Protein AF-0000000072889852 (afdb_homodimer)

Solvent-accessible surface area (backbone atoms only — not comparable to full-atom values): 47022 Å² total; per-residue (Å²): 132,86,76,77,78,78,80,78,77,77,78,77,76,72,77,66,62,66,61,55,52,56,52,48,52,46,48,52,45,44,67,75,67,30,67,75,76,48,58,74,73,84,61,86,83,59,82,63,56,58,42,70,46,51,28,42,69,41,81,41,80,50,100,87,48,74,49,57,32,31,33,35,38,33,42,42,74,51,80,90,46,93,59,47,68,34,75,29,63,46,38,64,68,54,52,52,49,51,50,51,52,48,45,68,75,39,46,30,43,64,55,75,46,74,79,79,78,69,54,74,80,42,53,76,46,58,70,33,67,68,48,46,52,52,48,45,52,44,52,33,49,34,54,43,54,37,50,69,32,83,66,59,47,68,33,64,68,56,47,41,66,51,62,35,47,63,70,55,37,54,54,54,53,57,71,50,58,77,60,57,68,59,60,55,60,55,51,60,59,45,61,71,48,66,73,59,68,69,85,76,71,59,67,68,60,52,51,51,51,51,47,51,53,52,49,48,52,47,50,51,52,50,50,52,54,51,52,53,41,49,53,32,49,53,54,34,41,58,49,41,54,50,48,25,63,55,32,54,62,45,27,78,77,30,77,69,46,25,63,27,33,47,30,49,19,49,23,41,42,48,34,32,51,37,48,48,53,48,61,68,44,39,46,75,55,43,51,48,53,50,50,51,47,51,45,34,47,49,27,43,51,47,13,52,50,44,34,50,49,33,45,43,53,21,49,53,36,45,50,52,35,50,50,48,52,49,50,50,51,48,61,70,68,52,61,85,80,73,51,81,70,66,68,75,85,60,66,83,54,53,71,66,55,52,52,50,52,50,50,50,51,48,50,55,48,38,53,54,34,49,52,49,27,51,51,29,43,50,49,26,53,48,29,52,52,45,29,55,55,41,49,54,52,48,51,51,52,48,53,52,51,54,45,51,38,54,44,49,50,33,50,49,50,32,51,32,27,50,53,31,28,51,32,28,60,61,20,43,60,46,37,70,61,45,63,129,139,83,81,73,81,78,79,78,75,80,77,78,78,71,74,65,62,66,60,55,50,56,53,48,53,48,47,51,44,45,66,75,68,31,67,76,76,49,58,74,73,83,60,87,84,60,82,63,55,58,42,72,45,52,28,40,68,40,80,42,81,50,101,84,49,72,49,56,31,32,33,35,40,32,42,41,74,51,81,91,45,93,59,46,69,33,76,30,64,48,39,64,69,54,53,52,48,51,51,52,51,49,45,68,74,38,44,28,43,65,56,75,46,72,78,78,78,69,53,74,79,42,52,76,47,60,72,33,67,69,48,47,51,51,47,44,52,44,51,32,48,35,53,42,54,38,51,70,32,83,66,58,47,68,33,66,68,56,46,42,66,50,62,37,46,63,68,55,38,54,54,54,54,58,71,49,58,76,59,57,66,57,60,54,59,56,51,61,56,46,61,71,47,64,72,60,69,69,86,75,72,58,67,68,60,51,52,51,52,51,48,53,52,52,50,48,50,46,51,50,52,49,49,52,53,52,51,52,40,49,52,32,49,53,56,33,39,58,48,39,55,50,46,26,62,54,33,52,62,44,28,78,78,30,77,71,46,24,63,26,35,46,30,49,19,50,21,41,41,49,34,31,52,36,47,46,52,48,62,66,45,39,48,75,54,42,52,48,53,51,51,50,48,51,45,34,48,49,28,44,50,48,12,53,50,45,34,51,49,34,44,43,51,23,51,53,35,44,51,52,35,52,51,48,51,50,51,49,54,48,62,70,69,52,60,82,80,73,51,80,70,69,68,75,84,61,67,84,55,54,72,66,54,51,51,50,50,51,50,51,51,49,49,54,48,40,53,55,34,50,51,49,27,51,51,30,44,51,50,27,53,48,28,51,51,45,30,54,56,41,48,54,51,50,50,51,52,48,54,52,50,52,45,51,37,54,45,51,52,34,51,48,51,32,52,34,27,50,54,31,29,52,33,29,59,61,20,43,58,46,36,70,62,44,64,128

Secondary structure (DSSP, 8-state):
--------------TTHHHHHHHHHHHHHHHHSTTTTT-----TT---SEEEEEEEEEEEE-SS-EEEEEEEEEEE--TTSS-SEEEEEEEHHHHHHHHHHHHHH-TTS-PPPPPPPPPGGGGGGGG-HHHHHHHHHHHHHHHHHHHH-TTGGG-HHHHHHHHS-HHHHHHHHHHHHGGGGSHHHHHHHHHHHTT---S---HHHHHHHHHHHHHHHHHHHHHHHHHHHHHHHHHHHHHHTTHHHHHHHHHTT-GGGHHHHHHHHHHHHHHHHHHHHHHHHHIIIIIHHHHHHHHHHHHHHHHHHHHHHHHHHHHHHHHHHHHHHHHHHHHHHS-GGGS----SS--SS-HHHHHHHHHHHHHHHHHHHHHHHHHHHHHHHHHHHHHHHHHHHHHHHHHHHHHHHHHHHHHHHHHHHHHHHHHHHHHHHHHHHS--/--------------TTHHHHHHHHHHHHHHHHSTTTTT-----TT---SEEEEEEEEEEEE-SS-EEEEEEEEEEE--TT-S-SEEEEEEEHHHHHHHHHHHHHH-TTS-PPPPPPPPPHHHHGGGG-HHHHHHHHHHHHHHHHHHHH-TTGGG-HHHHHHHHS-HHHHHHHHHHHHGGGGHHHHHHHHHHHHTT---S---HHHHHHHHHHHHHHHHHHHHHHHHHHHHHHHHHHHHHHTTHHHHHHHHHTT-GGGHHHHHHHHHHHHHHHHHHHHHHHHHIIIIIHHHHHHHHHHHHHHHHHHHHHHHHHHHHHHHHHHHHHHHHHHHHHHS-GGGS----SS-TTS-HHHHHHHHHHHHHHHHHHHHHHHHHHHHHHHHHHHHHHHHHHHHHHHHHHHHHHHHHHHHHHHHHHHHHHHHHHHHHHHHHHHS--

Foldseek 3Di:
DCPPPPPPPPPPPDPPVVLVVVLVVLVVCCVPVPAPPFDDDDDPPDPAQKDKDKTRWDWDDDPVDIFIKIKIWIAHPDPVDPDRIAIEIDTVVLVVLLQVVCCVVQVQFQQADADDDDDPVCVSVCSPPVNVSLRRVRVRVNLVVQCPDPPSVPDPLNVCSRHPYPVRNVVVSVVCVVVVVVVVVVVVVVVVLVPPPPPDDDPVLVVVLVVLVVVLVVLVVQLVVLVVVLVVLVVVLVVLLVQLVVLCVVLVVDVLQNQLSNLVSQLSNLLSVLSVVLSVVCCSLPNSLSVSVSRSSVSLNSSSVVLVVLVSQLVVLVVVLVVLVVVLVCLVPDDLPPDPPPPPDPVPDRSVRVSVVVNVVSVVVSVVSVVSSVVSVVVSVVSVVNNVVNVVVVVVVVVVSVVSSVVVNVVSVVSSVVSSVVSVVVSVVSSVPSDD/DCPPPDPPDPPPPDPPVVLVVVLVVLVVCCVPVPAPPFDDDDDPPDPAQKDKDKTRWDWDDDPVDIFIKIKIWIAHPDPPDPDRIAIEIDTVVLVVLLQVVCCVVQVQFQQADADDDDDPVCVSVCSPPVNVSLNRVRVRVNLVVLCPDPPSVPDPLNVCSRHPYPVRNVVVSVVCVVVVVVVVVVVVVVVVLVVPPPPDDDPVLVVVLVVLVVVLVVLVVQLVVLVVVLVVLVVVLVVLLVQLVVLCVVLVVDVLQNQLSNLVSQLSNLLSVLSVVLSVVCCSLPNSLSVSVSRSSVSLNSSSVVLVVLVSQLVVLVVVLVVLVVVLVCLVPDPLPPPPPPPPDPVPDRSVRVSVVVNVVSVVVSVVSVVSSVVSVVVSVVSVVNNVVNVVVVVVVVVVSVVSSVVVNVVSVVSSVVSSVVSVVVSVVSSVPSDD

Organism: NCBI:txid35525

Structure (mmCIF, N/CA/C/O backbone):
data_AF-0000000072889852-model_v1
#
loop_
_entity.id
_entity.type
_entity.pdbx_description
1 polymer 'Sorting nexin-30'
#
loop_
_atom_site.group_PDB
_atom_site.id
_atom_site.type_symbol
_atom_site.label_atom_id
_atom_site.label_alt_id
_atom_site.label_comp_id
_atom_site.label_asym_id
_atom_site.label_entity_id
_atom_site.label_seq_id
_atom_site.pdbx_PDB_ins_code
_atom_site.Cartn_x
_atom_site.Cartn_y
_atom_site.Cartn_z
_atom_site.occupancy
_atom_site.B_iso_or_equiv
_atom_site.auth_seq_id
_atom_site.auth_comp_id
_atom_site.auth_asym_id
_atom_site.auth_atom_id
_atom_site.pdbx_PDB_model_num
ATOM 1 N N . MET A 1 1 ? -22.641 -1.961 -54.719 1 18.98 1 MET A N 1
ATOM 2 C CA . MET A 1 1 ? -21.672 -2.043 -53.625 1 18.98 1 MET A CA 1
ATOM 3 C C . MET A 1 1 ? -22.141 -1.241 -52.406 1 18.98 1 MET A C 1
ATOM 5 O O . MET A 1 1 ? -21.906 -1.63 -51.281 1 18.98 1 MET A O 1
ATOM 9 N N . SER A 1 2 ? -22.609 0.006 -52.469 1 20.67 2 SER A N 1
ATOM 10 C CA . SER A 1 2 ? -22.078 1.06 -51.594 1 20.67 2 SER A CA 1
ATOM 11 C C . SER A 1 2 ? -22.844 1.119 -50.281 1 20.67 2 SER A C 1
ATOM 13 O O . SER A 1 2 ? -23.719 1.962 -50.094 1 20.67 2 SER A O 1
ATOM 15 N N . ALA A 1 3 ? -23.25 -0.026 -49.75 1 25.83 3 ALA A N 1
ATOM 16 C CA . ALA A 1 3 ? -24.203 -0.069 -48.625 1 25.83 3 ALA A CA 1
ATOM 17 C C . ALA A 1 3 ? -23.656 0.686 -47.438 1 25.83 3 ALA A C 1
ATOM 19 O O . ALA A 1 3 ? -22.562 0.375 -46.938 1 25.83 3 ALA A O 1
ATOM 20 N N . SER A 1 4 ? -24.016 1.994 -47.25 1 26.2 4 SER A N 1
ATOM 21 C CA . SER A 1 4 ? -23.797 3.094 -46.344 1 26.2 4 SER A CA 1
ATOM 22 C C . SER A 1 4 ? -24.094 2.67 -44.906 1 26.2 4 SER A C 1
ATOM 24 O O . SER A 1 4 ? -25.234 2.346 -44.562 1 26.2 4 SER A O 1
ATOM 26 N N . GLU A 1 5 ? -23.219 1.853 -44.25 1 26.47 5 GLU A N 1
ATOM 27 C CA . GLU A 1 5 ? -23.312 1.241 -42.938 1 26.47 5 GLU A CA 1
ATOM 28 C C . GLU A 1 5 ? -23.562 2.293 -41.844 1 26.47 5 GLU A C 1
ATOM 30 O O . GLU A 1 5 ? -22.734 3.201 -41.656 1 26.47 5 GLU A O 1
ATOM 35 N N . ASP A 1 6 ? -24.797 2.701 -41.594 1 25.34 6 ASP A N 1
ATOM 36 C CA . ASP A 1 6 ? -25.359 3.707 -40.719 1 25.34 6 ASP A CA 1
ATOM 37 C C . ASP A 1 6 ? -24.922 3.484 -39.281 1 25.34 6 ASP A C 1
ATOM 39 O O . ASP A 1 6 ? -25.141 2.41 -38.719 1 25.34 6 ASP A O 1
ATOM 43 N N . PHE A 1 7 ? -23.734 4.086 -38.75 1 27.53 7 PHE A N 1
ATOM 44 C CA . PHE A 1 7 ? -23.047 4.152 -37.469 1 27.53 7 PHE A CA 1
ATOM 45 C C . PHE A 1 7 ? -24 4.625 -36.375 1 27.53 7 PHE A C 1
ATOM 47 O O . PHE A 1 7 ? -24.422 5.781 -36.375 1 27.53 7 PHE A O 1
ATOM 54 N N . ASP A 1 8 ? -24.969 3.789 -35.969 1 26.27 8 ASP A N 1
ATOM 55 C CA . ASP A 1 8 ? -25.922 4.117 -34.906 1 26.27 8 ASP A CA 1
ATOM 56 C C . ASP A 1 8 ? -25.234 4.715 -33.688 1 26.27 8 ASP A C 1
ATOM 58 O O . ASP A 1 8 ? -24.25 4.156 -33.188 1 26.27 8 ASP A O 1
ATOM 62 N N . GLU A 1 9 ? -25.312 6.047 -33.469 1 27.05 9 GLU A N 1
ATOM 63 C CA . GLU A 1 9 ? -24.891 7.027 -32.469 1 27.05 9 GLU A CA 1
ATOM 64 C C . GLU A 1 9 ? -25.297 6.594 -31.062 1 27.05 9 GLU A C 1
ATOM 66 O O . GLU A 1 9 ? -26.484 6.492 -30.75 1 27.05 9 GLU A O 1
ATOM 71 N N . ILE A 1 10 ? -24.625 5.562 -30.469 1 29.95 10 ILE A N 1
ATOM 72 C CA . ILE A 1 10 ? -24.875 5.164 -29.094 1 29.95 10 ILE A CA 1
ATOM 73 C C . ILE A 1 10 ? -24.875 6.398 -28.188 1 29.95 10 ILE A C 1
ATOM 75 O O . ILE A 1 10 ? -23.906 7.148 -28.141 1 29.95 10 ILE A O 1
ATOM 79 N N . SER A 1 11 ? -26.062 7.016 -27.938 1 27.25 11 SER A N 1
ATOM 80 C CA . SER A 1 11 ? -26.469 8.125 -27.078 1 27.25 11 SER A CA 1
ATOM 81 C C . SER A 1 11 ? -25.859 8.008 -25.688 1 27.25 11 SER A C 1
ATOM 83 O O . SER A 1 11 ? -26.031 6.992 -25.016 1 27.25 11 SER A O 1
ATOM 85 N N . GLY A 1 12 ? -24.625 8.523 -25.469 1 26.69 12 GLY A N 1
ATOM 86 C CA . GLY A 1 12 ? -23.812 8.734 -24.281 1 26.69 12 GLY A CA 1
ATOM 87 C C . GLY A 1 12 ? -24.578 9.359 -23.141 1 26.69 12 GLY A C 1
ATOM 88 O O . GLY A 1 12 ? -24.922 10.547 -23.188 1 26.69 12 GLY A O 1
ATOM 89 N N . ASP A 1 13 ? -25.531 8.555 -22.547 1 30.08 13 ASP A N 1
ATOM 90 C CA . ASP A 1 13 ? -26.344 8.992 -21.422 1 30.08 13 ASP A CA 1
ATOM 91 C C . ASP A 1 13 ? -25.484 9.648 -20.344 1 30.08 13 ASP A C 1
ATOM 93 O O . ASP A 1 13 ? -24.422 9.133 -19.984 1 30.08 13 ASP A O 1
ATOM 97 N N . ARG A 1 14 ? -25.672 10.984 -20.094 1 28.72 14 ARG A N 1
ATOM 98 C CA . ARG A 1 14 ? -25.031 12.008 -19.281 1 28.72 14 ARG A CA 1
ATOM 99 C C . ARG A 1 14 ? -25 11.594 -17.812 1 28.72 14 ARG A C 1
ATOM 101 O O . ARG A 1 14 ? -26.047 11.305 -17.219 1 28.72 14 ARG A O 1
ATOM 108 N N . PRO A 1 15 ? -23.828 11.133 -17.312 1 30.58 15 PRO A N 1
ATOM 109 C CA . PRO A 1 15 ? -23.562 10.758 -15.914 1 30.58 15 PRO A CA 1
ATOM 110 C C . PRO A 1 15 ? -24.031 11.828 -14.922 1 30.58 15 PRO A C 1
ATOM 112 O O . PRO A 1 15 ? -23.812 11.688 -13.719 1 30.58 15 PRO A O 1
ATOM 115 N N . ASP A 1 16 ? -24.656 12.867 -15.414 1 28.56 16 ASP A N 1
ATOM 116 C CA . ASP A 1 16 ? -24.859 14 -14.516 1 28.56 16 ASP A CA 1
ATOM 117 C C . ASP A 1 16 ? -25.891 13.68 -13.438 1 28.56 16 ASP A C 1
ATOM 119 O O . ASP A 1 16 ? -25.969 14.375 -12.422 1 28.56 16 ASP A O 1
ATOM 123 N N . LYS A 1 17 ? -26.906 12.812 -13.68 1 30.17 17 LYS A N 1
ATOM 124 C CA . LYS A 1 17 ? -28.062 12.703 -12.797 1 30.17 17 LYS A CA 1
ATOM 125 C C . LYS A 1 17 ? -27.703 11.953 -11.516 1 30.17 17 LYS A C 1
ATOM 127 O O . LYS A 1 17 ? -28.531 11.852 -10.602 1 30.17 17 LYS A O 1
ATOM 132 N N . ILE A 1 18 ? -26.703 11.102 -11.633 1 32.28 18 ILE A N 1
ATOM 133 C CA . ILE A 1 18 ? -26.484 10.297 -10.438 1 32.28 18 ILE A CA 1
ATOM 134 C C . ILE A 1 18 ? -25.953 11.188 -9.312 1 32.28 18 ILE A C 1
ATOM 136 O O . ILE A 1 18 ? -25.922 10.773 -8.148 1 32.28 18 ILE A O 1
ATOM 140 N N . LYS A 1 19 ? -25.422 12.328 -9.711 1 34.12 19 LYS A N 1
ATOM 141 C CA . LYS A 1 19 ? -24.812 13.195 -8.703 1 34.12 19 LYS A CA 1
ATOM 142 C C . LYS A 1 19 ? -25.875 13.922 -7.887 1 34.12 19 LYS A C 1
ATOM 144 O O . LYS A 1 19 ? -25.641 14.273 -6.727 1 34.12 19 LYS A O 1
ATOM 149 N N . ASN A 1 20 ? -27.062 14.133 -8.57 1 31.78 20 ASN A N 1
ATOM 150 C CA . ASN A 1 20 ? -28.109 14.898 -7.902 1 31.78 20 ASN A CA 1
ATOM 151 C C . ASN A 1 20 ? -28.812 14.07 -6.82 1 31.78 20 ASN A C 1
ATOM 153 O O . ASN A 1 20 ? -29.312 14.625 -5.844 1 31.78 20 ASN A O 1
ATOM 157 N N . SER A 1 21 ? -28.953 12.758 -7.098 1 35.97 21 SER A N 1
ATOM 158 C CA . SER A 1 21 ? -29.719 11.922 -6.18 1 35.97 21 SER A CA 1
ATOM 159 C C . SER A 1 21 ? -28.969 11.703 -4.875 1 35.97 21 SER A C 1
ATOM 161 O O . SER A 1 21 ? -29.578 11.672 -3.801 1 35.97 21 SER A O 1
ATOM 163 N N . ASN A 1 22 ? -27.609 11.609 -4.961 1 36.66 22 ASN A N 1
ATOM 164 C CA . ASN A 1 22 ? -26.859 11.375 -3.73 1 36.66 22 ASN A CA 1
ATOM 165 C C . ASN A 1 22 ? -26.844 12.617 -2.844 1 36.66 22 ASN A C 1
ATOM 167 O O . ASN A 1 22 ? -26.703 12.516 -1.624 1 36.66 22 ASN A O 1
ATOM 171 N N . THR A 1 23 ? -27.016 13.75 -3.486 1 35.78 23 THR A N 1
ATOM 172 C CA . THR A 1 23 ? -27.094 14.992 -2.723 1 35.78 23 THR A CA 1
ATOM 173 C C . THR A 1 23 ? -28.453 15.102 -2.025 1 35.78 23 THR A C 1
ATOM 175 O O . THR A 1 23 ? -28.531 15.523 -0.867 1 35.78 23 THR A O 1
ATOM 178 N N . ILE A 1 24 ? -29.531 14.703 -2.713 1 36.69 24 ILE A N 1
ATOM 179 C CA . ILE A 1 24 ? -30.859 14.766 -2.131 1 36.69 24 ILE A CA 1
ATOM 180 C C . ILE A 1 24 ? -31 13.703 -1.044 1 36.69 24 ILE A C 1
ATOM 182 O O . ILE A 1 24 ? -31.547 13.977 0.03 1 36.69 24 ILE A O 1
ATOM 186 N N . GLU A 1 25 ? -30.562 12.492 -1.308 1 37.31 25 GLU A N 1
ATOM 187 C CA . GLU A 1 25 ? -30.656 11.438 -0.306 1 37.31 25 GLU A CA 1
ATOM 188 C C . GLU A 1 25 ? -29.781 11.75 0.909 1 37.31 25 GLU A C 1
ATOM 190 O O . GLU A 1 25 ? -30.188 11.484 2.047 1 37.31 25 GLU A O 1
ATOM 195 N N . ALA A 1 26 ? -28.625 12.391 0.738 1 37.38 26 ALA A N 1
ATOM 196 C CA . ALA A 1 26 ? -27.812 12.852 1.865 1 37.38 26 ALA A CA 1
ATOM 197 C C . ALA A 1 26 ? -28.516 13.984 2.609 1 37.38 26 ALA A C 1
ATOM 199 O O . ALA A 1 26 ? -28.453 14.055 3.84 1 37.38 26 ALA A O 1
ATOM 200 N N . LEU A 1 27 ? -29.25 14.727 1.884 1 36.62 27 LEU A N 1
ATOM 201 C CA . LEU A 1 27 ? -30.016 15.828 2.449 1 36.62 27 LEU A CA 1
ATOM 202 C C . LEU A 1 27 ? -31.188 15.312 3.277 1 36.62 27 LEU A C 1
ATOM 204 O O . LEU A 1 27 ? -31.484 15.844 4.355 1 36.62 27 LEU A O 1
ATOM 208 N N . THR A 1 28 ? -31.922 14.398 2.689 1 39.25 28 THR A N 1
ATOM 209 C CA . THR A 1 28 ? -33.062 13.812 3.406 1 39.25 28 THR A CA 1
ATOM 210 C C . THR A 1 28 ? -32.562 13 4.602 1 39.25 28 THR A C 1
ATOM 212 O O . THR A 1 28 ? -33.219 12.961 5.641 1 39.25 28 THR A O 1
ATOM 215 N N . GLU A 1 29 ? -31.5 12.305 4.504 1 38.69 29 GLU A N 1
ATOM 216 C CA . GLU A 1 29 ? -31 11.547 5.648 1 38.69 29 GLU A CA 1
ATOM 217 C C . GLU A 1 29 ? -30.438 12.477 6.719 1 38.69 29 GLU A C 1
ATOM 219 O O . GLU A 1 29 ? -30.516 12.172 7.91 1 38.69 29 GLU A O 1
ATOM 224 N N . ILE A 1 30 ? -29.828 13.531 6.418 1 41.38 30 ILE A N 1
ATOM 225 C CA . ILE A 1 30 ? -29.469 14.508 7.434 1 41.38 30 ILE A CA 1
ATOM 226 C C . ILE A 1 30 ? -30.734 15.078 8.07 1 41.38 30 ILE A C 1
ATOM 228 O O . ILE A 1 30 ? -30.75 15.414 9.258 1 41.38 30 ILE A O 1
ATOM 232 N N . GLU A 1 31 ? -31.781 15.344 7.391 1 38.44 31 GLU A N 1
ATOM 233 C CA . GLU A 1 31 ? -33.062 15.781 7.965 1 38.44 31 GLU A CA 1
ATOM 234 C C . GLU A 1 31 ? -33.562 14.781 9 1 38.44 31 GLU A C 1
ATOM 236 O O . GLU A 1 31 ? -34.062 15.172 10.055 1 38.44 31 GLU A O 1
ATOM 241 N N . ASN A 1 32 ? -33.875 13.492 8.602 1 37.12 32 ASN A N 1
ATOM 242 C CA . ASN A 1 32 ? -34.469 12.516 9.523 1 37.12 32 ASN A CA 1
ATOM 243 C C . ASN A 1 32 ? -33.438 12.039 10.539 1 37.12 32 ASN A C 1
ATOM 245 O O . ASN A 1 32 ? -33.781 11.617 11.648 1 37.12 32 ASN A O 1
ATOM 249 N N . THR A 1 33 ? -32.25 11.477 10.234 1 36.97 33 THR A N 1
ATOM 250 C CA . THR A 1 33 ? -31.266 10.961 11.164 1 36.97 33 THR A CA 1
ATOM 251 C C . THR A 1 33 ? -30.469 12.102 11.789 1 36.97 33 THR A C 1
ATOM 253 O O . THR A 1 33 ? -29.422 11.875 12.406 1 36.97 33 THR A O 1
ATOM 256 N N . SER A 1 34 ? -30.516 13.359 11.492 1 39.5 34 SER A N 1
ATOM 257 C CA . SER A 1 34 ? -29.781 14.594 11.758 1 39.5 34 SER A CA 1
ATOM 258 C C . SER A 1 34 ? -29.594 14.812 13.25 1 39.5 34 SER A C 1
ATOM 260 O O . SER A 1 34 ? -28.609 15.445 13.672 1 39.5 34 SER A O 1
ATOM 262 N N . GLY A 1 35 ? -30.594 15.141 14.023 1 39.5 35 GLY A N 1
ATOM 263 C CA . GLY A 1 35 ? -30.609 15.852 15.297 1 39.5 35 GLY A CA 1
ATOM 264 C C . GLY A 1 35 ? -29.734 15.203 16.344 1 39.5 35 GLY A C 1
ATOM 265 O O . GLY A 1 35 ? -28.984 15.891 17.047 1 39.5 35 GLY A O 1
ATOM 266 N N . ASP A 1 36 ? -29.906 13.922 16.688 1 45.47 36 ASP A N 1
ATOM 267 C CA . ASP A 1 36 ? -29.469 13.273 17.922 1 45.47 36 ASP A CA 1
ATOM 268 C C . ASP A 1 36 ? -28.016 12.82 17.812 1 45.47 36 ASP A C 1
ATOM 270 O O . ASP A 1 36 ? -27.297 12.781 18.812 1 45.47 36 ASP A O 1
ATOM 274 N N . SER A 1 37 ? -27.5 12.609 16.547 1 53.22 37 SER A N 1
ATOM 275 C CA . SER A 1 37 ? -26.266 11.836 16.453 1 53.22 37 SER A CA 1
ATOM 276 C C . SER A 1 37 ? -25.047 12.734 16.594 1 53.22 37 SER A C 1
ATOM 278 O O . SER A 1 37 ? -23.938 12.242 16.797 1 53.22 37 SER A O 1
ATOM 280 N N . MET A 1 38 ? -25.156 14.031 16.422 1 63.38 38 MET A N 1
ATOM 281 C CA . MET A 1 38 ? -23.953 14.844 16.562 1 63.38 38 MET A CA 1
ATOM 282 C C . MET A 1 38 ? -24.031 15.719 17.812 1 63.38 38 MET A C 1
ATOM 284 O O . MET A 1 38 ? -23.578 16.859 17.797 1 63.38 38 MET A O 1
ATOM 288 N N . LYS A 1 39 ? -24.781 15.148 18.734 1 66.06 39 LYS A N 1
ATOM 289 C CA . LYS A 1 39 ? -24.844 15.867 20 1 66.06 39 LYS A CA 1
ATOM 290 C C . LYS A 1 39 ? -23.578 15.641 20.828 1 66.06 39 LYS A C 1
ATOM 292 O O . LYS A 1 39 ? -23.156 14.5 21.031 1 66.06 39 LYS A O 1
ATOM 297 N N . GLY A 1 40 ? -22.969 16.859 21.109 1 72.31 40 GLY A N 1
ATOM 298 C CA . GLY A 1 40 ? -21.812 16.797 21.984 1 72.31 40 GLY A CA 1
ATOM 299 C C . GLY A 1 40 ? -22.172 16.844 23.453 1 72.31 40 GLY A C 1
ATOM 300 O O . GLY A 1 40 ? -23.344 17.031 23.797 1 72.31 40 GLY A O 1
ATOM 301 N N . THR A 1 41 ? -21.266 16.375 24.25 1 72.81 41 THR A N 1
ATOM 302 C CA . THR A 1 41 ? -21.484 16.422 25.688 1 72.81 41 THR A CA 1
ATOM 303 C C . THR A 1 41 ? -20.344 17.188 26.375 1 72.81 41 THR A C 1
ATOM 305 O O . THR A 1 41 ? -19.188 17.094 25.953 1 72.81 41 THR A O 1
ATOM 308 N N . PHE A 1 42 ? -20.797 18.047 27.25 1 76.38 42 PHE A N 1
ATOM 309 C CA . PHE A 1 42 ? -19.797 18.734 28.062 1 76.38 42 PHE A CA 1
ATOM 310 C C . PHE A 1 42 ? -19 17.734 28.891 1 76.38 42 PHE A C 1
ATOM 312 O O . PHE A 1 42 ? -19.547 16.734 29.344 1 76.38 42 PHE A O 1
ATOM 319 N N . ASP A 1 43 ? -17.766 18.031 28.984 1 71.94 43 ASP A N 1
ATOM 320 C CA . ASP A 1 43 ? -16.938 17.234 29.891 1 71.94 43 ASP A CA 1
ATOM 321 C C . ASP A 1 43 ? -17.172 17.656 31.344 1 71.94 43 ASP A C 1
ATOM 323 O O . ASP A 1 43 ? -16.828 18.766 31.734 1 71.94 43 ASP A O 1
ATOM 327 N N . GLU A 1 44 ? -17.656 16.828 32.094 1 71.88 44 GLU A N 1
ATOM 328 C CA . GLU A 1 44 ? -17.969 17.109 33.5 1 71.88 44 GLU A CA 1
ATOM 329 C C . GLU A 1 44 ? -16.703 17.406 34.312 1 71.88 44 GLU A C 1
ATOM 331 O O . GLU A 1 44 ? -16.766 18.078 35.344 1 71.88 44 GLU A O 1
ATOM 336 N N . ASN A 1 45 ? -15.633 16.953 33.75 1 74.06 45 ASN A N 1
ATOM 337 C CA . ASN A 1 45 ? -14.375 17.156 34.469 1 74.06 45 ASN A CA 1
ATOM 338 C C . ASN A 1 45 ? -13.672 18.438 34 1 74.06 45 ASN A C 1
ATOM 340 O O . ASN A 1 45 ? -12.586 18.766 34.5 1 74.06 45 ASN A O 1
ATOM 344 N N . ASP A 1 46 ? -14.391 19.125 33.188 1 79.69 46 ASP A N 1
ATOM 345 C CA . ASP A 1 46 ? -13.852 20.391 32.719 1 79.69 46 ASP A CA 1
ATOM 346 C C . ASP A 1 46 ? -14.008 21.484 33.781 1 79.69 46 ASP A C 1
ATOM 348 O O . ASP A 1 46 ? -15.125 21.859 34.125 1 79.69 46 ASP A O 1
ATOM 352 N N . LEU A 1 47 ? -12.836 22.016 34.281 1 79.94 47 LEU A N 1
ATOM 353 C CA . LEU A 1 47 ? -12.836 22.969 35.406 1 79.94 47 LEU A CA 1
ATOM 354 C C . LEU A 1 47 ? -12.75 24.406 34.875 1 79.94 47 LEU A C 1
ATOM 356 O O . LEU A 1 47 ? -12.672 25.344 35.656 1 79.94 47 LEU A O 1
ATOM 360 N N . ARG A 1 48 ? -12.867 24.531 33.656 1 82.81 48 ARG A N 1
ATOM 361 C CA . ARG A 1 48 ? -12.758 25.875 33.094 1 82.81 48 ARG A CA 1
ATOM 362 C C . ARG A 1 48 ? -13.961 26.719 33.5 1 82.81 48 ARG A C 1
ATOM 364 O O . ARG A 1 48 ? -15.078 26.219 33.625 1 82.81 48 ARG A O 1
ATOM 371 N N . ASP A 1 49 ? -13.797 27.984 33.594 1 91.06 49 ASP A N 1
ATOM 372 C CA . ASP A 1 49 ? -14.852 28.906 33.969 1 91.06 49 ASP A CA 1
ATOM 373 C C . ASP A 1 49 ? -15.758 29.25 32.812 1 91.06 49 ASP A C 1
ATOM 375 O O . ASP A 1 49 ? -16.859 29.781 32.969 1 91.06 49 ASP A O 1
ATOM 379 N N . LEU A 1 50 ? -15.344 29 31.672 1 93.06 50 LEU A N 1
ATOM 380 C CA . LEU A 1 50 ? -16.125 29.219 30.453 1 93.06 50 LEU A CA 1
ATOM 381 C C . LEU A 1 50 ? -16.047 27.984 29.547 1 93.06 50 LEU A C 1
ATOM 383 O O . LEU A 1 50 ? -14.984 27.656 29.016 1 93.06 50 LEU A O 1
ATOM 387 N N . GLN A 1 51 ? -17.141 27.281 29.453 1 92.5 51 GLN A N 1
ATOM 388 C CA . GLN A 1 51 ? -17.234 26.094 28.625 1 92.5 51 GLN A CA 1
ATOM 389 C C . GLN A 1 51 ? -18.156 26.312 27.438 1 92.5 51 GLN A C 1
ATOM 391 O O . GLN A 1 51 ? -19.281 26.781 27.594 1 92.5 51 GLN A O 1
ATOM 396 N N . VAL A 1 52 ? -17.625 25.984 26.281 1 95.31 52 VAL A N 1
ATOM 397 C CA . VAL A 1 52 ? -18.406 26.203 25.062 1 95.31 52 VAL A CA 1
ATOM 398 C C . VAL A 1 52 ? -18.5 24.906 24.266 1 95.31 52 VAL A C 1
ATOM 400 O O . VAL A 1 52 ? -17.5 24.234 24.047 1 95.31 52 VAL A O 1
ATOM 403 N N . LEU A 1 53 ? -19.719 24.516 23.922 1 94.44 53 LEU A N 1
ATOM 404 C CA . LEU A 1 53 ? -19.969 23.328 23.125 1 94.44 53 LEU A CA 1
ATOM 405 C C . LEU A 1 53 ? -20.688 23.672 21.828 1 94.44 53 LEU A C 1
ATOM 407 O O . LEU A 1 53 ? -21.719 24.359 21.844 1 94.44 53 LEU A O 1
ATOM 411 N N . LEU A 1 54 ? -20.094 23.359 20.734 1 95.5 54 LEU A N 1
ATOM 412 C CA . LEU A 1 54 ? -20.703 23.562 19.422 1 95.5 54 LEU A CA 1
ATOM 413 C C . LEU A 1 54 ? -21.094 22.219 18.797 1 95.5 54 LEU A C 1
ATOM 415 O O . LEU A 1 54 ? -20.266 21.328 18.641 1 95.5 54 LEU A O 1
ATOM 419 N N . ASP A 1 55 ? -22.375 22.078 18.469 1 92.06 55 ASP A N 1
ATOM 420 C CA . ASP A 1 55 ? -22.859 20.828 17.891 1 92.06 55 ASP A CA 1
ATOM 421 C C . ASP A 1 55 ? -24.188 21.047 17.156 1 92.06 55 ASP A C 1
ATOM 423 O O . ASP A 1 55 ? -24.5 22.172 16.781 1 92.06 55 ASP A O 1
ATOM 427 N N . GLN A 1 56 ? -24.766 20.047 16.688 1 90.62 56 GLN A N 1
ATOM 428 C CA . GLN A 1 56 ? -26.125 19.969 16.125 1 90.62 56 GLN A CA 1
ATOM 429 C C . GLN A 1 56 ? -26.266 20.891 14.906 1 90.62 56 GLN A C 1
ATOM 431 O O . GLN A 1 56 ? -27.016 21.859 14.945 1 90.62 56 GLN A O 1
ATOM 436 N N . PRO A 1 57 ? -25.594 20.562 13.836 1 91.69 57 PRO A N 1
ATOM 437 C CA . PRO A 1 57 ? -25.781 21.328 12.602 1 91.69 57 PRO A CA 1
ATOM 438 C C . PRO A 1 57 ? -27.219 21.234 12.062 1 91.69 57 PRO A C 1
ATOM 440 O O . PRO A 1 57 ? -27.844 20.188 12.164 1 91.69 57 PRO A O 1
ATOM 443 N N . GLN A 1 58 ? -27.734 22.375 11.617 1 90.12 58 GLN A N 1
ATOM 444 C CA . GLN A 1 58 ? -29.078 22.422 11.055 1 90.12 58 GLN A CA 1
ATOM 445 C C . GLN A 1 58 ? -29.094 23.156 9.719 1 90.12 58 GLN A C 1
ATOM 447 O O . GLN A 1 58 ? -28.484 24.234 9.586 1 90.12 58 GLN A O 1
ATOM 452 N N . LYS A 1 59 ? -29.734 22.547 8.781 1 88.5 59 LYS A N 1
ATOM 453 C CA . LYS A 1 59 ? -29.859 23.156 7.465 1 88.5 59 LYS A CA 1
ATOM 454 C C . LYS A 1 59 ? -31.062 24.094 7.406 1 88.5 59 LYS A C 1
ATOM 456 O O . LYS A 1 59 ? -32.156 23.75 7.848 1 88.5 59 LYS A O 1
ATOM 461 N N . HIS A 1 60 ? -30.844 25.234 6.969 1 88.75 60 HIS A N 1
ATOM 462 C CA . HIS A 1 60 ? -31.891 26.219 6.77 1 88.75 60 HIS A CA 1
ATOM 463 C C . HIS A 1 60 ? -32.062 26.562 5.293 1 88.75 60 HIS A C 1
ATOM 465 O O . HIS A 1 60 ? -31.094 26.938 4.621 1 88.75 60 HIS A O 1
ATOM 471 N N . VAL A 1 61 ? -33.219 26.375 4.805 1 87.56 61 VAL A N 1
ATOM 472 C CA . VAL A 1 61 ? -33.531 26.672 3.412 1 87.56 61 VAL A CA 1
ATOM 473 C C . VAL A 1 61 ? -34.469 27.891 3.336 1 87.56 61 VAL A C 1
ATOM 475 O O . VAL A 1 61 ? -35.594 27.875 3.852 1 87.56 61 VAL A O 1
ATOM 478 N N . THR A 1 62 ? -33.969 28.891 2.93 1 85.31 62 THR A N 1
ATOM 479 C CA . THR A 1 62 ? -34.75 30.109 2.695 1 85.31 62 THR A CA 1
ATOM 480 C C . THR A 1 62 ? -34.875 30.391 1.201 1 85.31 62 THR A C 1
ATOM 482 O O . THR A 1 62 ? -34.156 29.812 0.391 1 85.31 62 THR A O 1
ATOM 485 N N . PRO A 1 63 ? -35.906 31.172 0.768 1 84.19 63 PRO A N 1
ATOM 486 C CA . PRO A 1 63 ? -36.062 31.5 -0.651 1 84.19 63 PRO A CA 1
ATOM 487 C C . PRO A 1 63 ? -34.781 32.125 -1.236 1 84.19 63 PRO A C 1
ATOM 489 O O . PRO A 1 63 ? -34.531 32 -2.434 1 84.19 63 PRO A O 1
ATOM 492 N N . PHE A 1 64 ? -33.969 32.719 -0.355 1 84.62 64 PHE A N 1
ATOM 493 C CA . PHE A 1 64 ? -32.812 33.469 -0.85 1 84.62 64 PHE A CA 1
ATOM 494 C C . PHE A 1 64 ? -31.516 32.688 -0.694 1 84.62 64 PHE A C 1
ATOM 496 O O . PHE A 1 64 ? -30.562 32.875 -1.437 1 84.62 64 PHE A O 1
ATOM 503 N N . GLU A 1 65 ? -31.453 31.906 0.37 1 83.31 65 GLU A N 1
ATOM 504 C CA . GLU A 1 65 ? -30.203 31.203 0.584 1 83.31 65 GLU A CA 1
ATOM 505 C C . GLU A 1 65 ? -30.406 29.938 1.419 1 83.31 65 GLU A C 1
ATOM 507 O O . GLU A 1 65 ? -31.375 29.844 2.191 1 83.31 65 GLU A O 1
ATOM 512 N N . THR A 1 66 ? -29.641 29.031 1.117 1 85.44 66 THR A N 1
ATOM 513 C CA . THR A 1 66 ? -29.547 27.828 1.945 1 85.44 66 THR A CA 1
ATOM 514 C C . THR A 1 66 ? -28.25 27.828 2.754 1 85.44 66 THR A C 1
ATOM 516 O O . THR A 1 66 ? -27.172 28.062 2.209 1 85.44 66 THR A O 1
ATOM 519 N N . TYR A 1 67 ? -28.391 27.703 4.113 1 87.38 67 TYR A N 1
ATOM 520 C CA . TYR A 1 67 ? -27.172 27.688 4.922 1 87.38 67 TYR A CA 1
ATOM 521 C C . TYR A 1 67 ? -27.312 26.719 6.09 1 87.38 67 TYR A C 1
ATOM 523 O O . TYR A 1 67 ? -28.406 26.234 6.371 1 87.38 67 TYR A O 1
ATOM 531 N N . ILE A 1 68 ? -26.141 26.453 6.715 1 90.44 68 ILE A N 1
ATOM 532 C CA . ILE A 1 68 ? -26.094 25.562 7.875 1 90.44 68 ILE A CA 1
ATOM 533 C C . ILE A 1 68 ? -25.812 26.375 9.133 1 90.44 68 ILE A C 1
ATOM 535 O O . ILE A 1 68 ? -24.953 27.266 9.133 1 90.44 68 ILE A O 1
ATOM 539 N N . SER A 1 69 ? -26.609 26.125 10.141 1 93.81 69 SER A N 1
ATOM 540 C CA . SER A 1 69 ? -26.328 26.75 11.438 1 93.81 69 SER A CA 1
ATOM 541 C C . SER A 1 69 ? -25.922 25.703 12.469 1 93.81 69 SER A C 1
ATOM 543 O O . SER A 1 69 ? -26.203 24.516 12.305 1 93.81 69 SER A O 1
ATOM 545 N N . TYR A 1 70 ? -25.188 26.172 13.445 1 94.88 70 TYR A N 1
ATOM 546 C CA . TYR A 1 70 ? -24.719 25.312 14.523 1 94.88 70 TYR A CA 1
ATOM 547 C C . TYR A 1 70 ? -25.219 25.797 15.875 1 94.88 70 TYR A C 1
ATOM 549 O O . TYR A 1 70 ? -25.312 27.016 16.109 1 94.88 70 TYR A O 1
ATOM 557 N N . GLN A 1 71 ? -25.469 24.828 16.672 1 96.06 71 GLN A N 1
ATOM 558 C CA . GLN A 1 71 ? -25.891 25.188 18.031 1 96.06 71 GLN A CA 1
ATOM 559 C C . GLN A 1 71 ? -24.688 25.391 18.938 1 96.06 71 GLN A C 1
ATOM 561 O O . GLN A 1 71 ? -23.781 24.547 18.969 1 96.06 71 GLN A O 1
ATOM 566 N N . ILE A 1 72 ? -24.672 26.469 19.625 1 97.06 72 ILE A N 1
ATOM 567 C CA . ILE A 1 72 ? -23.609 26.766 20.594 1 97.06 72 ILE A CA 1
ATOM 568 C C . ILE A 1 72 ? -24.203 26.797 22 1 97.06 72 ILE A C 1
ATOM 570 O O . ILE A 1 72 ? -25.078 27.594 22.297 1 97.06 72 ILE A O 1
ATOM 574 N N . SER A 1 73 ? -23.703 25.953 22.797 1 95.62 73 SER A N 1
ATOM 575 C CA . SER A 1 73 ? -24.094 25.891 24.203 1 95.62 73 SER A CA 1
ATOM 576 C C . SER A 1 73 ? -22.953 26.391 25.109 1 95.62 73 SER A C 1
ATOM 578 O O . SER A 1 73 ? -21.859 25.844 25.062 1 95.62 73 SER A O 1
ATOM 580 N N . THR A 1 74 ? -23.281 27.359 25.922 1 95.38 74 THR A N 1
ATOM 581 C CA . THR A 1 74 ? -22.25 27.953 26.781 1 95.38 74 THR A CA 1
ATOM 582 C C . THR A 1 74 ? -22.609 27.781 28.25 1 95.38 74 THR A C 1
ATOM 584 O O . THR A 1 74 ? -23.719 28.094 28.672 1 95.38 74 THR A O 1
ATOM 587 N N . LYS A 1 75 ? -21.672 27.266 29 1 93.25 75 LYS A N 1
ATOM 588 C CA . LYS A 1 75 ? -21.734 27.203 30.469 1 93.25 75 LYS A CA 1
ATOM 589 C C . LYS A 1 75 ? -20.641 28.078 31.094 1 93.25 75 LYS A C 1
ATOM 591 O O . LYS A 1 75 ? -19.453 27.922 30.781 1 93.25 75 LYS A O 1
ATOM 596 N N . THR A 1 76 ? -21.078 29 31.938 1 93.5 76 THR A N 1
ATOM 597 C CA . THR A 1 76 ? -20.078 29.906 32.469 1 93.5 76 THR A CA 1
ATOM 598 C C . THR A 1 76 ? -20.312 30.172 33.969 1 93.5 76 THR A C 1
ATOM 600 O O . THR A 1 76 ? -21.453 30.109 34.438 1 93.5 76 THR A O 1
ATOM 603 N N . ARG A 1 77 ? -19.172 30.438 34.719 1 90.81 77 ARG A N 1
ATOM 604 C CA . ARG A 1 77 ? -19.203 30.812 36.125 1 90.81 77 ARG A CA 1
ATOM 605 C C . ARG A 1 77 ? -18.672 32.219 36.312 1 90.81 77 ARG A C 1
ATOM 607 O O . ARG A 1 77 ? -18.406 32.656 37.438 1 90.81 77 ARG A O 1
ATOM 614 N N . ARG A 1 78 ? -18.562 32.812 35.188 1 92.25 78 ARG A N 1
ATOM 615 C CA . ARG A 1 78 ? -18.047 34.188 35.281 1 92.25 78 ARG A CA 1
ATOM 616 C C . ARG A 1 78 ? -19.141 35.156 35.688 1 92.25 78 ARG A C 1
ATOM 618 O O . ARG A 1 78 ? -20.281 35.031 35.281 1 92.25 78 ARG A O 1
ATOM 625 N N . ILE A 1 79 ? -18.766 36.156 36.375 1 88.38 79 ILE A N 1
ATOM 626 C CA . ILE A 1 79 ? -19.703 37.094 36.938 1 88.38 79 ILE A CA 1
ATOM 627 C C . ILE A 1 79 ? -20.219 38.062 35.875 1 88.38 79 ILE A C 1
ATOM 629 O O . ILE A 1 79 ? -21.297 38.625 36.031 1 88.38 79 ILE A O 1
ATOM 633 N N . GLU A 1 80 ? -19.5 38.156 34.812 1 86 80 GLU A N 1
ATOM 634 C CA . GLU A 1 80 ? -19.859 39.094 33.75 1 86 80 GLU A CA 1
ATOM 635 C C . GLU A 1 80 ? -21.094 38.625 33 1 86 80 GLU A C 1
ATOM 637 O O . GLU A 1 80 ? -21.75 39.438 32.312 1 86 80 GLU A O 1
ATOM 642 N N . PHE A 1 81 ? -21.453 37.438 33.188 1 90.19 81 PHE A N 1
ATOM 643 C CA . PHE A 1 81 ? -22.594 36.875 32.469 1 90.19 81 PHE A CA 1
ATOM 644 C C . PHE A 1 81 ? -23.844 36.875 33.375 1 90.19 81 PHE A C 1
ATOM 646 O O . PHE A 1 81 ? -23.75 36.625 34.562 1 90.19 81 PHE A O 1
ATOM 653 N N . GLU A 1 82 ? -24.938 37.094 32.812 1 89.25 82 GLU A N 1
ATOM 654 C CA . GLU A 1 82 ? -26.203 37.156 33.562 1 89.25 82 GLU A CA 1
ATOM 655 C C . GLU A 1 82 ? -26.688 35.781 33.969 1 89.25 82 GLU A C 1
ATOM 657 O O . GLU A 1 82 ? -27.203 35.594 35.062 1 89.25 82 GLU A O 1
ATOM 662 N N . LYS A 1 83 ? -26.562 34.906 33 1 91.5 83 LYS A N 1
ATOM 663 C CA . LYS A 1 83 ? -26.984 33.531 33.219 1 91.5 83 LYS A CA 1
ATOM 664 C C . LYS A 1 83 ? -25.797 32.594 33.25 1 91.5 83 LYS A C 1
ATOM 666 O O . LYS A 1 83 ? -24.688 32.969 32.875 1 91.5 83 LYS A O 1
ATOM 671 N N . GLN A 1 84 ? -26.078 31.422 33.656 1 90.75 84 GLN A N 1
ATOM 672 C CA . GLN A 1 84 ? -25.016 30.422 33.688 1 90.75 84 GLN A CA 1
ATOM 673 C C . GLN A 1 84 ? -25.016 29.562 32.438 1 90.75 84 GLN A C 1
ATOM 675 O O . GLN A 1 84 ? -24 28.938 32.125 1 90.75 84 GLN A O 1
ATOM 680 N N . ASN A 1 85 ? -26.188 29.5 31.891 1 93.31 85 ASN A N 1
ATOM 681 C CA . ASN A 1 85 ? -26.312 28.688 30.688 1 93.31 85 ASN A CA 1
ATOM 682 C C . ASN A 1 85 ? -26.922 29.469 29.531 1 93.31 85 ASN A C 1
ATOM 684 O O . ASN A 1 85 ? -27.875 30.219 29.719 1 93.31 85 ASN A O 1
ATOM 688 N N . TYR A 1 86 ? -26.312 29.328 28.375 1 95.38 86 TYR A N 1
ATOM 689 C CA . TYR A 1 86 ? -26.812 29.969 27.156 1 95.38 86 TYR A CA 1
ATOM 690 C C . TYR A 1 86 ? -26.828 29 25.984 1 95.38 86 TYR A C 1
ATOM 692 O O . TYR A 1 86 ? -25.984 28.109 25.891 1 95.38 86 TYR A O 1
ATOM 700 N N . VAL A 1 87 ? -27.812 29.062 25.156 1 95.56 87 VAL A N 1
ATOM 701 C CA . VAL A 1 87 ? -27.891 28.281 23.938 1 95.56 87 VAL A CA 1
ATOM 702 C C . VAL A 1 87 ? -28.281 29.188 22.766 1 95.56 87 VAL A C 1
ATOM 704 O O . VAL A 1 87 ? -29.328 29.828 22.797 1 95.56 87 VAL A O 1
ATOM 707 N N . VAL A 1 88 ? -27.438 29.266 21.812 1 97.12 88 VAL A N 1
ATOM 708 C CA . VAL A 1 88 ? -27.719 30.109 20.641 1 97.12 88 VAL A CA 1
ATOM 709 C C . VAL A 1 88 ? -27.312 29.375 19.375 1 97.12 88 VAL A C 1
ATOM 711 O O . VAL A 1 88 ? -26.672 28.312 19.438 1 97.12 88 VAL A O 1
ATOM 714 N N . ARG A 1 89 ? -27.719 29.938 18.25 1 96 89 ARG A N 1
ATOM 715 C CA . ARG A 1 89 ? -27.328 29.359 16.969 1 96 89 ARG A CA 1
ATOM 716 C C . ARG A 1 89 ? -26.578 30.391 16.109 1 96 89 ARG A C 1
ATOM 718 O O . ARG A 1 89 ? -26.922 31.562 16.094 1 96 89 ARG A O 1
ATOM 725 N N . ARG A 1 90 ? -25.562 29.875 15.5 1 97 90 ARG A N 1
ATOM 726 C CA . ARG A 1 90 ? -24.734 30.734 14.648 1 97 90 ARG A CA 1
ATOM 727 C C . ARG A 1 90 ? -24.453 30.047 13.312 1 97 90 ARG A C 1
ATOM 729 O O . ARG A 1 90 ? -24.375 28.812 13.242 1 97 90 ARG A O 1
ATOM 736 N N . ARG A 1 91 ? -24.359 30.781 12.281 1 93.88 91 ARG A N 1
ATOM 737 C CA . ARG A 1 91 ? -23.922 30.281 10.984 1 93.88 91 ARG A CA 1
ATOM 738 C C . ARG A 1 91 ? -22.469 30.641 10.727 1 93.88 91 ARG A C 1
ATOM 740 O O . ARG A 1 91 ? -21.875 31.422 11.477 1 93.88 91 ARG A O 1
ATOM 747 N N . TYR A 1 92 ? -21.875 30.234 9.68 1 93.44 92 TYR A N 1
ATOM 748 C CA . TYR A 1 92 ? -20.453 30.422 9.398 1 93.44 92 TYR A CA 1
ATOM 749 C C . TYR A 1 92 ? -20.109 31.891 9.227 1 93.44 92 TYR A C 1
ATOM 751 O O . TYR A 1 92 ? -19.062 32.344 9.68 1 93.44 92 TYR A O 1
ATOM 759 N N . SER A 1 93 ? -20.953 32.625 8.602 1 93.75 93 SER A N 1
ATOM 760 C CA . SER A 1 93 ? -20.703 34.031 8.367 1 93.75 93 SER A CA 1
ATOM 761 C C . SER A 1 93 ? -20.562 34.812 9.68 1 93.75 93 SER A C 1
ATOM 763 O O . SER A 1 93 ? -19.859 35.812 9.75 1 93.75 93 SER A O 1
ATOM 765 N N . ASP A 1 94 ? -21.234 34.312 10.648 1 95.88 94 ASP A N 1
ATOM 766 C CA . ASP A 1 94 ? -21.109 34.938 11.969 1 95.88 94 ASP A CA 1
ATOM 767 C C . ASP A 1 94 ? -19.719 34.719 12.547 1 95.88 94 ASP A C 1
ATOM 769 O O . ASP A 1 94 ? -19.156 35.625 13.172 1 95.88 94 ASP A O 1
ATOM 773 N N . PHE A 1 95 ? -19.234 33.562 12.367 1 97.06 95 PHE A N 1
ATOM 774 C CA . PHE A 1 95 ? -17.875 33.25 12.812 1 97.06 95 PHE A CA 1
ATOM 775 C C . PHE A 1 95 ? -16.859 34.125 12.094 1 97.06 95 PHE A C 1
ATOM 777 O O . PHE A 1 95 ? -15.922 34.625 12.703 1 97.06 95 PHE A O 1
ATOM 784 N N . GLU A 1 96 ? -17.078 34.281 10.859 1 95.56 96 GLU A N 1
ATOM 785 C CA . GLU A 1 96 ? -16.188 35.125 10.062 1 95.56 96 GLU A CA 1
ATOM 786 C C . GLU A 1 96 ? -16.188 36.562 10.578 1 95.56 96 GLU A C 1
ATOM 788 O O . GLU A 1 96 ? -15.125 37.188 10.664 1 95.56 96 GLU A O 1
ATOM 793 N N . TRP A 1 97 ? -17.359 37 10.812 1 95.94 97 TRP A N 1
ATOM 794 C CA . TRP A 1 97 ? -17.484 38.344 11.367 1 95.94 97 TRP A CA 1
ATOM 795 C C . TRP A 1 97 ? -16.719 38.469 12.68 1 95.94 97 TRP A C 1
ATOM 797 O O . TRP A 1 97 ? -15.961 39.406 12.883 1 95.94 97 TRP A O 1
ATOM 807 N N . LEU A 1 98 ? -16.922 37.531 13.547 1 97.06 98 LEU A N 1
ATOM 808 C CA . LEU A 1 98 ? -16.266 37.562 14.852 1 97.06 98 LEU A CA 1
ATOM 809 C C . LEU A 1 98 ? -14.75 37.562 14.688 1 97.06 98 LEU A C 1
ATOM 811 O O . LEU A 1 98 ? -14.055 38.375 15.305 1 97.06 98 LEU A O 1
ATOM 815 N N . LYS A 1 99 ? -14.281 36.688 13.883 1 96.5 99 LYS A N 1
ATOM 816 C CA . LYS A 1 99 ? -12.844 36.594 13.656 1 96.5 99 LYS A CA 1
ATOM 817 C C . LYS A 1 99 ? -12.281 37.906 13.133 1 96.5 99 LYS A C 1
ATOM 819 O O . LYS A 1 99 ? -11.242 38.375 13.594 1 96.5 99 LYS A O 1
ATOM 824 N N . ASN A 1 100 ? -12.961 38.5 12.211 1 94.88 100 ASN A N 1
ATOM 825 C CA . ASN A 1 100 ? -12.523 39.75 11.625 1 94.88 100 ASN A CA 1
ATOM 826 C C . ASN A 1 100 ? -12.492 40.875 12.664 1 94.88 100 ASN A C 1
ATOM 828 O O . ASN A 1 100 ? -11.539 41.656 12.719 1 94.88 100 ASN A O 1
ATOM 832 N N . GLN A 1 101 ? -13.531 40.906 13.453 1 95.19 101 GLN A N 1
ATOM 833 C CA . GLN A 1 101 ? -13.594 41.906 14.492 1 95.19 101 GLN A CA 1
ATOM 834 C C . GLN A 1 101 ? -12.445 41.75 15.492 1 95.19 101 GLN A C 1
ATOM 836 O O . GLN A 1 101 ? -11.82 42.75 15.875 1 95.19 101 GLN A O 1
ATOM 841 N N . LEU A 1 102 ? -12.219 40.531 15.867 1 96.44 102 LEU A N 1
ATOM 842 C CA . LEU A 1 102 ? -11.148 40.25 16.812 1 96.44 102 LEU A CA 1
ATOM 843 C C . LEU A 1 102 ? -9.789 40.594 16.203 1 96.44 102 LEU A C 1
ATOM 845 O O . LEU A 1 102 ? -8.914 41.125 16.891 1 96.44 102 LEU A O 1
ATOM 849 N N . SER A 1 103 ? -9.633 40.375 14.938 1 95.19 103 SER A N 1
ATOM 850 C CA . SER A 1 103 ? -8.383 40.688 14.25 1 95.19 103 SER A CA 1
ATOM 851 C C . SER A 1 103 ? -8.109 42.188 14.203 1 95.19 103 SER A C 1
ATOM 853 O O . SER A 1 103 ? -6.961 42.625 14.305 1 95.19 103 SER A O 1
ATOM 855 N N . VAL A 1 104 ? -9.109 42.906 14.07 1 93 104 VAL A N 1
ATOM 856 C CA . VAL A 1 104 ? -8.984 44.344 13.984 1 93 104 VAL A CA 1
ATOM 857 C C . VAL A 1 104 ? -8.719 44.938 15.375 1 93 104 VAL A C 1
ATOM 859 O O . VAL A 1 104 ? -7.883 45.812 15.531 1 93 104 VAL A O 1
ATOM 862 N N . CYS A 1 105 ? -9.383 44.375 16.375 1 93.56 105 CYS A N 1
ATOM 863 C CA . CYS A 1 105 ? -9.281 44.906 17.734 1 93.56 105 CYS A CA 1
ATOM 864 C C . CYS A 1 105 ? -7.957 44.5 18.375 1 93.56 105 CYS A C 1
ATOM 866 O O . CYS A 1 105 ? -7.418 45.25 19.219 1 93.56 105 CYS A O 1
ATOM 868 N N . TYR A 1 106 ? -7.539 43.344 18.016 1 95.19 106 TYR A N 1
ATOM 869 C CA . TYR A 1 106 ? -6.312 42.812 18.609 1 95.19 106 TYR A CA 1
ATOM 870 C C . TYR A 1 106 ? -5.328 42.406 17.531 1 95.19 106 TYR A C 1
ATOM 872 O O . TYR A 1 106 ? -5.008 41.219 17.391 1 95.19 106 TYR A O 1
ATOM 880 N N . PRO A 1 107 ? -4.73 43.312 16.891 1 93.5 107 PRO A N 1
ATOM 881 C CA . PRO A 1 107 ? -3.898 43 15.727 1 93.5 107 PRO A CA 1
ATOM 882 C C . PRO A 1 107 ? -2.617 42.25 16.094 1 93.5 107 PRO A C 1
ATOM 884 O O . PRO A 1 107 ? -2.029 41.562 15.25 1 93.5 107 PRO A O 1
ATOM 887 N N . THR A 1 108 ? -2.131 42.312 17.328 1 94.69 108 THR A N 1
ATOM 888 C CA . THR A 1 108 ? -0.842 41.719 17.672 1 94.69 108 THR A CA 1
ATOM 889 C C . THR A 1 108 ? -1.032 40.406 18.438 1 94.69 108 THR A C 1
ATOM 891 O O . THR A 1 108 ? -0.066 39.844 18.938 1 94.69 108 THR A O 1
ATOM 894 N N . LEU A 1 109 ? -2.262 40 18.609 1 96.69 109 LEU A N 1
ATOM 895 C CA . LEU A 1 109 ? -2.551 38.688 19.188 1 96.69 109 LEU A CA 1
ATOM 896 C C . LEU A 1 109 ? -2.764 37.656 18.078 1 96.69 109 LEU A C 1
ATOM 898 O O . LEU A 1 109 ? -3.143 38.031 16.953 1 96.69 109 LEU A O 1
ATOM 902 N N . ILE A 1 110 ? -2.461 36.5 18.406 1 97.56 110 ILE A N 1
ATOM 903 C CA . ILE A 1 110 ? -2.627 35.406 17.438 1 97.56 110 ILE A CA 1
ATOM 904 C C . ILE A 1 110 ? -4.051 34.875 17.516 1 97.56 110 ILE A C 1
ATOM 906 O O . ILE A 1 110 ? -4.387 34.094 18.422 1 97.56 110 ILE A O 1
ATOM 910 N N . ILE A 1 111 ? -4.824 35.219 16.531 1 97.25 111 ILE A N 1
ATOM 911 C CA . ILE A 1 111 ? -6.223 34.812 16.5 1 97.25 111 ILE A CA 1
ATOM 912 C C . ILE A 1 111 ? -6.348 33.406 15.859 1 97.25 111 ILE A C 1
ATOM 914 O O . ILE A 1 111 ? -5.812 33.188 14.773 1 97.25 111 ILE A O 1
ATOM 918 N N . PRO A 1 112 ? -7.027 32.5 16.516 1 96.56 112 PRO A N 1
ATOM 919 C CA . PRO A 1 112 ? -7.211 31.172 15.914 1 96.56 112 PRO A CA 1
ATOM 920 C C . PRO A 1 112 ? -7.887 31.234 14.547 1 96.56 112 PRO A C 1
ATOM 922 O O . PRO A 1 112 ? -8.719 32.094 14.297 1 96.56 112 PRO A O 1
ATOM 925 N N . PRO A 1 113 ? -7.512 30.281 13.711 1 95.12 113 PRO A N 1
ATOM 926 C CA . PRO A 1 113 ? -8.047 30.297 12.352 1 95.12 113 PRO A CA 1
ATOM 927 C C . PRO A 1 113 ? -9.43 29.656 12.25 1 95.12 113 PRO A C 1
ATOM 929 O O . PRO A 1 113 ? -9.82 28.891 13.133 1 95.12 113 PRO A O 1
ATOM 932 N N . LEU A 1 114 ? -10.086 30.094 11.227 1 94.62 114 LEU A N 1
ATOM 933 C CA . LEU A 1 114 ? -11.32 29.438 10.828 1 94.62 114 LEU A CA 1
ATOM 934 C C . LEU A 1 114 ? -11.086 28.469 9.672 1 94.62 114 LEU A C 1
ATOM 936 O O . LEU A 1 114 ? -10.141 28.641 8.898 1 94.62 114 LEU A O 1
ATOM 940 N N . PRO A 1 115 ? -11.961 27.422 9.656 1 90.88 115 PRO A N 1
ATOM 941 C CA . PRO A 1 115 ? -11.883 26.594 8.461 1 90.88 115 PRO A CA 1
ATOM 942 C C . PRO A 1 115 ? -12.156 27.375 7.176 1 90.88 115 PRO A C 1
ATOM 944 O O . PRO A 1 115 ? -12.906 28.359 7.195 1 90.88 115 PRO A O 1
ATOM 947 N N . GLU A 1 116 ? -11.484 26.953 6.105 1 83.69 116 GLU A N 1
ATOM 948 C CA . GLU A 1 116 ? -11.602 27.656 4.836 1 83.69 116 GLU A CA 1
ATOM 949 C C . GLU A 1 116 ? -12.961 27.391 4.184 1 83.69 116 GLU A C 1
ATOM 951 O O . GLU A 1 116 ? -13.578 26.344 4.426 1 83.69 116 GLU A O 1
ATOM 956 N N . LYS A 1 117 ? -13.312 28.469 3.459 1 72.75 117 LYS A N 1
ATOM 957 C CA . LYS A 1 117 ? -14.555 28.328 2.701 1 72.75 117 LYS A CA 1
ATOM 958 C C . LYS A 1 117 ? -14.344 27.438 1.479 1 72.75 117 LYS A C 1
ATOM 960 O O . LYS A 1 117 ? -13.234 27.344 0.95 1 72.75 117 LYS A O 1
ATOM 965 N N . HIS A 1 118 ? -15.148 26.438 1.192 1 62.5 118 HIS A N 1
ATOM 966 C CA . HIS A 1 118 ? -15.039 25.625 -0.011 1 62.5 118 HIS A CA 1
ATOM 967 C C . HIS A 1 118 ? -15 26.484 -1.264 1 62.5 118 HIS A C 1
ATOM 969 O O . HIS A 1 118 ? -15.633 27.547 -1.312 1 62.5 118 HIS A O 1
ATOM 975 N N . SER A 1 119 ? -13.961 26.141 -2.045 1 51.44 119 SER A N 1
ATOM 976 C CA . SER A 1 119 ? -14.016 26.703 -3.393 1 51.44 119 SER A CA 1
ATOM 977 C C . SER A 1 119 ? -15.336 26.359 -4.074 1 51.44 119 SER A C 1
ATOM 979 O O . SER A 1 119 ? -16.047 25.453 -3.652 1 51.44 119 SER A O 1
ATOM 981 N N . LEU A 1 120 ? -15.719 27.109 -5.039 1 46.22 120 LEU A N 1
ATOM 982 C CA . LEU A 1 120 ? -16.922 26.953 -5.859 1 46.22 120 LEU A CA 1
ATOM 983 C C . LEU A 1 120 ? -17.203 25.484 -6.148 1 46.22 120 LEU A C 1
ATOM 985 O O . LEU A 1 120 ? -18.359 25.047 -6.086 1 46.22 120 LEU A O 1
ATOM 989 N N . PHE A 1 121 ? -16.234 24.906 -6.609 1 46.44 121 PHE A N 1
ATOM 990 C CA . PHE A 1 121 ? -16.438 23.531 -7.074 1 46.44 121 PHE A CA 1
ATOM 991 C C . PHE A 1 121 ? -16.797 22.609 -5.914 1 46.44 121 PHE A C 1
ATOM 993 O O . PHE A 1 121 ? -17.578 21.672 -6.078 1 46.44 121 PHE A O 1
ATOM 1000 N N . GLU A 1 122 ? -16.406 22.969 -4.793 1 51.53 122 GLU A N 1
ATOM 1001 C CA . GLU A 1 122 ? -16.703 22.188 -3.594 1 51.53 122 GLU A CA 1
ATOM 1002 C C . GLU A 1 122 ? -18.047 22.594 -2.982 1 51.53 122 GLU A C 1
ATOM 1004 O O . GLU A 1 122 ? -18.5 21.984 -2.016 1 51.53 122 GLU A O 1
ATOM 1009 N N . GLN A 1 123 ? -18.5 23.672 -3.439 1 49.44 123 GLN A N 1
ATOM 1010 C CA . GLN A 1 123 ? -19.844 24.141 -3.062 1 49.44 123 GLN A CA 1
ATOM 1011 C C . GLN A 1 123 ? -20.891 23.047 -3.268 1 49.44 123 GLN A C 1
ATOM 1013 O O . GLN A 1 123 ? -21.891 23 -2.549 1 49.44 123 GLN A O 1
ATOM 1018 N N . ILE A 1 124 ? -20.594 22.312 -4.309 1 49.41 124 ILE A N 1
ATOM 1019 C CA . ILE A 1 124 ? -21.531 21.219 -4.547 1 49.41 124 ILE A CA 1
ATOM 1020 C C . ILE A 1 124 ? -21.5 20.25 -3.371 1 49.41 124 ILE A C 1
ATOM 1022 O O . ILE A 1 124 ? -22.531 19.719 -2.969 1 49.41 124 ILE A O 1
ATOM 1026 N N . ASP A 1 125 ? -20.422 20.203 -2.658 1 54.66 125 ASP A N 1
ATOM 1027 C CA . ASP A 1 125 ? -20.219 19.172 -1.642 1 54.66 125 ASP A CA 1
ATOM 1028 C C . ASP A 1 125 ? -20.344 19.75 -0.237 1 54.66 125 ASP A C 1
ATOM 1030 O O . ASP A 1 125 ? -20.078 19.078 0.752 1 54.66 125 ASP A O 1
ATOM 1034 N N . ARG A 1 126 ? -20.875 20.984 -0.2 1 53.72 126 ARG A N 1
ATOM 1035 C CA . ARG A 1 126 ? -20.906 21.688 1.079 1 53.72 126 ARG A CA 1
ATOM 1036 C C . ARG A 1 126 ? -21.906 21.047 2.031 1 53.72 126 ARG A C 1
ATOM 1038 O O . ARG A 1 126 ? -21.875 21.297 3.238 1 53.72 126 ARG A O 1
ATOM 1045 N N . TYR A 1 127 ? -22.688 20.172 1.324 1 59.62 127 TYR A N 1
ATOM 1046 C CA . TYR A 1 127 ? -23.719 19.547 2.164 1 59.62 127 TYR A CA 1
ATOM 1047 C C . TYR A 1 127 ? -23.406 18.078 2.404 1 59.62 127 TYR A C 1
ATOM 1049 O O . TYR A 1 127 ? -24.266 17.328 2.883 1 59.62 127 TYR A O 1
ATOM 1057 N N . ASP A 1 128 ? -22.188 17.875 2.094 1 73.25 128 ASP A N 1
ATOM 1058 C CA . ASP A 1 128 ? -21.719 16.531 2.414 1 73.25 128 ASP A CA 1
ATOM 1059 C C . ASP A 1 128 ? -21.531 16.359 3.92 1 73.25 128 ASP A C 1
ATOM 1061 O O . ASP A 1 128 ? -21.047 17.281 4.598 1 73.25 128 ASP A O 1
ATOM 1065 N N . ARG A 1 129 ? -21.984 15.281 4.43 1 77.69 129 ARG A N 1
ATOM 1066 C CA . ARG A 1 129 ? -21.953 15 5.863 1 77.69 129 ARG A CA 1
ATOM 1067 C C . ARG A 1 129 ? -20.547 15.109 6.414 1 77.69 129 ARG A C 1
ATOM 1069 O O . ARG A 1 129 ? -20.328 15.656 7.5 1 77.69 129 ARG A O 1
ATOM 1076 N N . ASP A 1 130 ? -19.641 14.68 5.645 1 77.81 130 ASP A N 1
ATOM 1077 C CA . ASP A 1 130 ? -18.25 14.703 6.098 1 77.81 130 ASP A CA 1
ATOM 1078 C C . ASP A 1 130 ? -17.734 16.141 6.188 1 77.81 130 ASP A C 1
ATOM 1080 O O . ASP A 1 130 ? -16.984 16.469 7.109 1 77.81 130 ASP A O 1
ATOM 1084 N N . PHE A 1 131 ? -18.219 16.875 5.359 1 81.75 131 PHE A N 1
ATOM 1085 C CA . PHE A 1 131 ? -17.797 18.266 5.355 1 81.75 131 PHE A CA 1
ATOM 1086 C C . PHE A 1 131 ? -18.375 19.016 6.547 1 81.75 131 PHE A C 1
ATOM 1088 O O . PHE A 1 131 ? -17.656 19.734 7.25 1 81.75 131 PHE A O 1
ATOM 1095 N N . ILE A 1 132 ? -19.594 18.828 6.77 1 85.5 132 ILE A N 1
ATOM 1096 C CA . ILE A 1 132 ? -20.297 19.516 7.848 1 85.5 132 ILE A CA 1
ATOM 1097 C C . ILE A 1 132 ? -19.703 19.109 9.195 1 85.5 132 ILE A C 1
ATOM 1099 O O . ILE A 1 132 ? -19.469 19.969 10.055 1 85.5 132 ILE A O 1
ATOM 1103 N N . THR A 1 133 ? -19.438 17.875 9.289 1 85.56 133 THR A N 1
ATOM 1104 C CA . THR A 1 133 ? -18.875 17.375 10.539 1 85.56 133 THR A CA 1
ATOM 1105 C C . THR A 1 133 ? -17.484 17.938 10.766 1 85.56 133 THR A C 1
ATOM 1107 O O . THR A 1 133 ? -17.141 18.328 11.891 1 85.56 133 THR A O 1
ATOM 1110 N N . SER A 1 134 ? -16.703 17.969 9.742 1 87.19 134 SER A N 1
ATOM 1111 C CA . SER A 1 134 ? -15.359 18.5 9.844 1 87.19 134 SER A CA 1
ATOM 1112 C C . SER A 1 134 ? -15.383 19.984 10.219 1 87.19 134 SER A C 1
ATOM 1114 O O . SER A 1 134 ? -14.633 20.422 11.094 1 87.19 134 SER A O 1
ATOM 1116 N N . ARG A 1 135 ? -16.234 20.656 9.586 1 89.56 135 ARG A N 1
ATOM 1117 C CA . ARG A 1 135 ? -16.359 22.078 9.883 1 89.56 135 ARG A CA 1
ATOM 1118 C C . ARG A 1 135 ? -16.844 22.312 11.312 1 89.56 135 ARG A C 1
ATOM 1120 O O . ARG A 1 135 ? -16.344 23.188 12.016 1 89.56 135 ARG A O 1
ATOM 1127 N N . MET A 1 136 ? -17.812 21.547 11.695 1 91.44 136 MET A N 1
ATOM 1128 C CA . MET A 1 136 ? -18.344 21.641 13.055 1 91.44 136 MET A CA 1
ATOM 1129 C C . MET A 1 136 ? -17.219 21.469 14.078 1 91.44 136 MET A C 1
ATOM 1131 O O . MET A 1 136 ? -17.125 22.266 15.023 1 91.44 136 MET A O 1
ATOM 1135 N N . LEU A 1 137 ? -16.344 20.531 13.844 1 89.56 137 LEU A N 1
ATOM 1136 C CA . LEU A 1 137 ? -15.25 20.25 14.766 1 89.56 137 LEU A CA 1
ATOM 1137 C C . LEU A 1 137 ? -14.25 21.406 14.781 1 89.56 137 LEU A C 1
ATOM 1139 O O . LEU A 1 137 ? -13.742 21.781 15.836 1 89.56 137 LEU A O 1
ATOM 1143 N N . LEU A 1 138 ? -13.984 21.953 13.648 1 92.56 138 LEU A N 1
ATOM 1144 C CA . LEU A 1 138 ? -13.023 23.047 13.539 1 92.56 138 LEU A CA 1
ATOM 1145 C C . LEU A 1 138 ? -13.578 24.312 14.18 1 92.56 138 LEU A C 1
ATOM 1147 O O . LEU A 1 138 ? -12.844 25.047 14.852 1 92.56 138 LEU A O 1
ATOM 1151 N N . LEU A 1 139 ? -14.852 24.547 13.969 1 95.38 139 LEU A N 1
ATOM 1152 C CA . LEU A 1 139 ? -15.484 25.703 14.594 1 95.38 139 LEU A CA 1
ATOM 1153 C C . LEU A 1 139 ? -15.523 25.562 16.109 1 95.38 139 LEU A C 1
ATOM 1155 O O . LEU A 1 139 ? -15.352 26.531 16.844 1 95.38 139 LEU A O 1
ATOM 1159 N N . HIS A 1 140 ? -15.781 24.328 16.484 1 94.62 140 HIS A N 1
ATOM 1160 C CA . HIS A 1 140 ? -15.758 24.031 17.906 1 94.62 140 HIS A CA 1
ATOM 1161 C C . HIS A 1 140 ? -14.391 24.344 18.516 1 94.62 140 HIS A C 1
ATOM 1163 O O . HIS A 1 140 ? -14.305 24.969 19.578 1 94.62 140 HIS A O 1
ATOM 1169 N N . ARG A 1 141 ? -13.367 24.016 17.875 1 92.75 141 ARG A N 1
ATOM 1170 C CA . ARG A 1 141 ? -12.008 24.266 18.344 1 92.75 141 ARG A CA 1
ATOM 1171 C C . ARG A 1 141 ? -11.711 25.766 18.359 1 92.75 141 ARG A C 1
ATOM 1173 O O . ARG A 1 141 ? -11.055 26.25 19.266 1 92.75 141 ARG A O 1
ATOM 1180 N N . PHE A 1 142 ? -12.148 26.453 17.344 1 96.19 142 PHE A N 1
ATOM 1181 C CA . PHE A 1 142 ? -11.984 27.891 17.281 1 96.19 142 PHE A CA 1
ATOM 1182 C C . PHE A 1 142 ? -12.57 28.562 18.516 1 96.19 142 PHE A C 1
ATOM 1184 O O . PHE A 1 142 ? -11.891 29.359 19.172 1 96.19 142 PHE A O 1
ATOM 1191 N N . LEU A 1 143 ? -13.75 28.188 18.828 1 96.88 143 LEU A N 1
ATOM 1192 C CA . LEU A 1 143 ? -14.445 28.797 19.953 1 96.88 143 LEU A CA 1
ATOM 1193 C C . LEU A 1 143 ? -13.75 28.453 21.281 1 96.88 143 LEU A C 1
ATOM 1195 O O . LEU A 1 143 ? -13.641 29.312 22.156 1 96.88 143 LEU A O 1
ATOM 1199 N N . ASN A 1 144 ? -13.312 27.281 21.359 1 94.25 144 ASN A N 1
ATOM 1200 C CA . ASN A 1 144 ? -12.656 26.875 22.594 1 94.25 144 ASN A CA 1
ATOM 1201 C C . ASN A 1 144 ? -11.281 27.516 22.75 1 94.25 144 ASN A C 1
ATOM 1203 O O . ASN A 1 144 ? -10.859 27.812 23.859 1 94.25 144 ASN A O 1
ATOM 1207 N N . ARG A 1 145 ? -10.594 27.719 21.656 1 95.19 145 ARG A N 1
ATOM 1208 C CA . ARG A 1 145 ? -9.32 28.438 21.719 1 95.19 145 ARG A CA 1
ATOM 1209 C C . ARG A 1 145 ? -9.531 29.875 22.188 1 95.19 145 ARG A C 1
ATOM 1211 O O . ARG A 1 145 ? -8.727 30.406 22.953 1 95.19 145 ARG A O 1
ATOM 1218 N N . LEU A 1 146 ? -10.609 30.453 21.719 1 96.81 146 LEU A N 1
ATOM 1219 C CA . LEU A 1 146 ? -10.945 31.797 22.172 1 96.81 146 LEU A CA 1
ATOM 1220 C C . LEU A 1 146 ? -11.297 31.797 23.656 1 96.81 146 LEU A C 1
ATOM 1222 O O . LEU A 1 146 ? -10.867 32.688 24.406 1 96.81 146 LEU A O 1
ATOM 1226 N N . ALA A 1 147 ? -12.016 30.812 24.031 1 95.31 147 ALA A N 1
ATOM 1227 C CA . ALA A 1 147 ? -12.445 30.719 25.422 1 95.31 147 ALA A CA 1
ATOM 1228 C C . ALA A 1 147 ? -11.25 30.547 26.359 1 95.31 147 ALA A C 1
ATOM 1230 O O . ALA A 1 147 ? -11.281 31.016 27.5 1 95.31 147 ALA A O 1
ATOM 1231 N N . ASP A 1 148 ? -10.219 29.969 25.906 1 93.62 148 ASP A N 1
ATOM 1232 C CA . ASP A 1 148 ? -9.047 29.656 26.719 1 93.62 148 ASP A CA 1
ATOM 1233 C C . ASP A 1 148 ? -8.078 30.828 26.75 1 93.62 148 ASP A C 1
ATOM 1235 O O . ASP A 1 148 ? -7.164 30.875 27.578 1 93.62 148 ASP A O 1
ATOM 1239 N N . HIS A 1 149 ? -8.234 31.75 25.875 1 95.19 149 HIS A N 1
ATOM 1240 C CA . HIS A 1 149 ? -7.316 32.875 25.781 1 95.19 149 HIS A CA 1
ATOM 1241 C C . HIS A 1 149 ? -7.641 33.938 26.828 1 95.19 149 HIS A C 1
ATOM 1243 O O . HIS A 1 149 ? -8.789 34.375 26.953 1 95.19 149 HIS A O 1
ATOM 1249 N N . PRO A 1 150 ? -6.73 34.344 27.547 1 93.94 150 PRO A N 1
ATOM 1250 C CA . PRO A 1 150 ? -6.977 35.25 28.672 1 93.94 150 PRO A CA 1
ATOM 1251 C C . PRO A 1 150 ? -7.559 36.594 28.234 1 93.94 150 PRO A C 1
ATOM 1253 O O . PRO A 1 150 ? -8.383 37.188 28.953 1 93.94 150 PRO A O 1
ATOM 1256 N N . VAL A 1 151 ? -7.156 37.094 27.125 1 95.25 151 VAL A N 1
ATOM 1257 C CA . VAL A 1 151 ? -7.59 38.406 26.672 1 95.25 151 VAL A CA 1
ATOM 1258 C C . VAL A 1 151 ? -8.82 38.281 25.766 1 95.25 151 VAL A C 1
ATOM 1260 O O . VAL A 1 151 ? -9.828 38.969 25.969 1 95.25 151 VAL A O 1
ATOM 1263 N N . LEU A 1 152 ? -8.805 37.406 24.875 1 95.69 152 LEU A N 1
ATOM 1264 C CA . LEU A 1 152 ? -9.859 37.25 23.875 1 95.69 152 LEU A CA 1
ATOM 1265 C C . LEU A 1 152 ? -11.148 36.75 24.5 1 95.69 152 LEU A C 1
ATOM 1267 O O . LEU A 1 152 ? -12.242 37.062 24.031 1 95.69 152 LEU A O 1
ATOM 1271 N N . SER A 1 153 ? -11.039 35.969 25.562 1 95.31 153 SER A N 1
ATOM 1272 C CA . SER A 1 153 ? -12.219 35.406 26.219 1 95.31 153 SER A CA 1
ATOM 1273 C C . SER A 1 153 ? -13.047 36.5 26.906 1 95.31 153 SER A C 1
ATOM 1275 O O . SER A 1 153 ? -14.227 36.281 27.203 1 95.31 153 SER A O 1
ATOM 1277 N N . CYS A 1 154 ? -12.406 37.594 27.156 1 94.25 154 CYS A N 1
ATOM 1278 C CA . CYS A 1 154 ? -13.07 38.688 27.859 1 94.25 154 CYS A CA 1
ATOM 1279 C C . CYS A 1 154 ? -13.586 39.719 26.891 1 94.25 154 CYS A C 1
ATOM 1281 O O . CYS A 1 154 ? -14.18 40.719 27.312 1 94.25 154 CYS A O 1
ATOM 1283 N N . ASP A 1 155 ? -13.406 39.5 25.656 1 95.44 155 ASP A N 1
ATOM 1284 C CA . ASP A 1 155 ? -13.859 40.469 24.641 1 95.44 155 ASP A CA 1
ATOM 1285 C C . ASP A 1 155 ? -15.383 40.531 24.594 1 95.44 155 ASP A C 1
ATOM 1287 O O . ASP A 1 155 ? -16.062 39.5 24.672 1 95.44 155 ASP A O 1
ATOM 1291 N N . LYS A 1 156 ? -15.93 41.656 24.422 1 93.94 156 LYS A N 1
ATOM 1292 C CA . LYS A 1 156 ? -17.375 41.875 24.453 1 93.94 156 LYS A CA 1
ATOM 1293 C C . LYS A 1 156 ? -18.031 41.281 23.219 1 93.94 156 LYS A C 1
ATOM 1295 O O . LYS A 1 156 ? -19.172 40.812 23.281 1 93.94 156 LYS A O 1
ATOM 1300 N N . LYS A 1 157 ? -17.344 41.375 22.109 1 95.38 157 LYS A N 1
ATOM 1301 C CA . LYS A 1 157 ? -17.906 40.844 20.875 1 95.38 157 LYS A CA 1
ATOM 1302 C C . LYS A 1 157 ? -18.016 39.312 20.969 1 95.38 157 LYS A C 1
ATOM 1304 O O . LYS A 1 157 ? -18.984 38.719 20.484 1 95.38 157 LYS A O 1
ATOM 1309 N N . TYR A 1 158 ? -16.969 38.719 21.516 1 96.69 158 TYR A N 1
ATOM 1310 C CA . TYR A 1 158 ? -17.016 37.281 21.734 1 96.69 158 TYR A CA 1
ATOM 1311 C C . TYR A 1 158 ? -18.125 36.906 22.703 1 96.69 158 TYR A C 1
ATOM 1313 O O . TYR A 1 158 ? -18.859 35.938 22.484 1 96.69 158 TYR A O 1
ATOM 1321 N N . GLN A 1 159 ? -18.328 37.656 23.688 1 95 159 GLN A N 1
ATOM 1322 C CA . GLN A 1 159 ? -19.406 37.406 24.656 1 95 159 GLN A CA 1
ATOM 1323 C C . GLN A 1 159 ? -20.766 37.531 24 1 95 159 GLN A C 1
ATOM 1325 O O . GLN A 1 159 ? -21.625 36.656 24.188 1 95 159 GLN A O 1
ATOM 1330 N N . ALA A 1 160 ? -20.953 38.594 23.234 1 95.5 160 ALA A N 1
ATOM 1331 C CA . ALA A 1 160 ? -22.219 38.781 22.531 1 95.5 160 ALA A CA 1
ATOM 1332 C C . ALA A 1 160 ? -22.484 37.625 21.594 1 95.5 160 ALA A C 1
ATOM 1334 O O . ALA A 1 160 ? -23.641 37.188 21.438 1 95.5 160 ALA A O 1
ATOM 1335 N N . PHE A 1 161 ? -21.453 37.156 21 1 97.38 161 PHE A N 1
ATOM 1336 C CA . PHE A 1 161 ? -21.531 36.031 20.094 1 97.38 161 PHE A CA 1
ATOM 1337 C C . PHE A 1 161 ? -22.078 34.781 20.797 1 97.38 161 PHE A C 1
ATOM 1339 O O . PHE A 1 161 ? -22.859 34.031 20.234 1 97.38 161 PHE A O 1
ATOM 1346 N N . LEU A 1 162 ? -21.688 34.562 22.016 1 96.12 162 LEU A N 1
ATOM 1347 C CA . LEU A 1 162 ? -22.016 33.375 22.781 1 96.12 162 LEU A CA 1
ATOM 1348 C C . LEU A 1 162 ? -23.406 33.5 23.391 1 96.12 162 LEU A C 1
ATOM 1350 O O . LEU A 1 162 ? -24.062 32.469 23.656 1 96.12 162 LEU A O 1
ATOM 1354 N N . ILE A 1 163 ? -23.938 34.688 23.578 1 94.12 163 ILE A N 1
ATOM 1355 C CA . ILE A 1 163 ? -25.078 34.781 24.484 1 94.12 163 ILE A CA 1
ATOM 1356 C C . ILE A 1 163 ? -26.25 35.438 23.75 1 94.12 163 ILE A C 1
ATOM 1358 O O . ILE A 1 163 ? -27.422 35.188 24.078 1 94.12 163 ILE A O 1
ATOM 1362 N N . ASP A 1 164 ? -26 36.281 22.781 1 95 164 ASP A N 1
ATOM 1363 C CA . ASP A 1 164 ? -27.078 37.031 22.156 1 95 164 ASP A CA 1
ATOM 1364 C C . ASP A 1 164 ? -27.938 36.156 21.25 1 95 164 ASP A C 1
ATOM 1366 O O . ASP A 1 164 ? -27.406 35.281 20.562 1 95 164 ASP A O 1
ATOM 1370 N N . THR A 1 165 ? -29.172 36.406 21.281 1 93.81 165 THR A N 1
ATOM 1371 C CA . THR A 1 165 ? -30.062 35.75 20.328 1 93.81 165 THR A CA 1
ATOM 1372 C C . THR A 1 165 ? -29.719 36.188 18.906 1 93.81 165 THR A C 1
ATOM 1374 O O . THR A 1 165 ? -29.062 37.188 18.688 1 93.81 165 THR A O 1
ATOM 1377 N N . PRO A 1 166 ? -30.172 35.406 17.953 1 91.62 166 PRO A N 1
ATOM 1378 C CA . PRO A 1 166 ? -29.828 35.719 16.562 1 91.62 166 PRO A CA 1
ATOM 1379 C C . PRO A 1 166 ? -30.234 37.156 16.172 1 91.62 166 PRO A C 1
ATOM 1381 O O . PRO A 1 166 ? -29.469 37.844 15.484 1 91.62 166 PRO A O 1
ATOM 1384 N N . VAL A 1 167 ? -31.359 37.531 16.609 1 90.81 167 VAL A N 1
ATOM 1385 C CA . VAL A 1 167 ? -31.859 38.875 16.281 1 90.81 167 VAL A CA 1
ATOM 1386 C C . VAL A 1 167 ? -31.016 39.938 16.984 1 90.81 167 VAL A C 1
ATOM 1388 O O . VAL A 1 167 ? -30.609 40.938 16.359 1 90.81 167 VAL A O 1
ATOM 1391 N N . GLU A 1 168 ? -30.734 39.75 18.203 1 93.19 168 GLU A N 1
ATOM 1392 C CA . GLU A 1 168 ? -29.906 40.656 18.969 1 93.19 168 GLU A CA 1
ATOM 1393 C C . GLU A 1 168 ? -28.5 40.75 18.406 1 93.19 168 GLU A C 1
ATOM 1395 O O . GLU A 1 168 ? -27.938 41.844 18.312 1 93.19 168 GLU A O 1
ATOM 1400 N N . PHE A 1 169 ? -28.031 39.688 18.047 1 94.25 169 PHE A N 1
ATOM 1401 C CA . PHE A 1 169 ? -26.672 39.656 17.516 1 94.25 169 PHE A CA 1
ATOM 1402 C C . PHE A 1 169 ? -26.609 40.344 16.156 1 94.25 169 PHE A C 1
ATOM 1404 O O . PHE A 1 169 ? -25.625 41.031 15.859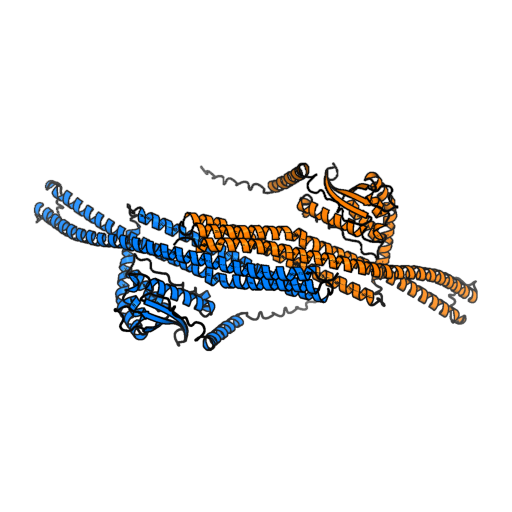 1 94.25 169 PHE A O 1
ATOM 1411 N N . SER A 1 170 ? -27.609 40.156 15.344 1 91.94 170 SER A N 1
ATOM 1412 C CA . SER A 1 170 ? -27.656 40.844 14.055 1 91.94 170 SER A CA 1
ATOM 1413 C C . SER A 1 170 ? -27.672 42.375 14.234 1 91.94 170 SER A C 1
ATOM 1415 O O . SER A 1 170 ? -27.016 43.094 13.484 1 91.94 170 SER A O 1
ATOM 1417 N N . THR A 1 171 ? -28.391 42.781 15.18 1 91.5 171 THR A N 1
ATOM 1418 C CA . THR A 1 171 ? -28.422 44.219 15.5 1 91.5 171 THR A CA 1
ATOM 1419 C C . THR A 1 171 ? -27.062 44.656 16.031 1 91.5 171 THR A C 1
ATOM 1421 O O . THR A 1 171 ? -26.609 45.75 15.695 1 91.5 171 THR A O 1
ATOM 1424 N N . PHE A 1 172 ? -26.531 43.844 16.828 1 91.81 172 PHE A N 1
ATOM 1425 C CA . PHE A 1 172 ? -25.219 44.125 17.406 1 91.81 172 PHE A CA 1
ATOM 1426 C C . PHE A 1 172 ? -24.172 44.25 16.297 1 91.81 172 PHE A C 1
ATOM 1428 O O . PHE A 1 172 ? -23.359 45.188 16.328 1 91.81 172 PHE A O 1
ATOM 1435 N N . LYS A 1 173 ? -24.172 43.438 15.344 1 91.5 173 LYS A N 1
ATOM 1436 C CA . LYS A 1 173 ? -23.234 43.469 14.227 1 91.5 173 LYS A CA 1
ATOM 1437 C C . LYS A 1 173 ? -23.375 44.781 13.438 1 91.5 173 LYS A C 1
ATOM 1439 O O . LYS A 1 173 ? -22.375 45.344 13.008 1 91.5 173 LYS A O 1
ATOM 1444 N N . LYS A 1 174 ? -24.594 45.219 13.195 1 88.25 174 LYS A N 1
ATOM 1445 C CA . LYS A 1 174 ? -24.891 46.406 12.398 1 88.25 174 LYS A CA 1
ATOM 1446 C C . LYS A 1 174 ? -24.344 47.656 13.07 1 88.25 174 LYS A C 1
ATOM 1448 O O . LYS A 1 174 ? -24.031 48.656 12.398 1 88.25 174 LYS A O 1
ATOM 1453 N N . SER A 1 175 ? -24.266 47.562 14.367 1 86.38 175 SER A N 1
ATOM 1454 C CA . SER A 1 175 ? -23.734 48.719 15.102 1 86.38 175 SER A CA 1
ATOM 1455 C C . SER A 1 175 ? -22.266 48.938 14.805 1 86.38 175 SER A C 1
ATOM 1457 O O . SER A 1 175 ? -21.734 50.031 15.039 1 86.38 175 SER A O 1
ATOM 1459 N N . PHE A 1 176 ? -21.672 48 14.312 1 80.75 176 PHE A N 1
ATOM 1460 C CA . PHE A 1 176 ? -20.25 48.094 14.016 1 80.75 176 PHE A CA 1
ATOM 1461 C C . PHE A 1 176 ? -20.016 48.312 12.523 1 80.75 176 PHE A C 1
ATOM 1463 O O . PHE A 1 176 ? -18.891 48.562 12.094 1 80.75 176 PHE A O 1
ATOM 1470 N N . THR A 1 177 ? -20.906 48.125 11.602 1 65.69 177 THR A N 1
ATOM 1471 C CA . THR A 1 177 ? -20.781 48.281 10.156 1 65.69 177 THR A CA 1
ATOM 1472 C C . THR A 1 177 ? -20.375 49.719 9.82 1 65.69 177 THR A C 1
ATOM 1474 O O . THR A 1 177 ? -19.672 49.969 8.828 1 65.69 177 THR A O 1
ATOM 1477 N N . GLY A 1 178 ? -20.734 50.75 10.484 1 54.59 178 GLY A N 1
ATOM 1478 C CA . GLY A 1 178 ? -20.312 52.094 10.18 1 54.59 178 GLY A CA 1
ATOM 1479 C C . GLY A 1 178 ? -18.812 52.312 10.383 1 54.59 178 GLY A C 1
ATOM 1480 O O . GLY A 1 178 ? -18.219 53.188 9.766 1 54.59 178 GLY A O 1
ATOM 1481 N N . PHE A 1 179 ? -18.266 51.688 11.219 1 48.09 179 PHE A N 1
ATOM 1482 C CA . PHE A 1 179 ? -16.859 51.875 11.578 1 48.09 179 PHE A CA 1
ATOM 1483 C C . PHE A 1 179 ? -15.953 51.094 10.617 1 48.09 179 PHE A C 1
ATOM 1485 O O . PHE A 1 179 ? -14.734 51.219 10.688 1 48.09 179 PHE A O 1
ATOM 1492 N N . GLY A 1 180 ? -16.359 50.188 9.914 1 48.81 180 GLY A N 1
ATOM 1493 C CA . GLY A 1 180 ? -15.555 49.344 9.039 1 48.81 180 GLY A CA 1
ATOM 1494 C C . GLY A 1 180 ? -14.781 50.156 8.008 1 48.81 180 GLY A C 1
ATOM 1495 O O . GLY A 1 180 ? -13.844 49.625 7.391 1 48.81 180 GLY A O 1
ATOM 1496 N N . LEU A 1 181 ? -15.336 51.219 7.543 1 44.28 181 LEU A N 1
ATOM 1497 C CA . LEU A 1 181 ? -14.703 52.062 6.516 1 44.28 181 LEU A CA 1
ATOM 1498 C C . LEU A 1 181 ? -13.406 52.656 7.031 1 44.28 181 LEU A C 1
ATOM 1500 O O . LEU A 1 181 ? -12.555 53.094 6.242 1 44.28 181 LEU A O 1
ATOM 1504 N N . PHE A 1 182 ? -13.188 52.812 8.234 1 42.12 182 PHE A N 1
ATOM 1505 C CA . PHE A 1 182 ? -11.984 53.469 8.734 1 42.12 182 PHE A CA 1
ATOM 1506 C C . PHE A 1 182 ? -10.797 52.5 8.695 1 42.12 182 PHE A C 1
ATOM 1508 O O . PHE A 1 182 ? -9.648 52.938 8.672 1 42.12 182 PHE A O 1
ATOM 1515 N N . GLY A 1 183 ? -10.914 51.25 8.742 1 42.38 183 GLY A N 1
ATOM 1516 C CA . GLY A 1 183 ? -9.805 50.312 8.688 1 42.38 183 GLY A CA 1
ATOM 1517 C C . GLY A 1 183 ? -9.086 50.312 7.352 1 42.38 183 GLY A C 1
ATOM 1518 O O . GLY A 1 183 ? -7.953 49.844 7.254 1 42.38 183 GLY A O 1
ATOM 1519 N N . LYS A 1 184 ? -9.727 50.531 6.344 1 45.28 184 LYS A N 1
ATOM 1520 C CA . LYS A 1 184 ? -9.094 50.656 5.035 1 45.28 184 LYS A CA 1
ATOM 1521 C C . LYS A 1 184 ? -8.148 51.844 4.988 1 45.28 184 LYS A C 1
ATOM 1523 O O . LYS A 1 184 ? -7.242 51.906 4.156 1 45.28 184 LYS A O 1
ATOM 1528 N N . VAL A 1 185 ? -8.484 52.906 5.562 1 39.66 185 VAL A N 1
ATOM 1529 C CA . VAL A 1 185 ? -7.609 54.062 5.57 1 39.66 185 VAL A CA 1
ATOM 1530 C C . VAL A 1 185 ? -6.25 53.688 6.152 1 39.66 185 VAL A C 1
ATOM 1532 O O . VAL A 1 185 ? -5.215 54.188 5.707 1 39.66 185 VAL A O 1
ATOM 1535 N N . SER A 1 186 ? -6.215 52.719 7.047 1 42.72 186 SER A N 1
ATOM 1536 C CA . SER A 1 186 ? -4.961 52.25 7.633 1 42.72 186 SER A CA 1
ATOM 1537 C C . SER A 1 186 ? -4.164 51.406 6.645 1 42.72 186 SER A C 1
ATOM 1539 O O . SER A 1 186 ? -2.932 51.406 6.68 1 42.72 186 SER A O 1
ATOM 1541 N N . GLU A 1 187 ? -4.844 50.719 5.719 1 44.12 187 GLU A N 1
ATOM 1542 C CA . GLU A 1 187 ? -4.141 49.938 4.699 1 44.12 187 GLU A CA 1
ATOM 1543 C C . GLU A 1 187 ? -3.424 50.875 3.709 1 44.12 187 GLU A C 1
ATOM 1545 O O . GLU A 1 187 ? -2.332 50.531 3.236 1 44.12 187 GLU A O 1
ATOM 1550 N N . SER A 1 188 ? -4.027 51.938 3.254 1 40.19 188 SER A N 1
ATOM 1551 C CA . SER A 1 188 ? -3.354 52.875 2.357 1 40.19 188 SER A CA 1
ATOM 1552 C C . SER A 1 188 ? -2.086 53.438 2.994 1 40.19 188 SER A C 1
ATOM 1554 O O . SER A 1 188 ? -1.087 53.656 2.309 1 40.19 188 SER A O 1
ATOM 1556 N N . LEU A 1 189 ? -2.051 53.75 4.23 1 40.66 189 LEU A N 1
ATOM 1557 C CA . LEU A 1 189 ? -0.819 54.188 4.883 1 40.66 189 LEU A CA 1
ATOM 1558 C C . LEU A 1 189 ? 0.183 53.031 4.961 1 40.66 189 LEU A C 1
ATOM 1560 O O . LEU A 1 189 ? 1.395 53.281 4.984 1 40.66 189 LEU A O 1
ATOM 1564 N N . GLN A 1 190 ? -0.302 51.844 4.859 1 45 190 GLN A N 1
ATOM 1565 C CA . GLN A 1 190 ? 0.546 50.656 4.883 1 45 190 GLN A CA 1
ATOM 1566 C C . GLN A 1 190 ? 1.364 50.531 3.602 1 45 190 GLN A C 1
ATOM 1568 O O . GLN A 1 190 ? 2.508 50.094 3.629 1 45 190 GLN A O 1
ATOM 1573 N N . ASN A 1 191 ? 0.88 50.938 2.426 1 43.25 191 ASN A N 1
ATOM 1574 C CA . ASN A 1 191 ? 1.654 50.906 1.189 1 43.25 191 ASN A CA 1
ATOM 1575 C C . ASN A 1 191 ? 2.838 51.875 1.238 1 43.25 191 ASN A C 1
ATOM 1577 O O . ASN A 1 191 ? 3.875 51.625 0.623 1 43.25 191 ASN A O 1
ATOM 1581 N N . MET A 1 192 ? 2.695 53.031 1.759 1 39.19 192 MET A N 1
ATOM 1582 C CA . MET A 1 192 ? 3.84 53.938 1.801 1 39.19 192 MET A CA 1
ATOM 1583 C C . MET A 1 192 ? 4.934 53.375 2.713 1 39.19 192 MET A C 1
ATOM 1585 O O . MET A 1 192 ? 6.105 53.75 2.566 1 39.19 192 MET A O 1
ATOM 1589 N N . ALA A 1 193 ? 4.531 52.594 3.717 1 43.84 193 ALA A N 1
ATOM 1590 C CA . ALA A 1 193 ? 5.438 52 4.711 1 43.84 193 ALA A CA 1
ATOM 1591 C C . ALA A 1 193 ? 6.211 50.844 4.133 1 43.84 193 ALA A C 1
ATOM 1593 O O . ALA A 1 193 ? 7.184 50.375 4.734 1 43.84 193 ALA A O 1
ATOM 1594 N N . SER A 1 194 ? 5.746 50.312 3.111 1 45 194 SER A N 1
ATOM 1595 C CA . SER A 1 194 ? 6.387 49.094 2.617 1 45 194 SER A CA 1
ATOM 1596 C C . SER A 1 194 ? 7.852 49.344 2.264 1 45 194 SER A C 1
ATOM 1598 O O . SER A 1 194 ? 8.648 48.406 2.201 1 45 194 SER A O 1
ATOM 1600 N N . SER A 1 195 ? 8.07 50.625 1.866 1 44.97 195 SER A N 1
ATOM 1601 C CA . SER A 1 195 ? 9.438 50.812 1.405 1 44.97 195 SER A CA 1
ATOM 1602 C C . SER A 1 195 ? 10.406 50.938 2.578 1 44.97 195 SER A C 1
ATOM 1604 O O . SER A 1 195 ? 11.617 51.031 2.381 1 44.97 195 SER A O 1
ATOM 1606 N N . TYR A 1 196 ? 9.883 51.281 3.701 1 45.06 196 TYR A N 1
ATOM 1607 C CA . TYR A 1 196 ? 10.844 51.469 4.773 1 45.06 196 TYR A CA 1
ATOM 1608 C C . TYR A 1 196 ? 11.242 50.156 5.41 1 45.06 196 TYR A C 1
ATOM 1610 O O . TYR A 1 196 ? 10.406 49.438 5.992 1 45.06 196 TYR A O 1
ATOM 1618 N N . ILE A 1 197 ? 12.102 49.469 4.852 1 49.09 197 ILE A N 1
ATOM 1619 C CA . ILE A 1 197 ? 12.695 48.281 5.5 1 49.09 197 ILE A CA 1
ATOM 1620 C C . ILE A 1 197 ? 13.148 48.656 6.91 1 49.09 197 ILE A C 1
ATOM 1622 O O . ILE A 1 197 ? 13.953 49.562 7.09 1 49.09 197 ILE A O 1
ATOM 1626 N N . SER A 1 198 ? 12.422 48.438 7.91 1 55.22 198 SER A N 1
ATOM 1627 C CA . SER A 1 198 ? 12.797 48.688 9.305 1 55.22 198 SER A CA 1
ATOM 1628 C C . SER A 1 198 ? 14.266 48.375 9.547 1 55.22 198 SER A C 1
ATOM 1630 O O . SER A 1 198 ? 14.734 47.281 9.227 1 55.22 198 SER A O 1
ATOM 1632 N N . LYS A 1 199 ? 15.094 49.219 9.562 1 54.47 199 LYS A N 1
ATOM 1633 C CA . LYS A 1 199 ? 16.516 49.094 9.875 1 54.47 199 LYS A CA 1
ATOM 1634 C C . LYS A 1 199 ? 16.734 48.25 11.117 1 54.47 199 LYS A C 1
ATOM 1636 O O . LYS A 1 199 ? 17.719 47.531 11.203 1 54.47 199 LYS A O 1
ATOM 1641 N N . SER A 1 200 ? 15.836 48.344 12.25 1 59 200 SER A N 1
ATOM 1642 C CA . SER A 1 200 ? 16.297 47.75 13.5 1 59 200 SER A CA 1
ATOM 1643 C C . SER A 1 200 ? 15.305 46.688 14 1 59 200 SER A C 1
ATOM 1645 O O . SER A 1 200 ? 14.344 47 14.703 1 59 200 SER A O 1
ATOM 1647 N N . ARG A 1 201 ? 15.117 45.594 13.312 1 63.5 201 ARG A N 1
ATOM 1648 C CA . ARG A 1 201 ? 14.312 44.562 13.969 1 63.5 201 ARG A CA 1
ATOM 1649 C C . ARG A 1 201 ? 15.047 44 15.164 1 63.5 201 ARG A C 1
ATOM 1651 O O . ARG A 1 201 ? 16.234 43.688 15.086 1 63.5 201 ARG A O 1
ATOM 1658 N N . THR A 1 202 ? 14.305 44 16.297 1 79.88 202 THR A N 1
ATOM 1659 C CA . THR A 1 202 ? 14.789 43.281 17.469 1 79.88 202 THR A CA 1
ATOM 1660 C C . THR A 1 202 ? 15.008 41.812 17.141 1 79.88 202 THR A C 1
ATOM 1662 O O . THR A 1 202 ? 14.211 41.188 16.422 1 79.88 202 THR A O 1
ATOM 1665 N N . VAL A 1 203 ? 16.047 41.312 17.422 1 88.81 203 VAL A N 1
ATOM 1666 C CA . VAL A 1 203 ? 16.562 40 17.141 1 88.81 203 VAL A CA 1
ATOM 1667 C C . VAL A 1 203 ? 15.539 38.938 17.578 1 88.81 203 VAL A C 1
ATOM 1669 O O . VAL A 1 203 ? 15.344 37.938 16.891 1 88.81 203 VAL A O 1
ATOM 1672 N N . GLU A 1 204 ? 14.758 39.25 18.609 1 91.88 204 GLU A N 1
ATOM 1673 C CA . GLU A 1 204 ? 13.812 38.281 19.172 1 91.88 204 GLU A CA 1
ATOM 1674 C C . GLU A 1 204 ? 12.672 38.031 18.203 1 91.88 204 GLU A C 1
ATOM 1676 O O . GLU A 1 204 ? 12.297 36.875 17.984 1 91.88 204 GLU A O 1
ATOM 1681 N N . PHE A 1 205 ? 12.172 39.031 17.625 1 93.88 205 PHE A N 1
ATOM 1682 C CA . PHE A 1 205 ? 11.008 38.906 16.766 1 93.88 205 PHE A CA 1
ATOM 1683 C C . PHE A 1 205 ? 11.422 38.406 15.375 1 93.88 205 PHE A C 1
ATOM 1685 O O . PHE A 1 205 ? 10.625 37.781 14.68 1 93.88 205 PHE A O 1
ATOM 1692 N N . GLU A 1 206 ? 12.633 38.625 15 1 93.31 206 GLU A N 1
ATOM 1693 C CA . GLU A 1 206 ? 13.172 38.062 13.773 1 93.31 206 GLU A CA 1
ATOM 1694 C 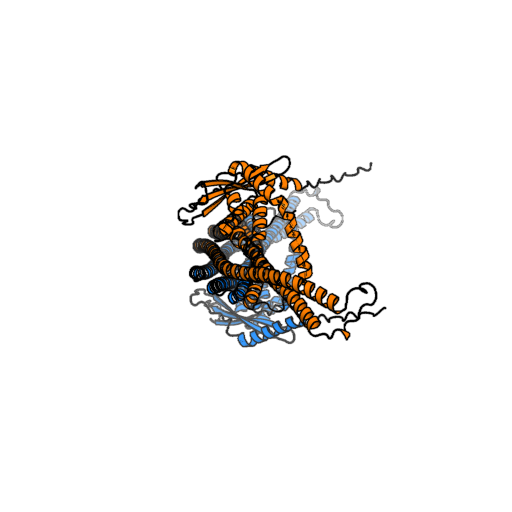C . GLU A 1 206 ? 13.281 36.531 13.891 1 93.31 206 GLU A C 1
ATOM 1696 O O . GLU A 1 206 ? 12.953 35.812 12.945 1 93.31 206 GLU A O 1
ATOM 1701 N N . LYS A 1 207 ? 13.711 36.094 15.008 1 93.69 207 LYS A N 1
ATOM 1702 C CA . LYS A 1 207 ? 13.805 34.656 15.258 1 93.69 207 LYS A CA 1
ATOM 1703 C C . LYS A 1 207 ? 12.43 34 15.234 1 93.69 207 LYS A C 1
ATOM 1705 O O . LYS A 1 207 ? 12.273 32.906 14.719 1 93.69 207 LYS A O 1
ATOM 1710 N N . MET A 1 208 ? 11.469 34.75 15.82 1 94.75 208 MET A N 1
ATOM 1711 C CA . MET A 1 208 ? 10.102 34.25 15.805 1 94.75 208 MET A CA 1
ATOM 1712 C C . MET A 1 208 ? 9.594 34.094 14.375 1 94.75 208 MET A C 1
ATOM 1714 O O . MET A 1 208 ? 8.961 33.094 14.031 1 94.75 208 MET A O 1
ATOM 1718 N N . SER A 1 209 ? 9.891 35.125 13.609 1 95.25 209 SER A N 1
ATOM 1719 C CA . SER A 1 209 ? 9.453 35.094 12.219 1 95.25 209 SER A CA 1
ATOM 1720 C C . SER A 1 209 ? 10.094 33.969 11.438 1 95.25 209 SER A C 1
ATOM 1722 O O . SER A 1 209 ? 9.43 33.281 10.656 1 95.25 209 SER A O 1
ATOM 1724 N N . GLU A 1 210 ? 11.328 33.75 11.617 1 94.75 210 GLU A N 1
ATOM 1725 C CA . GLU A 1 210 ? 12.039 32.656 10.961 1 94.75 210 GLU A CA 1
ATOM 1726 C C . GLU A 1 210 ? 11.477 31.297 11.375 1 94.75 210 GLU A C 1
ATOM 1728 O O . GLU A 1 210 ? 11.312 30.406 10.539 1 94.75 210 GLU A O 1
ATOM 1733 N N . TYR A 1 211 ? 11.219 31.188 12.594 1 94.44 211 TYR A N 1
ATOM 1734 C CA . TYR A 1 211 ? 10.664 29.953 13.125 1 94.44 211 TYR A CA 1
ATOM 1735 C C . TYR A 1 211 ? 9.312 29.641 12.484 1 94.44 211 TYR A C 1
ATOM 1737 O O . TYR A 1 211 ? 9.07 28.516 12.039 1 94.44 211 TYR A O 1
ATOM 1745 N N . VAL A 1 212 ? 8.5 30.641 12.508 1 95.69 212 VAL A N 1
ATOM 1746 C CA . VAL A 1 212 ? 7.152 30.453 11.977 1 95.69 212 VAL A CA 1
ATOM 1747 C C . VAL A 1 212 ? 7.227 30.078 10.5 1 95.69 212 VAL A C 1
ATOM 1749 O O . VAL A 1 212 ? 6.457 29.25 10.023 1 95.69 212 VAL A O 1
ATOM 1752 N N . ASP A 1 213 ? 8.125 30.656 9.773 1 95.56 213 ASP A N 1
ATOM 1753 C CA . ASP A 1 213 ? 8.305 30.344 8.359 1 95.56 213 ASP A CA 1
ATOM 1754 C C . ASP A 1 213 ? 8.766 28.906 8.164 1 95.56 213 ASP A C 1
ATOM 1756 O O . ASP A 1 213 ? 8.234 28.188 7.309 1 95.56 213 ASP A O 1
ATOM 1760 N N . LYS A 1 214 ? 9.695 28.469 8.938 1 94.06 214 LYS A N 1
ATOM 1761 C CA . LYS A 1 214 ? 10.195 27.109 8.859 1 94.06 214 LYS A CA 1
ATOM 1762 C C . LYS A 1 214 ? 9.102 26.094 9.234 1 94.06 214 LYS A C 1
ATOM 1764 O O . LYS A 1 214 ? 8.969 25.062 8.586 1 94.06 214 LYS A O 1
ATOM 1769 N N . LEU A 1 215 ? 8.422 26.453 10.273 1 93.88 215 LEU A N 1
ATOM 1770 C CA . LEU A 1 215 ? 7.328 25.578 10.703 1 93.88 215 LEU A CA 1
ATOM 1771 C C . LEU A 1 215 ? 6.285 25.422 9.602 1 93.88 215 LEU A C 1
ATOM 1773 O O . LEU A 1 215 ? 5.785 24.328 9.359 1 93.88 215 LEU A O 1
ATOM 1777 N N . SER A 1 216 ? 5.965 26.531 8.977 1 95.5 216 SER A N 1
ATOM 1778 C CA . SER A 1 216 ? 5.012 26.5 7.875 1 95.5 216 SER A CA 1
ATOM 1779 C C . SER A 1 216 ? 5.465 25.547 6.777 1 95.5 216 SER A C 1
ATOM 1781 O O . SER A 1 216 ? 4.668 24.75 6.262 1 95.5 216 SER A O 1
ATOM 1783 N N . GLU A 1 217 ? 6.664 25.578 6.488 1 94.75 217 GLU A N 1
ATOM 1784 C CA . GLU A 1 217 ? 7.234 24.703 5.469 1 94.75 217 GLU A CA 1
ATOM 1785 C C . GLU A 1 217 ? 7.141 23.234 5.887 1 94.75 217 GLU A C 1
ATOM 1787 O O . GLU A 1 217 ? 6.789 22.375 5.078 1 94.75 217 GLU A O 1
ATOM 1792 N N . LYS A 1 218 ? 7.469 23 7.098 1 93.19 218 LYS A N 1
ATOM 1793 C CA . LYS A 1 218 ? 7.465 21.625 7.594 1 93.19 218 LYS A CA 1
ATOM 1794 C C . LYS A 1 218 ? 6.055 21.047 7.594 1 93.19 218 LYS A C 1
ATOM 1796 O O . LYS A 1 218 ? 5.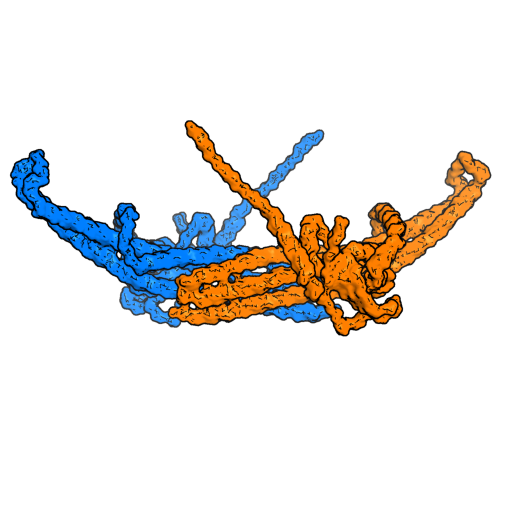852 19.891 7.199 1 93.19 218 LYS A O 1
ATOM 1801 N N . ILE A 1 219 ? 5.121 21.828 8.031 1 93.88 219 ILE A N 1
ATOM 1802 C CA . ILE A 1 219 ? 3.738 21.375 8.07 1 93.88 219 ILE A CA 1
ATOM 1803 C C . ILE A 1 219 ? 3.244 21.094 6.656 1 93.88 219 ILE A C 1
ATOM 1805 O O . ILE A 1 219 ? 2.576 20.094 6.414 1 93.88 219 ILE A O 1
ATOM 1809 N N . HIS A 1 220 ? 3.623 21.953 5.766 1 93.88 220 HIS A N 1
ATOM 1810 C CA . HIS A 1 220 ? 3.215 21.766 4.375 1 93.88 220 HIS A CA 1
ATOM 1811 C C . HIS A 1 220 ? 3.826 20.5 3.787 1 93.88 220 HIS A C 1
ATOM 1813 O O . HIS A 1 220 ? 3.143 19.75 3.094 1 93.88 220 HIS A O 1
ATOM 1819 N N . THR A 1 221 ? 5.031 20.25 4.035 1 93.44 221 THR A N 1
ATOM 1820 C CA . THR A 1 221 ? 5.715 19.062 3.566 1 93.44 221 THR A CA 1
ATOM 1821 C C . THR A 1 221 ? 5.066 17.797 4.145 1 93.44 221 THR A C 1
ATOM 1823 O O . THR A 1 221 ? 4.863 16.812 3.432 1 93.44 221 THR A O 1
ATOM 1826 N N . MET A 1 222 ? 4.738 17.859 5.379 1 92 222 MET A N 1
ATOM 1827 C CA . MET A 1 222 ? 4.082 16.734 6.031 1 92 222 MET A CA 1
ATOM 1828 C C . MET A 1 222 ? 2.717 16.469 5.41 1 92 222 MET A C 1
ATOM 1830 O O . MET A 1 222 ? 2.34 15.312 5.211 1 92 222 MET A O 1
ATOM 1834 N N . GLU A 1 223 ? 2.047 17.5 5.195 1 92.06 223 GLU A N 1
ATOM 1835 C CA . GLU A 1 223 ? 0.74 17.359 4.559 1 92.06 223 GLU A CA 1
ATOM 1836 C C . GLU A 1 223 ? 0.862 16.703 3.191 1 92.06 223 GLU A C 1
ATOM 1838 O O . GLU A 1 223 ? 0.091 15.789 2.863 1 92.06 223 GLU A O 1
ATOM 1843 N N . LYS A 1 224 ? 1.791 17.109 2.418 1 94.06 224 LYS A N 1
ATOM 1844 C CA . LYS A 1 224 ? 1.989 16.594 1.067 1 94.06 224 LYS A CA 1
ATOM 1845 C C . LYS A 1 224 ? 2.338 15.102 1.096 1 94.06 224 LYS A C 1
ATOM 1847 O O . LYS A 1 224 ? 1.756 14.312 0.354 1 94.06 224 LYS A O 1
ATOM 1852 N N . ILE A 1 225 ? 3.266 14.75 1.902 1 93.31 225 ILE A N 1
ATOM 1853 C CA . ILE A 1 225 ? 3.68 13.352 1.979 1 93.31 225 ILE A CA 1
ATOM 1854 C C . ILE A 1 225 ? 2.533 12.5 2.514 1 93.31 225 ILE A C 1
ATOM 1856 O O . ILE A 1 225 ? 2.342 11.359 2.084 1 93.31 225 ILE A O 1
ATOM 1860 N N . GLY A 1 226 ? 1.843 13.086 3.545 1 92.44 226 GLY A N 1
ATOM 1861 C CA . GLY A 1 226 ? 0.669 12.383 4.039 1 92.44 226 GLY A CA 1
ATOM 1862 C C . GLY A 1 226 ? -0.348 12.078 2.955 1 92.44 226 GLY A C 1
ATOM 1863 O O . GLY A 1 226 ? -0.918 10.984 2.916 1 92.44 226 GLY A O 1
ATOM 1864 N N . GLN A 1 227 ? -0.542 13 2.07 1 93.25 227 GLN A N 1
ATOM 1865 C CA . GLN A 1 227 ? -1.485 12.82 0.972 1 93.25 227 GLN A CA 1
ATOM 1866 C C . GLN A 1 227 ? -1.001 11.75 -0.003 1 93.25 227 GLN A C 1
ATOM 1868 O O . GLN A 1 227 ? -1.794 10.945 -0.487 1 93.25 227 GLN A O 1
ATOM 1873 N N . ARG A 1 228 ? 0.231 11.719 -0.299 1 94.06 228 ARG A N 1
ATOM 1874 C CA . ARG A 1 228 ? 0.807 10.719 -1.196 1 94.06 228 ARG A CA 1
ATOM 1875 C C . ARG A 1 228 ? 0.647 9.312 -0.626 1 94.06 228 ARG A C 1
ATOM 1877 O O . ARG A 1 228 ? 0.233 8.398 -1.336 1 94.06 228 ARG A O 1
ATOM 1884 N N . ILE A 1 229 ? 0.968 9.164 0.584 1 93.94 229 ILE A N 1
ATOM 1885 C CA . ILE A 1 229 ? 0.85 7.875 1.252 1 93.94 229 ILE A CA 1
ATOM 1886 C C . ILE A 1 229 ? -0.606 7.414 1.232 1 93.94 229 ILE A C 1
ATOM 1888 O O . ILE A 1 229 ? -0.89 6.238 0.98 1 93.94 229 ILE A O 1
ATOM 1892 N N . GLN A 1 230 ? -1.447 8.367 1.495 1 94.12 230 GLN A N 1
ATOM 1893 C CA . GLN A 1 230 ? -2.869 8.039 1.501 1 94.12 230 GLN A CA 1
ATOM 1894 C C . GLN A 1 230 ? -3.326 7.551 0.13 1 94.12 230 GLN A C 1
ATOM 1896 O O . GLN A 1 230 ? -4.105 6.598 0.034 1 94.12 230 GLN A O 1
ATOM 1901 N N . LYS A 1 231 ? -2.881 8.141 -0.892 1 95.19 231 LYS A N 1
ATOM 1902 C CA . LYS A 1 231 ? -3.221 7.742 -2.254 1 95.19 231 LYS A CA 1
ATOM 1903 C C . LYS A 1 231 ? -2.781 6.305 -2.529 1 95.19 231 LYS A C 1
ATOM 1905 O O . LYS A 1 231 ? -3.557 5.504 -3.059 1 95.19 231 LYS A O 1
ATOM 1910 N N . GLU A 1 232 ? -1.581 6.027 -2.166 1 94.38 232 GLU A N 1
ATOM 1911 C CA . GLU A 1 232 ? -1.057 4.68 -2.369 1 94.38 232 GLU A CA 1
ATOM 1912 C C . GLU A 1 232 ? -1.808 3.66 -1.52 1 94.38 232 GLU A C 1
ATOM 1914 O O . GLU A 1 232 ? -2.043 2.531 -1.957 1 94.38 232 GLU A O 1
ATOM 1919 N N . ARG A 1 233 ? -2.17 4.055 -0.31 1 94.38 233 ARG A N 1
ATOM 1920 C CA . ARG A 1 233 ? -2.922 3.168 0.57 1 94.38 233 ARG A CA 1
ATOM 1921 C C . ARG A 1 233 ? -4.273 2.812 -0.036 1 94.38 233 ARG A C 1
ATOM 1923 O O . ARG A 1 233 ? -4.723 1.667 0.056 1 94.38 233 ARG A O 1
ATOM 1930 N N . ILE A 1 234 ? -4.898 3.771 -0.622 1 94.88 234 ILE A N 1
ATOM 1931 C CA . ILE A 1 234 ? -6.211 3.551 -1.224 1 94.88 234 ILE A CA 1
ATOM 1932 C C . ILE A 1 234 ? -6.082 2.596 -2.408 1 94.88 234 ILE A C 1
ATOM 1934 O O . ILE A 1 234 ? -6.871 1.66 -2.549 1 94.88 234 ILE A O 1
ATOM 1938 N N . ALA A 1 235 ? -5.051 2.799 -3.223 1 94.44 235 ALA A N 1
ATOM 1939 C CA . ALA A 1 235 ? -4.816 1.923 -4.367 1 94.44 235 ALA A CA 1
ATOM 1940 C C . ALA A 1 235 ? -4.52 0.496 -3.914 1 94.44 235 ALA A C 1
ATOM 1942 O O . ALA A 1 235 ? -5.07 -0.463 -4.465 1 94.44 235 ALA A O 1
ATOM 1943 N N . TYR A 1 236 ? -3.738 0.326 -2.93 1 94.44 236 TYR A N 1
ATOM 1944 C CA . TYR A 1 236 ? -3.396 -0.973 -2.361 1 94.44 236 TYR A CA 1
ATOM 1945 C C . TYR A 1 236 ? -4.633 -1.663 -1.798 1 94.44 236 TYR A C 1
ATOM 1947 O O . TYR A 1 236 ? -4.832 -2.863 -2.006 1 94.44 236 TYR A O 1
ATOM 1955 N N . LEU A 1 237 ? -5.383 -0.859 -1.113 1 95.06 237 LEU A N 1
ATOM 1956 C CA . LEU A 1 237 ? -6.598 -1.386 -0.505 1 95.06 237 LEU A CA 1
ATOM 1957 C C . LEU A 1 237 ? -7.527 -1.968 -1.565 1 95.06 237 LEU A C 1
ATOM 1959 O O . LEU A 1 237 ? -8.094 -3.049 -1.377 1 95.06 237 LEU A O 1
ATOM 1963 N N . GLN A 1 238 ? -7.66 -1.325 -2.676 1 94.69 238 GLN A N 1
ATOM 1964 C CA . GLN A 1 238 ? -8.531 -1.78 -3.752 1 94.69 238 GLN A CA 1
ATOM 1965 C C . GLN A 1 238 ? -8.078 -3.129 -4.301 1 94.69 238 GLN A C 1
ATOM 1967 O O . GLN A 1 238 ? -8.891 -4.031 -4.504 1 94.69 238 GLN A O 1
ATOM 1972 N N . ASP A 1 239 ? -6.805 -3.295 -4.465 1 94.12 239 ASP A N 1
ATOM 1973 C CA . ASP A 1 239 ? -6.266 -4.547 -4.988 1 94.12 239 ASP A CA 1
ATOM 1974 C C . ASP A 1 239 ? -6.355 -5.66 -3.947 1 94.12 239 ASP A C 1
ATOM 1976 O O . ASP A 1 239 ? -6.652 -6.809 -4.281 1 94.12 239 ASP A O 1
ATOM 1980 N N . LEU A 1 240 ? -6.078 -5.316 -2.742 1 94.06 240 LEU A N 1
ATOM 1981 C CA . LEU A 1 240 ? -6.133 -6.289 -1.656 1 94.06 240 LEU A CA 1
ATOM 1982 C C . LEU A 1 240 ? -7.539 -6.855 -1.505 1 94.06 240 LEU A C 1
ATOM 1984 O O . LEU A 1 240 ? -7.707 -8.039 -1.22 1 94.06 240 LEU A O 1
ATOM 1988 N N . GLN A 1 241 ? -8.539 -6.09 -1.747 1 95.19 241 GLN A N 1
ATOM 1989 C CA . GLN A 1 241 ? -9.938 -6.492 -1.595 1 95.19 241 GLN A CA 1
ATOM 1990 C C . GLN A 1 241 ? -10.328 -7.523 -2.648 1 95.19 241 GLN A C 1
ATOM 1992 O O . GLN A 1 241 ? -11.312 -8.242 -2.48 1 95.19 241 GLN A O 1
ATOM 1997 N N . MET A 1 242 ? -9.547 -7.641 -3.695 1 94.56 242 MET A N 1
ATOM 1998 C CA . MET A 1 242 ? -9.852 -8.578 -4.777 1 94.56 242 MET A CA 1
ATOM 1999 C C . MET A 1 242 ? -9.344 -9.977 -4.445 1 94.56 242 MET A C 1
ATOM 2001 O O . MET A 1 242 ? -9.742 -10.953 -5.082 1 94.56 242 MET A O 1
ATOM 2005 N N . MET A 1 243 ? -8.562 -10.078 -3.455 1 94.12 243 MET A N 1
ATOM 2006 C CA . MET A 1 243 ? -7.91 -11.352 -3.152 1 94.12 243 MET A CA 1
ATOM 2007 C C . MET A 1 243 ? -8.93 -12.383 -2.674 1 94.12 243 MET A C 1
ATOM 2009 O O . MET A 1 243 ? -8.938 -13.516 -3.158 1 94.12 243 MET A O 1
ATOM 2013 N N . GLN A 1 244 ? -9.773 -12 -1.788 1 94.56 244 GLN A N 1
ATOM 2014 C CA . GLN A 1 244 ? -10.688 -12.961 -1.185 1 94.56 244 GLN A CA 1
ATOM 2015 C C . GLN A 1 244 ? -11.648 -13.531 -2.225 1 94.56 244 GLN A C 1
ATOM 2017 O O . GLN A 1 244 ? -11.828 -14.75 -2.312 1 94.56 244 GLN A O 1
ATOM 2022 N N . PRO A 1 245 ? -12.289 -12.656 -3.051 1 94.88 245 PRO A N 1
ATOM 2023 C CA . PRO A 1 245 ? -13.172 -13.219 -4.082 1 94.88 245 PRO A CA 1
ATOM 2024 C C . PRO A 1 245 ? -12.438 -14.188 -5.012 1 94.88 245 PRO A C 1
ATOM 2026 O O . PRO A 1 245 ? -13 -15.219 -5.395 1 94.88 245 PRO A O 1
ATOM 2029 N N . ILE A 1 246 ? -11.258 -13.953 -5.383 1 93.56 246 ILE A N 1
ATOM 2030 C CA . ILE A 1 246 ? -10.477 -14.797 -6.281 1 93.56 246 ILE A CA 1
ATOM 2031 C C . ILE A 1 246 ? -10.188 -16.141 -5.613 1 93.56 246 ILE A C 1
ATOM 2033 O O . ILE A 1 246 ? -10.367 -17.188 -6.227 1 93.56 246 ILE A O 1
ATOM 2037 N N . LEU A 1 247 ? -9.781 -16.156 -4.363 1 94.25 247 LEU A N 1
ATOM 2038 C CA . LEU A 1 247 ? -9.477 -17.375 -3.635 1 94.25 247 LEU A CA 1
ATOM 2039 C C . LEU A 1 247 ? -10.742 -18.188 -3.375 1 94.25 247 LEU A C 1
ATOM 2041 O O . LEU A 1 247 ? -10.711 -19.422 -3.408 1 94.25 247 LEU A O 1
ATOM 2045 N N . ASN A 1 248 ? -11.82 -17.453 -3.148 1 93.12 248 ASN A N 1
ATOM 2046 C CA . ASN A 1 248 ? -13.094 -18.141 -2.951 1 93.12 248 ASN A CA 1
ATOM 2047 C C . ASN A 1 248 ? -13.523 -18.891 -4.207 1 93.12 248 ASN A C 1
ATOM 2049 O O . ASN A 1 248 ? -14.062 -20 -4.117 1 93.12 248 ASN A O 1
ATOM 2053 N N . HIS A 1 249 ? -13.281 -18.266 -5.324 1 91.94 249 HIS A N 1
ATOM 2054 C CA . HIS A 1 249 ? -13.586 -18.938 -6.582 1 91.94 249 HIS A CA 1
ATOM 2055 C C . HIS A 1 249 ? -12.695 -20.156 -6.781 1 91.94 249 HIS A C 1
ATOM 2057 O O . HIS A 1 249 ? -13.141 -21.172 -7.309 1 91.94 249 HIS A O 1
ATOM 2063 N N . TRP A 1 250 ? -11.539 -20.078 -6.332 1 91.81 250 TRP A N 1
ATOM 2064 C CA . TRP A 1 250 ? -10.586 -21.172 -6.453 1 91.81 250 TRP A CA 1
ATOM 2065 C C . TRP A 1 250 ? -10.953 -22.312 -5.512 1 91.81 250 TRP A C 1
ATOM 2067 O O . TRP A 1 250 ? -10.852 -23.484 -5.883 1 91.81 250 TRP A O 1
ATOM 2077 N N . ARG A 1 251 ? -11.422 -22 -4.383 1 90.62 251 ARG A N 1
ATOM 2078 C CA . ARG A 1 251 ? -11.766 -22.969 -3.34 1 90.62 251 ARG A CA 1
ATOM 2079 C C . ARG A 1 251 ? -12.773 -23.984 -3.85 1 90.62 251 ARG A C 1
ATOM 2081 O O . ARG A 1 251 ? -12.695 -25.172 -3.49 1 90.62 251 ARG A O 1
ATOM 2088 N N . ALA A 1 252 ? -13.625 -23.609 -4.734 1 86.81 252 ALA A N 1
ATOM 2089 C CA . ALA A 1 252 ? -14.68 -24.469 -5.254 1 86.81 252 ALA A CA 1
ATOM 2090 C C . ALA A 1 252 ? -14.086 -25.625 -6.059 1 86.81 252 ALA A C 1
ATOM 2092 O O . ALA A 1 252 ? -14.68 -26.703 -6.129 1 86.81 252 ALA A O 1
ATOM 2093 N N . TYR A 1 253 ? -12.867 -25.453 -6.449 1 86.44 253 TYR A N 1
ATOM 2094 C CA . TYR A 1 253 ? -12.289 -26.438 -7.352 1 86.44 253 TYR A CA 1
ATOM 2095 C C . TYR A 1 253 ? -11.164 -27.219 -6.672 1 86.44 253 TYR A C 1
ATOM 2097 O O . TYR A 1 253 ? -10.586 -28.125 -7.262 1 86.44 253 TYR A O 1
ATOM 2105 N N . GLU A 1 254 ? -10.867 -26.797 -5.438 1 88.12 254 GLU A N 1
ATOM 2106 C CA . GLU A 1 254 ? -9.773 -27.453 -4.73 1 88.12 254 GLU A CA 1
ATOM 2107 C C . GLU A 1 254 ? -10.219 -27.938 -3.352 1 88.12 254 GLU A C 1
ATOM 2109 O O . GLU A 1 254 ? -9.891 -27.328 -2.336 1 88.12 254 GLU A O 1
ATOM 2114 N N . PRO A 1 255 ? -10.781 -29.078 -3.328 1 84.75 255 PRO A N 1
ATOM 2115 C CA . PRO A 1 255 ? -11.312 -29.562 -2.051 1 84.75 255 PRO A CA 1
ATOM 2116 C C . PRO A 1 255 ? -10.219 -29.797 -1.014 1 84.75 255 PRO A C 1
ATOM 2118 O O . PRO A 1 255 ? -10.422 -29.547 0.175 1 84.75 255 PRO A O 1
ATOM 2121 N N . ASN A 1 256 ? -9.055 -30.203 -1.394 1 86 256 ASN A N 1
ATOM 2122 C CA . ASN A 1 256 ? -7.98 -30.531 -0.463 1 86 256 ASN A CA 1
ATOM 2123 C C . ASN A 1 256 ? -7.316 -29.266 0.078 1 86 256 ASN A C 1
ATOM 2125 O O . ASN A 1 256 ? -6.527 -29.328 1.024 1 86 256 ASN A O 1
ATOM 2129 N N . LEU A 1 257 ? -7.629 -28.156 -0.522 1 89.62 257 LEU A N 1
ATOM 2130 C CA . LEU A 1 257 ? -7.02 -26.891 -0.11 1 89.62 257 LEU A CA 1
ATOM 2131 C C . LEU A 1 257 ? -8.086 -25.875 0.26 1 89.62 257 LEU A C 1
ATOM 2133 O O . LEU A 1 257 ? -7.781 -24.703 0.468 1 89.62 257 LEU A O 1
ATOM 2137 N N . SER A 1 258 ? -9.258 -26.312 0.315 1 91.81 258 SER A N 1
ATOM 2138 C CA . SER A 1 258 ? -10.398 -25.422 0.458 1 91.81 258 SER A CA 1
ATOM 2139 C C . SER A 1 258 ? -10.312 -24.609 1.747 1 91.81 258 SER A C 1
ATOM 2141 O O . SER A 1 258 ? -10.508 -23.391 1.734 1 91.81 258 SER A O 1
ATOM 2143 N N . GLU A 1 259 ? -9.953 -25.219 2.828 1 92.31 259 GLU A N 1
ATOM 2144 C CA . GLU A 1 259 ? -9.883 -24.531 4.113 1 92.31 259 GLU A CA 1
ATOM 2145 C C . GLU A 1 259 ? -8.727 -23.531 4.145 1 92.31 259 GLU A C 1
ATOM 2147 O O . GLU A 1 259 ? -8.867 -22.438 4.691 1 92.31 259 GLU A O 1
ATOM 2152 N N . GLY A 1 260 ? -7.641 -23.953 3.596 1 92.25 260 GLY A N 1
ATOM 2153 C CA . GLY A 1 260 ? -6.496 -23.062 3.537 1 92.25 260 GLY A CA 1
ATOM 2154 C C . GLY A 1 260 ? -6.75 -21.828 2.699 1 92.25 260 GLY A C 1
ATOM 2155 O O . GLY A 1 260 ? -6.426 -20.703 3.113 1 92.25 260 GLY A O 1
ATOM 2156 N N . LEU A 1 261 ? -7.375 -22.047 1.587 1 94.31 261 LEU A N 1
ATOM 2157 C CA . LEU A 1 261 ? -7.707 -20.938 0.696 1 94.31 261 LEU A CA 1
ATOM 2158 C C . LEU A 1 261 ? -8.703 -19.984 1.354 1 94.31 261 LEU A C 1
ATOM 2160 O O . LEU A 1 261 ? -8.57 -18.766 1.238 1 94.31 261 LEU A O 1
ATOM 2164 N N . GLN A 1 262 ? -9.625 -20.547 2.039 1 94.69 262 GLN A N 1
ATOM 2165 C CA . GLN A 1 262 ? -10.617 -19.75 2.748 1 94.69 262 GLN A CA 1
ATOM 2166 C C . GLN A 1 262 ? -9.961 -18.922 3.852 1 94.69 262 GLN A C 1
ATOM 2168 O O . GLN A 1 262 ? -10.266 -17.734 4.012 1 94.69 262 GLN A O 1
ATOM 2173 N N . ALA A 1 263 ? -9.07 -19.547 4.578 1 95.31 263 ALA A N 1
ATOM 2174 C CA . ALA A 1 263 ? -8.398 -18.875 5.688 1 95.31 263 ALA A CA 1
ATOM 2175 C C . ALA A 1 263 ? -7.559 -17.703 5.191 1 95.31 263 ALA A C 1
ATOM 2177 O O . ALA A 1 263 ? -7.594 -16.609 5.773 1 95.31 263 ALA A O 1
ATOM 2178 N N . ILE A 1 264 ? -6.863 -17.938 4.125 1 95.12 264 ILE A N 1
ATOM 2179 C CA . ILE A 1 264 ? -6.035 -16.875 3.551 1 95.12 264 ILE A CA 1
ATOM 2180 C C . ILE A 1 264 ? -6.926 -15.758 3.018 1 95.12 264 ILE A C 1
ATOM 2182 O O . ILE A 1 264 ? -6.609 -14.578 3.186 1 95.12 264 ILE A O 1
ATOM 2186 N N . GLY A 1 265 ? -7.969 -16.172 2.336 1 95.81 265 GLY A N 1
ATOM 2187 C CA . GLY A 1 265 ? -8.914 -15.18 1.854 1 95.81 265 GLY A CA 1
ATOM 2188 C C . GLY A 1 265 ? -9.5 -14.328 2.963 1 95.81 265 GLY A C 1
ATOM 2189 O O . GLY A 1 265 ? -9.602 -13.102 2.826 1 95.81 265 GLY A O 1
ATOM 2190 N N . GLU A 1 266 ? -9.867 -14.922 4.02 1 96.31 266 GLU A N 1
ATOM 2191 C CA . GLU A 1 266 ? -10.43 -14.211 5.156 1 96.31 266 GLU A CA 1
ATOM 2192 C C . GLU A 1 266 ? -9.398 -13.297 5.805 1 96.31 266 GLU A C 1
ATOM 2194 O O . GLU A 1 266 ? -9.719 -12.172 6.211 1 96.31 266 GLU A O 1
ATOM 2199 N N . ALA A 1 267 ? -8.227 -13.812 5.953 1 96.5 267 ALA A N 1
ATOM 2200 C CA . ALA A 1 267 ? -7.156 -12.984 6.504 1 96.5 267 ALA A CA 1
ATOM 2201 C C . ALA A 1 267 ? -6.926 -11.742 5.645 1 96.5 267 ALA A C 1
ATOM 2203 O O . ALA A 1 267 ? -6.805 -10.633 6.168 1 96.5 267 ALA A O 1
ATOM 2204 N N . SER A 1 268 ? -6.906 -11.914 4.348 1 95.5 268 SER A N 1
ATOM 2205 C CA . SER A 1 268 ? -6.711 -10.797 3.428 1 95.5 268 SER A CA 1
ATOM 2206 C C . SER A 1 268 ? -7.84 -9.781 3.539 1 95.5 268 SER A C 1
ATOM 2208 O O . SER A 1 268 ? -7.598 -8.57 3.512 1 95.5 268 SER A O 1
ATOM 2210 N N . ASN A 1 269 ? -9.008 -10.297 3.664 1 96.06 269 ASN A N 1
ATOM 2211 C CA . ASN A 1 269 ? -10.156 -9.414 3.781 1 96.06 269 ASN A CA 1
ATOM 2212 C C . ASN A 1 269 ? -10.133 -8.625 5.086 1 96.06 269 ASN A C 1
ATOM 2214 O O . ASN A 1 269 ? -10.453 -7.434 5.098 1 96.06 269 ASN A O 1
ATOM 2218 N N . THR A 1 270 ? -9.781 -9.266 6.156 1 96.56 270 THR A N 1
ATOM 2219 C CA . THR A 1 270 ? -9.664 -8.586 7.441 1 96.56 270 THR A CA 1
ATOM 2220 C C . THR A 1 270 ? -8.594 -7.5 7.379 1 96.56 270 THR A C 1
ATOM 2222 O O . THR A 1 270 ? -8.773 -6.41 7.93 1 96.56 270 THR A O 1
ATOM 2225 N N . CYS A 1 271 ? -7.523 -7.828 6.777 1 95.31 271 CYS A N 1
ATOM 2226 C CA . CYS A 1 271 ? -6.473 -6.832 6.59 1 95.31 271 CYS A CA 1
ATOM 2227 C C . CYS A 1 271 ? -6.977 -5.652 5.773 1 95.31 271 CYS A C 1
ATOM 2229 O O . CYS A 1 271 ? -6.68 -4.496 6.094 1 95.31 271 CYS A O 1
ATOM 2231 N N . ALA A 1 272 ? -7.77 -5.969 4.746 1 95.69 272 ALA A N 1
ATOM 2232 C CA . ALA A 1 272 ? -8.328 -4.91 3.908 1 95.69 272 ALA A CA 1
ATOM 2233 C C . ALA A 1 272 ? -9.281 -4.023 4.707 1 95.69 272 ALA A C 1
ATOM 2235 O O . ALA A 1 272 ? -9.25 -2.797 4.586 1 95.69 272 ALA A O 1
ATOM 2236 N N . GLU A 1 273 ? -10.055 -4.602 5.543 1 95.81 273 GLU A N 1
ATOM 2237 C CA . GLU A 1 273 ? -11 -3.848 6.355 1 95.81 273 GLU A CA 1
ATOM 2238 C C . GLU A 1 273 ? -10.281 -2.975 7.379 1 95.81 273 GLU A C 1
ATOM 2240 O O . GLU A 1 273 ? -10.672 -1.828 7.609 1 95.81 273 GLU A O 1
ATOM 2245 N N . SER A 1 274 ? -9.305 -3.58 7.988 1 95.38 274 SER A N 1
ATOM 2246 C CA . SER A 1 274 ? -8.516 -2.812 8.953 1 95.38 274 SER A CA 1
ATOM 2247 C C . SER A 1 274 ? -7.824 -1.632 8.281 1 95.38 274 SER A C 1
ATOM 2249 O O . SER A 1 274 ? -7.777 -0.534 8.836 1 95.38 274 SER A O 1
ATOM 2251 N N . ARG A 1 275 ? -7.348 -1.864 7.141 1 94.44 275 ARG A N 1
ATOM 2252 C CA . ARG A 1 275 ? -6.688 -0.803 6.387 1 94.44 275 ARG A CA 1
ATOM 2253 C C . ARG A 1 275 ? -7.688 0.257 5.941 1 94.44 275 ARG A C 1
ATOM 2255 O O . ARG A 1 275 ? -7.359 1.443 5.879 1 94.44 275 ARG A O 1
ATOM 2262 N N . ARG A 1 276 ? -8.859 -0.158 5.613 1 95.19 276 ARG A N 1
ATOM 2263 C CA . ARG A 1 276 ? -9.914 0.785 5.254 1 95.19 276 ARG A CA 1
ATOM 2264 C C . ARG A 1 276 ? -10.203 1.748 6.398 1 95.19 276 ARG A C 1
ATOM 2266 O O . ARG A 1 276 ? -10.367 2.951 6.184 1 95.19 276 ARG A O 1
ATOM 2273 N N . LYS A 1 277 ? -10.219 1.246 7.547 1 94.25 277 LYS A N 1
ATOM 2274 C CA . LYS A 1 277 ? -10.43 2.084 8.727 1 94.25 277 LYS A CA 1
ATOM 2275 C C . LYS A 1 277 ? -9.32 3.119 8.867 1 94.25 277 LYS A C 1
ATOM 2277 O O . LYS A 1 277 ? -9.578 4.273 9.219 1 94.25 277 LYS A O 1
ATOM 2282 N N . LEU A 1 278 ? -8.102 2.668 8.625 1 93.31 278 LEU A N 1
ATOM 2283 C CA . LEU A 1 278 ? -6.965 3.582 8.664 1 93.31 278 LEU A CA 1
ATOM 2284 C C . LEU A 1 278 ? -7.102 4.676 7.613 1 93.31 278 LEU A C 1
ATOM 2286 O O . LEU A 1 278 ? -6.891 5.855 7.902 1 93.31 278 LEU A O 1
ATOM 2290 N N . VAL A 1 279 ? -7.551 4.293 6.418 1 93.56 279 VAL A N 1
ATOM 2291 C CA . VAL A 1 279 ? -7.715 5.223 5.305 1 93.56 279 VAL A CA 1
ATOM 2292 C C . VAL A 1 279 ? -8.797 6.242 5.637 1 93.56 279 VAL A C 1
ATOM 2294 O O . VAL A 1 279 ? -8.609 7.445 5.438 1 93.56 279 VAL A O 1
ATOM 2297 N N . ASP A 1 280 ? -9.828 5.816 6.23 1 90.69 280 ASP A N 1
ATOM 2298 C CA . ASP A 1 280 ? -10.961 6.676 6.551 1 90.69 280 ASP A CA 1
ATOM 2299 C C . ASP A 1 280 ? -10.625 7.621 7.703 1 90.69 280 ASP A C 1
ATOM 2301 O O . ASP A 1 280 ? -11.156 8.734 7.777 1 90.69 280 ASP A O 1
ATOM 2305 N N . SER A 1 281 ? -9.711 7.211 8.555 1 91.31 281 SER A N 1
ATOM 2306 C CA . SER A 1 281 ? -9.383 7.988 9.742 1 91.31 281 SER A CA 1
ATOM 2307 C C . SER A 1 281 ? -8.297 9.008 9.453 1 91.31 281 SER A C 1
ATOM 2309 O O . SER A 1 281 ? -8.055 9.922 10.25 1 91.31 281 SER A O 1
ATOM 2311 N N . GLN A 1 282 ? -7.668 8.883 8.352 1 89.44 282 GLN A N 1
ATOM 2312 C CA . GLN A 1 282 ? -6.535 9.75 8.039 1 89.44 282 GLN A CA 1
ATOM 2313 C C . GLN A 1 282 ? -6.98 11.195 7.875 1 89.44 282 GLN A C 1
ATOM 2315 O O . GLN A 1 282 ? -6.32 12.117 8.375 1 89.44 282 GLN A O 1
ATOM 2320 N N . LYS A 1 283 ? -8.047 11.453 7.203 1 87.56 283 LYS A N 1
ATOM 2321 C CA . LYS A 1 283 ? -8.492 12.812 6.914 1 87.56 283 LYS A CA 1
ATOM 2322 C C . LYS A 1 283 ? -8.836 13.562 8.195 1 87.56 283 LYS A C 1
ATOM 2324 O O . LYS A 1 283 ? -8.234 14.602 8.5 1 87.56 283 LYS A O 1
ATOM 2329 N N . PRO A 1 284 ? -9.656 13.039 9.078 1 87.81 284 PRO A N 1
ATOM 2330 C CA . PRO A 1 284 ? -10.047 13.797 10.273 1 87.81 284 PRO A CA 1
ATOM 2331 C C . PRO A 1 284 ? -8.93 13.883 11.312 1 87.81 284 PRO A C 1
ATOM 2333 O O . PRO A 1 284 ? -8.875 14.844 12.078 1 87.81 284 PRO A O 1
ATOM 2336 N N . ASN A 1 285 ? -8.031 12.938 11.266 1 89.25 285 ASN A N 1
ATOM 2337 C CA . ASN A 1 285 ? -7.078 12.875 12.367 1 89.25 285 ASN A CA 1
ATOM 2338 C C . ASN A 1 285 ? -5.715 13.422 11.961 1 89.25 285 ASN A C 1
ATOM 2340 O O . ASN A 1 285 ? -4.887 13.734 12.812 1 89.25 285 ASN A O 1
ATOM 2344 N N . LEU A 1 286 ? -5.461 13.523 10.688 1 89 286 LEU A N 1
ATOM 2345 C CA . LEU A 1 286 ? -4.141 13.977 10.266 1 89 286 LEU A CA 1
ATOM 2346 C C . LEU A 1 286 ? -4.25 15.125 9.266 1 89 286 LEU A C 1
ATOM 2348 O O . LEU A 1 286 ? -3.861 16.25 9.57 1 89 286 LEU A O 1
ATOM 2352 N N . SER A 1 287 ? -4.965 14.922 8.227 1 89.75 287 SER A N 1
ATOM 2353 C CA . SER A 1 287 ? -5 15.891 7.137 1 89.75 287 SER A CA 1
ATOM 2354 C C . SER A 1 287 ? -5.672 17.188 7.574 1 89.75 287 SER A C 1
ATOM 2356 O O . SER A 1 287 ? -5.109 18.281 7.398 1 89.75 287 SER A O 1
ATOM 2358 N N . VAL A 1 288 ? -6.812 17.062 8.18 1 89.69 288 VAL A N 1
ATOM 2359 C CA . VAL A 1 288 ? -7.586 18.234 8.562 1 89.69 288 VAL A CA 1
ATOM 2360 C C . VAL A 1 288 ? -6.867 19 9.68 1 89.69 288 VAL A C 1
ATOM 2362 O O . VAL A 1 288 ? -6.633 20.203 9.562 1 89.69 288 VAL A O 1
ATOM 2365 N N . PRO A 1 289 ? -6.449 18.312 10.688 1 91.06 289 PRO A N 1
ATOM 2366 C CA . PRO A 1 289 ? -5.727 19.031 11.75 1 91.06 289 PRO A CA 1
ATOM 2367 C C . PRO A 1 289 ? -4.434 19.672 11.25 1 91.06 289 PRO A C 1
ATOM 2369 O O . PRO A 1 289 ? -4.09 20.781 11.672 1 91.06 289 PRO A O 1
ATOM 2372 N N . LEU A 1 290 ? -3.693 19.047 10.398 1 91.44 290 LEU A N 1
ATOM 2373 C CA . LEU A 1 290 ? -2.469 19.625 9.859 1 91.44 290 LEU A CA 1
ATOM 2374 C C . LEU A 1 290 ? -2.775 20.859 9.016 1 91.44 290 LEU A C 1
ATOM 2376 O O . LEU A 1 290 ? -2.061 21.859 9.094 1 91.44 290 LEU A O 1
ATOM 2380 N N . HIS A 1 291 ? -3.812 20.781 8.273 1 92.12 291 HIS A N 1
ATOM 2381 C CA . HIS A 1 291 ? -4.223 21.922 7.477 1 92.12 291 HIS A CA 1
ATOM 2382 C C . HIS A 1 291 ? -4.637 23.094 8.359 1 92.12 291 HIS A C 1
ATOM 2384 O O . HIS A 1 291 ? -4.27 24.234 8.094 1 92.12 291 HIS A O 1
ATOM 2390 N N . GLU A 1 292 ? -5.398 22.781 9.336 1 91.75 292 GLU A N 1
ATOM 2391 C CA . GLU A 1 292 ? -5.793 23.797 10.305 1 91.75 292 GLU A CA 1
ATOM 2392 C C . GLU A 1 292 ? -4.578 24.484 10.914 1 91.75 292 GLU A C 1
ATOM 2394 O O . GLU A 1 292 ? -4.574 25.703 11.094 1 91.75 292 GLU A O 1
ATOM 2399 N N . TYR A 1 293 ? -3.625 23.719 11.203 1 92.38 293 TYR A N 1
ATOM 2400 C CA . TYR A 1 293 ? -2.439 24.312 11.812 1 92.38 293 TYR A CA 1
ATOM 2401 C C . TYR A 1 293 ? -1.683 25.172 10.812 1 92.38 293 TYR A C 1
ATOM 2403 O O . TYR A 1 293 ? -1.064 26.172 11.188 1 92.38 293 TYR A O 1
ATOM 2411 N N . GLY A 1 294 ? -1.718 24.797 9.555 1 93.38 294 GLY A N 1
ATOM 2412 C CA . GLY A 1 294 ? -1.189 25.688 8.539 1 93.38 294 GLY A CA 1
ATOM 2413 C C . GLY A 1 294 ? -1.831 27.062 8.555 1 93.38 294 GLY A C 1
ATOM 2414 O O . GLY A 1 294 ? -1.136 28.078 8.492 1 93.38 294 GLY A O 1
ATOM 2415 N N . LEU A 1 295 ? -3.09 27.062 8.773 1 94 295 LEU A N 1
ATOM 2416 C CA . LEU A 1 295 ? -3.824 28.328 8.859 1 94 295 LEU A CA 1
ATOM 2417 C C . LEU A 1 295 ? -3.473 29.062 10.148 1 94 295 LEU A C 1
ATOM 2419 O O . LEU A 1 295 ? -3.361 30.297 10.148 1 94 295 LEU A O 1
ATOM 2423 N N . TYR A 1 296 ? -3.295 28.312 11.18 1 95.69 296 TYR A N 1
ATOM 2424 C CA . TYR A 1 296 ? -2.971 28.906 12.469 1 95.69 296 TYR A CA 1
ATOM 2425 C C . TYR A 1 296 ? -1.599 29.562 12.438 1 95.69 296 TYR A C 1
ATOM 2427 O O . TYR A 1 296 ? -1.394 30.609 13.047 1 95.69 296 TYR A O 1
ATOM 2435 N N . ILE A 1 297 ? -0.712 28.969 11.703 1 96.56 297 ILE A N 1
ATOM 2436 C CA . ILE A 1 297 ? 0.619 29.547 11.523 1 96.56 297 ILE A CA 1
ATOM 2437 C C . ILE A 1 297 ? 0.518 30.844 10.742 1 96.56 297 ILE A C 1
ATOM 2439 O O . ILE A 1 297 ? 1.223 31.812 11.039 1 96.56 297 ILE A O 1
ATOM 2443 N N . GLU A 1 298 ? -0.396 30.906 9.812 1 96.12 298 GLU A N 1
ATOM 2444 C CA . GLU A 1 298 ? -0.606 32.156 9.062 1 96.12 298 GLU A CA 1
ATOM 2445 C C . GLU A 1 298 ? -1.097 33.281 9.977 1 96.12 298 GLU A C 1
ATOM 2447 O O . GLU A 1 298 ? -0.717 34.438 9.805 1 96.12 298 GLU A O 1
ATOM 2452 N N . SER A 1 299 ? -1.909 32.906 10.898 1 96.44 299 SER A N 1
ATOM 2453 C CA . SER A 1 299 ? -2.375 33.875 11.875 1 96.44 299 SER A CA 1
ATOM 2454 C C . SER A 1 299 ? -1.218 34.438 12.703 1 96.44 299 SER A C 1
ATOM 2456 O O . SER A 1 299 ? -1.185 35.625 13.016 1 96.44 299 SER A O 1
ATOM 2458 N N . ALA A 1 300 ? -0.328 33.562 13.047 1 96.94 300 ALA A N 1
ATOM 2459 C CA . ALA A 1 300 ? 0.857 34 13.781 1 96.94 300 ALA A CA 1
ATOM 2460 C C . ALA A 1 300 ? 1.711 34.938 12.93 1 96.94 300 ALA A C 1
ATOM 2462 O O . ALA A 1 300 ? 2.242 35.906 13.43 1 96.94 300 ALA A O 1
ATOM 2463 N N . LYS A 1 301 ? 1.823 34.656 11.703 1 96.62 301 LYS A N 1
ATOM 2464 C CA . LYS A 1 301 ? 2.561 35.531 10.789 1 96.62 301 LYS A CA 1
ATOM 2465 C C . LYS A 1 301 ? 1.907 36.906 10.703 1 96.62 301 LYS A C 1
ATOM 2467 O O . LYS A 1 301 ? 2.6 37.938 10.664 1 96.62 301 LYS A O 1
ATOM 2472 N N . ASP A 1 302 ? 0.63 36.875 10.68 1 96.12 302 ASP A N 1
ATOM 2473 C CA . ASP A 1 302 ? -0.11 38.156 10.633 1 96.12 302 ASP A CA 1
ATOM 2474 C C . ASP A 1 302 ? 0.166 39 11.867 1 96.12 302 ASP A C 1
ATOM 2476 O O . ASP A 1 302 ? 0.358 40.219 11.758 1 96.12 302 ASP A O 1
ATOM 2480 N N . ALA A 1 303 ? 0.14 38.344 13.016 1 96.81 303 ALA A N 1
ATOM 2481 C CA . ALA A 1 303 ? 0.422 39.062 14.258 1 96.81 303 ALA A CA 1
ATOM 2482 C C . ALA A 1 303 ? 1.826 39.656 14.234 1 96.81 303 ALA A C 1
ATOM 2484 O O . ALA A 1 303 ? 2.029 40.781 14.68 1 96.81 303 ALA A O 1
ATOM 2485 N N . LEU A 1 304 ? 2.773 38.906 13.727 1 96.44 304 LEU A N 1
ATOM 2486 C CA . LEU A 1 304 ? 4.152 39.375 13.617 1 96.44 304 LEU A CA 1
ATOM 2487 C C . LEU A 1 304 ? 4.25 40.562 12.656 1 96.44 304 LEU A C 1
ATOM 2489 O O . LEU A 1 304 ? 4.945 41.531 12.945 1 96.44 304 LEU A O 1
ATOM 2493 N N . ARG A 1 305 ? 3.529 40.531 11.57 1 95.31 305 ARG A N 1
ATOM 2494 C CA . ARG A 1 305 ? 3.514 41.625 10.602 1 95.31 305 ARG A CA 1
ATOM 2495 C C . ARG A 1 305 ? 2.92 42.875 11.219 1 95.31 305 ARG A C 1
ATOM 2497 O O . ARG A 1 305 ? 3.428 43.969 10.992 1 95.31 305 ARG A O 1
ATOM 2504 N N . ASN A 1 306 ? 1.868 42.688 11.945 1 95.56 306 ASN A N 1
ATOM 2505 C CA . ASN A 1 306 ? 1.226 43.812 12.602 1 95.56 306 ASN A CA 1
ATOM 2506 C C . ASN A 1 306 ? 2.143 44.469 13.633 1 95.56 306 ASN A C 1
ATOM 2508 O O . ASN A 1 306 ? 2.162 45.688 13.773 1 95.56 306 ASN A O 1
ATOM 2512 N N . ARG A 1 307 ? 2.811 43.625 14.336 1 95 307 ARG A N 1
ATOM 2513 C CA . ARG A 1 307 ? 3.787 44.156 15.281 1 95 307 ARG A CA 1
ATOM 2514 C C . ARG A 1 307 ? 4.879 44.969 14.562 1 95 307 ARG A C 1
ATOM 2516 O O . ARG A 1 307 ? 5.281 46.031 15.008 1 95 307 ARG A O 1
ATOM 2523 N N . ASP A 1 308 ? 5.352 44.469 13.477 1 93.38 308 ASP A N 1
ATOM 2524 C CA . ASP A 1 308 ? 6.363 45.156 12.688 1 93.38 308 ASP A CA 1
ATOM 2525 C C . ASP A 1 308 ? 5.844 46.5 12.188 1 93.38 308 ASP A C 1
ATOM 2527 O O . ASP A 1 308 ? 6.594 47.469 12.125 1 93.38 308 ASP A O 1
ATOM 2531 N N . ASN A 1 309 ? 4.633 46.531 11.836 1 93.31 309 ASN A N 1
ATOM 2532 C CA . ASN A 1 309 ? 4.02 47.781 11.391 1 93.31 309 ASN A CA 1
ATOM 2533 C C . ASN A 1 309 ? 3.998 48.812 12.5 1 93.31 309 ASN A C 1
ATOM 2535 O O . ASN A 1 309 ? 4.211 50 12.25 1 93.31 309 ASN A O 1
ATOM 2539 N N . ALA A 1 310 ? 3.719 48.344 13.703 1 92.88 310 ALA A N 1
ATOM 2540 C CA . ALA A 1 310 ? 3.738 49.25 14.844 1 92.88 310 ALA A CA 1
ATOM 2541 C C . ALA A 1 310 ? 5.137 49.812 15.07 1 92.88 310 ALA A C 1
ATOM 2543 O O . ALA A 1 310 ? 5.293 51 15.391 1 92.88 310 ALA A O 1
ATOM 2544 N N . GLN A 1 311 ? 6.117 49 14.891 1 92.31 311 GLN A N 1
ATOM 2545 C CA . GLN A 1 311 ? 7.5 49.469 15.016 1 92.31 311 GLN A CA 1
ATOM 2546 C C . GLN A 1 311 ? 7.863 50.438 13.906 1 92.31 311 GLN A C 1
ATOM 2548 O O . GLN A 1 311 ? 8.531 51.438 14.156 1 92.31 311 GLN A O 1
ATOM 2553 N N . MET A 1 312 ? 7.457 50.188 12.773 1 92.56 312 MET A N 1
ATOM 2554 C CA . MET A 1 312 ? 7.719 51.094 11.641 1 92.56 312 MET A CA 1
ATOM 2555 C C . MET A 1 312 ? 7.078 52.438 11.859 1 92.56 312 MET A C 1
ATOM 2557 O O . MET A 1 312 ? 7.691 53.469 11.562 1 92.56 312 MET A O 1
ATOM 2561 N N . ASP A 1 313 ? 5.895 52.438 12.359 1 92.38 313 ASP A N 1
ATOM 2562 C CA . ASP A 1 313 ? 5.195 53.688 12.648 1 92.38 313 ASP A CA 1
ATOM 2563 C C . ASP A 1 313 ? 5.98 54.531 13.641 1 92.38 313 ASP A C 1
ATOM 2565 O O . ASP A 1 313 ? 6.098 55.75 13.477 1 92.38 313 ASP A O 1
ATOM 2569 N N . TYR A 1 314 ? 6.445 53.844 14.641 1 93.31 314 TYR A N 1
ATOM 2570 C CA . TYR A 1 314 ? 7.246 54.531 15.648 1 93.31 314 TYR A CA 1
ATOM 2571 C C . TYR A 1 314 ? 8.508 55.125 15.031 1 93.31 314 TYR A C 1
ATOM 2573 O O . TYR A 1 314 ? 8.844 56.281 15.266 1 93.31 314 TYR A O 1
ATOM 2581 N N . GLU A 1 315 ? 9.156 54.406 14.219 1 92.06 315 GLU A N 1
ATOM 2582 C CA . GLU A 1 315 ? 10.414 54.844 13.609 1 92.06 315 GLU A CA 1
ATOM 2583 C C . GLU A 1 315 ? 10.18 56 12.641 1 92.06 315 GLU A C 1
ATOM 2585 O O . GLU A 1 315 ? 10.992 56.938 12.578 1 92.06 315 GLU A O 1
ATOM 2590 N N . VAL A 1 316 ? 9.133 55.906 11.938 1 91.62 316 VAL A N 1
ATOM 2591 C CA . VAL A 1 316 ? 8.805 56.969 10.984 1 91.62 316 VAL A CA 1
ATOM 2592 C C . VAL A 1 316 ? 8.531 58.281 11.742 1 91.62 316 VAL A C 1
ATOM 2594 O O . VAL A 1 316 ? 9.031 59.344 11.352 1 91.62 316 VAL A O 1
ATOM 2597 N N . HIS A 1 317 ? 7.758 58.188 12.828 1 92.88 317 HIS A N 1
ATOM 2598 C CA . HIS A 1 317 ? 7.469 59.375 13.641 1 92.88 317 HIS A CA 1
ATOM 2599 C C . HIS A 1 317 ? 8.734 59.938 14.289 1 92.88 317 HIS A C 1
ATOM 2601 O O . HIS A 1 317 ? 8.914 61.125 14.383 1 92.88 317 HIS A O 1
ATOM 2607 N N . MET A 1 318 ? 9.562 59 14.672 1 93.06 318 MET A N 1
ATOM 2608 C CA . MET A 1 318 ? 10.82 59.406 15.289 1 93.06 318 MET A CA 1
ATOM 2609 C C . MET A 1 318 ? 11.727 60.094 14.289 1 93.06 318 MET A C 1
ATOM 2611 O O . MET A 1 318 ? 12.367 61.094 14.617 1 93.06 318 MET A O 1
ATOM 2615 N N . GLU A 1 319 ? 11.773 59.625 13.133 1 93 319 GLU A N 1
ATOM 2616 C CA . GLU A 1 319 ? 12.594 60.219 12.086 1 93 319 GLU A CA 1
ATOM 2617 C C . GLU A 1 319 ? 12.07 61.625 11.727 1 93 319 GLU A C 1
ATOM 2619 O O . GLU A 1 319 ? 12.859 62.531 11.5 1 93 319 GLU A O 1
ATOM 2624 N N . GLN A 1 320 ? 10.789 61.75 11.625 1 93.62 320 GLN A N 1
ATOM 2625 C CA . GLN A 1 320 ? 10.188 63.031 11.32 1 93.62 320 GLN A CA 1
ATOM 2626 C C . GLN A 1 320 ? 10.492 64.062 12.414 1 93.62 320 GLN A C 1
ATOM 2628 O O . GLN A 1 320 ? 10.781 65.25 12.117 1 93.62 320 GLN A O 1
ATOM 2633 N N . LEU A 1 321 ? 10.414 63.594 13.641 1 94.19 321 LEU A N 1
ATOM 2634 C CA . LEU A 1 321 ? 10.727 64.5 14.766 1 94.19 321 LEU A CA 1
ATOM 2635 C C . LEU A 1 321 ? 12.188 64.938 14.719 1 94.19 321 LEU A C 1
ATOM 2637 O O . LEU A 1 321 ? 12.5 66.125 14.961 1 94.19 321 LEU A O 1
ATOM 2641 N N . CYS A 1 322 ? 13.039 63.969 14.391 1 93.62 322 CYS A N 1
ATOM 2642 C CA . CYS A 1 322 ? 14.461 64.312 14.305 1 93.62 322 CYS A CA 1
ATOM 2643 C C . CYS A 1 322 ? 14.734 65.312 13.188 1 93.62 322 CYS A C 1
ATOM 2645 O O . CYS A 1 322 ? 15.57 66.188 13.336 1 93.62 322 CYS A O 1
ATOM 2647 N N . ARG A 1 323 ? 14.039 65.188 12.156 1 93.25 323 ARG A N 1
ATOM 2648 C CA . ARG A 1 323 ? 14.219 66.062 11.023 1 93.25 323 ARG A CA 1
ATOM 2649 C C . ARG A 1 323 ? 13.781 67.5 11.375 1 93.25 323 ARG A C 1
ATOM 2651 O O . ARG A 1 323 ? 14.461 68.438 11.039 1 93.25 323 ARG A O 1
ATOM 2658 N N . VAL A 1 324 ? 12.672 67.562 12.023 1 93.25 324 VAL A N 1
ATOM 2659 C CA . VAL A 1 324 ? 12.133 68.875 12.398 1 93.25 324 VAL A CA 1
ATOM 2660 C C . VAL A 1 324 ? 13.055 69.5 13.414 1 93.25 324 VAL A C 1
ATOM 2662 O O . VAL A 1 324 ? 13.297 70.75 13.352 1 93.25 324 VAL A O 1
ATOM 2665 N N . LYS A 1 325 ? 13.586 68.812 14.32 1 92.12 325 LYS A N 1
ATOM 2666 C CA . LYS A 1 325 ? 14.508 69.312 15.32 1 92.12 325 LYS A CA 1
ATOM 2667 C C . LYS A 1 325 ? 15.82 69.75 14.68 1 92.12 325 LYS A C 1
ATOM 2669 O O . LYS A 1 325 ? 16.422 70.75 15.109 1 92.12 325 LYS A O 1
ATOM 2674 N N . ALA A 1 326 ? 16.203 69.062 13.703 1 92.81 326 ALA A N 1
ATOM 2675 C CA . ALA A 1 326 ? 17.406 69.438 12.977 1 92.81 326 ALA A CA 1
ATOM 2676 C C . ALA A 1 326 ? 17.203 70.75 12.234 1 92.81 326 ALA A C 1
ATOM 2678 O O . ALA A 1 326 ? 18.109 71.562 12.195 1 92.81 326 ALA A O 1
ATOM 2679 N N . GLU A 1 327 ? 16.078 70.875 11.711 1 91.19 327 GLU A N 1
ATOM 2680 C CA . GLU A 1 327 ? 15.758 72.125 11.016 1 91.19 327 GLU A CA 1
ATOM 2681 C C . GLU A 1 327 ? 15.695 73.25 11.992 1 91.19 327 GLU A C 1
ATOM 2683 O O . GLU A 1 327 ? 16.109 74.375 11.656 1 91.19 327 GLU A O 1
ATOM 2688 N N . GLN A 1 328 ? 15.195 73.062 13.125 1 89.5 328 GLN A N 1
ATOM 2689 C CA . GLN A 1 328 ? 15.148 74.062 14.164 1 89.5 328 GLN A CA 1
ATOM 2690 C C . GLN A 1 328 ? 16.562 74.5 14.562 1 89.5 328 GLN A C 1
ATOM 2692 O O . GLN A 1 328 ? 16.828 75.688 14.711 1 89.5 328 GLN A O 1
ATOM 2697 N N . THR A 1 329 ? 17.406 73.562 14.695 1 89.25 329 THR A N 1
ATOM 2698 C CA . THR A 1 329 ? 18.781 73.812 15.094 1 89.25 329 THR A CA 1
ATOM 2699 C C . THR A 1 329 ? 19.5 74.625 14.008 1 89.25 329 THR A C 1
ATOM 2701 O O . THR A 1 329 ? 20.297 75.5 14.297 1 89.25 329 THR A O 1
ATOM 2704 N N . GLN A 1 330 ? 19.156 74.312 12.82 1 87.88 330 GLN A N 1
ATOM 2705 C CA . GLN A 1 330 ? 19.781 75.062 11.695 1 87.88 330 GLN A CA 1
ATOM 2706 C C . GLN A 1 330 ? 19.312 76.5 11.625 1 87.88 330 GLN A C 1
ATOM 2708 O O . GLN A 1 330 ? 20.109 77.375 11.312 1 87.88 330 GLN A O 1
ATOM 2713 N N . LEU A 1 331 ? 18.078 76.688 11.914 1 84.88 331 LEU A N 1
ATOM 2714 C CA . LEU A 1 331 ? 17.531 78.062 11.867 1 84.88 331 LEU A CA 1
ATOM 2715 C C . LEU A 1 331 ? 18.062 78.875 13.008 1 84.88 331 LEU A C 1
ATOM 2717 O O . LEU A 1 331 ? 18.234 80.125 12.867 1 84.88 331 LEU A O 1
ATOM 2721 N N . GLU A 1 332 ? 18.312 78.312 14.039 1 82.56 332 GLU A N 1
ATOM 2722 C CA . GLU A 1 332 ? 18.828 79 15.203 1 82.56 332 GLU A CA 1
ATOM 2723 C C . GLU A 1 332 ? 20.297 79.375 15 1 82.56 332 GLU A C 1
ATOM 2725 O O . GLU A 1 332 ? 20.734 80.438 15.477 1 82.56 332 GLU A O 1
ATOM 2730 N N . THR A 1 333 ? 21.078 78.625 14.273 1 80 333 THR A N 1
ATOM 2731 C CA . THR A 1 333 ? 22.516 78.812 14.141 1 80 333 THR A CA 1
ATOM 2732 C C . THR A 1 333 ? 22.812 79.625 12.891 1 80 333 THR A C 1
ATOM 2734 O O . THR A 1 333 ? 23.906 80.188 12.742 1 80 333 THR A O 1
ATOM 2737 N N . ALA A 1 334 ? 21.844 79.75 11.898 1 71.75 334 ALA A N 1
ATOM 2738 C CA . ALA A 1 334 ? 22.156 80.438 10.648 1 71.75 334 ALA A CA 1
ATOM 2739 C C . ALA A 1 334 ? 22.125 81.938 10.836 1 71.75 334 ALA A C 1
ATOM 2741 O O . ALA A 1 334 ? 21.234 82.5 11.484 1 71.75 334 ALA A O 1
ATOM 2742 N N . PRO A 1 335 ? 23.203 82.75 10.516 1 65.56 335 PRO A N 1
ATOM 2743 C CA . PRO A 1 335 ? 23.234 84.188 10.547 1 65.56 335 PRO A CA 1
ATOM 2744 C C . PRO A 1 335 ? 22.156 84.812 9.672 1 65.56 335 PRO A C 1
ATOM 2746 O O . PRO A 1 335 ? 21.703 84.25 8.703 1 65.56 335 PRO A O 1
ATOM 2749 N N . LEU A 1 336 ? 21.422 85.938 10.102 1 60.94 336 LEU A N 1
ATOM 2750 C CA . LEU A 1 336 ? 20.344 86.688 9.43 1 60.94 336 LEU A CA 1
ATOM 2751 C C . LEU A 1 336 ? 20.672 86.875 7.957 1 60.94 336 LEU A C 1
ATOM 2753 O O . LEU A 1 336 ? 19.766 87 7.129 1 60.94 336 LEU A O 1
ATOM 2757 N N . SER A 1 337 ? 21.922 87 7.676 1 57.47 337 SER A N 1
ATOM 2758 C CA . SER A 1 337 ? 22.344 87.438 6.332 1 57.47 337 SER A CA 1
ATOM 2759 C C . SER A 1 337 ? 22.125 86.25 5.336 1 57.47 337 SER A C 1
ATOM 2761 O O . SER A 1 337 ? 21.922 86.5 4.145 1 57.47 337 SER A O 1
ATOM 2763 N N . ASP A 1 338 ?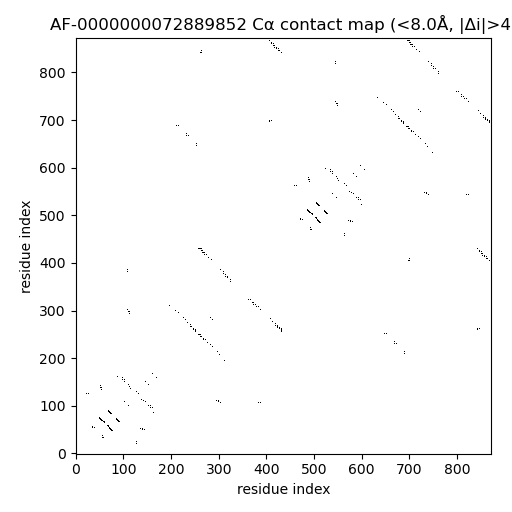 22.25 85.062 5.73 1 54.09 338 ASP A N 1
ATOM 2764 C CA . ASP A 1 338 ? 22.375 84 4.773 1 54.09 338 ASP A CA 1
ATOM 2765 C C . ASP A 1 338 ? 21 83.438 4.344 1 54.09 338 ASP A C 1
ATOM 2767 O O . ASP A 1 338 ? 20.891 82.438 3.629 1 54.09 338 ASP A O 1
ATOM 2771 N N . HIS A 1 339 ? 20.062 83.875 4.941 1 51.78 339 HIS A N 1
ATOM 2772 C CA . HIS A 1 339 ? 18.766 83.375 4.516 1 51.78 339 HIS A CA 1
ATOM 2773 C C . HIS A 1 339 ? 18.266 84.125 3.289 1 51.78 339 HIS A C 1
ATOM 2775 O O . HIS A 1 339 ? 18.203 85.375 3.281 1 51.78 339 HIS A O 1
ATOM 2781 N N . PRO A 1 340 ? 18.328 83.562 2.072 1 48.09 340 PRO A N 1
ATOM 2782 C CA . PRO A 1 340 ? 17.797 84.375 0.942 1 48.09 340 PRO A CA 1
ATOM 2783 C C . PRO A 1 340 ? 16.453 85 1.243 1 48.09 340 PRO A C 1
ATOM 2785 O O . PRO A 1 340 ? 15.523 84.312 1.687 1 48.09 340 PRO A O 1
ATOM 2788 N N . VAL A 1 341 ? 16.5 86.25 1.708 1 46.38 341 VAL A N 1
ATOM 2789 C CA . VAL A 1 341 ? 15.297 87.125 1.696 1 46.38 341 VAL A CA 1
ATOM 2790 C C . VAL A 1 341 ? 14.492 86.812 0.429 1 46.38 341 VAL A C 1
ATOM 2792 O O . VAL A 1 341 ? 14.969 87.062 -0.682 1 46.38 341 VAL A O 1
ATOM 2795 N N . MET A 1 342 ? 13.922 85.75 0.31 1 47.53 342 MET A N 1
ATOM 2796 C CA . MET A 1 342 ? 13.008 85.812 -0.829 1 47.53 342 MET A CA 1
ATOM 2797 C C . MET A 1 342 ? 12.32 87.188 -0.909 1 47.53 342 MET A C 1
ATOM 2799 O O . MET A 1 342 ? 11.664 87.625 0.046 1 47.53 342 MET A O 1
ATOM 2803 N N . PHE A 1 343 ? 12.859 88.125 -1.751 1 44.5 343 PHE A N 1
ATOM 2804 C CA . PHE A 1 343 ? 12.438 89.438 -2.096 1 44.5 343 PHE A CA 1
ATOM 2805 C C . PHE A 1 343 ? 10.914 89.562 -2.061 1 44.5 343 PHE A C 1
ATOM 2807 O O . PHE A 1 343 ? 10.375 90.688 -1.973 1 44.5 343 PHE A O 1
ATOM 2814 N N . GLY A 1 344 ? 10.195 88.688 -2.859 1 44.53 344 GLY A N 1
ATOM 2815 C CA . GLY A 1 344 ? 8.891 89.125 -3.281 1 44.53 344 GLY A CA 1
ATOM 2816 C C . GLY A 1 344 ? 7.988 89.5 -2.121 1 44.53 344 GLY A C 1
ATOM 2817 O O . GLY A 1 344 ? 7.441 90.625 -2.088 1 44.53 344 GLY A O 1
ATOM 2818 N N . MET A 1 345 ? 7.289 88.5 -1.577 1 47.72 345 MET A N 1
ATOM 2819 C CA . MET A 1 345 ? 6 88.688 -0.919 1 47.72 345 MET A CA 1
ATOM 2820 C C . MET A 1 345 ? 6.191 89.312 0.461 1 47.72 345 MET A C 1
ATOM 2822 O O . MET A 1 345 ? 5.242 89.875 1.046 1 47.72 345 MET A O 1
ATOM 2826 N N . ASN A 1 346 ? 7.129 88.812 1.302 1 48.31 346 ASN A N 1
ATOM 2827 C CA . ASN A 1 346 ? 7.086 89.188 2.703 1 48.31 346 ASN A CA 1
ATOM 2828 C C . ASN A 1 346 ? 7.91 90.438 2.945 1 48.31 346 ASN A C 1
ATOM 2830 O O . ASN A 1 346 ? 8.93 90.375 3.643 1 48.31 346 ASN A O 1
ATOM 2834 N N . MET A 1 347 ? 8 91.312 2.062 1 53.25 347 MET A N 1
ATOM 2835 C CA . MET A 1 347 ? 8.664 92.562 2.08 1 53.25 347 MET A CA 1
ATOM 2836 C C . MET A 1 347 ? 8.523 93.25 3.445 1 53.25 347 MET A C 1
ATOM 2838 O O . MET A 1 347 ? 9.359 94.062 3.832 1 53.25 347 MET A O 1
ATOM 2842 N N . TRP A 1 348 ? 7.348 93.188 4.051 1 60.88 348 TRP A N 1
ATOM 2843 C CA . TRP A 1 348 ? 7.074 94 5.203 1 60.88 348 TRP A CA 1
ATOM 2844 C C . TRP A 1 348 ? 7.625 93.438 6.484 1 60.88 348 TRP A C 1
ATOM 2846 O O . TRP A 1 348 ? 7.613 94.062 7.543 1 60.88 348 TRP A O 1
ATOM 2856 N N . LYS A 1 349 ? 7.82 92.125 6.531 1 69.06 349 LYS A N 1
ATOM 2857 C CA . LYS A 1 349 ? 8.266 91.562 7.82 1 69.06 349 LYS A CA 1
ATOM 2858 C C . LYS A 1 349 ? 9.789 91.5 7.879 1 69.06 349 LYS A C 1
ATOM 2860 O O . LYS A 1 349 ? 10.438 91.188 6.875 1 69.06 349 LYS A O 1
ATOM 2865 N N . SER A 1 350 ? 10.383 92.062 8.914 1 73.5 350 SER A N 1
ATOM 2866 C CA . SER A 1 350 ? 11.82 92 9.148 1 73.5 350 SER A CA 1
ATOM 2867 C C . SER A 1 350 ? 12.336 90.562 9.148 1 73.5 350 SER A C 1
ATOM 2869 O O . SER A 1 350 ? 11.609 89.625 9.484 1 73.5 350 SER A O 1
ATOM 2871 N N . PRO A 1 351 ? 13.422 90.312 8.602 1 75.31 351 PRO A N 1
ATOM 2872 C CA . PRO A 1 351 ? 14.039 89 8.57 1 75.31 351 PRO A CA 1
ATOM 2873 C C . PRO A 1 351 ? 13.992 88.312 9.93 1 75.31 351 PRO A C 1
ATOM 2875 O O . PRO A 1 351 ? 13.82 87.062 9.984 1 75.31 351 PRO A O 1
ATOM 2878 N N . GLU A 1 352 ? 14.055 89.125 10.891 1 77.56 352 GLU A N 1
ATOM 2879 C CA . GLU A 1 352 ? 14.008 88.562 12.242 1 77.56 352 GLU A CA 1
ATOM 2880 C C . GLU A 1 352 ? 12.617 88 12.57 1 77.56 352 GLU A C 1
ATOM 2882 O O . GLU A 1 352 ? 12.477 87 13.219 1 77.56 352 GLU A O 1
ATOM 2887 N N . GLN A 1 353 ? 11.648 88.688 12.109 1 79.75 353 GLN A N 1
ATOM 2888 C CA . GLN A 1 353 ? 10.273 88.312 12.383 1 79.75 353 GLN A CA 1
ATOM 2889 C C . GLN A 1 353 ? 9.898 87.062 11.625 1 79.75 353 GLN A C 1
ATOM 2891 O O . GLN A 1 353 ? 9.18 86.188 12.141 1 79.75 353 GLN A O 1
ATOM 2896 N N . VAL A 1 354 ? 10.484 87 10.414 1 80.94 354 VAL A N 1
ATOM 2897 C CA . VAL A 1 354 ? 10.219 85.812 9.586 1 80.94 354 VAL A CA 1
ATOM 2898 C C . VAL A 1 354 ? 10.875 84.562 10.203 1 80.94 354 VAL A C 1
ATOM 2900 O O . VAL A 1 354 ? 10.281 83.5 10.242 1 80.94 354 VAL A O 1
ATOM 2903 N N . GLN A 1 355 ? 12.062 84.75 10.734 1 82.06 355 GLN A N 1
ATOM 2904 C CA . GLN A 1 355 ? 12.781 83.688 11.391 1 82.06 355 GLN A CA 1
ATOM 2905 C C . GLN A 1 355 ? 12.055 83.188 12.656 1 82.06 355 GLN A C 1
ATOM 2907 O O . GLN A 1 355 ? 11.969 82 12.938 1 82.06 355 GLN A O 1
ATOM 2912 N N . GLN A 1 356 ? 11.555 84.188 13.305 1 82.62 356 GLN A N 1
ATOM 2913 C CA . GLN A 1 356 ? 10.852 83.875 14.547 1 82.62 356 GLN A CA 1
ATOM 2914 C C . GLN A 1 356 ? 9.539 83.125 14.273 1 82.62 356 GLN A C 1
ATOM 2916 O O . GLN A 1 356 ? 9.156 82.25 15.008 1 82.62 356 GLN A O 1
ATOM 2921 N N . GLN A 1 357 ? 8.898 83.562 13.219 1 85.12 357 GLN A N 1
ATOM 2922 C CA . GLN A 1 357 ? 7.645 82.875 12.852 1 85.12 357 GLN A CA 1
ATOM 2923 C C . GLN A 1 357 ? 7.875 81.438 12.406 1 85.12 357 GLN A C 1
ATOM 2925 O O . GLN A 1 357 ? 7.094 80.562 12.75 1 85.12 357 GLN A O 1
ATOM 2930 N N . ARG A 1 358 ? 8.898 81.25 11.672 1 87.25 358 ARG A N 1
ATOM 2931 C CA . ARG A 1 358 ? 9.242 79.938 11.227 1 87.25 358 ARG A CA 1
ATOM 2932 C C . ARG A 1 358 ? 9.641 79.062 12.414 1 87.25 358 ARG A C 1
ATOM 2934 O O . ARG A 1 358 ? 9.305 77.875 12.453 1 87.25 358 ARG A O 1
ATOM 2941 N N . MET A 1 359 ? 10.328 79.625 13.289 1 88.44 359 MET A N 1
ATOM 2942 C CA . MET A 1 359 ? 10.742 78.875 14.484 1 88.44 359 MET A CA 1
ATOM 2943 C C . MET A 1 359 ? 9.539 78.5 15.32 1 88.44 359 MET A C 1
ATOM 2945 O O . MET A 1 359 ? 9.516 77.375 15.891 1 88.44 359 MET A O 1
ATOM 2949 N N . GLN A 1 360 ? 8.594 79.312 15.328 1 89.06 360 GLN A N 1
ATOM 2950 C CA . GLN A 1 360 ? 7.387 79 16.094 1 89.06 360 GLN A CA 1
ATOM 2951 C C . GLN A 1 360 ? 6.578 77.938 15.43 1 89.06 360 GLN A C 1
ATOM 2953 O O . GLN A 1 360 ? 6.012 77.062 16.109 1 89.06 360 GLN A O 1
ATOM 2958 N N . GLN A 1 361 ? 6.59 77.938 14.195 1 89.81 361 GLN A N 1
ATOM 2959 C CA . GLN A 1 361 ? 5.895 76.875 13.445 1 89.81 361 GLN A CA 1
ATOM 2960 C C . GLN A 1 361 ? 6.574 75.562 13.633 1 89.81 361 GLN A C 1
ATOM 2962 O O . GLN A 1 361 ? 5.902 74.562 13.812 1 89.81 361 GLN A O 1
ATOM 2967 N N . LEU A 1 362 ? 7.828 75.562 13.578 1 91 362 LEU A N 1
ATOM 2968 C CA . LEU A 1 362 ? 8.594 74.312 13.758 1 91 362 LEU A CA 1
ATOM 2969 C C . LEU A 1 362 ? 8.461 73.812 15.18 1 91 362 LEU A C 1
ATOM 2971 O O . LEU A 1 362 ? 8.414 72.562 15.398 1 91 362 LEU A O 1
ATOM 2975 N N . GLU A 1 363 ? 8.398 74.688 16.062 1 90.31 363 GLU A N 1
ATOM 2976 C CA . GLU A 1 363 ? 8.242 74.312 17.469 1 90.31 363 GLU A CA 1
ATOM 2977 C C . GLU A 1 363 ? 6.879 73.688 17.703 1 90.31 363 GLU A C 1
ATOM 2979 O O . GLU A 1 363 ? 6.766 72.688 18.438 1 90.31 363 GLU A O 1
ATOM 2984 N N . ALA A 1 364 ? 5.887 74.25 17.125 1 91.25 364 ALA A N 1
ATOM 2985 C CA . ALA A 1 364 ? 4.547 73.688 17.219 1 91.25 364 ALA A CA 1
ATOM 2986 C C . ALA A 1 364 ? 4.48 72.312 16.547 1 91.25 364 ALA A C 1
ATOM 2988 O O . ALA A 1 364 ? 3.857 71.375 17.062 1 91.25 364 ALA A O 1
ATOM 2989 N N . GLY A 1 365 ? 5.113 72.188 15.492 1 89.88 365 GLY A N 1
ATOM 2990 C CA . GLY A 1 365 ? 5.188 70.938 14.789 1 89.88 365 GLY A CA 1
ATOM 2991 C C . GLY A 1 365 ? 5.969 69.875 15.555 1 89.88 365 GLY A C 1
ATOM 2992 O O . GLY A 1 365 ? 5.566 68.75 15.602 1 89.88 365 GLY A O 1
ATOM 2993 N N . ALA A 1 366 ? 6.965 70.25 16.109 1 93.25 366 ALA A N 1
ATOM 2994 C CA . ALA A 1 366 ? 7.805 69.312 16.891 1 93.25 366 ALA A CA 1
ATOM 2995 C C . ALA A 1 366 ? 7.055 68.812 18.109 1 93.25 366 ALA A C 1
ATOM 2997 O O . ALA A 1 366 ? 7.215 67.625 18.484 1 93.25 366 ALA A O 1
ATOM 2998 N N . SER A 1 367 ? 6.301 69.688 18.656 1 93.44 367 SER A N 1
ATOM 2999 C CA . SER A 1 367 ? 5.539 69.312 19.844 1 93.44 367 SER A CA 1
ATOM 3000 C C . SER A 1 367 ? 4.469 68.312 19.484 1 93.44 367 SER A C 1
ATOM 3002 O O . SER A 1 367 ? 4.273 67.312 20.203 1 93.44 367 SER A O 1
ATOM 3004 N N . THR A 1 368 ? 3.812 68.5 18.391 1 93.62 368 THR A N 1
ATOM 3005 C CA . THR A 1 368 ? 2.803 67.562 17.938 1 93.62 368 THR A CA 1
ATOM 3006 C C . THR A 1 368 ? 3.439 66.25 17.562 1 93.62 368 THR A C 1
ATOM 3008 O O . THR A 1 368 ? 2.902 65.188 17.906 1 93.62 368 THR A O 1
ATOM 3011 N N . LEU A 1 369 ? 4.512 66.312 16.922 1 93.81 369 LEU A N 1
ATOM 3012 C CA . LEU A 1 369 ? 5.219 65.062 16.516 1 93.81 369 LEU A CA 1
ATOM 3013 C C . LEU A 1 369 ? 5.758 64.312 17.734 1 93.81 369 LEU A C 1
ATOM 3015 O O . LEU A 1 369 ? 5.82 63.094 17.734 1 93.81 369 LEU A O 1
ATOM 3019 N N . ALA A 1 370 ? 6.18 65 18.703 1 94.5 370 ALA A N 1
ATOM 3020 C CA . ALA A 1 370 ? 6.668 64.375 19.938 1 94.5 370 ALA A CA 1
ATOM 3021 C C . ALA A 1 370 ? 5.566 63.594 20.609 1 94.5 370 ALA A C 1
ATOM 3023 O O . ALA A 1 370 ? 5.828 62.531 21.172 1 94.5 370 ALA A O 1
ATOM 3024 N N . GLN A 1 371 ? 4.387 64.188 20.547 1 95.38 371 GLN A N 1
ATOM 3025 C CA . GLN A 1 371 ? 3.248 63.438 21.109 1 95.38 371 GLN A CA 1
ATOM 3026 C C . GLN A 1 371 ? 2.961 62.188 20.297 1 95.38 371 GLN A C 1
ATOM 3028 O O . GLN A 1 371 ? 2.645 61.125 20.875 1 95.38 371 GLN A O 1
ATOM 3033 N N . GLN A 1 372 ? 3.068 62.312 19.047 1 94.19 372 GLN A N 1
ATOM 3034 C CA . GLN A 1 372 ? 2.828 61.156 18.172 1 94.19 372 GLN A CA 1
ATOM 3035 C C . GLN A 1 372 ? 3.879 60.062 18.406 1 94.19 372 GLN A C 1
ATOM 3037 O O . GLN A 1 372 ? 3.568 58.875 18.344 1 94.19 372 GLN A O 1
ATOM 3042 N N . VAL A 1 373 ? 5.074 60.469 18.594 1 94.62 373 VAL A N 1
ATOM 3043 C CA . VAL A 1 373 ? 6.156 59.5 18.859 1 94.62 373 VAL A CA 1
ATOM 3044 C C . VAL A 1 373 ? 5.879 58.75 20.156 1 94.62 373 VAL A C 1
ATOM 3046 O O . VAL A 1 373 ? 6.098 57.531 20.25 1 94.62 373 VAL A O 1
ATOM 3049 N N . GLU A 1 374 ? 5.391 59.469 21.125 1 95.5 374 GLU A N 1
ATOM 3050 C CA . GLU A 1 374 ? 5.09 58.812 22.406 1 95.5 374 GLU A CA 1
ATOM 3051 C C . GLU A 1 374 ? 3.957 57.812 22.266 1 95.5 374 GLU A C 1
ATOM 3053 O O . GLU A 1 374 ? 4.027 56.719 22.828 1 95.5 374 GLU A O 1
ATOM 3058 N N . VAL A 1 375 ? 2.979 58.25 21.578 1 94.62 375 VAL A N 1
ATOM 3059 C CA . VAL A 1 375 ? 1.837 57.344 21.359 1 94.62 375 VAL A CA 1
ATOM 3060 C C . VAL A 1 375 ? 2.277 56.125 20.578 1 94.62 375 VAL A C 1
ATOM 3062 O O . VAL A 1 375 ? 1.908 55 20.922 1 94.62 375 VAL A O 1
ATOM 3065 N N . SER A 1 376 ? 2.992 56.344 19.547 1 94.44 376 SER A N 1
ATOM 3066 C CA . SER A 1 376 ? 3.457 55.219 18.719 1 94.44 376 SER A CA 1
ATOM 3067 C C . SER A 1 376 ? 4.426 54.344 19.484 1 94.44 376 SER A C 1
ATOM 3069 O O . SER A 1 376 ? 4.48 53.125 19.25 1 94.44 376 SER A O 1
ATOM 3071 N N . ARG A 1 377 ? 5.219 54.906 20.312 1 95 377 ARG A N 1
ATOM 3072 C CA . ARG A 1 377 ? 6.121 54.125 21.141 1 95 377 ARG A CA 1
ATOM 3073 C C . ARG A 1 377 ? 5.344 53.219 22.094 1 95 377 ARG A C 1
ATOM 3075 O O . ARG A 1 377 ? 5.684 52.031 22.234 1 95 377 ARG A O 1
ATOM 3082 N N . ASP A 1 378 ? 4.348 53.812 22.703 1 95.12 378 ASP A N 1
ATOM 3083 C CA . ASP A 1 378 ? 3.506 53.031 23.594 1 95.12 378 ASP A CA 1
ATOM 3084 C C . ASP A 1 378 ? 2.834 51.906 22.859 1 95.12 378 ASP A C 1
ATOM 3086 O O . ASP A 1 378 ? 2.744 50.781 23.375 1 95.12 378 ASP A O 1
ATOM 3090 N N . LYS A 1 379 ? 2.373 52.188 21.734 1 94.38 379 LYS A N 1
ATOM 3091 C CA . LYS A 1 379 ? 1.738 51.156 20.906 1 94.38 379 LYS A CA 1
ATOM 3092 C C . LYS A 1 379 ? 2.721 50.031 20.562 1 94.38 379 LYS A C 1
ATOM 3094 O O . LYS A 1 379 ? 2.361 48.875 20.578 1 94.38 379 LYS A O 1
ATOM 3099 N N . MET A 1 380 ? 3.871 50.406 20.219 1 94.44 380 MET A N 1
ATOM 3100 C CA . MET A 1 380 ? 4.906 49.438 19.859 1 94.44 380 MET A CA 1
ATOM 3101 C C . MET A 1 380 ? 5.258 48.562 21.062 1 94.44 380 MET A C 1
ATOM 3103 O O . MET A 1 380 ? 5.379 47.344 20.922 1 94.44 380 MET A O 1
ATOM 3107 N N . GLU A 1 381 ? 5.426 49.188 22.172 1 95.31 381 GLU A N 1
ATOM 3108 C CA . GLU A 1 381 ? 5.77 48.469 23.391 1 95.31 381 GLU A CA 1
ATOM 3109 C C . GLU A 1 381 ? 4.66 47.469 23.766 1 95.31 381 GLU A C 1
ATOM 3111 O O . GLU A 1 381 ? 4.934 46.344 24.188 1 95.31 381 GLU A O 1
ATOM 3116 N N . CYS A 1 382 ? 3.486 47.969 23.656 1 94.5 382 CYS A N 1
ATOM 3117 C CA . CYS A 1 382 ? 2.348 47.094 23.922 1 94.5 382 CYS A CA 1
ATOM 3118 C C . CYS A 1 382 ? 2.322 45.938 22.938 1 94.5 382 CYS A C 1
ATOM 3120 O O . CYS A 1 382 ? 2.061 44.781 23.328 1 94.5 382 CYS A O 1
ATOM 3122 N N . ALA A 1 383 ? 2.545 46.219 21.719 1 95.44 383 ALA A N 1
ATOM 3123 C CA . ALA A 1 383 ? 2.578 45.219 20.672 1 95.44 383 ALA A CA 1
ATOM 3124 C C . ALA A 1 383 ? 3.643 44.156 20.969 1 95.44 383 ALA A C 1
ATOM 3126 O O . ALA A 1 383 ? 3.404 42.969 20.812 1 95.44 383 ALA A O 1
ATOM 3127 N N . ASN A 1 384 ? 4.805 44.625 21.375 1 95.62 384 ASN A N 1
ATOM 3128 C CA . ASN A 1 384 ? 5.895 43.719 21.734 1 95.62 384 ASN A CA 1
ATOM 3129 C C . ASN A 1 384 ? 5.5 42.781 22.875 1 95.62 384 ASN A C 1
ATOM 3131 O O . ASN A 1 384 ? 5.699 41.562 22.781 1 95.62 384 ASN A O 1
ATOM 3135 N N . GLU A 1 385 ? 4.934 43.375 23.844 1 95.31 385 GLU A N 1
ATOM 3136 C CA . GLU A 1 385 ? 4.586 42.594 25.031 1 95.31 385 GLU A CA 1
ATOM 3137 C C . GLU A 1 385 ? 3.457 41.625 24.734 1 95.31 385 GLU A C 1
ATOM 3139 O O . GLU A 1 385 ? 3.504 40.469 25.156 1 95.31 385 GLU A O 1
ATOM 3144 N N . ASN A 1 386 ? 2.473 42.062 24.062 1 94.62 386 ASN A N 1
ATOM 3145 C CA . ASN A 1 386 ? 1.352 41.188 23.688 1 94.62 386 ASN A CA 1
ATOM 3146 C C . ASN A 1 386 ? 1.81 40 22.859 1 94.62 386 ASN A C 1
ATOM 3148 O O . ASN A 1 386 ? 1.42 38.875 23.125 1 94.62 386 ASN A O 1
ATOM 3152 N N . LEU A 1 387 ? 2.605 40.312 21.906 1 96.19 387 LEU A N 1
ATOM 3153 C CA . LEU A 1 387 ? 3.049 39.25 21.016 1 96.19 387 LEU A CA 1
ATOM 3154 C C . LEU A 1 387 ? 3.945 38.25 21.75 1 96.19 387 LEU A C 1
ATOM 3156 O O . LEU A 1 387 ? 3.85 37.031 21.531 1 96.19 387 LEU A O 1
ATOM 3160 N N . ARG A 1 388 ? 4.816 38.75 22.562 1 95.75 388 ARG A N 1
ATOM 3161 C CA . ARG A 1 388 ? 5.699 37.875 23.328 1 95.75 388 ARG A CA 1
ATOM 3162 C C . ARG A 1 388 ? 4.898 36.875 24.172 1 95.75 388 ARG A C 1
ATOM 3164 O O . ARG A 1 388 ? 5.152 35.656 24.125 1 95.75 388 ARG A O 1
ATOM 3171 N N . ALA A 1 389 ? 3.953 37.406 24.859 1 95.69 389 ALA A N 1
ATOM 3172 C CA . ALA A 1 389 ? 3.125 36.594 25.734 1 95.69 389 ALA A CA 1
ATOM 3173 C C . ALA A 1 389 ? 2.273 35.625 24.922 1 95.69 389 ALA A C 1
ATOM 3175 O O . ALA A 1 389 ? 2.166 34.438 25.25 1 95.69 389 ALA A O 1
ATOM 3176 N N . ASP A 1 390 ? 1.738 36.094 23.938 1 96.69 390 ASP A N 1
ATOM 3177 C CA . ASP A 1 390 ? 0.834 35.281 23.125 1 96.69 390 ASP A CA 1
ATOM 3178 C C . ASP A 1 390 ? 1.602 34.219 22.344 1 96.69 390 ASP A C 1
ATOM 3180 O O . ASP A 1 390 ? 1.093 33.094 22.125 1 96.69 390 ASP A O 1
ATOM 3184 N N . PHE A 1 391 ? 2.758 34.562 21.891 1 96.38 391 PHE A N 1
ATOM 3185 C CA . PHE A 1 391 ? 3.574 33.625 21.156 1 96.38 391 PHE A CA 1
ATOM 3186 C C . PHE A 1 391 ? 3.975 32.438 22.031 1 96.38 391 PHE A C 1
ATOM 3188 O O . PHE A 1 391 ? 3.998 31.297 21.562 1 96.38 391 PHE A O 1
ATOM 3195 N N . GLU A 1 392 ? 4.266 32.75 23.219 1 95 392 GLU A N 1
ATOM 3196 C CA . GLU A 1 392 ? 4.59 31.688 24.156 1 95 392 GLU A CA 1
ATOM 3197 C C . GLU A 1 392 ? 3.398 30.766 24.375 1 95 392 GLU A C 1
ATOM 3199 O O . GLU A 1 392 ? 3.545 29.531 24.359 1 95 392 GLU A O 1
ATOM 3204 N N . ARG A 1 393 ? 2.262 31.312 24.547 1 95.06 393 ARG A N 1
ATOM 3205 C CA . ARG A 1 393 ? 1.046 30.516 24.703 1 95.06 393 ARG A CA 1
ATOM 3206 C C . ARG A 1 393 ? 0.749 29.703 23.453 1 95.06 393 ARG A C 1
ATOM 3208 O O . ARG A 1 393 ? 0.388 28.531 23.547 1 95.06 393 ARG A O 1
ATOM 3215 N N . TRP A 1 394 ? 0.836 30.344 22.375 1 95.62 394 TRP A N 1
ATOM 3216 C CA . TRP A 1 394 ? 0.601 29.703 21.094 1 95.62 394 TRP A CA 1
ATOM 3217 C C . TRP A 1 394 ? 1.548 28.516 20.891 1 95.62 394 TRP A C 1
ATOM 3219 O O . TRP A 1 394 ? 1.14 27.469 20.422 1 95.62 394 TRP A O 1
ATOM 3229 N N . ASN A 1 395 ? 2.793 28.672 21.281 1 93.06 395 ASN A N 1
ATOM 3230 C CA . ASN A 1 395 ? 3.779 27.609 21.156 1 93.06 395 ASN A CA 1
ATOM 3231 C C . ASN A 1 395 ? 3.428 26.406 22.031 1 93.06 395 ASN A C 1
ATOM 3233 O O . ASN A 1 395 ? 3.643 25.266 21.625 1 93.06 395 ASN A O 1
ATOM 3237 N N . GLN A 1 396 ? 2.902 26.672 23.172 1 91.75 396 GLN A N 1
ATOM 3238 C CA . GLN A 1 396 ? 2.492 25.594 24.062 1 91.75 396 GLN A CA 1
ATOM 3239 C C . GLN A 1 396 ? 1.302 24.828 23.484 1 91.75 396 GLN A C 1
ATOM 3241 O O . GLN A 1 396 ? 1.278 23.594 23.516 1 91.75 396 GLN A O 1
ATOM 3246 N N . ILE A 1 397 ? 0.397 25.516 23.031 1 91.75 397 ILE A N 1
ATOM 3247 C CA . ILE A 1 397 ? -0.789 24.906 22.438 1 91.75 397 ILE A CA 1
ATOM 3248 C C . ILE A 1 397 ? -0.391 24.094 21.203 1 91.75 397 ILE A C 1
ATOM 3250 O O . ILE A 1 397 ? -0.866 22.984 21 1 91.75 397 ILE A O 1
ATOM 3254 N N . LYS A 1 398 ? 0.425 24.719 20.422 1 92.81 398 LYS A N 1
ATOM 3255 C CA . LYS A 1 398 ? 0.924 24.047 19.219 1 92.81 398 LYS A CA 1
ATOM 3256 C C . LYS A 1 398 ? 1.581 22.703 19.578 1 92.81 398 LYS A C 1
ATOM 3258 O O . LYS A 1 398 ? 1.306 21.688 18.938 1 92.81 398 LYS A O 1
ATOM 3263 N N . SER A 1 399 ? 2.484 22.734 20.531 1 90.88 399 SER A N 1
ATOM 3264 C CA . SER A 1 399 ? 3.189 21.516 20.922 1 90.88 399 SER A CA 1
ATOM 3265 C C . SER A 1 399 ? 2.215 20.438 21.391 1 90.88 399 SER A C 1
ATOM 3267 O O . SER A 1 399 ? 2.365 19.266 21.047 1 90.88 399 SER A O 1
ATOM 3269 N N . ARG A 1 400 ? 1.246 20.906 22.125 1 90.81 400 ARG A N 1
ATOM 3270 C CA . ARG A 1 400 ? 0.239 19.969 22.625 1 90.81 400 ARG A CA 1
ATOM 3271 C C . ARG A 1 400 ? -0.575 19.391 21.469 1 90.81 400 ARG A C 1
ATOM 3273 O O . ARG A 1 400 ? -0.813 18.172 21.422 1 90.81 400 ARG A O 1
ATOM 3280 N N . ASP A 1 401 ? -0.995 20.172 20.609 1 91.56 401 ASP A N 1
ATOM 3281 C CA . ASP A 1 401 ? -1.806 19.734 19.484 1 91.56 401 ASP A CA 1
ATOM 3282 C C . ASP A 1 401 ? -1.021 18.781 18.578 1 91.56 401 ASP A C 1
ATOM 3284 O O . ASP A 1 401 ? -1.543 17.75 18.156 1 91.56 401 ASP A O 1
ATOM 3288 N N . LEU A 1 402 ? 0.157 19.156 18.234 1 91.5 402 LEU A N 1
ATOM 3289 C CA . LEU A 1 402 ? 0.985 18.328 17.375 1 91.5 402 LEU A CA 1
ATOM 3290 C C . LEU A 1 402 ? 1.275 16.984 18.031 1 91.5 402 LEU A C 1
ATOM 3292 O O . LEU A 1 402 ? 1.299 15.945 17.359 1 91.5 402 LEU A O 1
ATOM 3296 N N . LYS A 1 403 ? 1.529 17.031 19.312 1 92.12 403 LYS A N 1
ATOM 3297 C CA . LYS A 1 403 ? 1.717 15.789 20.062 1 92.12 403 LYS A CA 1
ATOM 3298 C C . LYS A 1 403 ? 0.487 14.891 19.953 1 92.12 403 LYS A C 1
ATOM 3300 O O . LYS A 1 403 ? 0.609 13.688 19.75 1 92.12 403 LYS A O 1
ATOM 3305 N N . ASN A 1 404 ? -0.646 15.461 20.109 1 91.88 404 ASN A N 1
ATOM 3306 C CA . ASN A 1 404 ? -1.892 14.711 19.984 1 91.88 404 ASN A CA 1
ATOM 3307 C C . ASN A 1 404 ? -2.043 14.086 18.609 1 91.88 404 ASN A C 1
ATOM 3309 O O . ASN A 1 404 ? -2.531 12.961 18.484 1 91.88 404 ASN A O 1
ATOM 3313 N N . ILE A 1 405 ? -1.684 14.789 17.641 1 91.62 405 ILE A N 1
ATOM 3314 C CA . ILE A 1 405 ? -1.756 14.289 16.266 1 91.62 405 ILE A CA 1
ATOM 3315 C C . ILE A 1 405 ? -0.841 13.078 16.109 1 91.62 405 ILE A C 1
ATOM 3317 O O . ILE A 1 405 ? -1.248 12.047 15.562 1 91.62 405 ILE A O 1
ATOM 3321 N N . LEU A 1 406 ? 0.389 13.164 16.594 1 91.75 406 LEU A N 1
ATOM 3322 C CA . LEU A 1 406 ? 1.354 12.07 16.5 1 91.75 406 LEU A CA 1
ATOM 3323 C C . LEU A 1 406 ? 0.877 10.852 17.281 1 91.75 406 LEU A C 1
ATOM 3325 O O . LEU A 1 406 ? 1.034 9.719 16.828 1 91.75 406 LEU A O 1
ATOM 3329 N N . GLN A 1 407 ? 0.288 11.133 18.406 1 93.38 407 GLN A N 1
ATOM 3330 C CA . GLN A 1 407 ? -0.248 10.047 19.219 1 93.38 407 GLN A CA 1
ATOM 3331 C C . GLN A 1 407 ? -1.376 9.32 18.5 1 93.38 407 GLN A C 1
ATOM 3333 O O . GLN A 1 407 ? -1.425 8.086 18.5 1 93.38 407 GLN A O 1
ATOM 3338 N N . ARG A 1 408 ? -2.23 10.062 17.984 1 92.38 408 ARG A N 1
ATOM 3339 C CA . ARG A 1 408 ? -3.346 9.477 17.25 1 92.38 408 ARG A CA 1
ATOM 3340 C C . ARG A 1 408 ? -2.846 8.656 16.062 1 92.38 408 ARG A C 1
ATOM 3342 O O . ARG A 1 408 ? -3.389 7.594 15.766 1 92.38 408 ARG A O 1
ATOM 3349 N N . MET A 1 409 ? -1.9 9.164 15.383 1 91.38 409 MET A N 1
ATOM 3350 C CA . MET A 1 409 ? -1.288 8.43 14.273 1 91.38 409 MET A CA 1
ATOM 3351 C C . MET A 1 409 ? -0.763 7.078 14.734 1 91.38 409 MET A C 1
ATOM 3353 O O . MET A 1 409 ? -1.032 6.055 14.102 1 91.38 409 MET A O 1
ATOM 3357 N N . ALA A 1 410 ? -0.013 7.105 15.789 1 93.69 410 ALA A N 1
ATOM 3358 C CA . ALA A 1 410 ? 0.546 5.867 16.328 1 93.69 410 ALA A CA 1
ATOM 3359 C C . ALA A 1 410 ? -0.56 4.891 16.719 1 93.69 410 ALA A C 1
ATOM 3361 O O . ALA A 1 410 ? -0.49 3.701 16.391 1 93.69 410 ALA A O 1
ATOM 3362 N N . ASP A 1 411 ? -1.575 5.414 17.312 1 94.62 411 ASP A N 1
ATOM 3363 C CA . ASP A 1 411 ? -2.686 4.578 17.75 1 94.62 411 ASP A CA 1
ATOM 3364 C C . ASP A 1 411 ? -3.383 3.916 16.578 1 94.62 411 ASP A C 1
ATOM 3366 O O . ASP A 1 411 ? -3.725 2.732 16.625 1 94.62 411 ASP A O 1
ATOM 3370 N N . LEU A 1 412 ? -3.605 4.695 15.609 1 93.75 412 LEU A N 1
ATOM 3371 C CA . LEU A 1 412 ? -4.285 4.184 14.422 1 93.75 412 LEU A CA 1
ATOM 3372 C C . LEU A 1 412 ? -3.475 3.07 13.766 1 93.75 412 LEU A C 1
ATOM 3374 O O . LEU A 1 412 ? -4.031 2.045 13.367 1 93.75 412 LEU A O 1
ATOM 3378 N N . HIS A 1 413 ? -2.189 3.197 13.648 1 94.25 413 HIS A N 1
ATOM 3379 C CA . HIS A 1 413 ? -1.337 2.18 13.039 1 94.25 413 HIS A CA 1
ATOM 3380 C C . HIS A 1 413 ? -1.261 0.935 13.922 1 94.25 413 HIS A C 1
ATOM 3382 O O . HIS A 1 413 ? -1.288 -0.189 13.414 1 94.25 413 HIS A O 1
ATOM 3388 N N . ILE A 1 414 ? -1.156 1.132 15.195 1 95.5 414 ILE A N 1
ATOM 3389 C CA . ILE A 1 414 ? -1.111 0.001 16.109 1 95.5 414 ILE A CA 1
ATOM 3390 C C . ILE A 1 414 ? -2.375 -0.842 15.961 1 95.5 414 ILE A C 1
ATOM 3392 O O . ILE A 1 414 ? -2.303 -2.068 15.859 1 95.5 414 ILE A O 1
ATOM 3396 N N . ASN A 1 415 ? -3.457 -0.135 15.93 1 95.25 415 ASN A N 1
ATOM 3397 C CA . ASN A 1 415 ? -4.723 -0.844 15.781 1 95.25 415 ASN A CA 1
ATOM 3398 C C . ASN A 1 415 ? -4.777 -1.63 14.477 1 95.25 415 ASN A C 1
ATOM 3400 O O . ASN A 1 415 ? -5.18 -2.795 14.461 1 95.25 415 ASN A O 1
ATOM 3404 N N . MET A 1 416 ? -4.398 -1.044 13.422 1 95.06 416 MET A N 1
ATOM 3405 C CA . MET A 1 416 ? -4.414 -1.69 12.109 1 95.06 416 MET A CA 1
ATOM 3406 C C . MET A 1 416 ? -3.496 -2.906 12.094 1 95.06 416 MET A C 1
ATOM 3408 O O . MET A 1 416 ? -3.896 -3.986 11.648 1 95.06 416 MET A O 1
ATOM 3412 N N . TYR A 1 417 ? -2.275 -2.777 12.555 1 95.62 417 TYR A N 1
ATOM 3413 C CA . TYR A 1 417 ? -1.306 -3.865 12.523 1 95.62 417 TYR A CA 1
ATOM 3414 C C . TYR A 1 417 ? -1.72 -4.988 13.469 1 95.62 417 TYR A C 1
ATOM 3416 O O . TYR A 1 417 ? -1.497 -6.164 13.18 1 95.62 417 TYR A O 1
ATOM 3424 N N . GLU A 1 418 ? -2.273 -4.594 14.594 1 95.81 418 GLU A N 1
ATOM 3425 C CA . GLU A 1 418 ? -2.74 -5.598 15.539 1 95.81 418 GLU A CA 1
ATOM 3426 C C . GLU A 1 418 ? -3.824 -6.48 14.93 1 95.81 418 GLU A C 1
ATOM 3428 O O . GLU A 1 418 ? -3.768 -7.707 15.039 1 95.81 418 GLU A O 1
ATOM 3433 N N . GLN A 1 419 ? -4.77 -5.895 14.312 1 95.75 419 GLN A N 1
ATOM 3434 C CA . GLN A 1 419 ? -5.855 -6.633 13.672 1 95.75 419 GLN A CA 1
ATOM 3435 C C . GLN A 1 419 ? -5.336 -7.5 12.531 1 95.75 419 GLN A C 1
ATOM 3437 O O . GLN A 1 419 ? -5.75 -8.648 12.383 1 95.75 419 GLN A O 1
ATOM 3442 N N . SER A 1 420 ? -4.461 -6.977 11.766 1 95.94 420 SER A N 1
ATOM 3443 C CA . SER A 1 420 ? -3.91 -7.707 10.633 1 95.94 420 SER A CA 1
ATOM 3444 C C . SER A 1 420 ? -3.062 -8.891 11.086 1 95.94 420 SER A C 1
ATOM 3446 O O . SER A 1 420 ? -3.156 -9.984 10.531 1 95.94 420 SER A O 1
ATOM 3448 N N . LEU A 1 421 ? -2.238 -8.664 12.094 1 95.81 421 LEU A N 1
ATOM 3449 C CA . LEU A 1 421 ? -1.413 -9.734 12.633 1 95.81 421 LEU A CA 1
ATOM 3450 C C . LEU A 1 421 ? -2.281 -10.859 13.188 1 95.81 421 LEU A C 1
ATOM 3452 O O . LEU A 1 421 ? -2 -12.039 12.961 1 95.81 421 LEU A O 1
ATOM 3456 N N . ALA A 1 422 ? -3.32 -10.477 13.883 1 96.25 422 ALA A N 1
ATOM 3457 C CA . ALA A 1 422 ? -4.234 -11.469 14.445 1 96.25 422 ALA A CA 1
ATOM 3458 C C . ALA A 1 422 ? -4.895 -12.297 13.344 1 96.25 422 ALA A C 1
ATOM 3460 O O . ALA A 1 422 ? -5.055 -13.508 13.477 1 96.25 422 ALA A O 1
ATOM 3461 N N . ALA A 1 423 ? -5.262 -11.641 12.258 1 95.81 423 ALA A N 1
ATOM 3462 C CA . ALA A 1 423 ? -5.934 -12.312 11.148 1 95.81 423 ALA A CA 1
ATOM 3463 C C . ALA A 1 423 ? -5.02 -13.352 10.5 1 95.81 423 ALA A C 1
ATOM 3465 O O . ALA A 1 423 ? -5.418 -14.5 10.297 1 95.81 423 ALA A O 1
ATOM 3466 N N . TRP A 1 424 ? -3.795 -13.047 10.188 1 95.81 424 TRP A N 1
ATOM 3467 C CA . TRP A 1 424 ? -2.854 -13.953 9.539 1 95.81 424 TRP A CA 1
ATOM 3468 C C . TRP A 1 424 ? -2.434 -15.07 10.492 1 95.81 424 TRP A C 1
ATOM 3470 O O . TRP A 1 424 ? -2.256 -16.219 10.078 1 95.81 424 TRP A O 1
ATOM 3480 N N . SER A 1 425 ? -2.244 -14.703 11.781 1 95 425 SER A N 1
ATOM 3481 C CA . SER A 1 425 ? -1.881 -15.703 12.789 1 95 425 SER A CA 1
ATOM 3482 C C . SER A 1 425 ? -2.971 -16.75 12.938 1 95 425 SER A C 1
ATOM 3484 O O . SER A 1 425 ? -2.682 -17.922 13.219 1 95 425 SER A O 1
ATOM 3486 N N . ALA A 1 426 ? -4.191 -16.328 12.766 1 94.44 426 ALA A N 1
ATOM 3487 C CA . ALA A 1 426 ? -5.316 -17.25 12.836 1 94.44 426 ALA A CA 1
ATOM 3488 C C . ALA A 1 426 ? -5.383 -18.125 11.578 1 94.44 426 ALA A C 1
ATOM 3490 O O . ALA A 1 426 ? -5.832 -19.281 11.641 1 94.44 426 ALA A O 1
ATOM 3491 N N . ALA A 1 427 ? -4.93 -17.625 10.445 1 94.44 427 ALA A N 1
ATOM 3492 C CA . ALA A 1 427 ? -5.008 -18.328 9.164 1 94.44 427 ALA A CA 1
ATOM 3493 C C . ALA A 1 427 ? -3.928 -19.406 9.062 1 94.44 427 ALA A C 1
ATOM 3495 O O . ALA A 1 427 ? -4.141 -20.453 8.461 1 94.44 427 ALA A O 1
ATOM 3496 N N . LEU A 1 428 ? -2.756 -19.219 9.68 1 93.38 428 LEU A N 1
ATOM 3497 C CA . LEU A 1 428 ? -1.578 -20.062 9.492 1 93.38 428 LEU A CA 1
ATOM 3498 C C . LEU A 1 428 ? -1.846 -21.484 9.977 1 93.38 428 LEU A C 1
ATOM 3500 O O . LEU A 1 428 ? -1.577 -22.438 9.258 1 93.38 428 LEU A O 1
ATOM 3504 N N . PRO A 1 429 ? -2.48 -21.672 11.148 1 93.19 429 PRO A N 1
ATOM 3505 C CA . PRO A 1 429 ? -2.746 -23.031 11.602 1 93.19 429 PRO A CA 1
ATOM 3506 C C . PRO A 1 429 ? -3.729 -23.766 10.688 1 93.19 429 PRO A C 1
ATOM 3508 O O . PRO A 1 429 ? -3.613 -24.984 10.508 1 93.19 429 PRO A O 1
ATOM 3511 N N . THR A 1 430 ? -4.664 -23.062 10.141 1 92.44 430 THR A N 1
ATOM 3512 C CA . THR A 1 430 ? -5.637 -23.672 9.242 1 92.44 430 THR A CA 1
ATOM 3513 C C . THR A 1 430 ? -4.957 -24.172 7.969 1 92.44 430 THR A C 1
ATOM 3515 O O . THR A 1 430 ? -5.273 -25.266 7.473 1 92.44 430 THR A O 1
ATOM 3518 N N . VAL A 1 431 ? -4.023 -23.422 7.461 1 91.56 431 VAL A N 1
ATOM 3519 C CA . VAL A 1 431 ? -3.297 -23.797 6.258 1 91.56 431 VAL A CA 1
ATOM 3520 C C . VAL A 1 431 ? -2.395 -25 6.555 1 91.56 431 VAL A C 1
ATOM 3522 O O . VAL A 1 431 ? -2.326 -25.938 5.766 1 91.56 431 VAL A O 1
ATOM 3525 N N . LYS A 1 432 ? -1.755 -25.047 7.688 1 89.38 432 LYS A N 1
ATOM 3526 C CA . LYS A 1 432 ? -0.816 -26.094 8.062 1 89.38 432 LYS A CA 1
ATOM 3527 C C . LYS A 1 432 ? -1.542 -27.422 8.32 1 89.38 432 LYS A C 1
ATOM 3529 O O . LYS A 1 432 ? -1.021 -28.484 8 1 89.38 432 LYS A O 1
ATOM 3534 N N . ASN A 1 433 ? -2.74 -27.297 8.867 1 82.06 433 ASN A N 1
ATOM 3535 C CA . ASN A 1 433 ? -3.459 -28.5 9.281 1 82.06 433 ASN A CA 1
ATOM 3536 C C . ASN A 1 433 ? -4.312 -29.062 8.148 1 82.06 433 ASN A C 1
ATOM 3538 O O . ASN A 1 433 ? -4.961 -30.094 8.305 1 82.06 433 ASN A O 1
ATOM 3542 N N . GLU A 1 434 ? -4.41 -28.281 7.094 1 75.5 434 GLU A N 1
ATOM 3543 C CA . GLU A 1 434 ? -5.188 -28.781 5.965 1 75.5 434 GLU A CA 1
ATOM 3544 C C . GLU A 1 434 ? -4.672 -30.141 5.504 1 75.5 434 GLU A C 1
ATOM 3546 O O . GLU A 1 434 ? -3.461 -30.359 5.426 1 75.5 434 GLU A O 1
ATOM 3551 N N . SER A 1 435 ? -5.449 -31.297 5.801 1 61.69 435 SER A N 1
ATOM 3552 C CA . SER A 1 435 ? -5.184 -32.719 5.559 1 61.69 435 SER A CA 1
ATOM 3553 C C . SER A 1 435 ? -4.711 -32.938 4.125 1 61.69 435 SER A C 1
ATOM 3555 O O . SER A 1 435 ? -5.137 -32.25 3.205 1 61.69 435 SER A O 1
ATOM 3557 N N . GLN A 1 436 ? -3.475 -33.469 3.932 1 52.88 436 GLN A N 1
ATOM 3558 C CA . GLN A 1 436 ? -2.943 -34 2.688 1 52.88 436 GLN A CA 1
ATOM 3559 C C . GLN A 1 436 ? -3.875 -35.094 2.115 1 52.88 436 GLN A C 1
ATOM 3561 O O . GLN A 1 436 ? -4.559 -35.781 2.863 1 52.88 436 GLN A O 1
ATOM 3566 N N . MET B 1 1 ? 30.188 44.594 -36.438 1 21.38 1 MET B N 1
ATOM 3567 C CA . MET B 1 1 ? 30.922 43.406 -36 1 21.38 1 MET B CA 1
ATOM 3568 C C . MET B 1 1 ? 30.031 42.469 -35.188 1 21.38 1 MET B C 1
ATOM 3570 O O . MET B 1 1 ? 29.453 42.906 -34.156 1 21.38 1 MET B O 1
ATOM 3574 N N . SER B 1 2 ? 29.375 41.406 -35.75 1 22.25 2 SER B N 1
ATOM 3575 C CA . SER B 1 2 ? 28.203 40.531 -35.75 1 22.25 2 SER B CA 1
ATOM 3576 C C . SER B 1 2 ? 28.344 39.406 -34.719 1 22.25 2 SER B C 1
ATOM 3578 O O . SER B 1 2 ? 28.828 38.312 -35.031 1 22.25 2 SER B O 1
ATOM 3580 N N . ALA B 1 3 ? 28.891 39.688 -33.594 1 25.39 3 ALA B N 1
ATOM 3581 C CA . ALA B 1 3 ? 29.469 38.688 -32.688 1 25.39 3 ALA B CA 1
ATOM 3582 C C . ALA B 1 3 ? 28.406 37.719 -32.219 1 25.39 3 ALA B C 1
ATOM 3584 O O . ALA B 1 3 ? 27.453 38.094 -31.547 1 25.39 3 ALA B O 1
ATOM 3585 N N . SER B 1 4 ? 28.203 36.594 -32.969 1 25.83 4 SER B N 1
ATOM 3586 C CA . SER B 1 4 ? 27.297 35.438 -33 1 25.83 4 SER B CA 1
ATOM 3587 C C . SER B 1 4 ? 27.422 34.594 -31.719 1 25.83 4 SER B C 1
ATOM 3589 O O . SER B 1 4 ? 28.5 34.125 -31.391 1 25.83 4 SER B O 1
ATOM 3591 N N . GLU B 1 5 ? 26.891 34.969 -30.656 1 26.83 5 GLU B N 1
ATOM 3592 C CA . GLU B 1 5 ? 27 34.375 -29.328 1 26.83 5 GLU B CA 1
ATOM 3593 C C . GLU B 1 5 ? 26.672 32.875 -29.375 1 26.83 5 GLU B C 1
ATOM 3595 O O . GLU B 1 5 ? 25.578 32.5 -29.812 1 26.83 5 GLU B O 1
ATOM 3600 N N . ASP B 1 6 ? 27.625 31.922 -29.516 1 25.39 6 ASP B N 1
ATOM 3601 C CA . ASP B 1 6 ? 27.766 30.484 -29.734 1 25.39 6 ASP B CA 1
ATOM 3602 C C . ASP B 1 6 ? 27.125 29.688 -28.609 1 25.39 6 ASP B C 1
ATOM 3604 O O . ASP B 1 6 ? 27.484 29.859 -27.438 1 25.39 6 ASP B O 1
ATOM 3608 N N . PHE B 1 7 ? 25.797 29.312 -28.625 1 27.7 7 PHE B N 1
ATOM 3609 C CA . PHE B 1 7 ? 24.938 28.5 -27.781 1 27.7 7 PHE B CA 1
ATOM 3610 C C . PHE B 1 7 ? 25.547 27.125 -27.547 1 27.7 7 PHE B C 1
ATOM 3612 O O . PHE B 1 7 ? 25.641 26.312 -28.469 1 27.7 7 PHE B O 1
ATOM 3619 N N . ASP B 1 8 ? 26.594 27.031 -26.703 1 25.92 8 ASP B N 1
ATOM 3620 C CA . ASP B 1 8 ? 27.328 25.797 -26.422 1 25.92 8 ASP B CA 1
ATOM 3621 C C . ASP B 1 8 ? 26.375 24.656 -26.094 1 25.92 8 ASP B C 1
ATOM 3623 O O . ASP B 1 8 ? 25.453 24.828 -25.281 1 25.92 8 ASP B O 1
ATOM 3627 N N . GLU B 1 9 ? 26.156 23.688 -26.984 1 26.17 9 GLU B N 1
ATOM 3628 C CA . GLU B 1 9 ? 25.438 22.422 -27.109 1 26.17 9 GLU B CA 1
ATOM 3629 C C . GLU B 1 9 ? 25.75 21.484 -25.938 1 26.17 9 GLU B C 1
ATOM 3631 O O . GLU B 1 9 ? 26.891 21.078 -25.734 1 26.17 9 GLU B O 1
ATOM 3636 N N . ILE B 1 10 ? 25.141 21.719 -24.766 1 29.48 10 ILE B N 1
ATOM 3637 C CA . ILE B 1 10 ? 25.266 20.828 -23.609 1 29.48 10 ILE B CA 1
ATOM 3638 C C . ILE B 1 10 ? 25.094 19.391 -24.062 1 29.48 10 ILE B C 1
ATOM 3640 O O . ILE B 1 10 ? 24.047 19.016 -24.594 1 29.48 10 ILE B O 1
ATOM 3644 N N . SER B 1 11 ? 26.219 18.672 -24.469 1 26.33 11 SER B N 1
ATOM 3645 C CA . SER B 1 11 ? 26.422 17.297 -24.875 1 26.33 11 SER B CA 1
ATOM 3646 C C . SER B 1 11 ? 25.734 16.328 -23.906 1 26.33 11 SER B C 1
ATOM 3648 O O . SER B 1 11 ? 25.984 16.359 -22.703 1 26.33 11 SER B O 1
ATOM 3650 N N . GLY B 1 12 ? 24.453 15.992 -24.109 1 26.84 12 GLY B N 1
ATOM 3651 C CA . GLY B 1 12 ? 23.562 14.992 -23.531 1 26.84 12 GLY B CA 1
ATOM 3652 C C . GLY B 1 12 ? 24.234 13.633 -23.359 1 26.84 12 GLY B C 1
ATOM 3653 O O . GLY B 1 12 ? 24.453 12.922 -24.344 1 26.84 12 GLY B O 1
ATOM 3654 N N . ASP B 1 13 ? 25.219 13.594 -22.391 1 29.73 13 ASP B N 1
ATOM 3655 C CA . ASP B 1 13 ? 25.969 12.383 -22.109 1 29.73 13 ASP B CA 1
ATOM 3656 C C . ASP B 1 13 ? 25.047 11.18 -21.953 1 29.73 13 ASP B C 1
ATOM 3658 O O . ASP B 1 13 ? 24.016 11.266 -21.266 1 29.73 13 ASP B O 1
ATOM 3662 N N . ARG B 1 14 ? 25.109 10.18 -22.859 1 29.06 14 ARG B N 1
ATOM 3663 C CA . ARG B 1 14 ? 24.406 8.93 -23.156 1 29.06 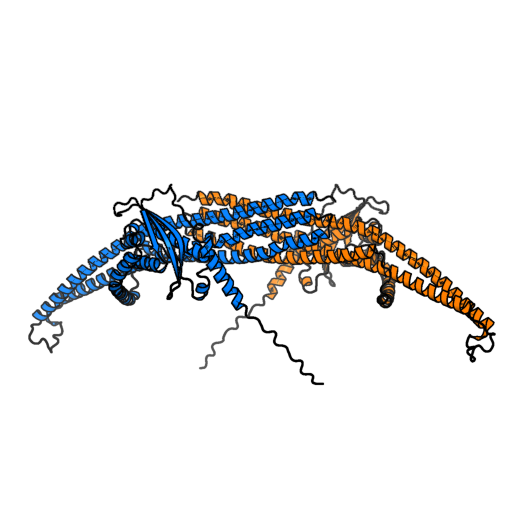14 ARG B CA 1
ATOM 3664 C C . ARG B 1 14 ? 24.406 8.008 -21.938 1 29.06 14 ARG B C 1
ATOM 3666 O O . ARG B 1 14 ? 25.453 7.668 -21.406 1 29.06 14 ARG B O 1
ATOM 3673 N N . PRO B 1 15 ? 23.266 7.941 -21.219 1 30.64 15 PRO B N 1
ATOM 3674 C CA . PRO B 1 15 ? 23.062 7.078 -20.047 1 30.64 15 PRO B CA 1
ATOM 3675 C C . PRO B 1 15 ? 23.469 5.629 -20.312 1 30.64 15 PRO B C 1
ATOM 3677 O O . PRO B 1 15 ? 23.266 4.766 -19.453 1 30.64 15 PRO B O 1
ATOM 3680 N N . ASP B 1 16 ? 23.969 5.355 -21.484 1 28.36 16 ASP B N 1
ATOM 3681 C CA . ASP B 1 16 ? 24.141 3.951 -21.859 1 28.36 16 ASP B CA 1
ATOM 3682 C C . ASP B 1 16 ? 25.234 3.299 -21.016 1 28.36 16 ASP B C 1
ATOM 3684 O O . ASP B 1 16 ? 25.344 2.072 -20.969 1 28.36 16 ASP B O 1
ATOM 3688 N N . LYS B 1 17 ? 26.266 4.055 -20.516 1 30.3 17 LYS B N 1
ATOM 3689 C CA . LYS B 1 17 ? 27.469 3.447 -19.938 1 30.3 17 LYS B CA 1
ATOM 3690 C C . LYS B 1 17 ? 27.172 2.875 -18.562 1 30.3 17 LYS B C 1
ATOM 3692 O O . LYS B 1 17 ? 28.031 2.223 -17.953 1 30.3 17 LYS B O 1
ATOM 3697 N N . ILE B 1 18 ? 26.203 3.473 -17.906 1 32.09 18 ILE B N 1
ATOM 3698 C CA . ILE B 1 18 ? 26.031 3.027 -16.531 1 32.09 18 ILE B CA 1
ATOM 3699 C C . ILE B 1 18 ? 25.516 1.589 -16.516 1 32.09 18 ILE B C 1
ATOM 3701 O O . ILE B 1 18 ? 25.578 0.917 -15.477 1 32.09 18 ILE B O 1
ATOM 3705 N N . LYS B 1 19 ? 24.906 1.23 -17.625 1 33.75 19 LYS B N 1
ATOM 3706 C CA . LYS B 1 19 ? 24.297 -0.094 -17.656 1 33.75 19 LYS B CA 1
ATOM 3707 C C . LYS B 1 19 ? 25.344 -1.187 -17.781 1 33.75 19 LYS B C 1
ATOM 3709 O O . LYS B 1 19 ? 25.156 -2.311 -17.312 1 33.75 19 LYS B O 1
ATOM 3714 N N . ASN B 1 20 ? 26.469 -0.792 -18.469 1 31.67 20 ASN B N 1
ATOM 3715 C CA . ASN B 1 20 ? 27.531 -1.772 -18.719 1 31.67 20 ASN B CA 1
ATOM 3716 C C . ASN B 1 20 ? 28.297 -2.104 -17.453 1 31.67 20 ASN B C 1
ATOM 3718 O O . ASN B 1 20 ? 28.859 -3.195 -17.312 1 31.67 20 ASN B O 1
ATOM 3722 N N . SER B 1 21 ? 28.453 -1.062 -16.578 1 35.78 21 SER B N 1
ATOM 3723 C CA . SER B 1 21 ? 29.297 -1.245 -15.398 1 35.78 21 SER B CA 1
ATOM 3724 C C . SER B 1 21 ? 28.641 -2.152 -14.375 1 35.78 21 SER B C 1
ATOM 3726 O O . SER B 1 21 ? 29.297 -2.961 -13.727 1 35.78 21 SER B O 1
ATOM 3728 N N . ASN B 1 22 ? 27.266 -2.059 -14.273 1 36.47 22 ASN B N 1
ATOM 3729 C CA . ASN B 1 22 ? 26.609 -2.889 -13.273 1 36.47 22 ASN B CA 1
ATOM 3730 C C . ASN B 1 22 ? 26.594 -4.359 -13.688 1 36.47 22 ASN B C 1
ATOM 3732 O O . ASN B 1 22 ? 26.516 -5.246 -12.836 1 36.47 22 ASN B O 1
ATOM 3736 N N . THR B 1 23 ? 26.656 -4.57 -14.992 1 35.84 23 THR B N 1
ATOM 3737 C CA . THR B 1 23 ? 26.75 -5.938 -15.492 1 35.84 23 THR B CA 1
ATOM 3738 C C . THR B 1 23 ? 28.141 -6.52 -15.25 1 35.84 23 THR B C 1
ATOM 3740 O O . THR B 1 23 ? 28.266 -7.68 -14.867 1 35.84 23 THR B O 1
ATOM 3743 N N . ILE B 1 24 ? 29.172 -5.719 -15.445 1 37.12 24 ILE B N 1
ATOM 3744 C CA . ILE B 1 24 ? 30.547 -6.172 -15.242 1 37.12 24 ILE B CA 1
ATOM 3745 C C . ILE B 1 24 ? 30.812 -6.355 -13.75 1 37.12 24 ILE B C 1
ATOM 3747 O O . ILE B 1 24 ? 31.422 -7.344 -13.336 1 37.12 24 ILE B O 1
ATOM 3751 N N . GLU B 1 25 ? 30.406 -5.41 -12.938 1 37.41 25 GLU B N 1
ATOM 3752 C CA . GLU B 1 25 ? 30.609 -5.527 -11.492 1 37.41 25 GLU B CA 1
ATOM 3753 C C . GLU B 1 25 ? 29.828 -6.703 -10.922 1 37.41 25 GLU B C 1
ATOM 3755 O O . GLU B 1 25 ? 30.312 -7.41 -10.039 1 37.41 25 GLU B O 1
ATOM 3760 N N . ALA B 1 26 ? 28.625 -7.012 -11.43 1 36.91 26 ALA B N 1
ATOM 3761 C CA . ALA B 1 26 ? 27.875 -8.203 -11.031 1 36.91 26 ALA B CA 1
ATOM 3762 C C . ALA B 1 26 ? 28.578 -9.477 -11.508 1 36.91 26 ALA B C 1
ATOM 3764 O O . ALA B 1 26 ? 28.625 -10.477 -10.797 1 36.91 26 ALA B O 1
ATOM 3765 N N . LEU B 1 27 ? 29.234 -9.352 -12.594 1 36.69 27 LEU B N 1
ATOM 3766 C CA . LEU B 1 27 ? 30 -10.445 -13.164 1 36.69 27 LEU B CA 1
ATOM 3767 C C . LEU B 1 27 ? 31.266 -10.727 -12.344 1 36.69 27 LEU B C 1
ATOM 3769 O O . LEU B 1 27 ? 31.609 -11.883 -12.109 1 36.69 27 LEU B O 1
ATOM 3773 N N . THR B 1 28 ? 31.984 -9.664 -12.047 1 39.16 28 THR B N 1
ATOM 3774 C CA . THR B 1 28 ? 33.188 -9.812 -11.234 1 39.16 28 THR B CA 1
ATOM 3775 C C . THR B 1 28 ? 32.812 -10.258 -9.82 1 39.16 28 THR B C 1
ATOM 3777 O O . THR B 1 28 ? 33.562 -11.023 -9.195 1 39.16 28 THR B O 1
ATOM 3780 N N . GLU B 1 29 ? 31.766 -9.797 -9.258 1 38.69 29 GLU B N 1
ATOM 3781 C CA . GLU B 1 29 ? 31.391 -10.234 -7.918 1 38.69 29 GLU B CA 1
ATOM 3782 C C . GLU B 1 29 ? 30.875 -11.672 -7.938 1 38.69 29 GLU B C 1
ATOM 3784 O O . GLU B 1 29 ? 31.062 -12.414 -6.973 1 38.69 29 GLU B O 1
ATOM 3789 N N . ILE B 1 30 ? 30.172 -12.125 -8.891 1 41.44 30 ILE B N 1
ATOM 3790 C CA . ILE B 1 30 ? 29.875 -13.547 -9 1 41.44 30 ILE B CA 1
ATOM 3791 C C . ILE B 1 30 ? 31.156 -14.344 -9.156 1 41.44 30 ILE B C 1
ATOM 3793 O O . ILE B 1 30 ? 31.266 -15.477 -8.688 1 41.44 30 ILE B O 1
ATOM 3797 N N . GLU B 1 31 ? 32.125 -13.945 -9.883 1 38.47 31 GLU B N 1
ATOM 3798 C CA . GLU B 1 31 ? 33.438 -14.609 -9.969 1 38.47 31 GLU B CA 1
ATOM 3799 C C . GLU B 1 31 ? 34.062 -14.773 -8.586 1 38.47 31 GLU B C 1
ATOM 3801 O O . GLU B 1 31 ? 34.625 -15.82 -8.273 1 38.47 31 GLU B O 1
ATOM 3806 N N . ASN B 1 32 ? 34.406 -13.648 -7.848 1 37.28 32 ASN B N 1
ATOM 3807 C CA . ASN B 1 32 ? 35.094 -13.727 -6.559 1 37.28 32 ASN B CA 1
ATOM 3808 C C . ASN B 1 32 ? 34.188 -14.273 -5.469 1 37.28 32 ASN B C 1
ATOM 3810 O O . ASN B 1 32 ? 34.625 -14.852 -4.484 1 37.28 32 ASN B O 1
ATOM 3814 N N . THR B 1 33 ? 33 -13.734 -5.137 1 37.09 33 THR B N 1
ATOM 3815 C CA . THR B 1 33 ? 32.094 -14.188 -4.082 1 37.09 33 THR B CA 1
ATOM 3816 C C . THR B 1 33 ? 31.312 -15.422 -4.531 1 37.09 33 THR B C 1
ATOM 3818 O O . THR B 1 33 ? 30.328 -15.812 -3.9 1 37.09 33 THR B O 1
ATOM 3821 N N . SER B 1 34 ? 31.312 -15.992 -5.711 1 39.59 34 SER B N 1
ATOM 3822 C CA . SER B 1 34 ? 30.578 -17.016 -6.434 1 39.59 34 SER B CA 1
ATOM 3823 C C . SER B 1 34 ? 30.484 -18.297 -5.621 1 39.59 34 SER B C 1
ATOM 3825 O O . SER B 1 34 ? 29.516 -19.062 -5.758 1 39.59 34 SER B O 1
ATOM 3827 N N . GLY B 1 35 ? 31.516 -19.062 -5.465 1 39.56 35 GLY B N 1
ATOM 3828 C CA . GLY B 1 35 ? 31.609 -20.5 -5.207 1 39.56 35 GLY B CA 1
ATOM 3829 C C . GLY B 1 35 ? 30.828 -20.938 -3.979 1 39.56 35 GLY B C 1
ATOM 3830 O O . GLY B 1 35 ? 30.109 -21.938 -4.008 1 39.56 35 GLY B O 1
ATOM 3831 N N . ASP B 1 36 ? 31.078 -20.391 -2.797 1 45.62 36 ASP B N 1
ATOM 3832 C CA . ASP B 1 36 ? 30.766 -20.953 -1.483 1 45.62 36 ASP B CA 1
ATOM 3833 C C . ASP B 1 36 ? 29.328 -20.625 -1.091 1 45.62 36 ASP B C 1
ATOM 3835 O O . ASP B 1 36 ? 28.688 -21.406 -0.381 1 45.62 36 ASP B O 1
ATOM 3839 N N . SER B 1 37 ? 28.734 -19.547 -1.692 1 53.81 37 SER B N 1
ATOM 3840 C CA . SER B 1 37 ? 27.516 -19.031 -1.068 1 53.81 37 SER B CA 1
ATOM 3841 C C . SER B 1 37 ? 26.281 -19.75 -1.579 1 53.81 37 SER B C 1
ATOM 3843 O O . SER B 1 37 ? 25.203 -19.656 -0.98 1 53.81 37 SER B O 1
ATOM 3845 N N . MET B 1 38 ? 26.344 -20.438 -2.697 1 65 38 MET B N 1
ATOM 3846 C CA . MET B 1 38 ? 25.125 -21.109 -3.131 1 65 38 MET B CA 1
ATOM 3847 C C . MET B 1 38 ? 25.281 -22.625 -3.035 1 65 38 MET B C 1
ATOM 3849 O O . MET B 1 38 ? 24.781 -23.359 -3.891 1 65 38 MET B O 1
ATOM 3853 N N . LYS B 1 39 ? 26.109 -22.938 -2.09 1 67.94 39 LYS B N 1
ATOM 3854 C CA . LYS B 1 39 ? 26.266 -24.375 -1.856 1 67.94 39 LYS B CA 1
ATOM 3855 C C . LYS B 1 39 ? 25.094 -24.922 -1.051 1 67.94 39 LYS B C 1
ATOM 3857 O O . LYS B 1 39 ? 24.734 -24.375 0.001 1 67.94 39 LYS B O 1
ATOM 3862 N N . GLY B 1 40 ? 24.469 -25.938 -1.78 1 71.62 40 GLY B N 1
ATOM 3863 C CA . GLY B 1 40 ? 23.391 -26.609 -1.076 1 71.62 40 GLY B CA 1
ATOM 3864 C C . GLY B 1 40 ? 23.859 -27.766 -0.227 1 71.62 40 GLY B C 1
ATOM 3865 O O . GLY B 1 40 ? 25.047 -28.141 -0.266 1 71.62 40 GLY B O 1
ATOM 3866 N N . THR B 1 41 ? 23.062 -28.125 0.713 1 73.19 41 THR B N 1
ATOM 3867 C CA . THR B 1 41 ? 23.391 -29.281 1.547 1 73.19 41 THR B CA 1
ATOM 3868 C C . THR B 1 41 ? 22.281 -30.328 1.471 1 73.19 41 THR B C 1
ATOM 3870 O O . THR B 1 41 ? 21.109 -29.984 1.354 1 73.19 41 THR B O 1
ATOM 3873 N N . PHE B 1 42 ? 22.781 -31.547 1.309 1 77.62 42 PHE B N 1
ATOM 3874 C CA . PHE B 1 42 ? 21.828 -32.656 1.361 1 77.62 42 PHE B CA 1
ATOM 3875 C C . PHE B 1 42 ? 21.125 -32.688 2.717 1 77.62 42 PHE B C 1
ATOM 3877 O O . PHE B 1 42 ? 21.734 -32.406 3.744 1 77.62 42 PHE B O 1
ATOM 3884 N N . ASP B 1 43 ? 19.906 -33 2.65 1 72.31 43 ASP B N 1
ATOM 3885 C CA . ASP B 1 43 ? 19.188 -33.25 3.895 1 72.31 43 ASP B CA 1
ATOM 3886 C C . ASP B 1 43 ? 19.516 -34.625 4.461 1 72.31 43 ASP B C 1
ATOM 3888 O O . ASP B 1 43 ? 19.172 -35.656 3.861 1 72.31 43 ASP B O 1
ATOM 3892 N N . GLU B 1 44 ? 20.094 -34.656 5.562 1 71.88 44 GLU B N 1
ATOM 3893 C CA . GLU B 1 44 ? 20.516 -35.906 6.188 1 71.88 44 GLU B CA 1
ATOM 3894 C C . GLU B 1 44 ? 19.312 -36.781 6.559 1 71.88 44 GLU B C 1
ATOM 3896 O O . GLU B 1 44 ? 19.422 -38 6.668 1 71.88 44 GLU B O 1
ATOM 3901 N N . ASN B 1 45 ? 18.203 -36.094 6.633 1 74.25 45 ASN B N 1
ATOM 3902 C CA . ASN B 1 45 ? 17 -36.844 7.027 1 74.25 45 ASN B CA 1
ATOM 3903 C C . ASN B 1 45 ? 16.219 -37.312 5.812 1 74.25 45 ASN B C 1
ATOM 3905 O O . ASN B 1 45 ? 15.164 -37.938 5.957 1 74.25 45 ASN B O 1
ATOM 3909 N N . ASP B 1 46 ? 16.844 -37.094 4.699 1 79.81 46 ASP B N 1
ATOM 3910 C CA . ASP B 1 46 ? 16.219 -37.531 3.463 1 79.81 46 ASP B CA 1
ATOM 3911 C C . ASP B 1 46 ? 16.438 -39.031 3.27 1 79.81 46 ASP B C 1
ATOM 3913 O O . ASP B 1 46 ? 17.562 -39.5 3.107 1 79.81 46 ASP B O 1
ATOM 3917 N N . LEU B 1 47 ? 15.281 -39.844 3.281 1 80 47 LEU B N 1
ATOM 3918 C CA . LEU B 1 47 ? 15.352 -41.281 3.23 1 80 47 LEU B CA 1
ATOM 3919 C C . LEU B 1 47 ? 15.164 -41.781 1.802 1 80 47 LEU B C 1
ATOM 3921 O O . LEU B 1 47 ? 15.125 -43 1.565 1 80 47 LEU B O 1
ATOM 3925 N N . ARG B 1 48 ? 15.18 -40.938 0.931 1 82.81 48 ARG B N 1
ATOM 3926 C CA . ARG B 1 48 ? 14.977 -41.344 -0.453 1 82.81 48 ARG B CA 1
ATOM 3927 C C . ARG B 1 48 ? 16.172 -42.125 -0.97 1 82.81 48 ARG B C 1
ATOM 3929 O O . ARG B 1 48 ? 17.312 -41.875 -0.58 1 82.81 48 ARG B O 1
ATOM 3936 N N . ASP B 1 49 ? 15.984 -43 -1.869 1 91.12 49 ASP B N 1
ATOM 3937 C CA . ASP B 1 49 ? 17.031 -43.844 -2.432 1 91.12 49 ASP B CA 1
ATOM 3938 C C . ASP B 1 49 ? 17.828 -43.094 -3.504 1 91.12 49 ASP B C 1
ATOM 3940 O O . ASP B 1 49 ? 18.906 -43.531 -3.893 1 91.12 49 ASP B O 1
ATOM 3944 N N . LEU B 1 50 ? 17.328 -42.094 -3.984 1 93.25 50 LEU B N 1
ATOM 3945 C CA . LEU B 1 50 ? 17.984 -41.25 -4.969 1 93.25 50 LEU B CA 1
ATOM 3946 C C . LEU B 1 50 ? 17.891 -39.781 -4.578 1 93.25 50 LEU B C 1
ATOM 3948 O O . LEU B 1 50 ? 16.781 -39.219 -4.566 1 93.25 50 LEU B O 1
ATOM 3952 N N . GLN B 1 51 ? 18.984 -39.219 -4.18 1 92.69 51 GLN B N 1
ATOM 3953 C CA . GLN B 1 51 ? 19.047 -37.812 -3.777 1 92.69 51 GLN B CA 1
ATOM 3954 C C . GLN B 1 51 ? 19.859 -36.969 -4.77 1 92.69 51 GLN B C 1
ATOM 3956 O O . GLN B 1 51 ? 20.984 -37.344 -5.125 1 92.69 51 GLN B O 1
ATOM 3961 N N . VAL B 1 52 ? 19.234 -35.906 -5.199 1 95.38 52 VAL B N 1
ATOM 3962 C CA . VAL B 1 52 ? 19.906 -35.062 -6.188 1 95.38 52 VAL B CA 1
ATOM 3963 C C . VAL B 1 52 ? 20 -33.625 -5.684 1 95.38 52 VAL B C 1
ATOM 3965 O O . VAL B 1 52 ? 19 -33.062 -5.203 1 95.38 52 VAL B O 1
ATOM 3968 N N . LEU B 1 53 ? 21.188 -33.062 -5.695 1 94.5 53 LEU B N 1
ATOM 3969 C CA . LEU B 1 53 ? 21.406 -31.688 -5.277 1 94.5 53 LEU B CA 1
ATOM 3970 C C . LEU B 1 53 ? 22.016 -30.859 -6.418 1 94.5 53 LEU B C 1
ATOM 3972 O O . LEU B 1 53 ? 23 -31.266 -7.02 1 94.5 53 LEU B O 1
ATOM 3976 N N . LEU B 1 54 ? 21.328 -29.828 -6.809 1 95.56 54 LEU B N 1
ATOM 3977 C CA . LEU B 1 54 ? 21.812 -28.922 -7.836 1 95.56 54 LEU B CA 1
ATOM 3978 C C . LEU B 1 54 ? 22.203 -27.578 -7.227 1 95.56 54 LEU B C 1
ATOM 3980 O O . LEU B 1 54 ? 21.406 -26.938 -6.559 1 95.56 54 LEU B O 1
ATOM 3984 N N . ASP B 1 55 ? 23.453 -27.188 -7.414 1 92.19 55 ASP B N 1
ATOM 3985 C CA . ASP B 1 55 ? 23.953 -25.922 -6.848 1 92.19 55 ASP B CA 1
ATOM 3986 C C . ASP B 1 55 ? 25.188 -25.438 -7.59 1 92.19 55 ASP B C 1
ATOM 3988 O O . ASP B 1 55 ? 25.438 -25.828 -8.727 1 92.19 55 ASP B O 1
ATOM 3992 N N . GLN B 1 56 ? 25.781 -24.422 -7.152 1 90.75 56 GLN B N 1
ATOM 3993 C CA . GLN B 1 56 ? 27.078 -23.875 -7.551 1 90.75 56 GLN B CA 1
ATOM 3994 C C . GLN B 1 56 ? 27.078 -23.5 -9.031 1 90.75 56 GLN B C 1
ATOM 3996 O O . GLN B 1 56 ? 27.797 -24.125 -9.828 1 90.75 56 GLN B O 1
ATOM 4001 N N . PRO B 1 57 ? 26.344 -22.5 -9.398 1 91.75 57 PRO B N 1
ATOM 4002 C CA . PRO B 1 57 ? 26.406 -22.016 -10.781 1 91.75 57 PRO B CA 1
ATOM 4003 C C . PRO B 1 57 ? 27.781 -21.484 -11.156 1 91.75 57 PRO B C 1
ATOM 4005 O O . PRO B 1 57 ? 28.453 -20.859 -10.328 1 91.75 57 PRO B O 1
ATOM 4008 N N . GLN B 1 58 ? 28.234 -21.828 -12.367 1 90.31 58 GLN B N 1
ATOM 4009 C CA . GLN B 1 58 ? 29.516 -21.359 -12.867 1 90.31 58 GLN B CA 1
ATOM 4010 C C . GLN B 1 58 ? 29.391 -20.781 -14.273 1 90.31 58 GLN B C 1
ATOM 4012 O O . GLN B 1 58 ? 28.734 -21.391 -15.141 1 90.31 58 GLN B O 1
ATOM 4017 N N . LYS B 1 59 ? 29.969 -19.656 -14.414 1 88.5 59 LYS B N 1
ATOM 4018 C CA . LYS B 1 59 ? 29.953 -19.016 -15.727 1 88.5 59 LYS B CA 1
ATOM 4019 C C . LYS B 1 59 ? 31.109 -19.5 -16.594 1 88.5 59 LYS B C 1
ATOM 4021 O O . LYS B 1 59 ? 32.25 -19.562 -16.125 1 88.5 59 LYS B O 1
ATOM 4026 N N . HIS B 1 60 ? 30.812 -19.875 -17.734 1 88.75 60 HIS B N 1
ATOM 4027 C CA . HIS B 1 60 ? 31.797 -20.297 -18.719 1 88.75 60 HIS B CA 1
ATOM 4028 C C . HIS B 1 60 ? 31.844 -19.344 -19.922 1 88.75 60 HIS B C 1
ATOM 4030 O O . HIS B 1 60 ? 30.812 -19.109 -20.547 1 88.75 60 HIS B O 1
ATOM 4036 N N . VAL B 1 61 ? 32.969 -18.812 -20.156 1 87.75 61 VAL B N 1
ATOM 4037 C CA . VAL B 1 61 ? 33.156 -17.906 -21.281 1 87.75 61 VAL B CA 1
ATOM 4038 C C . VAL B 1 61 ? 34.031 -18.578 -22.359 1 87.75 61 VAL B C 1
ATOM 4040 O O . VAL B 1 61 ? 35.188 -18.906 -22.094 1 87.75 61 VAL B O 1
ATOM 4043 N N . THR B 1 62 ? 33.469 -18.891 -23.359 1 85.38 62 THR B N 1
ATOM 4044 C CA . THR B 1 62 ? 34.188 -19.453 -24.516 1 85.38 62 THR B CA 1
ATOM 4045 C C . THR B 1 62 ? 34.188 -18.453 -25.672 1 85.38 62 THR B C 1
ATOM 4047 O O . THR B 1 62 ? 33.406 -17.5 -25.672 1 85.38 62 THR B O 1
ATOM 4050 N N . PRO B 1 63 ? 35.156 -18.562 -26.625 1 84.56 63 PRO B N 1
ATOM 4051 C CA . PRO B 1 63 ? 35.156 -17.656 -27.797 1 84.56 63 PRO B CA 1
ATOM 4052 C C . PRO B 1 63 ? 33.844 -17.672 -28.547 1 84.56 63 PRO B C 1
ATOM 4054 O O . PRO B 1 63 ? 33.469 -16.656 -29.172 1 84.56 63 PRO B O 1
ATOM 4057 N N . PHE B 1 64 ? 33.062 -18.75 -28.359 1 84.69 64 PHE B N 1
ATOM 4058 C CA . PHE B 1 64 ? 31.859 -18.906 -29.172 1 84.69 64 PHE B CA 1
ATOM 4059 C C . PHE B 1 64 ? 30.609 -18.594 -28.359 1 84.69 64 PHE B C 1
ATOM 4061 O O . PHE B 1 64 ? 29.578 -18.203 -28.906 1 84.69 64 PHE B O 1
ATOM 4068 N N . GLU B 1 65 ? 30.672 -18.938 -27.094 1 83.69 65 GLU B N 1
ATOM 4069 C CA . GLU B 1 65 ? 29.453 -18.719 -26.312 1 83.69 65 GLU B CA 1
ATOM 4070 C C . GLU B 1 65 ? 29.781 -18.562 -24.828 1 83.69 65 GLU B C 1
ATOM 4072 O O . GLU B 1 65 ? 30.797 -19.062 -24.359 1 83.69 65 GLU B O 1
ATOM 4077 N N . THR B 1 66 ? 29.016 -17.781 -24.25 1 85.62 66 THR B N 1
ATOM 4078 C CA . THR B 1 66 ? 29.031 -17.672 -22.797 1 85.62 66 THR B CA 1
ATOM 4079 C C . THR B 1 66 ? 27.812 -18.344 -22.188 1 85.62 66 THR B C 1
ATOM 4081 O O . THR B 1 66 ? 26.688 -18.109 -22.625 1 85.62 66 THR B O 1
ATOM 4084 N N . TYR B 1 67 ? 28.062 -19.328 -21.25 1 87.38 67 TYR B N 1
ATOM 4085 C CA . TYR B 1 67 ? 26.922 -19.984 -20.625 1 87.38 67 TYR B CA 1
ATOM 4086 C C . TYR B 1 67 ? 27.188 -20.281 -19.156 1 87.38 67 TYR B C 1
ATOM 4088 O O . TYR B 1 67 ? 28.328 -20.141 -18.703 1 87.38 67 TYR B O 1
ATOM 4096 N N . ILE B 1 68 ? 26.078 -20.641 -18.469 1 90.5 68 ILE B N 1
ATOM 4097 C CA . ILE B 1 68 ? 26.172 -20.984 -17.047 1 90.5 68 ILE B CA 1
ATOM 4098 C C . ILE B 1 68 ? 25.969 -22.484 -16.875 1 90.5 68 ILE B C 1
ATOM 4100 O O . ILE B 1 68 ? 25.078 -23.078 -17.5 1 90.5 68 ILE B O 1
ATOM 4104 N N . SER B 1 69 ? 26.844 -23.078 -16.109 1 93.75 69 SER B N 1
ATOM 4105 C CA . SER B 1 69 ? 26.656 -24.484 -15.75 1 93.75 69 SER B CA 1
ATOM 4106 C C . SER B 1 69 ? 26.359 -24.641 -14.266 1 93.75 69 SER B C 1
ATOM 4108 O O . SER B 1 69 ? 26.688 -23.766 -13.469 1 93.75 69 SER B O 1
ATOM 4110 N N . TYR B 1 70 ? 25.703 -25.734 -13.961 1 94.94 70 TYR B N 1
ATOM 4111 C CA . TYR B 1 70 ? 25.359 -26.047 -12.586 1 94.94 70 TYR B CA 1
ATOM 4112 C C . TYR B 1 70 ? 25.953 -27.391 -12.164 1 94.94 70 TYR B C 1
ATOM 4114 O O . TYR B 1 70 ? 26.016 -28.312 -12.969 1 94.94 70 TYR B O 1
ATOM 4122 N N . GLN B 1 71 ? 26.297 -27.375 -10.93 1 96.12 71 GLN B N 1
ATOM 4123 C CA . GLN B 1 71 ? 26.812 -28.641 -10.398 1 96.12 71 GLN B CA 1
ATOM 4124 C C . GLN B 1 71 ? 25.688 -29.516 -9.883 1 96.12 71 GLN B C 1
ATOM 4126 O O . GLN B 1 71 ? 24.812 -29.047 -9.148 1 96.12 71 GLN B O 1
ATOM 4131 N N . ILE B 1 72 ? 25.688 -30.734 -10.281 1 97.19 72 ILE B N 1
ATOM 4132 C CA . ILE B 1 72 ? 24.719 -31.719 -9.836 1 97.19 72 ILE B CA 1
ATOM 4133 C C . ILE B 1 72 ? 25.406 -32.812 -9.023 1 97.19 72 ILE B C 1
ATOM 4135 O O . ILE B 1 72 ? 26.281 -33.531 -9.539 1 97.19 72 ILE B O 1
ATOM 4139 N N . SER B 1 73 ? 25.016 -32.906 -7.82 1 95.75 73 SER B N 1
ATOM 4140 C CA . SER B 1 73 ? 25.516 -33.938 -6.934 1 95.75 73 SER B CA 1
ATOM 4141 C C . SER B 1 73 ? 24.453 -35 -6.664 1 95.75 73 SER B C 1
ATOM 4143 O O . SER B 1 73 ? 23.359 -34.688 -6.176 1 95.75 73 SER B O 1
ATOM 4145 N N . THR B 1 74 ? 24.797 -36.25 -6.941 1 95.5 74 THR B N 1
ATOM 4146 C 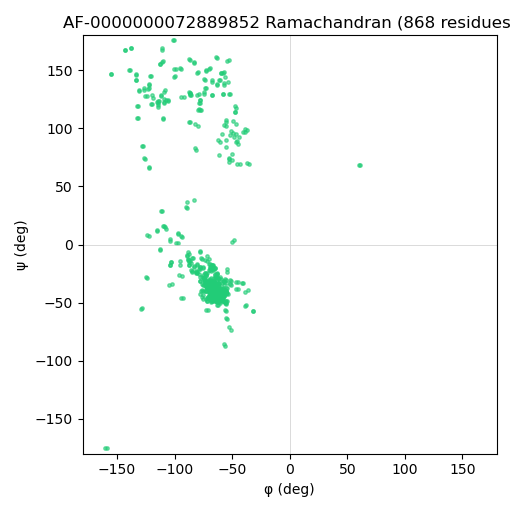CA . THR B 1 74 ? 23.828 -37.344 -6.793 1 95.5 74 THR B CA 1
ATOM 4147 C C . THR B 1 74 ? 24.297 -38.375 -5.77 1 95.5 74 THR B C 1
ATOM 4149 O O . THR B 1 74 ? 25.438 -38.812 -5.836 1 95.5 74 THR B O 1
ATOM 4152 N N . LYS B 1 75 ? 23.453 -38.656 -4.805 1 93.44 75 LYS B N 1
ATOM 4153 C CA . LYS B 1 75 ? 23.641 -39.75 -3.863 1 93.44 75 LYS B CA 1
ATOM 4154 C C . LYS B 1 75 ? 22.578 -40.812 -4.055 1 93.44 75 LYS B C 1
ATOM 4156 O O . LYS B 1 75 ? 21.375 -40.531 -4.035 1 93.44 75 LYS B O 1
ATOM 4161 N N . THR B 1 76 ? 23.062 -42.031 -4.289 1 93.56 76 THR B N 1
ATOM 4162 C CA . THR B 1 76 ? 22.062 -43.062 -4.582 1 93.56 76 THR B CA 1
ATOM 4163 C C . THR B 1 76 ? 22.422 -44.375 -3.887 1 93.56 76 THR B C 1
ATOM 4165 O O . THR B 1 76 ? 23.594 -44.656 -3.635 1 93.56 76 THR B O 1
ATOM 4168 N N . ARG B 1 77 ? 21.344 -45.188 -3.521 1 90.88 77 ARG B N 1
ATOM 4169 C CA . ARG B 1 77 ? 21.484 -46.531 -2.945 1 90.88 77 ARG B CA 1
ATOM 4170 C C . ARG B 1 77 ? 20.906 -47.594 -3.877 1 90.88 77 ARG B C 1
ATOM 4172 O O . ARG B 1 77 ? 20.719 -48.719 -3.475 1 90.88 77 ARG B O 1
ATOM 4179 N N . ARG B 1 78 ? 20.688 -47.094 -5.023 1 92.31 78 ARG B N 1
ATOM 4180 C CA . ARG B 1 78 ? 20.125 -48.031 -6 1 92.31 78 ARG B CA 1
ATOM 4181 C C . ARG B 1 78 ? 21.219 -48.906 -6.594 1 92.31 78 ARG B C 1
ATOM 4183 O O . ARG B 1 78 ? 22.328 -48.469 -6.848 1 92.31 78 ARG B O 1
ATOM 4190 N N . ILE B 1 79 ? 20.875 -50.062 -6.91 1 88.56 79 ILE B N 1
ATOM 4191 C CA . ILE B 1 79 ? 21.828 -51.094 -7.352 1 88.56 79 ILE B CA 1
ATOM 4192 C C . ILE B 1 79 ? 22.219 -50.844 -8.805 1 88.56 79 ILE B C 1
ATOM 4194 O O . ILE B 1 79 ? 23.281 -51.25 -9.258 1 88.56 79 ILE B O 1
ATOM 4198 N N . GLU B 1 80 ? 21.422 -50.094 -9.484 1 86.31 80 GLU B N 1
ATOM 4199 C CA . GLU B 1 80 ? 21.641 -49.844 -10.906 1 86.31 80 GLU B CA 1
ATOM 4200 C C . GLU B 1 80 ? 22.812 -48.906 -11.125 1 86.31 80 GLU B C 1
ATOM 4202 O O . GLU B 1 80 ? 23.391 -48.844 -12.219 1 86.31 80 GLU B O 1
ATOM 4207 N N . PHE B 1 81 ? 23.234 -48.281 -10.094 1 90.31 81 PHE B N 1
ATOM 4208 C CA . PHE B 1 81 ? 24.344 -47.344 -10.188 1 90.31 81 PHE B CA 1
ATOM 4209 C C . PHE B 1 81 ? 25.641 -47.969 -9.742 1 90.31 81 PHE B C 1
ATOM 4211 O O . PHE B 1 81 ? 25.672 -48.75 -8.781 1 90.31 81 PHE B O 1
ATOM 4218 N N . GLU B 1 82 ? 26.703 -47.625 -10.336 1 89.25 82 GLU B N 1
ATOM 4219 C CA . GLU B 1 82 ? 28.016 -48.219 -10.039 1 89.25 82 GLU B CA 1
ATOM 4220 C C . GLU B 1 82 ? 28.578 -47.625 -8.75 1 89.25 82 GLU B C 1
ATOM 4222 O O . GLU B 1 82 ? 29.188 -48.344 -7.949 1 89.25 82 GLU B O 1
ATOM 4227 N N . LYS B 1 83 ? 28.422 -46.344 -8.656 1 91.5 83 LYS B N 1
ATOM 4228 C CA . LYS B 1 83 ? 28.906 -45.625 -7.477 1 91.5 83 LYS B CA 1
ATOM 4229 C C . LYS B 1 83 ? 27.75 -45.094 -6.637 1 91.5 83 LYS B C 1
ATOM 4231 O O . LYS B 1 83 ? 26.594 -45.094 -7.078 1 91.5 83 LYS B O 1
ATOM 4236 N N . GLN B 1 84 ? 28.078 -44.688 -5.508 1 90.81 84 GLN B N 1
ATOM 4237 C CA . GLN B 1 84 ? 27.062 -44.125 -4.605 1 90.81 84 GLN B CA 1
ATOM 4238 C C . GLN B 1 84 ? 26.984 -42.625 -4.723 1 90.81 84 GLN B C 1
ATOM 4240 O O . GLN B 1 84 ? 25.984 -42 -4.344 1 90.81 84 GLN B O 1
ATOM 4245 N N . ASN B 1 85 ? 28.109 -42.094 -5.117 1 93.38 85 ASN B N 1
ATOM 4246 C CA . ASN B 1 85 ? 28.172 -40.656 -5.234 1 93.38 85 ASN B CA 1
ATOM 4247 C C . ASN B 1 85 ? 28.656 -40.219 -6.613 1 93.38 85 ASN B C 1
ATOM 4249 O O . ASN B 1 85 ? 29.594 -40.781 -7.152 1 93.38 85 ASN B O 1
ATOM 4253 N N . TYR B 1 86 ? 27.938 -39.25 -7.18 1 95.44 86 TYR B N 1
ATOM 4254 C CA . TYR B 1 86 ? 28.312 -38.688 -8.477 1 95.44 86 TYR B CA 1
ATOM 4255 C C . TYR B 1 86 ? 28.266 -37.188 -8.445 1 95.44 86 TYR B C 1
ATOM 4257 O O . TYR B 1 86 ? 27.438 -36.594 -7.754 1 95.44 86 TYR B O 1
ATOM 4265 N N . VAL B 1 87 ? 29.188 -36.531 -9.086 1 95.69 87 VAL B N 1
ATOM 4266 C CA . VAL B 1 87 ? 29.188 -35.094 -9.25 1 95.69 87 VAL B CA 1
ATOM 4267 C C . VAL B 1 87 ? 29.453 -34.719 -10.711 1 95.69 87 VAL B C 1
ATOM 4269 O O . VAL B 1 87 ? 30.469 -35.125 -11.281 1 95.69 87 VAL B O 1
ATOM 4272 N N . VAL B 1 88 ? 28.531 -34.062 -11.312 1 97.12 88 VAL B N 1
ATOM 4273 C CA . VAL B 1 88 ? 28.672 -33.688 -12.711 1 97.12 88 VAL B CA 1
ATOM 4274 C C . VAL B 1 88 ? 28.188 -32.25 -12.906 1 97.12 88 VAL B C 1
ATOM 4276 O O . VAL B 1 88 ? 27.594 -31.656 -11.992 1 97.12 88 VAL B O 1
ATOM 4279 N N . ARG B 1 89 ? 28.484 -31.719 -14.094 1 96.06 89 ARG B N 1
ATOM 4280 C CA . ARG B 1 89 ? 28.016 -30.375 -14.422 1 96.06 89 ARG B CA 1
ATOM 4281 C C . ARG B 1 89 ? 27.156 -30.391 -15.68 1 96.06 89 ARG B C 1
ATOM 4283 O O . ARG B 1 89 ? 27.469 -31.109 -16.641 1 96.06 89 ARG B O 1
ATOM 4290 N N . ARG B 1 90 ? 26.094 -29.641 -15.578 1 97.06 90 ARG B N 1
ATOM 4291 C CA . ARG B 1 90 ? 25.188 -29.547 -16.719 1 97.06 90 ARG B CA 1
ATOM 4292 C C . ARG B 1 90 ? 24.812 -28.094 -17 1 97.06 90 ARG B C 1
ATOM 4294 O O . ARG B 1 90 ? 24.766 -27.281 -16.078 1 97.06 90 ARG B O 1
ATOM 4301 N N . ARG B 1 91 ? 24.625 -27.766 -18.219 1 93.94 91 ARG B N 1
ATOM 4302 C CA . ARG B 1 91 ? 24.094 -26.469 -18.609 1 93.94 91 ARG B CA 1
ATOM 4303 C C . ARG B 1 91 ? 22.609 -26.547 -18.938 1 93.94 91 ARG B C 1
ATOM 4305 O O . ARG B 1 91 ? 22.047 -27.641 -19.016 1 93.94 91 ARG B O 1
ATOM 4312 N N . TYR B 1 92 ? 21.953 -25.5 -19.219 1 93.44 92 TYR B N 1
ATOM 4313 C CA . TYR B 1 92 ? 20.5 -25.469 -19.422 1 93.44 92 TYR B CA 1
ATOM 4314 C C . TYR B 1 92 ? 20.094 -26.266 -20.656 1 93.44 92 TYR B C 1
ATOM 4316 O O . TYR B 1 92 ? 19.078 -26.953 -20.641 1 93.44 92 TYR B O 1
ATOM 4324 N N . SER B 1 93 ? 20.859 -26.203 -21.656 1 93.75 93 SER B N 1
ATOM 4325 C CA . SER B 1 93 ? 20.531 -26.922 -22.891 1 93.75 93 SER B CA 1
ATOM 4326 C C . SER B 1 93 ? 20.484 -28.422 -22.656 1 93.75 93 SER B C 1
ATOM 4328 O O . SER B 1 93 ? 19.734 -29.141 -23.328 1 93.75 93 SER B O 1
ATOM 4330 N N . ASP B 1 94 ? 21.234 -28.844 -21.734 1 95.88 94 ASP B N 1
ATOM 4331 C CA . ASP B 1 94 ? 21.203 -30.25 -21.375 1 95.88 94 ASP B CA 1
ATOM 4332 C C . ASP B 1 94 ? 19.875 -30.625 -20.734 1 95.88 94 ASP B C 1
ATOM 4334 O O . ASP B 1 94 ? 19.328 -31.688 -21 1 95.88 94 ASP B O 1
ATOM 4338 N N . PHE B 1 95 ? 19.422 -29.781 -19.891 1 97.06 95 PHE B N 1
ATOM 4339 C CA . PHE B 1 95 ? 18.125 -29.984 -19.266 1 97.06 95 PHE B CA 1
ATOM 4340 C C . PHE B 1 95 ? 17.016 -30.016 -20.328 1 97.06 95 PHE B C 1
ATOM 4342 O O . PHE B 1 95 ? 16.109 -30.844 -20.25 1 97.06 95 PHE B O 1
ATOM 4349 N N . GLU B 1 96 ? 17.109 -29.156 -21.234 1 95.56 96 GLU B N 1
ATOM 4350 C CA . GLU B 1 96 ? 16.141 -29.109 -22.312 1 95.56 96 GLU B CA 1
ATOM 4351 C C . GLU B 1 96 ? 16.125 -30.406 -23.094 1 95.56 96 GLU B C 1
ATOM 4353 O O . GLU B 1 96 ? 15.055 -30.922 -23.438 1 95.56 96 GLU B O 1
ATOM 4358 N N . TRP B 1 97 ? 17.297 -30.812 -23.375 1 96 97 TRP B N 1
ATOM 4359 C CA . TRP B 1 97 ? 17.406 -32.094 -24.078 1 96 97 TRP B CA 1
ATOM 4360 C C . TRP B 1 97 ? 16.75 -33.219 -23.297 1 96 97 TRP B C 1
ATOM 4362 O O . TRP B 1 97 ? 15.977 -34 -23.844 1 96 97 TRP B O 1
ATOM 4372 N N . LEU B 1 98 ? 17.078 -33.281 -22.062 1 97.06 98 LEU B N 1
ATOM 4373 C CA . LEU B 1 98 ? 16.531 -34.344 -21.203 1 97.06 98 LEU B CA 1
ATOM 4374 C C . LEU B 1 98 ? 15 -34.281 -21.188 1 97.06 98 LEU B C 1
ATOM 4376 O O . LEU B 1 98 ? 14.336 -35.312 -21.375 1 97.06 98 LEU B O 1
ATOM 4380 N N . LYS B 1 99 ? 14.5 -33.125 -20.969 1 96.56 99 LYS B N 1
ATOM 4381 C CA . LYS B 1 99 ? 13.047 -32.969 -20.922 1 96.56 99 LYS B CA 1
ATOM 4382 C C . LYS B 1 99 ? 12.398 -33.406 -22.234 1 96.56 99 LYS B C 1
ATOM 4384 O O . LYS B 1 99 ? 11.391 -34.125 -22.219 1 96.56 99 LYS B O 1
ATOM 4389 N N . ASN B 1 100 ? 12.977 -33.031 -23.312 1 94.81 100 ASN B N 1
ATOM 4390 C CA . ASN B 1 100 ? 12.445 -33.375 -24.625 1 94.81 100 ASN B CA 1
ATOM 4391 C C . ASN B 1 100 ? 12.461 -34.906 -24.844 1 94.81 100 ASN B C 1
ATOM 4393 O O . ASN B 1 100 ? 11.492 -35.469 -25.328 1 94.81 100 ASN B O 1
ATOM 4397 N N . GLN B 1 101 ? 13.562 -35.469 -24.453 1 95.19 101 GLN B N 1
ATOM 4398 C CA . GLN B 1 101 ? 13.68 -36.938 -24.609 1 95.19 101 GLN B CA 1
ATOM 4399 C C . GLN B 1 101 ? 12.625 -37.656 -23.766 1 95.19 101 GLN B C 1
ATOM 4401 O O . GLN B 1 101 ? 11.992 -38.594 -24.25 1 95.19 101 GLN B O 1
ATOM 4406 N N . LEU B 1 102 ? 12.477 -37.188 -22.547 1 96.5 102 LEU B N 1
ATOM 4407 C CA . LEU B 1 102 ? 11.492 -37.812 -21.672 1 96.5 102 LEU B CA 1
ATOM 4408 C C . LEU B 1 102 ? 10.078 -37.594 -22.203 1 96.5 102 LEU B C 1
ATOM 4410 O O . LEU B 1 102 ? 9.242 -38.5 -22.109 1 96.5 102 LEU B O 1
ATOM 4414 N N . SER B 1 103 ? 9.82 -36.469 -22.812 1 95.19 103 SER B N 1
ATOM 4415 C CA . SER B 1 103 ? 8.5 -36.188 -23.359 1 95.19 103 SER B CA 1
ATOM 4416 C C . SER B 1 103 ? 8.172 -37.094 -24.531 1 95.19 103 SER B C 1
ATOM 4418 O O . SER B 1 103 ? 7.023 -37.5 -24.719 1 95.19 103 SER B O 1
ATOM 4420 N N . VAL B 1 104 ? 9.141 -37.406 -25.25 1 93 104 VAL B N 1
ATOM 4421 C CA . VAL B 1 104 ? 8.953 -38.25 -26.422 1 93 104 VAL B CA 1
ATOM 4422 C C . VAL B 1 104 ? 8.781 -39.719 -25.984 1 93 104 VAL B C 1
ATOM 4424 O O . VAL B 1 104 ? 7.922 -40.438 -26.5 1 93 104 VAL B O 1
ATOM 4427 N N . CYS B 1 105 ? 9.547 -40.125 -25 1 93.56 105 CYS B N 1
ATOM 4428 C CA . CYS B 1 105 ? 9.539 -41.5 -24.547 1 93.56 105 CYS B CA 1
ATOM 4429 C C . CYS B 1 105 ? 8.289 -41.812 -23.734 1 93.56 105 CYS B C 1
ATOM 4431 O O . CYS B 1 105 ? 7.793 -42.938 -23.75 1 93.56 105 CYS B O 1
ATOM 4433 N N . TYR B 1 106 ? 7.887 -40.812 -23.016 1 95.19 106 TYR B N 1
ATOM 4434 C CA . TYR B 1 106 ? 6.734 -41 -22.141 1 95.19 106 TYR B CA 1
ATOM 4435 C C . TYR B 1 106 ? 5.676 -39.938 -22.406 1 95.19 106 TYR B C 1
ATOM 4437 O O . TYR B 1 106 ? 5.387 -39.125 -21.547 1 95.19 106 TYR B O 1
ATOM 4445 N N . PRO B 1 107 ? 4.988 -40.031 -23.453 1 93.56 107 PRO B N 1
ATOM 4446 C CA . PRO B 1 107 ? 4.074 -38.969 -23.875 1 93.56 107 PRO B CA 1
ATOM 4447 C C . PRO B 1 107 ? 2.855 -38.844 -22.969 1 93.56 107 PRO B C 1
ATOM 4449 O O . PRO B 1 107 ? 2.223 -37.781 -22.922 1 93.56 107 PRO B O 1
ATOM 4452 N N . THR B 1 108 ? 2.473 -39.875 -22.219 1 94.69 108 THR B N 1
ATOM 4453 C CA . THR B 1 108 ? 1.239 -39.812 -21.438 1 94.69 108 THR B CA 1
ATOM 4454 C C . THR B 1 108 ? 1.541 -39.594 -19.953 1 94.69 108 THR B C 1
ATOM 4456 O O . THR B 1 108 ? 0.642 -39.656 -19.125 1 94.69 108 THR B O 1
ATOM 4459 N N . LEU B 1 109 ? 2.789 -39.406 -19.625 1 96.62 109 LEU B N 1
ATOM 4460 C CA . LEU B 1 109 ? 3.172 -39 -18.281 1 96.62 109 LEU B CA 1
ATOM 4461 C C . LEU B 1 109 ? 3.33 -37.5 -18.188 1 96.62 109 LEU B C 1
ATOM 4463 O O . LEU B 1 109 ? 3.604 -36.844 -19.188 1 96.62 109 LEU B O 1
ATOM 4467 N N . ILE B 1 110 ? 3.104 -37.031 -17.047 1 97.56 110 ILE B N 1
ATOM 4468 C CA . ILE B 1 110 ? 3.227 -35.594 -16.828 1 97.56 110 ILE B CA 1
ATOM 4469 C C . ILE B 1 110 ? 4.672 -35.25 -16.469 1 97.56 110 ILE B C 1
ATOM 4471 O O . ILE B 1 110 ? 5.113 -35.438 -15.344 1 97.56 110 ILE B O 1
ATOM 4475 N N . ILE B 1 111 ? 5.344 -34.688 -17.406 1 97.25 111 ILE B N 1
ATOM 4476 C CA . ILE B 1 111 ? 6.75 -34.344 -17.234 1 97.25 111 ILE B CA 1
ATOM 4477 C C . ILE B 1 111 ? 6.871 -32.969 -16.562 1 97.25 111 ILE B C 1
ATOM 4479 O O . ILE B 1 111 ? 6.262 -32 -17.016 1 97.25 111 ILE B O 1
ATOM 4483 N N . PRO B 1 112 ? 7.641 -32.875 -15.508 1 96.56 112 PRO B N 1
ATOM 4484 C CA . PRO B 1 112 ? 7.824 -31.562 -14.859 1 96.56 112 PRO B CA 1
ATOM 4485 C C . PRO B 1 112 ? 8.375 -30.5 -15.812 1 96.56 112 PRO B C 1
ATOM 4487 O O . PRO B 1 112 ? 9.156 -30.828 -16.719 1 96.56 112 PRO B O 1
ATOM 4490 N N . PRO B 1 113 ? 7.965 -29.266 -15.57 1 95.12 113 PRO B N 1
ATOM 4491 C CA . PRO B 1 113 ? 8.383 -28.203 -16.484 1 95.12 113 PRO B CA 1
ATOM 4492 C C . PRO B 1 113 ? 9.781 -27.656 -16.156 1 95.12 113 PRO B C 1
ATOM 4494 O O . PRO B 1 113 ? 10.273 -27.844 -15.039 1 95.12 113 PRO B O 1
ATOM 4497 N N . LEU B 1 114 ? 10.328 -27.094 -17.172 1 94.62 114 LEU B N 1
ATOM 4498 C CA . LEU B 1 114 ? 11.555 -26.328 -17.016 1 94.62 114 LEU B CA 1
ATOM 4499 C C . LEU B 1 114 ? 11.25 -24.828 -16.969 1 94.62 114 LEU B C 1
ATOM 4501 O O . LEU B 1 114 ? 10.242 -24.375 -17.5 1 94.62 114 LEU B O 1
ATOM 4505 N N . PRO B 1 115 ? 12.164 -24.141 -16.234 1 90.69 115 PRO B N 1
ATOM 4506 C CA . PRO B 1 115 ? 12.008 -22.688 -16.328 1 90.69 115 PRO B CA 1
ATOM 4507 C C . PRO B 1 115 ? 12.156 -22.172 -17.766 1 90.69 115 PRO B C 1
ATOM 4509 O O . PRO B 1 115 ? 12.859 -22.781 -18.562 1 90.69 115 PRO B O 1
ATOM 4512 N N . GLU B 1 116 ? 11.414 -21.094 -18.047 1 83.5 116 GLU B N 1
ATOM 4513 C CA . GLU B 1 116 ? 11.406 -20.547 -19.391 1 83.5 116 GLU B CA 1
ATOM 4514 C C . GLU B 1 116 ? 12.711 -19.828 -19.703 1 83.5 116 GLU B C 1
ATOM 4516 O O . GLU B 1 116 ? 13.383 -19.328 -18.797 1 83.5 116 GLU B O 1
ATOM 4521 N N . LYS B 1 117 ? 12.961 -19.922 -21.016 1 73.06 117 LYS B N 1
ATOM 4522 C CA . LYS B 1 117 ? 14.141 -19.188 -21.484 1 73.06 117 LYS B CA 1
ATOM 4523 C C . LYS B 1 117 ? 13.859 -17.688 -21.531 1 73.06 117 LYS B C 1
ATOM 4525 O O . LYS B 1 117 ? 12.719 -17.266 -21.703 1 73.06 117 LYS B O 1
ATOM 4530 N N . HIS B 1 118 ? 14.656 -16.812 -20.984 1 62.5 118 HIS B N 1
ATOM 4531 C CA . HIS B 1 118 ? 14.461 -15.367 -21.094 1 62.5 118 HIS B CA 1
ATOM 4532 C C . HIS B 1 118 ? 14.305 -14.938 -22.547 1 62.5 118 HIS B C 1
ATOM 4534 O O . HIS B 1 118 ? 14.922 -15.523 -23.453 1 62.5 118 HIS B O 1
ATOM 4540 N N . SER B 1 119 ? 13.219 -14.172 -22.703 1 51.75 119 SER B N 1
ATOM 4541 C CA . SER B 1 119 ? 13.148 -13.477 -23.969 1 51.75 119 SER B CA 1
ATOM 4542 C C . SER B 1 119 ? 14.414 -12.68 -24.234 1 51.75 119 SER B C 1
ATOM 4544 O O . SER B 1 119 ? 15.188 -12.398 -23.312 1 51.75 119 SER B O 1
ATOM 4546 N N . LEU B 1 120 ? 14.68 -12.359 -25.453 1 46.44 120 LEU B N 1
ATOM 4547 C CA . LEU B 1 120 ? 15.812 -11.578 -25.953 1 46.44 120 LEU B CA 1
ATOM 4548 C C . LEU B 1 120 ? 16.125 -10.43 -25 1 46.44 120 LEU B C 1
ATOM 4550 O O . LEU B 1 120 ? 17.297 -10.156 -24.719 1 46.44 120 LEU B O 1
ATOM 4554 N N . PHE B 1 121 ? 15.148 -9.734 -24.75 1 46.72 121 PHE B N 1
ATOM 4555 C CA . PHE B 1 121 ? 15.367 -8.508 -23.984 1 46.72 121 PHE B CA 1
ATOM 4556 C C . PHE B 1 121 ? 15.844 -8.828 -22.578 1 46.72 121 PHE B C 1
ATOM 4558 O O . PHE B 1 121 ? 16.641 -8.086 -22.016 1 46.72 121 PHE B O 1
ATOM 4565 N N . GLU B 1 122 ? 15.516 -9.93 -22.125 1 51.62 122 GLU B N 1
ATOM 4566 C CA . GLU B 1 122 ? 15.93 -10.367 -20.797 1 51.62 122 GLU B CA 1
ATOM 4567 C C . GLU B 1 122 ? 17.297 -11.039 -20.844 1 51.62 122 GLU B C 1
ATOM 4569 O O . GLU B 1 122 ? 17.875 -11.359 -19.797 1 51.62 122 GLU B O 1
ATOM 4574 N N . GLN B 1 123 ? 17.688 -11.352 -22 1 49.72 123 GLN B N 1
ATOM 4575 C CA . GLN B 1 123 ? 19.016 -11.883 -22.25 1 49.72 123 GLN B CA 1
ATOM 4576 C C . GLN B 1 123 ? 20.094 -10.977 -21.641 1 49.72 123 GLN B C 1
ATOM 4578 O O . GLN B 1 123 ? 21.156 -11.453 -21.234 1 49.72 123 GLN B O 1
ATOM 4583 N N . ILE B 1 124 ? 19.734 -9.734 -21.703 1 49.72 124 ILE B N 1
ATOM 4584 C CA . ILE B 1 124 ? 20.688 -8.805 -21.109 1 49.72 124 ILE B CA 1
ATOM 4585 C C . ILE B 1 124 ? 20.812 -9.094 -19.609 1 49.72 124 ILE B C 1
ATOM 4587 O O . ILE B 1 124 ? 21.906 -9.023 -19.047 1 49.72 124 ILE B O 1
ATOM 4591 N N . ASP B 1 125 ? 19.812 -9.664 -19.016 1 54.97 125 ASP B N 1
ATOM 4592 C CA . ASP B 1 125 ? 19.766 -9.805 -17.562 1 54.97 125 ASP B CA 1
ATOM 4593 C C . ASP B 1 125 ? 19.969 -11.258 -17.141 1 54.97 125 ASP B C 1
ATOM 4595 O O . ASP B 1 125 ? 19.812 -11.602 -15.969 1 54.97 125 ASP B O 1
ATOM 4599 N N . ARG B 1 126 ? 20.453 -12.047 -18.109 1 54.03 126 ARG B N 1
ATOM 4600 C CA . ARG B 1 126 ? 20.547 -13.477 -17.844 1 54.03 126 ARG B CA 1
ATOM 4601 C C . ARG B 1 126 ? 21.656 -13.781 -16.859 1 54.03 126 ARG B C 1
ATOM 4603 O O . ARG B 1 126 ? 21.703 -14.883 -16.297 1 54.03 126 ARG B O 1
ATOM 4610 N N . TYR B 1 127 ? 22.406 -12.648 -16.672 1 59.62 127 TYR B N 1
ATOM 4611 C CA . TYR B 1 127 ? 23.531 -12.867 -15.75 1 59.62 127 TYR B CA 1
ATOM 4612 C C . TYR B 1 127 ? 23.297 -12.141 -14.43 1 59.62 127 TYR B C 1
ATOM 4614 O O . TYR B 1 127 ? 24.219 -12.008 -13.625 1 59.62 127 TYR B O 1
ATOM 4622 N N . ASP B 1 128 ? 22.062 -11.828 -14.375 1 73.31 128 ASP B N 1
ATOM 4623 C CA . ASP B 1 128 ? 21.672 -11.25 -13.094 1 73.31 128 ASP B CA 1
ATOM 4624 C C . ASP B 1 128 ? 21.609 -12.32 -12 1 73.31 128 ASP B C 1
ATOM 4626 O O . ASP B 1 128 ? 21.156 -13.438 -12.242 1 73.31 128 ASP B O 1
ATOM 4630 N N . ARG B 1 129 ? 22.156 -12.016 -10.875 1 77.81 129 ARG B N 1
ATOM 4631 C CA . ARG B 1 129 ? 22.25 -12.953 -9.758 1 77.81 129 ARG B CA 1
ATOM 4632 C C . ARG B 1 129 ? 20.891 -13.508 -9.383 1 77.81 129 ARG B C 1
ATOM 4634 O O . ARG B 1 129 ? 20.75 -14.703 -9.109 1 77.81 129 ARG B O 1
ATOM 4641 N N . ASP B 1 130 ? 19.938 -12.688 -9.453 1 77.75 130 ASP B N 1
ATOM 4642 C CA . ASP B 1 130 ? 18.594 -13.109 -9.078 1 77.75 130 ASP B CA 1
ATOM 4643 C C . ASP B 1 130 ? 18.031 -14.102 -10.094 1 77.75 130 ASP B C 1
ATOM 4645 O O . ASP B 1 130 ? 17.344 -15.055 -9.719 1 77.75 130 ASP B O 1
ATOM 4649 N N . PHE B 1 131 ? 18.422 -13.906 -11.219 1 81.81 131 PHE B N 1
ATOM 4650 C CA . PHE B 1 131 ? 17.938 -14.797 -12.273 1 81.81 131 PHE B CA 1
ATOM 4651 C C . PHE B 1 131 ? 18.594 -16.172 -12.148 1 81.81 131 PHE B C 1
ATOM 4653 O O . PHE B 1 131 ? 17.906 -17.188 -12.211 1 81.81 131 PHE B O 1
ATOM 4660 N N . ILE B 1 132 ? 19.844 -16.156 -11.969 1 85.5 132 ILE B N 1
ATOM 4661 C CA . ILE B 1 132 ? 20.609 -17.406 -11.883 1 85.5 132 ILE B CA 1
ATOM 4662 C C . ILE B 1 132 ? 20.125 -18.219 -10.688 1 85.5 132 ILE B C 1
ATOM 4664 O O . ILE B 1 132 ? 19.938 -19.438 -10.789 1 85.5 132 ILE B O 1
ATOM 4668 N N . THR B 1 133 ? 19.922 -17.531 -9.641 1 85.69 133 THR B N 1
ATOM 4669 C CA . THR B 1 133 ? 19.484 -18.203 -8.422 1 85.69 133 THR B CA 1
ATOM 4670 C C . THR B 1 133 ? 18.094 -18.797 -8.602 1 85.69 133 THR B C 1
ATOM 4672 O O . THR B 1 133 ? 17.844 -19.922 -8.188 1 85.69 133 THR B O 1
ATOM 4675 N N . SER B 1 134 ? 17.25 -18.047 -9.203 1 87.19 134 SER B N 1
ATOM 4676 C CA . SER B 1 134 ? 15.891 -18.531 -9.453 1 87.19 134 SER B CA 1
ATOM 4677 C C . SER B 1 134 ? 15.891 -19.75 -10.367 1 87.19 134 SER B C 1
ATOM 4679 O O . SER B 1 134 ? 15.203 -20.734 -10.102 1 87.19 134 SER B O 1
ATOM 4681 N N . ARG B 1 135 ? 16.656 -19.641 -11.352 1 89.62 135 ARG B N 1
ATOM 4682 C CA . ARG B 1 135 ? 16.75 -20.766 -12.289 1 89.62 135 ARG B CA 1
ATOM 4683 C C . ARG B 1 135 ? 17.344 -21.984 -11.609 1 89.62 135 ARG B C 1
ATOM 4685 O O . ARG B 1 135 ? 16.875 -23.109 -11.82 1 89.62 135 ARG B O 1
ATOM 4692 N N . MET B 1 136 ? 18.375 -21.766 -10.859 1 91.5 136 MET B N 1
ATOM 4693 C CA . MET B 1 136 ? 19.016 -22.859 -10.117 1 91.5 136 MET B CA 1
ATOM 4694 C C . MET B 1 136 ? 18 -23.609 -9.266 1 91.5 136 MET B C 1
ATOM 4696 O O . MET B 1 136 ? 17.938 -24.844 -9.289 1 91.5 136 MET B O 1
ATOM 4700 N N . LEU B 1 137 ? 17.141 -22.875 -8.617 1 89.69 137 LEU B N 1
ATOM 4701 C CA . LEU B 1 137 ? 16.141 -23.469 -7.738 1 89.69 137 LEU B CA 1
ATOM 4702 C C . LEU B 1 137 ? 15.094 -24.234 -8.547 1 89.69 137 LEU B C 1
ATOM 4704 O O . LEU B 1 137 ? 14.672 -25.312 -8.133 1 89.69 137 LEU B O 1
ATOM 4708 N N . LEU B 1 138 ? 14.711 -23.719 -9.648 1 92.62 138 LEU B N 1
ATOM 4709 C CA . LEU B 1 138 ? 13.711 -24.359 -10.484 1 92.62 138 LEU B CA 1
ATOM 4710 C C . LEU B 1 138 ? 14.266 -25.625 -11.117 1 92.62 138 LEU B C 1
ATOM 4712 O O . LEU B 1 138 ? 13.562 -26.641 -11.203 1 92.62 138 LEU B O 1
ATOM 4716 N N . LEU B 1 139 ? 15.508 -25.547 -11.539 1 95.38 139 LEU B N 1
ATOM 4717 C CA . LEU B 1 139 ? 16.141 -26.734 -12.102 1 95.38 139 LEU B CA 1
ATOM 4718 C C . LEU B 1 139 ? 16.312 -27.812 -11.039 1 95.38 139 LEU B C 1
ATOM 4720 O O . LEU B 1 139 ? 16.172 -29 -11.336 1 95.38 139 LEU B O 1
ATOM 4724 N N . HIS B 1 140 ? 16.656 -27.328 -9.867 1 94.69 140 HIS B N 1
ATOM 4725 C CA . HIS B 1 140 ? 16.75 -28.25 -8.75 1 94.69 140 HIS B CA 1
ATOM 4726 C C . HIS B 1 140 ? 15.438 -28.969 -8.5 1 94.69 140 HIS B C 1
ATOM 4728 O O . HIS B 1 140 ? 15.414 -30.188 -8.32 1 94.69 140 HIS B O 1
ATOM 4734 N N . ARG B 1 141 ? 14.383 -28.312 -8.555 1 92.88 141 ARG B N 1
ATOM 4735 C CA . ARG B 1 141 ? 13.062 -28.891 -8.352 1 92.88 141 ARG B CA 1
ATOM 4736 C C . ARG B 1 141 ? 12.711 -29.844 -9.484 1 92.88 141 ARG B C 1
ATOM 4738 O O . ARG B 1 141 ? 12.133 -30.906 -9.242 1 92.88 141 ARG B O 1
ATOM 4745 N N . PHE B 1 142 ? 13.031 -29.484 -10.688 1 96.25 142 PHE B N 1
ATOM 4746 C CA . PHE B 1 142 ? 12.812 -30.344 -11.844 1 96.25 142 PHE B CA 1
ATOM 4747 C C . PHE B 1 142 ? 13.469 -31.703 -11.633 1 96.25 142 PHE B C 1
ATOM 4749 O O . PHE B 1 142 ? 12.82 -32.75 -11.789 1 96.25 142 PHE B O 1
ATOM 4756 N N . LEU B 1 143 ? 14.695 -31.656 -11.234 1 96.94 143 LEU B N 1
ATOM 4757 C CA . LEU B 1 143 ? 15.453 -32.875 -11.07 1 96.94 143 LEU B CA 1
ATOM 4758 C C . LEU B 1 143 ? 14.875 -33.719 -9.93 1 96.94 143 LEU B C 1
ATOM 4760 O O . LEU B 1 143 ? 14.812 -34.969 -10.031 1 96.94 143 LEU B O 1
ATOM 4764 N N . ASN B 1 144 ? 14.5 -33.094 -8.922 1 94.38 144 ASN B N 1
ATOM 4765 C CA . ASN B 1 144 ? 13.961 -33.812 -7.777 1 94.38 144 ASN B CA 1
ATOM 4766 C C . ASN B 1 144 ? 12.586 -34.375 -8.078 1 94.38 144 ASN B C 1
ATOM 4768 O O . ASN B 1 144 ? 12.242 -35.469 -7.586 1 94.38 144 ASN B O 1
ATOM 4772 N N . ARG B 1 145 ? 11.789 -33.719 -8.852 1 95.38 145 ARG B N 1
ATOM 4773 C CA . ARG B 1 145 ? 10.508 -34.25 -9.273 1 95.38 145 ARG B CA 1
ATOM 4774 C C . ARG B 1 145 ? 10.695 -35.5 -10.117 1 95.38 145 ARG B C 1
ATOM 4776 O O . ARG B 1 145 ? 9.938 -36.469 -9.984 1 95.38 145 ARG B O 1
ATOM 4783 N N . LEU B 1 146 ? 11.711 -35.469 -10.953 1 96.88 146 LEU B N 1
ATOM 4784 C CA . LEU B 1 146 ? 12.031 -36.656 -11.742 1 96.88 146 LEU B CA 1
ATOM 4785 C C . LEU B 1 146 ? 12.5 -37.781 -10.844 1 96.88 146 LEU B C 1
ATOM 4787 O O . LEU B 1 146 ? 12.102 -38.938 -11.031 1 96.88 146 LEU B O 1
ATOM 4791 N N . ALA B 1 147 ? 13.297 -37.438 -9.906 1 95.44 147 ALA B N 1
ATOM 4792 C CA . ALA B 1 147 ? 13.844 -38.438 -8.992 1 95.44 147 ALA B CA 1
ATOM 4793 C C . ALA B 1 147 ? 12.742 -39.094 -8.188 1 95.44 147 ALA B C 1
ATOM 4795 O O . ALA B 1 147 ? 12.852 -40.281 -7.828 1 95.44 147 ALA B O 1
ATOM 4796 N N . ASP B 1 148 ? 11.695 -38.406 -7.914 1 93.69 148 ASP B N 1
ATOM 4797 C CA . ASP B 1 148 ? 10.609 -38.906 -7.074 1 93.69 148 ASP B CA 1
ATOM 4798 C C . ASP B 1 148 ? 9.594 -39.719 -7.895 1 93.69 148 ASP B C 1
ATOM 4800 O O . ASP B 1 148 ? 8.75 -40.406 -7.336 1 93.69 148 ASP B O 1
ATOM 4804 N N . HIS B 1 149 ? 9.641 -39.594 -9.156 1 95.31 149 HIS B N 1
ATOM 4805 C CA . HIS B 1 149 ? 8.688 -40.281 -10.023 1 95.31 149 HIS B CA 1
ATOM 4806 C C . HIS B 1 149 ? 9.055 -41.75 -10.211 1 95.31 149 HIS B C 1
ATOM 4808 O O . HIS B 1 149 ? 10.188 -42.062 -10.586 1 95.31 149 HIS B O 1
ATOM 4814 N N . PRO B 1 150 ? 8.203 -42.594 -10.023 1 94 150 PRO B N 1
ATOM 4815 C CA . PRO B 1 150 ? 8.516 -44.031 -10.047 1 94 150 PRO B CA 1
ATOM 4816 C C . PRO B 1 150 ? 9.008 -44.531 -11.406 1 94 150 PRO B C 1
ATOM 4818 O O . PRO B 1 150 ? 9.875 -45.406 -11.484 1 94 150 PRO B O 1
ATOM 4821 N N . VAL B 1 151 ? 8.492 -43.969 -12.453 1 95.25 151 VAL B N 1
ATOM 4822 C CA . VAL B 1 151 ? 8.844 -44.438 -13.797 1 95.25 151 VAL B CA 1
ATOM 4823 C C . VAL B 1 151 ? 10 -43.594 -14.344 1 95.25 151 VAL B C 1
ATOM 4825 O O . VAL B 1 151 ? 10.992 -44.156 -14.828 1 95.25 151 VAL B O 1
ATOM 4828 N N . LEU B 1 152 ? 9.945 -42.344 -14.234 1 95.69 152 LEU B N 1
ATOM 4829 C CA . LEU B 1 152 ? 10.914 -41.438 -14.836 1 95.69 152 LEU B CA 1
ATOM 4830 C C . LEU B 1 152 ? 12.266 -41.562 -14.141 1 95.69 152 LEU B C 1
ATOM 4832 O O . LEU B 1 152 ? 13.312 -41.344 -14.766 1 95.69 152 LEU B O 1
ATOM 4836 N N . SER B 1 153 ? 12.273 -41.906 -12.867 1 95.38 153 SER B N 1
ATOM 4837 C CA . SER B 1 153 ? 13.516 -42 -12.109 1 95.38 153 SER B CA 1
ATOM 4838 C C . SER B 1 153 ? 14.359 -43.188 -12.594 1 95.38 153 SER B C 1
ATOM 4840 O O . SER B 1 153 ? 15.57 -43.219 -12.336 1 95.38 153 SER B O 1
ATOM 4842 N N . CYS B 1 154 ? 13.711 -44.094 -13.25 1 94.31 154 CYS B N 1
ATOM 4843 C CA . CYS B 1 154 ? 14.398 -45.312 -13.703 1 94.31 154 CYS B CA 1
ATOM 4844 C C . CYS B 1 154 ? 14.797 -45.188 -15.172 1 94.31 154 CYS B C 1
ATOM 4846 O O . CYS B 1 154 ? 15.375 -46.094 -15.734 1 94.31 154 CYS B O 1
ATOM 4848 N N . ASP B 1 155 ? 14.516 -44.094 -15.75 1 95.5 155 ASP B N 1
ATOM 4849 C CA . ASP B 1 155 ? 14.852 -43.875 -17.156 1 95.5 155 ASP B CA 1
ATOM 4850 C C . ASP B 1 155 ? 16.359 -43.812 -17.359 1 95.5 155 ASP B C 1
ATOM 4852 O O . ASP B 1 155 ? 17.078 -43.219 -16.562 1 95.5 155 ASP B O 1
ATOM 4856 N N . LYS B 1 156 ? 16.844 -44.375 -18.391 1 94 156 LYS B N 1
ATOM 4857 C CA . LYS B 1 156 ? 18.281 -44.469 -18.672 1 94 156 LYS B CA 1
ATOM 4858 C C . LYS B 1 156 ? 18.859 -43.125 -19.031 1 94 156 LYS B C 1
ATOM 4860 O O . LYS B 1 156 ? 20.016 -42.812 -18.703 1 94 156 LYS B O 1
ATOM 4865 N N . LYS B 1 157 ? 18.078 -42.344 -19.75 1 95.44 157 LYS B N 1
ATOM 4866 C CA . LYS B 1 157 ? 18.547 -41.031 -20.125 1 95.44 157 LYS B CA 1
ATOM 4867 C C . LYS B 1 157 ? 18.719 -40.125 -18.906 1 95.44 157 LYS B C 1
ATOM 4869 O O . LYS B 1 157 ? 19.672 -39.344 -18.812 1 95.44 157 LYS B O 1
ATOM 4874 N N . TYR B 1 158 ? 17.75 -40.25 -18 1 96.75 158 TYR B N 1
ATOM 4875 C CA . TYR B 1 158 ? 17.859 -39.5 -16.75 1 96.75 158 TYR B CA 1
ATOM 4876 C C . TYR B 1 158 ? 19.062 -39.969 -15.953 1 96.75 158 TYR B C 1
ATOM 4878 O O . TYR B 1 158 ? 19.812 -39.156 -15.398 1 96.75 158 TYR B O 1
ATOM 4886 N N . GLN B 1 159 ? 19.328 -41.188 -15.93 1 95.12 159 GLN B N 1
ATOM 4887 C CA . GLN B 1 159 ? 20.484 -41.75 -15.227 1 95.12 159 GLN B CA 1
ATOM 4888 C C . GLN B 1 159 ? 21.781 -41.25 -15.836 1 95.12 159 GLN B C 1
ATOM 4890 O O . GLN B 1 159 ? 22.688 -40.812 -15.117 1 95.12 159 GLN B O 1
ATOM 4895 N N . ALA B 1 160 ? 21.859 -41.312 -17.156 1 95.56 160 ALA B N 1
ATOM 4896 C CA . ALA B 1 160 ? 23.047 -40.812 -17.844 1 95.56 160 ALA B CA 1
ATOM 4897 C C . ALA B 1 160 ? 23.281 -39.344 -17.547 1 95.56 160 ALA B C 1
ATOM 4899 O O . ALA B 1 160 ? 24.438 -38.906 -17.406 1 95.56 160 ALA B O 1
ATOM 4900 N N . PHE B 1 161 ? 22.234 -38.656 -17.484 1 97.44 161 PHE B N 1
ATOM 4901 C CA . PHE B 1 161 ? 22.281 -37.219 -17.172 1 97.44 161 PHE B CA 1
ATOM 4902 C C . PHE B 1 161 ? 22.906 -37 -15.805 1 97.44 161 PHE B C 1
ATOM 4904 O O . PHE B 1 161 ? 23.672 -36.031 -15.633 1 97.44 161 PHE B O 1
ATOM 4911 N N . LEU B 1 162 ? 22.641 -37.812 -14.844 1 96.19 162 LEU B N 1
ATOM 4912 C CA . LEU B 1 162 ? 23.078 -37.656 -13.461 1 96.19 162 LEU B CA 1
ATOM 4913 C C . LEU B 1 162 ? 24.516 -38.125 -13.281 1 96.19 162 LEU B C 1
ATOM 4915 O O . LEU B 1 162 ? 25.203 -37.688 -12.375 1 96.19 162 LEU B O 1
ATOM 4919 N N . ILE B 1 163 ? 25 -39 -14.156 1 94.25 163 ILE B N 1
ATOM 4920 C CA . ILE B 1 163 ? 26.219 -39.719 -13.75 1 94.25 163 ILE B CA 1
ATOM 4921 C C . ILE B 1 163 ? 27.297 -39.5 -14.805 1 94.25 163 ILE B C 1
ATOM 4923 O O . ILE B 1 163 ? 28.484 -39.562 -14.5 1 94.25 163 ILE B O 1
ATOM 4927 N N . ASP B 1 164 ? 26.938 -39.281 -16.047 1 95.06 164 ASP B N 1
ATOM 4928 C CA . ASP B 1 164 ? 27.938 -39.25 -17.125 1 95.06 164 ASP B CA 1
ATOM 4929 C C . ASP B 1 164 ? 28.734 -37.938 -17.062 1 95.06 164 ASP B C 1
ATOM 4931 O O . ASP B 1 164 ? 28.188 -36.875 -16.781 1 95.06 164 ASP B O 1
ATOM 4935 N N . THR B 1 165 ? 29.984 -38.094 -17.344 1 93.94 165 THR B N 1
ATOM 4936 C CA . THR B 1 165 ? 30.797 -36.906 -17.516 1 93.94 165 THR B CA 1
ATOM 4937 C C . THR B 1 165 ? 30.328 -36.062 -18.703 1 93.94 165 THR B C 1
ATOM 4939 O O . THR B 1 165 ? 29.609 -36.562 -19.562 1 93.94 165 THR B O 1
ATOM 4942 N N . PRO B 1 166 ? 30.719 -34.812 -18.719 1 91.81 166 PRO B N 1
ATOM 4943 C CA . PRO B 1 166 ? 30.25 -33.969 -19.812 1 91.81 166 PRO B CA 1
ATOM 4944 C C . PRO B 1 166 ? 30.578 -34.531 -21.188 1 91.81 166 PRO B C 1
ATOM 4946 O O . PRO B 1 166 ? 29.734 -34.469 -22.094 1 91.81 166 PRO B O 1
ATOM 4949 N N . VAL B 1 167 ? 31.719 -35.062 -21.312 1 90.94 167 VAL B N 1
ATOM 4950 C CA . VAL B 1 167 ? 32.125 -35.625 -22.594 1 90.94 167 VAL B CA 1
ATOM 4951 C C . VAL B 1 167 ? 31.312 -36.875 -22.922 1 90.94 167 VAL B C 1
ATOM 4953 O O . VAL B 1 167 ? 30.812 -37.031 -24.031 1 90.94 167 VAL B O 1
ATOM 4956 N N . GLU B 1 168 ? 31.141 -37.719 -21.969 1 93.19 168 GLU B N 1
ATOM 4957 C CA . GLU B 1 168 ? 30.344 -38.938 -22.141 1 93.19 168 GLU B CA 1
ATOM 4958 C C . GLU B 1 168 ? 28.891 -38.594 -22.453 1 93.19 168 GLU B C 1
ATOM 4960 O O . GLU B 1 168 ? 28.281 -39.25 -23.328 1 93.19 168 GLU B O 1
ATOM 4965 N N . PHE B 1 169 ? 28.453 -37.656 -21.812 1 94.38 169 PHE B N 1
ATOM 4966 C CA . PHE B 1 169 ? 27.047 -37.312 -22.016 1 94.38 169 PHE B CA 1
ATOM 4967 C C . PHE B 1 169 ? 26.844 -36.688 -23.391 1 94.38 169 PHE B C 1
ATOM 4969 O O . PHE B 1 169 ? 25.812 -36.906 -24.031 1 94.38 169 PHE B O 1
ATOM 4976 N N . SER B 1 170 ? 27.781 -35.875 -23.828 1 92 170 SER B N 1
ATOM 4977 C CA . SER B 1 170 ? 27.703 -35.312 -25.172 1 92 170 SER B CA 1
ATOM 4978 C C . SER B 1 170 ? 27.672 -36.406 -26.234 1 92 170 SER B C 1
ATOM 4980 O O . SER B 1 170 ? 26.938 -36.312 -27.219 1 92 170 SER B O 1
ATOM 4982 N N . THR B 1 171 ? 28.438 -37.375 -26.031 1 91.62 171 THR B N 1
ATOM 4983 C CA . THR B 1 171 ? 28.453 -38.5 -26.953 1 91.62 171 THR B CA 1
ATOM 4984 C C . THR B 1 171 ? 27.125 -39.281 -26.859 1 91.62 171 THR B C 1
ATOM 4986 O O . THR B 1 171 ? 26.594 -39.719 -27.891 1 91.62 171 THR B O 1
ATOM 4989 N N . PHE B 1 172 ? 26.703 -39.406 -25.672 1 91.88 172 PHE B N 1
ATOM 4990 C CA . PHE B 1 172 ? 25.438 -40.062 -25.422 1 91.88 172 PHE B CA 1
ATOM 4991 C C . PHE B 1 172 ? 24.297 -39.344 -26.141 1 91.88 172 PHE B C 1
ATOM 4993 O O . PHE B 1 172 ? 23.453 -40 -26.797 1 91.88 172 PHE B O 1
ATOM 5000 N N . LYS B 1 173 ? 24.25 -38.094 -26.094 1 91.56 173 LYS B N 1
ATOM 5001 C CA . LYS B 1 173 ? 23.203 -37.281 -26.75 1 91.56 173 LYS B CA 1
ATOM 5002 C C . LYS B 1 173 ? 23.234 -37.5 -28.266 1 91.56 173 LYS B C 1
ATOM 5004 O O . LYS B 1 173 ? 22.172 -37.562 -28.906 1 91.56 173 LYS B O 1
ATOM 5009 N N . LYS B 1 174 ? 24.422 -37.531 -28.859 1 88.38 174 LYS B N 1
ATOM 5010 C CA . LYS B 1 174 ? 24.609 -37.656 -30.297 1 88.38 174 LYS B CA 1
ATOM 5011 C C . LYS B 1 174 ? 24.062 -38.969 -30.812 1 88.38 174 LYS B C 1
ATOM 5013 O O . LYS B 1 174 ? 23.656 -39.094 -31.969 1 88.38 174 LYS B O 1
ATOM 5018 N N . SER B 1 175 ? 24.094 -39.938 -29.922 1 86.44 175 SER B N 1
ATOM 5019 C CA . SER B 1 175 ? 23.594 -41.25 -30.312 1 86.44 175 SER B CA 1
ATOM 5020 C C . SER B 1 175 ? 22.078 -41.219 -30.547 1 86.44 175 SER B C 1
ATOM 5022 O O . SER B 1 175 ? 21.531 -42.125 -31.203 1 86.44 175 SER B O 1
ATOM 5024 N N . PHE B 1 176 ? 21.484 -40.281 -30.078 1 81.06 176 PHE B N 1
ATOM 5025 C CA . PHE B 1 176 ? 20.047 -40.188 -30.219 1 81.06 176 PHE B CA 1
ATOM 5026 C C . PHE B 1 176 ? 19.688 -39.156 -31.312 1 81.06 176 PHE B C 1
ATOM 5028 O O . PHE B 1 176 ? 18.516 -39.031 -31.672 1 81.06 176 PHE B O 1
ATOM 5035 N N . THR B 1 177 ? 20.5 -38.281 -31.797 1 65.88 177 THR B N 1
ATOM 5036 C CA . THR B 1 177 ? 20.234 -37.281 -32.812 1 65.88 177 THR B CA 1
ATOM 5037 C C . THR B 1 177 ? 19.75 -37.906 -34.125 1 65.88 177 THR B C 1
ATOM 5039 O O . THR B 1 177 ? 18.969 -37.344 -34.844 1 65.88 177 THR B O 1
ATOM 5042 N N . GLY B 1 178 ? 20.125 -39.062 -34.531 1 54.84 178 GLY B N 1
ATOM 5043 C CA . GLY B 1 178 ? 19.625 -39.719 -35.75 1 54.84 178 GLY B CA 1
ATOM 5044 C C . GLY B 1 178 ? 18.156 -40.062 -35.656 1 54.84 178 GLY B C 1
ATOM 5045 O O . GLY B 1 178 ? 17.469 -40.188 -36.688 1 54.84 178 GLY B O 1
ATOM 5046 N N . PHE B 1 179 ? 17.688 -40.344 -34.562 1 48.44 179 PHE B N 1
ATOM 5047 C CA . PHE B 1 179 ? 16.312 -40.812 -34.375 1 48.44 179 PHE B CA 1
ATOM 5048 C C . PHE B 1 179 ? 15.352 -39.625 -34.312 1 48.44 179 PHE B C 1
ATOM 5050 O O . PHE B 1 179 ? 14.133 -39.812 -34.25 1 48.44 179 PHE B O 1
ATOM 5057 N N . GLY B 1 180 ? 15.742 -38.469 -34.062 1 49.09 180 GLY B N 1
ATOM 5058 C CA . GLY B 1 180 ? 14.891 -37.281 -33.906 1 49.09 180 GLY B CA 1
ATOM 5059 C C . GLY B 1 180 ? 13.984 -37.062 -35.094 1 49.09 180 GLY B C 1
ATOM 5060 O O . GLY B 1 180 ? 13.016 -36.312 -35 1 49.09 180 GLY B O 1
ATOM 5061 N N . LEU B 1 181 ? 14.438 -37.406 -36.281 1 44.78 181 LEU B N 1
ATOM 5062 C CA . LEU B 1 181 ? 13.688 -37.188 -37.5 1 44.78 181 LEU B CA 1
ATOM 5063 C C . LEU B 1 181 ? 12.406 -38.031 -37.531 1 44.78 181 LEU B C 1
ATOM 5065 O O . LEU B 1 181 ? 11.469 -37.719 -38.25 1 44.78 181 LEU B O 1
ATOM 5069 N N . PHE B 1 182 ? 12.305 -39.031 -36.812 1 42.91 182 PHE B N 1
ATOM 5070 C CA . PHE B 1 182 ? 11.117 -39.875 -36.844 1 42.91 182 PHE B CA 1
ATOM 5071 C C . PHE B 1 182 ? 9.977 -39.25 -36.062 1 42.91 182 PHE B C 1
ATOM 5073 O O . PHE B 1 182 ? 8.805 -39.562 -36.312 1 42.91 182 PHE B O 1
ATOM 5080 N N . GLY B 1 183 ? 10.156 -38.469 -35.094 1 43.06 183 GLY B N 1
ATOM 5081 C CA . GLY B 1 183 ? 9.094 -37.844 -34.312 1 43.06 183 GLY B CA 1
ATOM 5082 C C . GLY B 1 183 ? 8.281 -36.844 -35.125 1 43.06 183 GLY B C 1
ATOM 5083 O O . GLY B 1 183 ? 7.16 -36.5 -34.719 1 43.06 183 GLY B O 1
ATOM 5084 N N . LYS B 1 184 ? 8.828 -36.219 -36 1 45.75 184 LYS B N 1
ATOM 5085 C CA . LYS B 1 184 ? 8.094 -35.312 -36.875 1 45.75 184 LYS B CA 1
ATOM 5086 C C . LYS B 1 184 ? 7.105 -36.094 -37.75 1 45.75 184 LYS B C 1
ATOM 5088 O O . LYS B 1 184 ? 6.113 -35.531 -38.219 1 45.75 184 LYS B O 1
ATOM 5093 N N . VAL B 1 185 ? 7.453 -37.188 -38.219 1 39.94 185 VAL B N 1
ATOM 5094 C CA . VAL B 1 185 ? 6.539 -37.969 -39.031 1 39.94 185 VAL B CA 1
ATOM 5095 C C . VAL B 1 185 ? 5.25 -38.219 -38.25 1 39.94 185 VAL B C 1
ATOM 5097 O O . VAL B 1 185 ? 4.16 -38.25 -38.844 1 39.94 185 VAL B O 1
ATOM 5100 N N . SER B 1 186 ? 5.332 -38.312 -36.938 1 43.53 186 SER B N 1
ATOM 5101 C CA . SER B 1 186 ? 4.156 -38.5 -36.094 1 43.53 186 SER B CA 1
ATOM 5102 C C . SER B 1 186 ? 3.324 -37.219 -36 1 43.53 186 SER B C 1
ATOM 5104 O O . SER B 1 186 ? 2.098 -37.281 -35.875 1 43.53 186 SER B O 1
ATOM 5106 N N . GLU B 1 187 ? 3.957 -36.062 -36.094 1 44.66 187 GLU B N 1
ATOM 5107 C CA . GLU B 1 187 ? 3.209 -34.812 -36.094 1 44.66 187 GLU B CA 1
ATOM 5108 C C . GLU B 1 187 ? 2.385 -34.656 -37.375 1 44.66 187 GLU B C 1
ATOM 5110 O O . GLU B 1 187 ? 1.272 -34.125 -37.344 1 44.66 187 GLU B O 1
ATOM 5115 N N . SER B 1 188 ? 2.918 -34.969 -38.531 1 40.34 188 SER B N 1
ATOM 5116 C CA . SER B 1 188 ? 2.145 -34.906 -39.781 1 40.34 188 SER B CA 1
ATOM 5117 C C . SER B 1 188 ? 0.917 -35.812 -39.688 1 40.34 188 SER B C 1
ATOM 5119 O O . SER B 1 188 ? -0.144 -35.469 -40.219 1 40.34 188 SER B O 1
ATOM 5121 N N . LEU B 1 189 ? 0.971 -36.938 -39.156 1 41.06 189 LEU B N 1
ATOM 5122 C CA . LEU B 1 189 ? -0.215 -37.781 -38.969 1 41.06 189 LEU B CA 1
ATOM 5123 C C . LEU B 1 189 ? -1.168 -37.156 -37.969 1 41.06 189 LEU B C 1
ATOM 5125 O O . LEU B 1 189 ? -2.383 -37.312 -38.062 1 41.06 189 LEU B O 1
ATOM 5129 N N . GLN B 1 190 ? -0.654 -36.281 -37.125 1 45.19 190 GLN B N 1
ATOM 5130 C CA . GLN B 1 190 ? -1.455 -35.562 -36.156 1 45.19 190 GLN B CA 1
ATOM 5131 C C . GLN B 1 190 ? -2.363 -34.531 -36.812 1 45.19 190 GLN B C 1
ATOM 5133 O O . GLN B 1 190 ? -3.488 -34.312 -36.344 1 45.19 190 GLN B O 1
ATOM 5138 N N . ASN B 1 191 ? -1.99 -33.875 -37.906 1 43.56 191 ASN B N 1
ATOM 5139 C CA . ASN B 1 191 ? -2.852 -32.938 -38.594 1 43.56 191 ASN B CA 1
ATOM 5140 C C . ASN B 1 191 ? -4.055 -33.625 -39.219 1 43.56 191 ASN B C 1
ATOM 5142 O O . ASN B 1 191 ? -5.133 -33.031 -39.312 1 43.56 191 ASN B O 1
ATOM 5146 N N . MET B 1 192 ? -3.904 -34.75 -39.812 1 39.22 192 MET B N 1
ATOM 5147 C CA . MET B 1 192 ? -5.066 -35.406 -40.406 1 39.22 192 MET B CA 1
ATOM 5148 C C . MET B 1 192 ? -6.07 -35.812 -39.312 1 39.22 192 MET B C 1
ATOM 5150 O O . MET B 1 192 ? -7.266 -35.938 -39.594 1 39.22 192 MET B O 1
ATOM 5154 N N . ALA B 1 193 ? -5.555 -36.062 -38.125 1 44 193 ALA B N 1
ATOM 5155 C CA . ALA B 1 193 ? -6.363 -36.5 -36.969 1 44 193 ALA B CA 1
ATOM 5156 C C . ALA B 1 193 ? -7.148 -35.344 -36.375 1 44 193 ALA B C 1
ATOM 5158 O O . ALA B 1 193 ? -8.094 -35.562 -35.625 1 44 193 ALA B O 1
ATOM 5159 N N . SER B 1 194 ? -6.742 -34.219 -36.656 1 45.22 194 SER B N 1
ATOM 5160 C CA . SER B 1 194 ? -7.383 -33.094 -36 1 45.22 194 SER B CA 1
ATOM 5161 C C . SER B 1 194 ? -8.867 -33 -36.312 1 45.22 194 SER B C 1
ATOM 5163 O O . SER B 1 194 ? -9.648 -32.406 -35.562 1 45.22 194 SER B O 1
ATOM 5165 N N . SER B 1 195 ? -9.148 -33.531 -37.531 1 45.62 195 SER B N 1
ATOM 5166 C CA . SER B 1 195 ? -10.555 -33.344 -37.875 1 45.62 195 SER B CA 1
ATOM 5167 C C . SER B 1 195 ? -11.445 -34.375 -37.156 1 45.62 195 SER B C 1
ATOM 5169 O O . SER B 1 195 ? -12.672 -34.312 -37.25 1 45.62 195 SER B O 1
ATOM 5171 N N . TYR B 1 196 ? -10.859 -35.438 -36.75 1 45.56 196 TYR B N 1
ATOM 5172 C CA . TYR B 1 196 ? -11.75 -36.438 -36.156 1 45.56 196 TYR B CA 1
ATOM 5173 C C . TYR B 1 196 ? -12.047 -36.094 -34.688 1 45.56 196 TYR B C 1
ATOM 5175 O O . TYR B 1 196 ? -11.148 -36.062 -33.844 1 45.56 196 TYR B O 1
ATOM 5183 N N . ILE B 1 197 ? -12.938 -35.281 -34.469 1 49.53 197 ILE B N 1
ATOM 5184 C CA . ILE B 1 197 ? -13.445 -35.062 -33.094 1 49.53 197 ILE B CA 1
ATOM 5185 C C . ILE B 1 197 ? -13.797 -36.406 -32.469 1 49.53 197 ILE B C 1
ATOM 5187 O O . ILE B 1 197 ? -14.617 -37.156 -33 1 49.53 197 ILE B O 1
ATOM 5191 N N . SER B 1 198 ? -12.992 -37 -31.703 1 55.75 198 SER B N 1
ATOM 5192 C CA . SER B 1 198 ? -13.258 -38.25 -31 1 55.75 198 SER B CA 1
ATOM 5193 C C . SER B 1 198 ? -14.695 -38.312 -30.484 1 55.75 198 SER B C 1
ATOM 5195 O O . SER B 1 198 ? -15.148 -37.375 -29.797 1 55.75 198 SER B O 1
ATOM 5197 N N . LYS B 1 199 ? -15.555 -38.906 -31.047 1 54.94 199 LYS B N 1
ATOM 5198 C CA . LYS B 1 199 ? -16.938 -39.125 -30.656 1 54.94 199 LYS B CA 1
ATOM 5199 C C . LYS B 1 199 ? -17.031 -39.562 -29.203 1 54.94 199 LYS B C 1
ATOM 5201 O O . LYS B 1 199 ? -17.984 -39.219 -28.5 1 54.94 199 LYS B O 1
ATOM 5206 N N . SER B 1 200 ? -16.047 -40.469 -28.641 1 59.38 200 SER B N 1
ATOM 5207 C CA . SER B 1 200 ? -16.375 -41.062 -27.359 1 59.38 200 SER B CA 1
ATOM 5208 C C . SER B 1 200 ? -15.312 -40.75 -26.312 1 59.38 200 SER B C 1
ATOM 5210 O O . SER B 1 200 ? -14.32 -41.469 -26.188 1 59.38 200 SER B O 1
ATOM 5212 N N . ARG B 1 201 ? -15.156 -39.531 -25.922 1 63.62 201 ARG B N 1
ATOM 5213 C CA . ARG B 1 201 ? -14.258 -39.344 -24.781 1 63.62 201 ARG B CA 1
ATOM 5214 C C . ARG B 1 201 ? -14.859 -39.938 -23.516 1 63.62 201 ARG B C 1
ATOM 5216 O O . ARG B 1 201 ? -16.047 -39.75 -23.234 1 63.62 201 ARG B O 1
ATOM 5223 N N . THR B 1 202 ? -14.039 -40.781 -22.859 1 80.06 202 THR B N 1
ATOM 5224 C CA . THR B 1 202 ? -14.398 -41.25 -21.531 1 80.06 202 THR B CA 1
ATOM 5225 C C . THR B 1 202 ? -14.594 -40.094 -20.562 1 80.06 202 THR B C 1
ATOM 5227 O O . THR B 1 202 ? -13.828 -39.125 -20.594 1 80.06 202 THR B O 1
ATOM 5230 N N . VAL B 1 203 ? -15.586 -40.062 -19.922 1 89 203 VAL B N 1
ATOM 5231 C CA . VAL B 1 203 ? -16.062 -39.031 -19.016 1 89 203 VAL B CA 1
ATOM 5232 C C . VAL B 1 203 ? -14.969 -38.656 -18.016 1 89 203 VAL B C 1
ATOM 5234 O O . VAL B 1 203 ? -14.797 -37.5 -17.672 1 89 203 VAL B O 1
ATOM 5237 N N . GLU B 1 204 ? -14.133 -39.625 -17.672 1 91.94 204 GLU B N 1
ATOM 5238 C CA . GLU B 1 204 ? -13.102 -39.438 -16.656 1 91.94 204 GLU B CA 1
ATOM 5239 C C . GLU B 1 204 ? -12.031 -38.469 -17.141 1 91.94 204 GLU B C 1
ATOM 5241 O O . GLU B 1 204 ? -11.641 -37.562 -16.406 1 91.94 204 GLU B O 1
ATOM 5246 N N . PHE B 1 205 ? -11.625 -38.625 -18.328 1 93.88 205 PHE B N 1
ATOM 5247 C CA . PHE B 1 205 ? -10.531 -37.812 -18.859 1 93.88 205 PHE B CA 1
ATOM 5248 C C . PHE B 1 205 ? -11.039 -36.469 -19.297 1 93.88 205 PHE B C 1
ATOM 5250 O O . PHE B 1 205 ? -10.281 -35.469 -19.297 1 93.88 205 PHE B O 1
ATOM 5257 N N . GLU B 1 206 ? -12.297 -36.344 -19.609 1 93.31 206 GLU B N 1
ATOM 5258 C CA . GLU B 1 206 ? -12.906 -35.062 -19.875 1 93.31 206 GLU B CA 1
ATOM 5259 C C . GLU B 1 206 ? -12.953 -34.188 -18.609 1 93.31 206 GLU B C 1
ATOM 5261 O O . GLU B 1 206 ? -12.672 -33 -18.672 1 93.31 206 GLU B O 1
ATOM 5266 N N . LYS B 1 207 ? -13.273 -34.812 -17.547 1 93.62 207 LYS B N 1
ATOM 5267 C CA . LYS B 1 207 ? -13.297 -34.125 -16.266 1 93.62 207 LYS B CA 1
ATOM 5268 C C . LYS B 1 207 ? -11.898 -33.625 -15.891 1 93.62 207 LYS B C 1
ATOM 5270 O O . LYS B 1 207 ? -11.742 -32.531 -15.359 1 93.62 207 LYS B O 1
ATOM 5275 N N . MET B 1 208 ? -10.93 -34.5 -16.188 1 94.75 208 MET B N 1
ATOM 5276 C CA . MET B 1 208 ? -9.547 -34.125 -15.906 1 94.75 208 MET B CA 1
ATOM 5277 C C . MET B 1 208 ? -9.148 -32.906 -16.734 1 94.75 208 MET B C 1
ATOM 5279 O O . MET B 1 208 ? -8.516 -31.969 -16.219 1 94.75 208 MET B O 1
ATOM 5283 N N . SER B 1 209 ? -9.562 -32.938 -17.969 1 95.19 209 SER B N 1
ATOM 5284 C CA . SER B 1 209 ? -9.234 -31.844 -18.859 1 95.19 209 SER B CA 1
ATOM 5285 C C . SER B 1 209 ? -9.898 -30.547 -18.422 1 95.19 209 SER B C 1
ATOM 5287 O O . SER B 1 209 ? -9.273 -29.484 -18.422 1 95.19 209 SER B O 1
ATOM 5289 N N . GLU B 1 210 ? -11.094 -30.594 -18.016 1 94.69 210 GLU B N 1
ATOM 5290 C CA . GLU B 1 210 ? -11.82 -29.438 -17.516 1 94.69 210 GLU B CA 1
ATOM 5291 C C . GLU B 1 210 ? -11.172 -28.875 -16.25 1 94.69 210 GLU B C 1
ATOM 5293 O O . GLU B 1 210 ? -11.039 -27.656 -16.109 1 94.69 210 GLU B O 1
ATOM 5298 N N . TYR B 1 211 ? -10.812 -29.75 -15.445 1 94.38 211 TYR B N 1
ATOM 5299 C CA . TYR B 1 211 ? -10.172 -29.359 -14.195 1 94.38 211 TYR B CA 1
ATOM 5300 C C . TYR B 1 211 ? -8.867 -28.609 -14.469 1 94.38 211 TYR B C 1
ATOM 5302 O O . TYR B 1 211 ? -8.625 -27.547 -13.898 1 94.38 211 TYR B O 1
ATOM 5310 N N . VAL B 1 212 ? -8.102 -29.219 -15.305 1 95.69 212 VAL B N 1
ATOM 5311 C CA . VAL B 1 212 ? -6.793 -28.625 -15.594 1 95.69 212 VAL B CA 1
ATOM 5312 C C . VAL B 1 212 ? -6.973 -27.25 -16.234 1 95.69 212 VAL B C 1
ATOM 5314 O O . VAL B 1 212 ? -6.223 -26.328 -15.93 1 95.69 212 VAL B O 1
ATOM 5317 N N . ASP B 1 213 ? -7.953 -27.094 -17.031 1 95.56 213 ASP B N 1
ATOM 5318 C CA . ASP B 1 213 ? -8.234 -25.812 -17.672 1 95.56 213 ASP B CA 1
ATOM 5319 C C . ASP B 1 213 ? -8.656 -24.766 -16.641 1 95.56 213 ASP B C 1
ATOM 5321 O O . ASP B 1 213 ? -8.172 -23.625 -16.656 1 95.56 213 ASP B O 1
ATOM 5325 N N . LYS B 1 214 ? -9.492 -25.125 -15.75 1 94.06 214 LYS B N 1
ATOM 5326 C CA . LYS B 1 214 ? -9.953 -24.219 -14.695 1 94.06 214 LYS B CA 1
ATOM 5327 C C . LYS B 1 214 ? -8.805 -23.844 -13.773 1 94.06 214 LYS B C 1
ATOM 5329 O O . LYS B 1 214 ? -8.68 -22.672 -13.375 1 94.06 214 LYS B O 1
ATOM 5334 N N . LEU B 1 215 ? -8.047 -24.844 -13.445 1 93.88 215 LEU B N 1
ATOM 5335 C CA . LEU B 1 215 ? -6.898 -24.594 -12.586 1 93.88 215 LEU B CA 1
ATOM 5336 C C . LEU B 1 215 ? -5.941 -23.594 -13.242 1 93.88 215 LEU B C 1
ATOM 5338 O O . LEU B 1 215 ? -5.43 -22.688 -12.57 1 93.88 215 LEU B O 1
ATOM 5342 N N . SER B 1 216 ? -5.723 -23.781 -14.508 1 95.56 216 SER B N 1
ATOM 5343 C CA . SER B 1 216 ? -4.859 -22.859 -15.25 1 95.56 216 SER B CA 1
ATOM 5344 C C . SER B 1 216 ? -5.367 -21.438 -15.156 1 95.56 216 SER B C 1
ATOM 5346 O O . SER B 1 216 ? -4.586 -20.5 -14.938 1 95.56 216 SER B O 1
ATOM 5348 N N . GLU B 1 217 ? -6.586 -21.281 -15.266 1 94.81 217 GLU B N 1
ATOM 5349 C CA . GLU B 1 217 ? -7.203 -19.953 -15.172 1 94.81 217 GLU B CA 1
ATOM 5350 C C . GLU B 1 217 ? -7.027 -19.359 -13.781 1 94.81 217 GLU B C 1
ATOM 5352 O O . GLU B 1 217 ? -6.715 -18.172 -13.648 1 94.81 217 GLU B O 1
ATOM 5357 N N . LYS B 1 218 ? -7.23 -20.172 -12.812 1 93.31 218 LYS B N 1
ATOM 5358 C CA . LYS B 1 218 ? -7.137 -19.688 -11.438 1 93.31 218 LYS B CA 1
ATOM 5359 C C . LYS B 1 218 ? -5.707 -19.266 -11.102 1 93.31 218 LYS B C 1
ATOM 5361 O O . LYS B 1 218 ? -5.496 -18.219 -10.477 1 93.31 218 LYS B O 1
ATOM 5366 N N . ILE B 1 219 ? -4.789 -20.062 -11.516 1 93.88 219 ILE B N 1
ATOM 5367 C CA . ILE B 1 219 ? -3.391 -19.75 -11.25 1 93.88 219 ILE B CA 1
ATOM 5368 C C . ILE B 1 219 ? -3.006 -18.453 -11.961 1 93.88 219 ILE B C 1
ATOM 5370 O O . ILE B 1 219 ? -2.324 -17.609 -11.383 1 93.88 219 ILE B O 1
ATOM 5374 N N . HIS B 1 220 ? -3.488 -18.312 -13.156 1 93.88 220 HIS B N 1
ATOM 5375 C CA . HIS B 1 220 ? -3.189 -17.109 -13.914 1 93.88 220 HIS B CA 1
ATOM 5376 C C . HIS B 1 220 ? -3.797 -15.875 -13.242 1 93.88 220 HIS B C 1
ATOM 5378 O O . HIS B 1 220 ? -3.145 -14.836 -13.148 1 93.88 220 HIS B O 1
ATOM 5384 N N . THR B 1 221 ? -4.961 -15.969 -12.789 1 93.44 221 THR B N 1
ATOM 5385 C CA . THR B 1 221 ? -5.637 -14.875 -12.102 1 93.44 221 THR B CA 1
ATOM 5386 C C . THR B 1 221 ? -4.895 -14.508 -10.82 1 93.44 221 THR B C 1
ATOM 5388 O O . THR B 1 221 ? -4.719 -13.328 -10.516 1 93.44 221 THR B O 1
ATOM 5391 N N . MET B 1 222 ? -4.465 -15.492 -10.125 1 92 222 MET B N 1
ATOM 5392 C CA . MET B 1 222 ? -3.717 -15.266 -8.898 1 92 222 MET B CA 1
ATOM 5393 C C . MET B 1 222 ? -2.398 -14.555 -9.188 1 92 222 MET B C 1
ATOM 5395 O O . MET B 1 222 ? -1.996 -13.656 -8.438 1 92 222 MET B O 1
ATOM 5399 N N . GLU B 1 223 ? -1.796 -14.992 -10.188 1 92.12 223 GLU B N 1
ATOM 5400 C CA . GLU B 1 223 ? -0.542 -14.359 -10.578 1 92.12 223 GLU B CA 1
ATOM 5401 C C . GLU B 1 223 ? -0.751 -12.883 -10.906 1 92.12 223 GLU B C 1
ATOM 5403 O O . GLU B 1 223 ? 0.023 -12.031 -10.469 1 92.12 223 GLU B O 1
ATOM 5408 N N . LYS B 1 224 ? -1.758 -12.578 -11.625 1 94.06 224 LYS B N 1
ATOM 5409 C CA . LYS B 1 224 ? -2.047 -11.211 -12.047 1 94.06 224 LYS B CA 1
ATOM 5410 C C . LYS B 1 224 ? -2.338 -10.312 -10.844 1 94.06 224 LYS B C 1
ATOM 5412 O O . LYS B 1 224 ? -1.79 -9.219 -10.742 1 94.06 224 LYS B O 1
ATOM 5417 N N . ILE B 1 225 ? -3.178 -10.766 -9.992 1 93.25 225 ILE B N 1
ATOM 5418 C CA . ILE B 1 225 ? -3.537 -9.961 -8.828 1 93.25 225 ILE B CA 1
ATOM 5419 C C . ILE B 1 225 ? -2.318 -9.797 -7.922 1 93.25 225 ILE B C 1
ATOM 5421 O O . ILE B 1 225 ? -2.123 -8.734 -7.32 1 93.25 225 ILE B O 1
ATOM 5425 N N . GLY B 1 226 ? -1.564 -10.93 -7.793 1 92.44 226 GLY B N 1
ATOM 5426 C CA . GLY B 1 226 ? -0.33 -10.828 -7.027 1 92.44 226 GLY B CA 1
ATOM 5427 C C . GLY B 1 226 ? 0.607 -9.758 -7.551 1 92.44 226 GLY B C 1
ATOM 5428 O O . GLY B 1 226 ? 1.211 -9.016 -6.77 1 92.44 226 GLY B O 1
ATOM 5429 N N . GLN B 1 227 ? 0.694 -9.641 -8.836 1 93.25 227 GLN B N 1
ATOM 5430 C CA . GLN B 1 227 ? 1.551 -8.641 -9.461 1 93.25 227 GLN B CA 1
ATOM 5431 C C . GLN B 1 227 ? 1.028 -7.227 -9.203 1 93.25 227 GLN B C 1
ATOM 5433 O O . GLN B 1 227 ? 1.808 -6.309 -8.938 1 93.25 227 GLN B O 1
ATOM 5438 N N . ARG B 1 228 ? -0.214 -7.027 -9.25 1 93.94 228 ARG B N 1
ATOM 5439 C CA . ARG B 1 228 ? -0.826 -5.727 -8.992 1 93.94 228 ARG B CA 1
ATOM 5440 C C . ARG B 1 228 ? -0.57 -5.277 -7.555 1 93.94 228 ARG B C 1
ATOM 5442 O O . ARG B 1 228 ? -0.186 -4.129 -7.316 1 93.94 228 ARG B O 1
ATOM 5449 N N . ILE B 1 229 ? -0.782 -6.148 -6.656 1 93.94 229 ILE B N 1
ATOM 5450 C CA . ILE B 1 229 ? -0.562 -5.848 -5.246 1 93.94 229 ILE B CA 1
ATOM 5451 C C . ILE B 1 229 ? 0.903 -5.484 -5.02 1 93.94 229 ILE B C 1
ATOM 5453 O O . ILE B 1 229 ? 1.207 -4.539 -4.289 1 93.94 229 ILE B O 1
ATOM 5457 N N . GLN B 1 230 ? 1.728 -6.242 -5.672 1 94.06 230 GLN B N 1
ATOM 5458 C CA . GLN B 1 230 ? 3.156 -5.988 -5.527 1 94.06 230 GLN B CA 1
ATOM 5459 C C . GLN B 1 230 ? 3.52 -4.594 -6.039 1 94.06 230 GLN B C 1
ATOM 5461 O O . GLN B 1 230 ? 4.328 -3.895 -5.426 1 94.06 230 GLN B O 1
ATOM 5466 N N . LYS B 1 231 ? 2.961 -4.184 -7.098 1 95.12 231 LYS B N 1
ATOM 5467 C CA . LYS B 1 231 ? 3.201 -2.861 -7.664 1 95.12 231 LYS B CA 1
ATOM 5468 C C . LYS B 1 231 ? 2.797 -1.763 -6.688 1 95.12 231 LYS B C 1
ATOM 5470 O O . LYS B 1 231 ? 3.555 -0.817 -6.457 1 95.12 231 LYS B O 1
ATOM 5475 N N . GLU B 1 232 ? 1.645 -1.925 -6.129 1 94.38 232 GLU B N 1
ATOM 5476 C CA . GLU B 1 232 ? 1.155 -0.941 -5.168 1 94.38 232 GLU B CA 1
ATOM 5477 C C . GLU B 1 232 ? 2.01 -0.934 -3.904 1 94.38 232 GLU B C 1
ATOM 5479 O O . GLU B 1 232 ? 2.25 0.123 -3.318 1 94.38 232 GLU B O 1
ATOM 5484 N N . ARG B 1 233 ? 2.465 -2.113 -3.494 1 94.31 233 ARG B N 1
ATOM 5485 C CA . ARG B 1 233 ? 3.32 -2.213 -2.316 1 94.31 233 ARG B CA 1
ATOM 5486 C C . ARG B 1 233 ? 4.633 -1.462 -2.527 1 94.31 233 ARG B C 1
ATOM 5488 O O . ARG B 1 233 ? 5.129 -0.799 -1.614 1 94.31 233 ARG B O 1
ATOM 5495 N N . ILE B 1 234 ? 5.164 -1.576 -3.693 1 94.88 234 ILE B N 1
ATOM 5496 C CA . ILE B 1 234 ? 6.43 -0.919 -4.004 1 94.88 234 ILE B CA 1
ATOM 5497 C C . ILE B 1 234 ? 6.238 0.596 -3.99 1 94.88 234 ILE B C 1
ATOM 5499 O O . ILE B 1 234 ? 7.055 1.323 -3.416 1 94.88 234 ILE B O 1
ATOM 5503 N N . ALA B 1 235 ? 5.137 1.061 -4.566 1 94.44 235 ALA B N 1
ATOM 5504 C CA . ALA B 1 235 ? 4.844 2.492 -4.582 1 94.44 235 ALA B CA 1
ATOM 5505 C C . ALA B 1 235 ? 4.641 3.023 -3.166 1 94.44 235 ALA B C 1
ATOM 5507 O O . ALA B 1 235 ? 5.172 4.078 -2.807 1 94.44 235 ALA B O 1
ATOM 5508 N N . TYR B 1 236 ? 3.953 2.332 -2.355 1 94.44 236 TYR B N 1
ATOM 5509 C CA . TYR B 1 236 ? 3.707 2.689 -0.963 1 94.44 236 TYR B CA 1
ATOM 5510 C C . TYR B 1 236 ? 5.008 2.734 -0.174 1 94.44 236 TYR B C 1
ATOM 5512 O O . TYR B 1 236 ? 5.234 3.658 0.612 1 94.44 236 TYR B O 1
ATOM 5520 N N . LEU B 1 237 ? 5.781 1.727 -0.434 1 95 237 LEU B N 1
ATOM 5521 C CA . LEU B 1 237 ? 7.062 1.632 0.255 1 95 237 LEU B CA 1
ATOM 5522 C C . LEU B 1 237 ? 7.926 2.857 -0.03 1 95 237 LEU B C 1
ATOM 5524 O O . LEU B 1 237 ? 8.547 3.41 0.881 1 95 237 LEU B O 1
ATOM 5528 N N . GLN B 1 238 ? 7.938 3.328 -1.232 1 94.75 238 GLN B N 1
ATOM 5529 C CA . GLN B 1 238 ? 8.734 4.484 -1.625 1 94.75 238 GLN B CA 1
ATOM 5530 C C . GLN B 1 238 ? 8.289 5.742 -0.881 1 94.75 238 GLN B C 1
ATOM 5532 O O . GLN B 1 238 ? 9.125 6.5 -0.378 1 94.75 238 GLN B O 1
ATOM 5537 N N . ASP B 1 239 ? 7.016 5.914 -0.754 1 94.19 239 ASP B N 1
ATOM 5538 C CA . ASP B 1 239 ? 6.484 7.082 -0.064 1 94.19 239 ASP B CA 1
ATOM 5539 C C . ASP B 1 239 ? 6.703 6.98 1.443 1 94.19 239 ASP B C 1
ATOM 5541 O O . ASP B 1 239 ? 7.016 7.973 2.102 1 94.19 239 ASP B O 1
ATOM 5545 N N . LEU B 1 240 ? 6.516 5.809 1.95 1 94.12 240 LEU B N 1
ATOM 5546 C CA . LEU B 1 240 ? 6.695 5.578 3.379 1 94.12 240 LEU B CA 1
ATOM 5547 C C . LEU B 1 240 ? 8.133 5.871 3.801 1 94.12 240 LEU B C 1
ATOM 5549 O O . LEU B 1 240 ? 8.367 6.402 4.887 1 94.12 240 LEU B O 1
ATOM 5553 N N . GLN B 1 241 ? 9.078 5.629 2.969 1 95.19 241 GLN B N 1
ATOM 5554 C CA . GLN B 1 241 ? 10.5 5.816 3.262 1 95.19 241 GLN B CA 1
ATOM 5555 C C . GLN B 1 241 ? 10.844 7.297 3.369 1 95.19 241 GLN B C 1
ATOM 5557 O O . GLN B 1 241 ? 11.875 7.66 3.949 1 95.19 241 GLN B O 1
ATOM 5562 N N . MET B 1 242 ? 9.977 8.156 2.875 1 94.56 242 MET B N 1
ATOM 5563 C CA . MET B 1 242 ? 10.227 9.594 2.896 1 94.56 242 MET B CA 1
ATOM 5564 C C . MET B 1 242 ? 9.797 10.195 4.23 1 94.56 242 MET B C 1
ATOM 5566 O O . MET B 1 242 ? 10.18 11.32 4.559 1 94.56 242 MET B O 1
ATOM 5570 N N . MET B 1 243 ? 9.109 9.461 5 1 94.19 243 MET B N 1
ATOM 5571 C CA . MET B 1 243 ? 8.531 10 6.23 1 94.19 243 MET B CA 1
ATOM 5572 C C . MET B 1 243 ? 9.625 10.32 7.246 1 94.19 243 MET B C 1
ATOM 5574 O O . MET B 1 243 ? 9.648 11.406 7.824 1 94.19 243 MET B O 1
ATOM 5578 N N . GLN B 1 244 ? 10.539 9.422 7.438 1 94.69 244 GLN B N 1
ATOM 5579 C CA . GLN B 1 244 ? 11.539 9.586 8.484 1 94.69 244 GLN B CA 1
ATOM 5580 C C . GLN B 1 244 ? 12.438 10.789 8.195 1 94.69 244 GLN B C 1
ATOM 5582 O O . GLN B 1 244 ? 12.648 11.633 9.078 1 94.69 244 GLN B O 1
ATOM 5587 N N . PRO B 1 245 ? 12.969 10.906 6.945 1 94.88 245 PRO B N 1
ATOM 5588 C CA . PRO B 1 245 ? 13.781 12.094 6.664 1 94.88 245 PRO B CA 1
ATOM 5589 C C . PRO B 1 245 ? 13.016 13.398 6.895 1 94.88 245 PRO B C 1
ATOM 5591 O O . PRO B 1 245 ? 13.586 14.367 7.414 1 94.88 245 PRO B O 1
ATOM 5594 N N . ILE B 1 246 ? 11.797 13.484 6.59 1 93.5 246 ILE B N 1
ATOM 5595 C CA . ILE B 1 246 ? 10.984 14.68 6.742 1 93.5 246 ILE B CA 1
ATOM 5596 C C . ILE B 1 246 ? 10.805 14.992 8.227 1 93.5 246 ILE B C 1
ATOM 5598 O O . ILE B 1 246 ? 10.969 16.141 8.648 1 93.5 246 ILE B O 1
ATOM 5602 N N . LEU B 1 247 ? 10.508 14.023 9.047 1 94.19 247 LEU B N 1
ATOM 5603 C CA . LEU B 1 247 ? 10.312 14.211 10.477 1 94.19 247 LEU B CA 1
ATOM 5604 C C . LEU B 1 247 ? 11.625 14.562 11.164 1 94.19 247 LEU B C 1
ATOM 5606 O O . LEU B 1 247 ? 11.648 15.359 12.109 1 94.19 247 LEU B O 1
ATOM 5610 N N . ASN B 1 248 ? 12.68 13.961 10.656 1 93.06 248 ASN B N 1
ATOM 5611 C CA . ASN B 1 248 ? 13.992 14.281 11.203 1 93.06 248 ASN B CA 1
ATOM 5612 C C . ASN B 1 248 ? 14.359 15.75 10.969 1 93.06 248 ASN B C 1
ATOM 5614 O O . ASN B 1 248 ? 14.945 16.391 11.836 1 93.06 248 ASN B O 1
ATOM 5618 N N . HIS B 1 249 ? 14.008 16.219 9.812 1 91.94 249 HIS B N 1
ATOM 5619 C CA . HIS B 1 249 ? 14.234 17.641 9.523 1 91.94 249 HIS B CA 1
ATOM 5620 C C . HIS B 1 249 ? 13.375 18.531 10.422 1 91.94 249 HIS B C 1
ATOM 5622 O O . HIS B 1 249 ? 13.82 19.594 10.844 1 91.94 249 HIS B O 1
ATOM 5628 N N . TRP B 1 250 ? 12.25 18.062 10.727 1 91.81 250 TRP B N 1
ATOM 5629 C CA . TRP B 1 250 ? 11.328 18.812 11.578 1 91.81 250 TRP B CA 1
ATOM 5630 C C . TRP B 1 250 ? 11.812 18.812 13.031 1 91.81 250 TRP B C 1
ATOM 5632 O O . TRP B 1 250 ? 11.719 19.828 13.719 1 91.81 250 TRP B O 1
ATOM 5642 N N . ARG B 1 251 ? 12.383 17.75 13.445 1 90.5 251 ARG B N 1
ATOM 5643 C CA . ARG B 1 251 ? 12.844 17.562 14.812 1 90.5 251 ARG B CA 1
ATOM 5644 C C . ARG B 1 251 ? 13.836 18.641 15.227 1 90.5 251 ARG B C 1
ATOM 5646 O O . ARG B 1 251 ? 13.828 19.109 16.359 1 90.5 251 ARG B O 1
ATOM 5653 N N . ALA B 1 252 ? 14.609 19.125 14.312 1 86.88 252 ALA B N 1
ATOM 5654 C CA . ALA B 1 252 ? 15.641 20.125 14.586 1 86.88 252 ALA B CA 1
ATOM 5655 C C . ALA B 1 252 ? 15.031 21.453 15.016 1 86.88 252 ALA B C 1
ATOM 5657 O O . ALA B 1 252 ? 15.648 22.203 15.766 1 86.88 252 ALA B O 1
ATOM 5658 N N . TYR B 1 253 ? 13.773 21.594 14.719 1 86.44 253 TYR B N 1
ATOM 5659 C CA . TYR B 1 253 ? 13.164 22.891 14.961 1 86.44 253 TYR B CA 1
ATOM 5660 C C . TYR B 1 253 ? 12.125 22.812 16.078 1 86.44 253 TYR B C 1
ATOM 5662 O O . TYR B 1 253 ? 11.547 23.828 16.469 1 86.44 253 TYR B O 1
ATOM 5670 N N . GLU B 1 254 ? 11.914 21.578 16.562 1 88.12 254 GLU B N 1
ATOM 5671 C CA . GLU B 1 254 ? 10.914 21.406 17.609 1 88.12 254 GLU B CA 1
ATOM 5672 C C . GLU B 1 254 ? 11.492 20.656 18.797 1 88.12 254 GLU B C 1
ATOM 5674 O O . GLU B 1 254 ? 11.211 19.469 18.984 1 88.12 254 GLU B O 1
ATOM 5679 N N . PRO B 1 255 ? 12.109 21.375 19.641 1 84.75 255 PRO B N 1
ATOM 5680 C CA . PRO B 1 255 ? 12.766 20.703 20.766 1 84.75 255 PRO B CA 1
ATOM 5681 C C . PRO B 1 255 ? 11.766 20.016 21.703 1 84.75 255 PRO B C 1
ATOM 5683 O O . PRO B 1 255 ? 12.055 18.938 22.219 1 84.75 255 PRO B O 1
ATOM 5686 N N . ASN B 1 256 ? 10.594 20.516 21.891 1 86 256 ASN B N 1
ATOM 5687 C CA . ASN B 1 256 ? 9.609 19.953 22.797 1 86 256 ASN B CA 1
ATOM 5688 C C . ASN B 1 256 ? 8.938 18.703 22.203 1 86 256 ASN B C 1
ATOM 5690 O O . ASN B 1 256 ? 8.234 17.984 22.906 1 86 256 ASN B O 1
ATOM 5694 N N . LEU B 1 257 ? 9.148 18.5 20.938 1 89.69 257 LEU B N 1
ATOM 5695 C CA . LEU B 1 257 ? 8.531 17.359 20.266 1 89.69 257 LEU B CA 1
ATOM 5696 C C . LEU B 1 257 ? 9.586 16.469 19.625 1 89.69 257 LEU B C 1
ATOM 5698 O O . LEU B 1 257 ? 9.258 15.555 18.859 1 89.69 257 LEU B O 1
ATOM 5702 N N . SER B 1 258 ? 10.773 16.75 19.891 1 91.75 258 SER B N 1
ATOM 5703 C CA . SER B 1 258 ? 11.891 16.125 19.203 1 91.75 258 SER B CA 1
ATOM 5704 C C . SER B 1 258 ? 11.875 14.602 19.391 1 91.75 258 SER B C 1
ATOM 5706 O O . SER B 1 258 ? 12.016 13.859 18.422 1 91.75 258 SER B O 1
ATOM 5708 N N . GLU B 1 259 ? 11.633 14.133 20.578 1 92.31 259 GLU B N 1
ATOM 5709 C CA . GLU B 1 259 ? 11.641 12.695 20.844 1 92.31 259 GLU B CA 1
ATOM 5710 C C . GLU B 1 259 ? 10.453 12 20.188 1 92.31 259 GLU B C 1
ATOM 5712 O O . GLU B 1 259 ? 10.594 10.898 19.656 1 92.31 259 GLU B O 1
ATOM 5717 N N . GLY B 1 260 ? 9.328 12.648 20.266 1 92.25 260 GLY B N 1
ATOM 5718 C CA . GLY B 1 260 ? 8.156 12.094 19.625 1 92.25 260 GLY B CA 1
ATOM 5719 C C . GLY B 1 260 ? 8.289 11.977 18.109 1 92.25 260 GLY B C 1
ATOM 5720 O O . GLY B 1 260 ? 7.957 10.945 17.531 1 92.25 260 GLY B O 1
ATOM 5721 N N . LEU B 1 261 ? 8.828 13.016 17.531 1 94.31 261 LEU B N 1
ATOM 5722 C CA . LEU B 1 261 ? 9.047 13.023 16.094 1 94.31 261 LEU B CA 1
ATOM 5723 C C . LEU B 1 261 ? 10.055 11.953 15.688 1 94.31 261 LEU B C 1
ATOM 5725 O O . LEU B 1 261 ? 9.867 11.266 14.68 1 94.31 261 LEU B O 1
ATOM 5729 N N . GLN B 1 262 ? 11.055 11.805 16.484 1 94.69 262 GLN B N 1
ATOM 5730 C CA . GLN B 1 262 ? 12.062 10.789 16.219 1 94.69 262 GLN B CA 1
ATOM 5731 C C . GLN B 1 262 ? 11.469 9.383 16.312 1 94.69 262 GLN B C 1
ATOM 5733 O O . GLN B 1 262 ? 11.742 8.523 15.469 1 94.69 262 GLN B O 1
ATOM 5738 N N . ALA B 1 263 ? 10.664 9.18 17.328 1 95.38 263 ALA B N 1
ATOM 5739 C CA . ALA B 1 263 ? 10.062 7.871 17.562 1 95.38 263 ALA B CA 1
ATOM 5740 C C . ALA B 1 263 ? 9.141 7.488 16.406 1 95.38 263 ALA B C 1
ATOM 5742 O O . ALA B 1 263 ? 9.18 6.355 15.914 1 95.38 263 ALA B O 1
ATOM 5743 N N . ILE B 1 264 ? 8.359 8.43 15.984 1 95.12 264 ILE B N 1
ATOM 5744 C CA . ILE B 1 264 ? 7.441 8.18 14.875 1 95.12 264 ILE B CA 1
ATOM 5745 C C . ILE B 1 264 ? 8.242 7.922 13.594 1 95.12 264 ILE B C 1
ATOM 5747 O O . ILE B 1 264 ? 7.895 7.039 12.805 1 95.12 264 ILE B O 1
ATOM 5751 N N . GLY B 1 265 ? 9.242 8.758 13.398 1 95.81 265 GLY B N 1
ATOM 5752 C CA . GLY B 1 265 ? 10.109 8.547 12.25 1 95.81 265 GLY B CA 1
ATOM 5753 C C . GLY B 1 265 ? 10.75 7.176 12.227 1 95.81 265 GLY B C 1
ATOM 5754 O O . GLY B 1 265 ? 10.781 6.516 11.188 1 95.81 265 GLY B O 1
ATOM 5755 N N . GLU B 1 266 ? 11.227 6.746 13.32 1 96.25 266 GLU B N 1
ATOM 5756 C CA . GLU B 1 266 ? 11.859 5.434 13.43 1 96.25 266 GLU B CA 1
ATOM 5757 C C . GLU B 1 266 ? 10.844 4.312 13.211 1 96.25 266 GLU B C 1
ATOM 5759 O O . GLU B 1 266 ? 11.148 3.311 12.562 1 96.25 266 GLU B O 1
ATOM 5764 N N . ALA B 1 267 ? 9.703 4.477 13.812 1 96.5 267 ALA B N 1
ATOM 5765 C CA . ALA B 1 267 ? 8.656 3.488 13.602 1 96.5 267 ALA B CA 1
ATOM 5766 C C . ALA B 1 267 ? 8.305 3.369 12.117 1 96.5 267 ALA B C 1
ATOM 5768 O O . ALA B 1 267 ? 8.18 2.26 11.594 1 96.5 267 ALA B O 1
ATOM 5769 N N . SER B 1 268 ? 8.172 4.48 11.445 1 95.5 268 SER B N 1
ATOM 5770 C CA . SER B 1 268 ? 7.855 4.488 10.016 1 95.5 268 SER B CA 1
ATOM 5771 C C . SER B 1 268 ? 8.953 3.805 9.203 1 95.5 268 SER B C 1
ATOM 5773 O O . SER B 1 268 ? 8.656 3.057 8.266 1 95.5 268 SER B O 1
ATOM 5775 N N . ASN B 1 269 ? 10.141 4.09 9.578 1 96.06 269 ASN B N 1
ATOM 5776 C CA . ASN B 1 269 ? 11.266 3.49 8.875 1 96.06 269 ASN B CA 1
ATOM 5777 C C . ASN B 1 269 ? 11.312 1.978 9.07 1 96.06 269 ASN B C 1
ATOM 5779 O O . ASN B 1 269 ? 11.586 1.23 8.133 1 96.06 269 ASN B O 1
ATOM 5783 N N . THR B 1 270 ? 11.102 1.531 10.273 1 96.5 270 THR B N 1
ATOM 5784 C CA . THR B 1 270 ? 11.062 0.099 10.555 1 96.5 270 THR B CA 1
ATOM 5785 C C . THR B 1 270 ? 9.953 -0.578 9.758 1 96.5 270 THR B C 1
ATOM 5787 O O . THR B 1 270 ? 10.133 -1.682 9.242 1 96.5 270 THR B O 1
ATOM 5790 N N . CYS B 1 271 ? 8.836 0.052 9.734 1 95.38 271 CYS B N 1
ATOM 5791 C CA . CYS B 1 271 ? 7.734 -0.47 8.93 1 95.38 271 CYS B CA 1
ATOM 5792 C C . CYS B 1 271 ? 8.125 -0.559 7.461 1 95.38 271 CYS B C 1
ATOM 5794 O O . CYS B 1 271 ? 7.816 -1.544 6.789 1 95.38 271 CYS B O 1
ATOM 5796 N N . ALA B 1 272 ? 8.836 0.49 7 1 95.62 272 ALA B N 1
ATOM 5797 C CA . ALA B 1 272 ? 9.281 0.5 5.609 1 95.62 272 ALA B CA 1
ATOM 5798 C C . ALA B 1 272 ? 10.258 -0.641 5.34 1 95.62 272 ALA B C 1
ATOM 5800 O O . ALA B 1 272 ? 10.172 -1.316 4.312 1 95.62 272 ALA B O 1
ATOM 5801 N N . GLU B 1 273 ? 11.125 -0.895 6.246 1 95.81 273 GLU B N 1
ATOM 5802 C CA . GLU B 1 273 ? 12.109 -1.962 6.086 1 95.81 273 GLU B CA 1
ATOM 5803 C C . GLU B 1 273 ? 11.445 -3.334 6.105 1 95.81 273 GLU B C 1
ATOM 5805 O O . GLU B 1 273 ? 11.805 -4.219 5.328 1 95.81 273 GLU B O 1
ATOM 5810 N N . SER B 1 274 ? 10.547 -3.469 7.043 1 95.5 274 SER B N 1
ATOM 5811 C CA . SER B 1 274 ? 9.82 -4.73 7.105 1 95.5 274 SER B CA 1
ATOM 5812 C C . SER B 1 274 ? 9.023 -4.98 5.828 1 95.5 274 SER B C 1
ATOM 5814 O O . SER B 1 274 ? 8.984 -6.105 5.328 1 95.5 274 SER B O 1
ATOM 5816 N N . ARG B 1 275 ? 8.461 -3.973 5.336 1 94.5 275 ARG B N 1
ATOM 5817 C CA . ARG B 1 275 ? 7.699 -4.082 4.098 1 94.5 275 ARG B CA 1
ATOM 5818 C C . ARG B 1 275 ? 8.617 -4.359 2.912 1 94.5 275 ARG B C 1
ATOM 5820 O O . ARG B 1 275 ? 8.242 -5.07 1.979 1 94.5 275 ARG B O 1
ATOM 5827 N N . ARG B 1 276 ? 9.773 -3.783 2.938 1 95.19 276 ARG B N 1
ATOM 5828 C CA . ARG B 1 276 ? 10.75 -4.051 1.892 1 95.19 276 ARG B CA 1
ATOM 5829 C C . ARG B 1 276 ? 11.102 -5.535 1.837 1 95.19 276 ARG B C 1
ATOM 5831 O O . ARG B 1 276 ? 11.195 -6.117 0.753 1 95.19 276 ARG B O 1
ATOM 5838 N N . LYS B 1 277 ? 11.242 -6.117 2.939 1 94.38 277 LYS B N 1
ATOM 5839 C CA . LYS B 1 277 ? 11.516 -7.547 3.002 1 94.38 277 LYS B CA 1
ATOM 5840 C C . LYS B 1 277 ? 10.383 -8.359 2.377 1 94.38 277 LYS B C 1
ATOM 5842 O O . LYS B 1 277 ? 10.625 -9.336 1.674 1 94.38 277 LYS B O 1
ATOM 5847 N N . LEU B 1 278 ? 9.172 -7.938 2.678 1 93.44 278 LEU B N 1
ATOM 5848 C CA . LEU B 1 278 ? 8.008 -8.594 2.088 1 93.44 278 LEU B CA 1
ATOM 5849 C C . LEU B 1 278 ? 8.016 -8.453 0.569 1 93.44 278 LEU B C 1
ATOM 5851 O O . LEU B 1 278 ? 7.789 -9.43 -0.152 1 93.44 278 LEU B O 1
ATOM 5855 N N . VAL B 1 279 ? 8.367 -7.262 0.091 1 93.69 279 VAL B N 1
ATOM 5856 C CA . VAL B 1 279 ? 8.398 -6.973 -1.34 1 93.69 279 VAL B CA 1
ATOM 5857 C C . VAL B 1 279 ? 9.469 -7.828 -2.014 1 93.69 279 VAL B C 1
ATOM 5859 O O . VAL B 1 279 ? 9.219 -8.445 -3.055 1 93.69 279 VAL B O 1
ATOM 5862 N N . ASP B 1 280 ? 10.57 -7.969 -1.396 1 90.81 280 ASP B N 1
ATOM 5863 C CA . ASP B 1 280 ? 11.688 -8.719 -1.962 1 90.81 280 ASP B CA 1
ATOM 5864 C C . ASP B 1 280 ? 11.414 -10.219 -1.946 1 90.81 280 ASP B C 1
ATOM 5866 O O . ASP B 1 280 ? 11.906 -10.953 -2.807 1 90.81 280 ASP B O 1
ATOM 5870 N N . SER B 1 281 ? 10.594 -10.664 -1.032 1 91.5 281 SER B N 1
ATOM 5871 C CA . SER B 1 281 ? 10.336 -12.094 -0.867 1 91.5 281 SER B CA 1
ATOM 5872 C C . SER B 1 281 ? 9.188 -12.555 -1.759 1 91.5 281 SER B C 1
ATOM 5874 O O . SER B 1 281 ? 8.984 -13.758 -1.949 1 91.5 281 SER B O 1
ATOM 5876 N N . GLN B 1 282 ? 8.477 -11.648 -2.281 1 89.5 282 GLN B N 1
ATOM 5877 C CA . GLN B 1 282 ? 7.293 -11.992 -3.057 1 89.5 282 GLN B CA 1
ATOM 5878 C C . GLN B 1 282 ? 7.668 -12.758 -4.324 1 89.5 282 GLN B C 1
ATOM 5880 O O . GLN B 1 282 ? 7.02 -13.75 -4.668 1 89.5 282 GLN B O 1
ATOM 5885 N N . LYS B 1 283 ? 8.656 -12.336 -5.027 1 87.69 283 LYS B N 1
ATOM 5886 C CA . LYS B 1 283 ? 9.023 -12.945 -6.301 1 87.69 283 LYS B CA 1
ATOM 5887 C C . LYS B 1 283 ? 9.438 -14.406 -6.113 1 87.69 283 LYS B C 1
ATOM 5889 O O . LYS B 1 283 ? 8.828 -15.312 -6.676 1 87.69 283 LYS B O 1
ATOM 5894 N N . PRO B 1 284 ? 10.352 -14.734 -5.223 1 87.81 284 PRO B N 1
ATOM 5895 C CA . PRO B 1 284 ? 10.812 -16.125 -5.094 1 87.81 284 PRO B CA 1
ATOM 5896 C C . PRO B 1 284 ? 9.781 -17.031 -4.426 1 87.81 284 PRO B C 1
ATOM 5898 O O . PRO B 1 284 ? 9.75 -18.234 -4.684 1 87.81 284 PRO B O 1
ATOM 5901 N N . ASN B 1 285 ? 8.922 -16.438 -3.648 1 89.31 285 ASN B N 1
ATOM 5902 C CA . ASN B 1 285 ? 8.07 -17.281 -2.832 1 89.31 285 ASN B CA 1
ATOM 5903 C C . ASN B 1 285 ? 6.652 -17.359 -3.398 1 89.31 285 ASN B C 1
ATOM 5905 O O . ASN B 1 285 ? 5.887 -18.266 -3.037 1 89.31 285 ASN B O 1
ATOM 5909 N N . LEU B 1 286 ? 6.297 -16.453 -4.254 1 89 286 LEU B N 1
ATOM 5910 C CA . LEU B 1 286 ? 4.93 -16.469 -4.758 1 89 286 LEU B CA 1
ATOM 5911 C C . LEU B 1 286 ? 4.914 -16.422 -6.281 1 89 286 LEU B C 1
ATOM 5913 O O . LEU B 1 286 ? 4.508 -17.375 -6.938 1 89 286 LEU B O 1
ATOM 5917 N N . SER B 1 287 ? 5.531 -15.445 -6.84 1 89.81 287 SER B N 1
ATOM 5918 C CA . SER B 1 287 ? 5.434 -15.219 -8.281 1 89.81 287 SER B CA 1
ATOM 5919 C C . SER B 1 287 ? 6.094 -16.344 -9.062 1 89.81 287 SER B C 1
ATOM 5921 O O . SER B 1 287 ? 5.48 -16.922 -9.969 1 89.81 287 SER B O 1
ATOM 5923 N N . VAL B 1 288 ? 7.293 -16.688 -8.688 1 89.62 288 VAL B N 1
ATOM 5924 C CA . VAL B 1 288 ? 8.055 -17.688 -9.422 1 89.62 288 VAL B CA 1
ATOM 5925 C C . VAL B 1 288 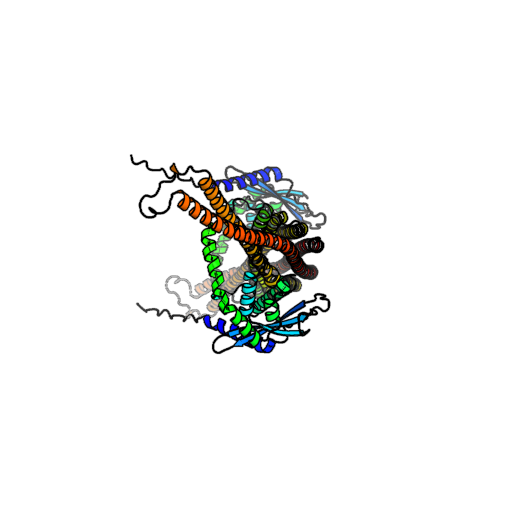? 7.402 -19.062 -9.25 1 89.62 288 VAL B C 1
ATOM 5927 O O . VAL B 1 288 ? 7.109 -19.734 -10.234 1 89.62 288 VAL B O 1
ATOM 5930 N N . PRO B 1 289 ? 7.105 -19.438 -8.055 1 91.19 289 PRO B N 1
ATOM 5931 C CA . PRO B 1 289 ? 6.449 -20.734 -7.887 1 91.19 289 PRO B CA 1
ATOM 5932 C C . PRO B 1 289 ? 5.098 -20.797 -8.594 1 91.19 289 PRO B C 1
ATOM 5934 O O . PRO B 1 289 ? 4.746 -21.844 -9.156 1 91.19 289 PRO B O 1
ATOM 5937 N N . LEU B 1 290 ? 4.309 -19.781 -8.578 1 91.44 290 LEU B N 1
ATOM 5938 C CA . LEU B 1 290 ? 3.02 -19.781 -9.266 1 91.44 290 LEU B CA 1
ATOM 5939 C C . LEU B 1 290 ? 3.209 -19.906 -10.773 1 91.44 290 LEU B C 1
ATOM 5941 O O . LEU B 1 290 ? 2.469 -20.625 -11.445 1 91.44 290 LEU B O 1
ATOM 5945 N N . HIS B 1 291 ? 4.18 -19.219 -11.258 1 92.06 291 HIS B N 1
ATOM 5946 C CA . HIS B 1 291 ? 4.477 -19.312 -12.68 1 92.06 291 HIS B CA 1
ATOM 5947 C C . HIS B 1 291 ? 4.918 -20.719 -13.062 1 92.06 291 HIS B C 1
ATOM 5949 O O . HIS B 1 291 ? 4.484 -21.25 -14.094 1 92.06 291 HIS B O 1
ATOM 5955 N N . GLU B 1 292 ? 5.773 -21.234 -12.273 1 91.69 292 GLU B N 1
ATOM 5956 C CA . GLU B 1 292 ? 6.211 -22.609 -12.5 1 91.69 292 GLU B CA 1
ATOM 5957 C C . GLU B 1 292 ? 5.02 -23.562 -12.555 1 91.69 292 GLU B C 1
ATOM 5959 O O . GLU B 1 292 ? 4.984 -24.469 -13.391 1 91.69 292 GLU B O 1
ATOM 5964 N N . TYR B 1 293 ? 4.137 -23.359 -11.703 1 92.38 293 TYR B N 1
ATOM 5965 C CA . TYR B 1 293 ? 2.988 -24.25 -11.68 1 92.38 293 TYR B CA 1
ATOM 5966 C C . TYR B 1 293 ? 2.117 -24.047 -12.914 1 92.38 293 TYR B C 1
ATOM 5968 O O . TYR B 1 293 ? 1.496 -25 -13.406 1 92.38 293 TYR B O 1
ATOM 5976 N N . GLY B 1 294 ? 2.049 -22.844 -13.406 1 93.38 294 GLY B N 1
ATOM 5977 C CA . GLY B 1 294 ? 1.405 -22.641 -14.695 1 93.38 294 GLY B CA 1
ATOM 5978 C C . GLY B 1 294 ? 1.997 -23.484 -15.805 1 93.38 294 GLY B C 1
ATOM 5979 O O . GLY B 1 294 ? 1.264 -24.109 -16.578 1 93.38 294 GLY B O 1
ATOM 5980 N N . LEU B 1 295 ? 3.275 -23.594 -15.773 1 94 295 LEU B N 1
ATOM 5981 C CA . LEU B 1 295 ? 3.967 -24.422 -16.75 1 94 295 LEU B CA 1
ATOM 5982 C C . LEU B 1 295 ? 3.695 -25.891 -16.5 1 94 295 LEU B C 1
ATOM 5984 O O . LEU B 1 295 ? 3.537 -26.672 -17.453 1 94 295 LEU B O 1
ATOM 5988 N N . TYR B 1 296 ? 3.635 -26.234 -15.258 1 95.75 296 TYR B N 1
ATOM 5989 C CA . TYR B 1 296 ? 3.396 -27.625 -14.891 1 95.75 296 TYR B CA 1
ATOM 5990 C C . TYR B 1 296 ? 2.004 -28.062 -15.32 1 95.75 296 TYR B C 1
ATOM 5992 O O . TYR B 1 296 ? 1.811 -29.219 -15.734 1 95.75 296 TYR B O 1
ATOM 6000 N N . ILE B 1 297 ? 1.079 -27.156 -15.234 1 96.56 297 ILE B N 1
ATOM 6001 C CA . ILE B 1 297 ? -0.281 -27.438 -15.68 1 96.56 297 ILE B CA 1
ATOM 6002 C C . ILE B 1 297 ? -0.291 -27.641 -17.188 1 96.56 297 ILE B C 1
ATOM 6004 O O . ILE B 1 297 ? -1.001 -28.516 -17.703 1 96.56 297 ILE B O 1
ATOM 6008 N N . GLU B 1 298 ? 0.533 -26.922 -17.906 1 96.12 298 GLU B N 1
ATOM 6009 C CA . GLU B 1 298 ? 0.637 -27.109 -19.344 1 96.12 298 GLU B CA 1
ATOM 6010 C C . GLU B 1 298 ? 1.158 -28.5 -19.688 1 96.12 298 GLU B C 1
ATOM 6012 O O . GLU B 1 298 ? 0.722 -29.109 -20.672 1 96.12 298 GLU B O 1
ATOM 6017 N N . SER B 1 299 ? 2.057 -28.953 -18.906 1 96.38 299 SER B N 1
ATOM 6018 C CA . SER B 1 299 ? 2.564 -30.312 -19.094 1 96.38 299 SER B CA 1
ATOM 6019 C C . SER B 1 299 ? 1.46 -31.344 -18.906 1 96.38 299 SER B C 1
ATOM 6021 O O . SER B 1 299 ? 1.405 -32.344 -19.641 1 96.38 299 SER B O 1
ATOM 6023 N N . ALA B 1 300 ? 0.646 -31.109 -17.938 1 96.94 300 ALA B N 1
ATOM 6024 C CA . ALA B 1 300 ? -0.489 -32 -17.719 1 96.94 300 ALA B CA 1
ATOM 6025 C C . ALA B 1 300 ? -1.444 -31.969 -18.906 1 96.94 300 ALA B C 1
ATOM 6027 O O . ALA B 1 300 ? -1.964 -33 -19.328 1 96.94 300 ALA B O 1
ATOM 6028 N N . LYS B 1 301 ? -1.658 -30.844 -19.453 1 96.62 301 LYS B N 1
ATOM 6029 C CA . LYS B 1 301 ? -2.498 -30.719 -20.641 1 96.62 301 LYS B CA 1
ATOM 6030 C C . LYS B 1 301 ? -1.907 -31.484 -21.812 1 96.62 301 LYS B C 1
ATOM 6032 O O . LYS B 1 301 ? -2.637 -32.125 -22.578 1 96.62 301 LYS B O 1
ATOM 6037 N N . ASP B 1 302 ? -0.625 -31.391 -21.922 1 96.12 302 ASP B N 1
ATOM 6038 C CA . ASP B 1 302 ? 0.06 -32.125 -23 1 96.12 302 ASP B CA 1
ATOM 6039 C C . ASP B 1 302 ? -0.147 -33.625 -22.859 1 96.12 302 ASP B C 1
ATOM 6041 O O . ASP B 1 302 ? -0.398 -34.312 -23.859 1 96.12 302 ASP B O 1
ATOM 6045 N N . ALA B 1 303 ? 0.001 -34.094 -21.641 1 96.75 303 ALA B N 1
ATOM 6046 C CA . ALA B 1 303 ? -0.204 -35.531 -21.391 1 96.75 303 ALA B CA 1
ATOM 6047 C C . ALA B 1 303 ? -1.625 -35.938 -21.766 1 96.75 303 ALA B C 1
ATOM 6049 O O . ALA B 1 303 ? -1.834 -37 -22.344 1 96.75 303 ALA B O 1
ATOM 6050 N N . LEU B 1 304 ? -2.588 -35.125 -21.422 1 96.44 304 LEU B N 1
ATOM 6051 C CA . LEU B 1 304 ? -3.984 -35.406 -21.734 1 96.44 304 LEU B CA 1
ATOM 6052 C C . LEU B 1 304 ? -4.207 -35.406 -23.25 1 96.44 304 LEU B C 1
ATOM 6054 O O . LEU B 1 304 ? -4.91 -36.281 -23.781 1 96.44 304 LEU B O 1
ATOM 6058 N N . ARG B 1 305 ? -3.58 -34.5 -23.953 1 95.25 305 ARG B N 1
ATOM 6059 C CA . ARG B 1 305 ? -3.686 -34.438 -25.406 1 95.25 305 ARG B CA 1
ATOM 6060 C C . ARG B 1 305 ? -3.092 -35.656 -26.047 1 95.25 305 ARG B C 1
ATOM 6062 O O . ARG B 1 305 ? -3.66 -36.219 -27 1 95.25 305 ARG B O 1
ATOM 6069 N N . ASN B 1 306 ? -1.967 -36.094 -25.547 1 95.56 306 ASN B N 1
ATOM 6070 C CA . ASN B 1 306 ? -1.316 -37.281 -26.078 1 95.56 306 ASN B CA 1
ATOM 6071 C C . ASN B 1 306 ? -2.17 -38.531 -25.859 1 95.56 306 ASN B C 1
ATOM 6073 O O . ASN B 1 306 ? -2.23 -39.406 -26.719 1 95.56 306 ASN B O 1
ATOM 6077 N N . ARG B 1 307 ? -2.754 -38.562 -24.719 1 94.94 307 ARG B N 1
ATOM 6078 C CA . ARG B 1 307 ? -3.668 -39.688 -24.469 1 94.94 307 ARG B CA 1
ATOM 6079 C C . ARG B 1 307 ? -4.844 -39.656 -25.438 1 94.94 307 ARG B C 1
ATOM 6081 O O . ARG B 1 307 ? -5.246 -40.688 -25.953 1 94.94 307 ARG B O 1
ATOM 6088 N N . ASP B 1 308 ? -5.387 -38.531 -25.672 1 93.31 308 ASP B N 1
ATOM 6089 C CA . ASP B 1 308 ? -6.484 -38.406 -26.625 1 93.31 308 ASP B CA 1
ATOM 6090 C C . ASP B 1 308 ? -6.059 -38.812 -28.031 1 93.31 308 ASP B C 1
ATOM 6092 O O . ASP B 1 308 ? -6.848 -39.438 -28.766 1 93.31 308 ASP B O 1
ATOM 6096 N N . ASN B 1 309 ? -4.867 -38.531 -28.375 1 93.31 309 ASN B N 1
ATOM 6097 C CA . ASN B 1 309 ? -4.34 -38.938 -29.672 1 93.31 309 ASN B CA 1
ATOM 6098 C C . ASN B 1 309 ? -4.266 -40.438 -29.781 1 93.31 309 ASN B C 1
ATOM 6100 O O . ASN B 1 309 ? -4.547 -41 -30.844 1 93.31 309 ASN B O 1
ATOM 6104 N N . ALA B 1 310 ? -3.865 -41.094 -28.688 1 92.88 310 ALA B N 1
ATOM 6105 C CA . ALA B 1 310 ? -3.822 -42.531 -28.688 1 92.88 310 ALA B CA 1
ATOM 6106 C C . ALA B 1 310 ? -5.219 -43.125 -28.875 1 92.88 310 ALA B C 1
ATOM 6108 O O . ALA B 1 310 ? -5.391 -44.125 -29.594 1 92.88 310 ALA B O 1
ATOM 6109 N N . GLN B 1 311 ? -6.184 -42.531 -28.266 1 92.31 311 GLN B N 1
ATOM 6110 C CA . GLN B 1 311 ? -7.566 -42.969 -28.438 1 92.31 311 GLN B CA 1
ATOM 6111 C C . GLN B 1 311 ? -8.055 -42.75 -29.859 1 92.31 311 GLN B C 1
ATOM 6113 O O . GLN B 1 311 ? -8.734 -43.594 -30.438 1 92.31 311 GLN B O 1
ATOM 6118 N N . MET B 1 312 ? -7.746 -41.688 -30.406 1 92.5 312 MET B N 1
ATOM 6119 C CA . MET B 1 312 ? -8.133 -41.375 -31.781 1 92.5 312 MET B CA 1
ATOM 6120 C C . MET B 1 312 ? -7.523 -42.375 -32.75 1 92.5 312 MET B C 1
ATOM 6122 O O . MET B 1 312 ? -8.195 -42.812 -33.688 1 92.5 312 MET B O 1
ATOM 6126 N N . ASP B 1 313 ? -6.289 -42.688 -32.531 1 92.25 313 ASP B N 1
ATOM 6127 C CA . ASP B 1 313 ? -5.617 -43.688 -33.375 1 92.25 313 ASP B CA 1
ATOM 6128 C C . ASP B 1 313 ? -6.348 -45.031 -33.344 1 92.25 313 ASP B C 1
ATOM 6130 O O . ASP B 1 313 ? -6.531 -45.656 -34.406 1 92.25 313 ASP B O 1
ATOM 6134 N N . TYR B 1 314 ? -6.707 -45.406 -32.156 1 93.25 314 TYR B N 1
ATOM 6135 C CA . TYR B 1 314 ? -7.449 -46.625 -32 1 93.25 314 TYR B CA 1
ATOM 6136 C C . TYR B 1 314 ? -8.781 -46.562 -32.75 1 93.25 314 TYR B C 1
ATOM 6138 O O . TYR B 1 314 ? -9.133 -47.5 -33.5 1 93.25 314 TYR B O 1
ATOM 6146 N N . GLU B 1 315 ? -9.461 -45.531 -32.656 1 92 315 GLU B N 1
ATOM 6147 C CA . GLU B 1 315 ? -10.781 -45.375 -33.281 1 92 315 GLU B CA 1
ATOM 6148 C C . GLU B 1 315 ? -10.672 -45.344 -34.781 1 92 315 GLU B C 1
ATOM 6150 O O . GLU B 1 315 ? -11.516 -45.906 -35.5 1 92 315 GLU B O 1
ATOM 6155 N N . VAL B 1 316 ? -9.688 -44.688 -35.25 1 91.56 316 VAL B N 1
ATOM 6156 C CA . VAL B 1 316 ? -9.477 -44.594 -36.688 1 91.56 316 VAL B CA 1
ATOM 6157 C C . VAL B 1 316 ? -9.188 -46 -37.25 1 91.56 316 VAL B C 1
ATOM 6159 O O . VAL B 1 316 ? -9.75 -46.375 -38.281 1 91.56 316 VAL B O 1
ATOM 6162 N N . HIS B 1 317 ? -8.328 -46.781 -36.562 1 92.94 317 HIS B N 1
ATOM 6163 C CA . HIS B 1 317 ? -8.016 -48.125 -37 1 92.94 317 HIS B CA 1
ATOM 6164 C C . HIS B 1 317 ? -9.242 -49.031 -36.938 1 92.94 317 HIS B C 1
ATOM 6166 O O . HIS B 1 317 ? -9.453 -49.875 -37.812 1 92.94 317 HIS B O 1
ATOM 6172 N N . MET B 1 318 ? -10 -48.781 -35.906 1 93 318 MET B N 1
ATOM 6173 C CA . MET B 1 318 ? -11.219 -49.562 -35.75 1 93 318 MET B CA 1
ATOM 6174 C C . MET B 1 318 ? -12.227 -49.25 -36.844 1 93 318 MET B C 1
ATOM 6176 O O . MET B 1 318 ? -12.875 -50.156 -37.375 1 93 318 MET B O 1
ATOM 6180 N N . GLU B 1 319 ? -12.352 -48.062 -37.188 1 92.88 319 GLU B N 1
ATOM 6181 C CA . GLU B 1 319 ? -13.281 -47.656 -38.25 1 92.88 319 GLU B CA 1
ATOM 6182 C C . GLU B 1 319 ? -12.844 -48.219 -39.594 1 92.88 319 GLU B C 1
ATOM 6184 O O . GLU B 1 319 ? -13.672 -48.688 -40.375 1 92.88 319 GLU B O 1
ATOM 6189 N N . GLN B 1 320 ? -11.562 -48.188 -39.844 1 93.56 320 GLN B N 1
ATOM 6190 C CA . GLN B 1 320 ? -11.031 -48.719 -41.094 1 93.56 320 GLN B CA 1
ATOM 6191 C C . GLN B 1 320 ? -11.281 -50.219 -41.188 1 93.56 320 GLN B C 1
ATOM 6193 O O . GLN B 1 320 ? -11.641 -50.75 -42.25 1 93.56 320 GLN B O 1
ATOM 6198 N N . LEU B 1 321 ? -11.102 -50.906 -40.062 1 94.25 321 LEU B N 1
ATOM 6199 C CA . LEU B 1 321 ? -11.352 -52.344 -40.031 1 94.25 321 LEU B CA 1
ATOM 6200 C C . LEU B 1 321 ? -12.82 -52.656 -40.281 1 94.25 321 LEU B C 1
ATOM 6202 O O . LEU B 1 321 ? -13.148 -53.594 -41 1 94.25 321 LEU B O 1
ATOM 6206 N N . CYS B 1 322 ? -13.656 -51.844 -39.688 1 93.62 322 CYS B N 1
ATOM 6207 C CA . CYS B 1 322 ? -15.086 -52.031 -39.844 1 93.62 322 CYS B CA 1
ATOM 6208 C C . CYS B 1 322 ? -15.492 -51.812 -41.312 1 93.62 322 CYS B C 1
ATOM 6210 O O . CYS B 1 322 ? -16.344 -52.531 -41.844 1 93.62 322 CYS B O 1
ATOM 6212 N N . ARG B 1 323 ? -14.883 -50.906 -41.938 1 93.25 323 ARG B N 1
ATOM 6213 C CA . ARG B 1 323 ? -15.18 -50.594 -43.312 1 93.25 323 ARG B CA 1
ATOM 6214 C C . ARG B 1 323 ? -14.766 -51.75 -44.219 1 93.25 323 ARG B C 1
ATOM 6216 O O . ARG B 1 323 ? -15.516 -52.125 -45.125 1 93.25 323 ARG B O 1
ATOM 6223 N N . VAL B 1 324 ? -13.617 -52.25 -43.969 1 93.19 324 VAL B N 1
ATOM 6224 C CA . VAL B 1 324 ? -13.094 -53.344 -44.781 1 93.19 324 VAL B CA 1
ATOM 6225 C C . VAL B 1 324 ? -13.953 -54.594 -44.594 1 93.19 324 VAL B C 1
ATOM 6227 O O . VAL B 1 324 ? -14.242 -55.312 -45.562 1 93.19 324 VAL B O 1
ATOM 6230 N N . LYS B 1 325 ? -14.383 -54.844 -43.406 1 92.19 325 LYS B N 1
ATOM 6231 C CA . LYS B 1 325 ? -15.234 -56 -43.125 1 92.19 325 LYS B CA 1
ATOM 6232 C C . LYS B 1 325 ? -16.609 -55.812 -43.75 1 92.19 325 LYS B C 1
ATOM 6234 O O . LYS B 1 325 ? -17.203 -56.812 -44.219 1 92.19 325 LYS B O 1
ATOM 6239 N N . ALA B 1 326 ? -17.047 -54.625 -43.781 1 92.81 326 ALA B N 1
ATOM 6240 C CA . ALA B 1 326 ? -18.328 -54.375 -44.438 1 92.81 326 ALA B CA 1
ATOM 6241 C C . ALA B 1 326 ? -18.234 -54.625 -45.938 1 92.81 326 ALA B C 1
ATOM 6243 O O . ALA B 1 326 ? -19.172 -55.156 -46.531 1 92.81 326 ALA B O 1
ATOM 6244 N N . GLU B 1 327 ? -17.156 -54.219 -46.469 1 91.19 327 GLU B N 1
ATOM 6245 C CA . GLU B 1 327 ? -16.938 -54.469 -47.875 1 91.19 327 GLU B CA 1
ATOM 6246 C C . GLU B 1 327 ? -16.828 -55.938 -48.188 1 91.19 327 GLU B C 1
ATOM 6248 O O . GLU B 1 327 ? -17.328 -56.406 -49.219 1 91.19 327 GLU B O 1
ATOM 6253 N N . GLN B 1 328 ? -16.234 -56.688 -47.344 1 89.62 328 GLN B N 1
ATOM 6254 C CA . GLN B 1 328 ? -16.125 -58.125 -47.5 1 89.62 328 GLN B CA 1
ATOM 6255 C C . GLN B 1 328 ? -17.5 -58.781 -47.469 1 89.62 328 GLN B C 1
ATOM 6257 O O . GLN B 1 328 ? -17.797 -59.656 -48.281 1 89.62 328 GLN B O 1
ATOM 6262 N N . THR B 1 329 ? -18.297 -58.312 -46.594 1 89.25 329 THR B N 1
ATOM 6263 C CA . THR B 1 329 ? -19.656 -58.875 -46.438 1 89.25 329 THR B CA 1
ATOM 6264 C C . THR B 1 329 ? -20.5 -58.531 -47.656 1 89.25 329 THR B C 1
ATOM 6266 O O . THR B 1 329 ? -21.297 -59.375 -48.125 1 89.25 329 THR B O 1
ATOM 6269 N N . GLN B 1 330 ? -20.234 -57.406 -48.219 1 87.94 330 GLN B N 1
ATOM 6270 C CA . GLN B 1 330 ? -20.969 -57 -49.406 1 87.94 330 GLN B CA 1
ATOM 6271 C C . GLN B 1 330 ? -20.578 -57.844 -50.625 1 87.94 330 GLN B C 1
ATOM 6273 O O . GLN B 1 330 ? -21.422 -58.219 -51.438 1 87.94 330 GLN B O 1
ATOM 6278 N N . LEU B 1 331 ? -19.312 -58.156 -50.719 1 84.81 331 LEU B N 1
ATOM 6279 C CA . LEU B 1 331 ? -18.812 -58.938 -51.844 1 84.81 331 LEU B CA 1
ATOM 6280 C C . LEU B 1 331 ? -19.281 -60.375 -51.75 1 84.81 331 LEU B C 1
ATOM 6282 O O . LEU B 1 331 ? -19.5 -61.031 -52.75 1 84.81 331 LEU B O 1
ATOM 6286 N N . GLU B 1 332 ? -19.422 -60.812 -50.594 1 82.69 332 GLU B N 1
ATOM 6287 C CA . GLU B 1 332 ? -19.859 -62.188 -50.375 1 82.69 332 GLU B CA 1
ATOM 6288 C C . GLU B 1 332 ? -21.344 -62.344 -50.688 1 82.69 332 GLU B C 1
ATOM 6290 O O . GLU B 1 332 ? -21.781 -63.406 -51.188 1 82.69 332 GLU B O 1
ATOM 6295 N N . THR B 1 333 ? -22.156 -61.312 -50.469 1 80.06 333 THR B N 1
ATOM 6296 C CA . THR B 1 333 ? -23.594 -61.438 -50.625 1 80.06 333 THR B CA 1
ATOM 6297 C C . THR B 1 333 ? -24.031 -60.969 -52.031 1 80.06 333 THR B C 1
ATOM 6299 O O . THR B 1 333 ? -25.156 -61.25 -52.438 1 80.06 333 THR B O 1
ATOM 6302 N N . ALA B 1 334 ? -23.156 -60.25 -52.812 1 71.56 334 ALA B N 1
ATOM 6303 C CA . ALA B 1 334 ? -23.594 -59.719 -54.094 1 71.56 334 ALA B CA 1
ATOM 6304 C C . ALA B 1 334 ? -23.609 -60.812 -55.156 1 71.56 334 ALA B C 1
ATOM 6306 O O . ALA B 1 334 ? -22.672 -61.625 -55.25 1 71.56 334 ALA B O 1
ATOM 6307 N N . PRO B 1 335 ? -24.719 -61.125 -55.906 1 65.44 335 PRO B N 1
ATOM 6308 C CA . PRO B 1 335 ? -24.797 -62.062 -57 1 65.44 335 PRO B CA 1
ATOM 6309 C C . PRO B 1 335 ? -23.812 -61.75 -58.125 1 65.44 335 PRO B C 1
ATOM 6311 O O . PRO B 1 335 ? -23.422 -60.594 -58.312 1 65.44 335 PRO B O 1
ATOM 6314 N N . LEU B 1 336 ? -23.062 -62.719 -58.781 1 60.94 336 LEU B N 1
ATOM 6315 C CA . LEU B 1 336 ? -22.094 -62.625 -59.844 1 60.94 336 LEU B CA 1
ATOM 6316 C C . LEU B 1 336 ? -22.531 -61.625 -60.906 1 60.94 336 LEU B C 1
ATOM 6318 O O . LEU B 1 336 ? -21.703 -61 -61.562 1 60.94 336 LEU B O 1
ATOM 6322 N N . SER B 1 337 ? -23.812 -61.562 -61.094 1 57.44 337 SER B N 1
ATOM 6323 C CA . SER B 1 337 ? -24.359 -60.781 -62.219 1 57.44 337 SER B CA 1
ATOM 6324 C C . SER B 1 337 ? -24.188 -59.281 -61.969 1 57.44 337 SER B C 1
ATOM 6326 O O . SER B 1 337 ? -24.094 -58.5 -62.906 1 57.44 337 SER B O 1
ATOM 6328 N N . ASP B 1 338 ? -24.234 -58.844 -60.75 1 53.94 338 ASP B N 1
ATOM 6329 C CA . ASP B 1 338 ? -24.391 -57.406 -60.5 1 53.94 338 ASP B CA 1
ATOM 6330 C C . ASP B 1 338 ? -23.047 -56.719 -60.469 1 53.94 338 ASP B C 1
ATOM 6332 O O . ASP B 1 338 ? -22.969 -55.531 -60.156 1 53.94 338 ASP B O 1
ATOM 6336 N N . HIS B 1 339 ? -22.062 -57.406 -60.5 1 51.59 339 HIS B N 1
ATOM 6337 C CA . HIS B 1 339 ? -20.781 -56.719 -60.5 1 51.59 339 HIS B CA 1
ATOM 6338 C C . HIS B 1 339 ? -20.406 -56.188 -61.875 1 51.59 339 HIS B C 1
ATOM 6340 O O . HIS B 1 339 ? -20.391 -56.969 -62.844 1 51.59 339 HIS B O 1
ATOM 6346 N N . PRO B 1 340 ? -20.531 -54.938 -62.219 1 48.22 340 PRO B N 1
ATOM 6347 C CA . PRO B 1 340 ? -20.141 -54.5 -63.562 1 48.22 340 PRO B CA 1
ATOM 6348 C C . PRO B 1 340 ? -18.797 -55.094 -64 1 48.22 340 PRO B C 1
ATOM 6350 O O . PRO B 1 340 ? -17.797 -55 -63.25 1 48.22 340 PRO B O 1
ATOM 6353 N N . VAL B 1 341 ? -18.844 -56.25 -64.688 1 45.88 341 VAL B N 1
ATOM 6354 C CA . VAL B 1 341 ? -17.688 -56.719 -65.438 1 45.88 341 VAL B CA 1
ATOM 6355 C C . VAL B 1 341 ? -16.969 -55.531 -66.062 1 45.88 341 VAL B C 1
ATOM 6357 O O . VAL B 1 341 ? -17.547 -54.812 -66.875 1 45.88 341 VAL B O 1
ATOM 6360 N N . MET B 1 342 ? -16.359 -54.75 -65.312 1 47.31 342 MET B N 1
ATOM 6361 C CA . MET B 1 342 ? -15.539 -53.875 -66.188 1 47.31 342 MET B CA 1
ATOM 6362 C C . MET B 1 342 ? -14.914 -54.625 -67.312 1 47.31 342 MET B C 1
ATOM 6364 O O . MET B 1 342 ? -14.195 -55.594 -67.125 1 47.31 342 MET B O 1
ATOM 6368 N N . PHE B 1 343 ? -15.539 -54.594 -68.5 1 44.66 343 PHE B N 1
ATOM 6369 C CA . PHE B 1 343 ? -15.188 -55.156 -69.812 1 44.66 343 PHE B CA 1
ATOM 6370 C C . PHE B 1 343 ? -13.68 -55.188 -70 1 44.66 343 PHE B C 1
ATOM 6372 O O . PHE B 1 343 ? -13.172 -55.906 -70.875 1 44.66 343 PHE B O 1
ATOM 6379 N N . GLY B 1 344 ? -13 -53.938 -69.875 1 44.5 344 GLY B N 1
ATOM 6380 C CA . GLY B 1 344 ? -11.75 -53.875 -70.625 1 44.5 344 GLY B CA 1
ATOM 6381 C C . GLY B 1 344 ? -10.766 -54.969 -70.25 1 44.5 344 GLY B C 1
ATOM 6382 O O . GLY B 1 344 ? -10.266 -55.656 -71.125 1 44.5 344 GLY B O 1
ATOM 6383 N N . MET B 1 345 ? -9.969 -54.688 -69.188 1 47.69 345 MET B N 1
ATOM 6384 C CA . MET B 1 345 ? -8.633 -55.281 -69.062 1 47.69 345 MET B CA 1
ATOM 6385 C C . MET B 1 345 ? -8.711 -56.75 -68.625 1 47.69 345 MET B C 1
ATOM 6387 O O . MET B 1 345 ? -7.738 -57.469 -68.812 1 47.69 345 MET B O 1
ATOM 6391 N N . ASN B 1 346 ? -9.547 -57.094 -67.625 1 48.09 346 ASN B N 1
ATOM 6392 C CA . ASN B 1 346 ? -9.398 -58.438 -67.062 1 48.09 346 ASN B CA 1
ATOM 6393 C C . ASN B 1 346 ? -10.25 -59.469 -67.812 1 48.09 346 ASN B C 1
ATOM 6395 O O . ASN B 1 346 ? -11.203 -60 -67.25 1 48.09 346 ASN B O 1
ATOM 6399 N N . MET B 1 347 ? -10.469 -59.344 -69 1 53.38 347 MET B N 1
ATOM 6400 C CA . MET B 1 347 ? -11.18 -60.188 -69.938 1 53.38 347 MET B CA 1
ATOM 6401 C C . MET B 1 347 ? -10.953 -61.656 -69.625 1 53.38 347 MET B C 1
ATOM 6403 O O . MET B 1 347 ? -11.781 -62.531 -69.938 1 53.38 347 MET B O 1
ATOM 6407 N N . TRP B 1 348 ? -9.742 -62 -69.25 1 60.66 348 TRP B N 1
ATOM 6408 C CA . TRP B 1 348 ? -9.406 -63.438 -69.25 1 60.66 348 TRP B CA 1
ATOM 6409 C C . TRP B 1 348 ? -9.836 -64.062 -67.938 1 60.66 348 TRP B C 1
ATOM 6411 O O . TRP B 1 348 ? -9.758 -65.25 -67.75 1 60.66 348 TRP B O 1
ATOM 6421 N N . LYS B 1 349 ? -10 -63.25 -66.875 1 69.06 349 LYS B N 1
ATOM 6422 C CA . LYS B 1 349 ? -10.328 -63.938 -65.625 1 69.06 349 LYS B CA 1
ATOM 6423 C C . LYS B 1 349 ? -11.836 -64 -65.375 1 69.06 349 LYS B C 1
ATOM 6425 O O . LYS B 1 349 ? -12.555 -63.062 -65.75 1 69.06 349 LYS B O 1
ATOM 6430 N N . SER B 1 350 ? -12.375 -65.188 -65.125 1 73.62 350 SER B N 1
ATOM 6431 C CA . SER B 1 350 ? -13.789 -65.375 -64.875 1 73.62 350 SER B CA 1
ATOM 6432 C C . SER B 1 350 ? -14.258 -64.5 -63.688 1 73.62 350 SER B C 1
ATOM 6434 O O . SER B 1 350 ? -13.469 -64.125 -62.812 1 73.62 350 SER B O 1
ATOM 6436 N N . PRO B 1 351 ? -15.398 -64 -63.75 1 75.38 351 PRO B N 1
ATOM 6437 C CA . PRO B 1 351 ? -15.969 -63.156 -62.688 1 75.38 351 PRO B CA 1
ATOM 6438 C C . PRO B 1 351 ? -15.781 -63.75 -61.312 1 75.38 351 PRO B C 1
ATOM 6440 O O . PRO B 1 351 ? -15.57 -63.031 -60.344 1 75.38 351 PRO B O 1
ATOM 6443 N N . GLU B 1 352 ? -15.805 -65 -61.312 1 77.62 352 GLU B N 1
ATOM 6444 C CA . GLU B 1 352 ? -15.633 -65.688 -60.062 1 77.62 352 GLU B CA 1
ATOM 6445 C C . GLU B 1 352 ? -14.195 -65.562 -59.562 1 77.62 352 GLU B C 1
ATOM 6447 O O . GLU B 1 352 ? -13.969 -65.375 -58.344 1 77.62 352 GLU B O 1
ATOM 6452 N N . GLN B 1 353 ? -13.305 -65.625 -60.469 1 79.62 353 GLN B N 1
ATOM 6453 C CA . GLN B 1 353 ? -11.891 -65.5 -60.094 1 79.62 353 GLN B CA 1
ATOM 6454 C C . GLN B 1 353 ? -11.539 -64.125 -59.625 1 79.62 353 GLN B C 1
ATOM 6456 O O . GLN B 1 353 ? -10.75 -63.969 -58.688 1 79.62 353 GLN B O 1
ATOM 6461 N N . VAL B 1 354 ? -12.211 -63.156 -60.281 1 81 354 VAL B N 1
ATOM 6462 C CA . VAL B 1 354 ? -11.977 -61.75 -59.906 1 81 354 VAL B CA 1
ATOM 6463 C C . VAL B 1 354 ? -12.539 -61.5 -58.5 1 81 354 VAL B C 1
ATOM 6465 O O . VAL B 1 354 ? -11.906 -60.844 -57.688 1 81 354 VAL B O 1
ATOM 6468 N N . GLN B 1 355 ? -13.688 -62.062 -58.219 1 82.12 355 GLN B N 1
ATOM 6469 C CA . GLN B 1 355 ? -14.312 -61.938 -56.906 1 82.12 355 GLN B CA 1
ATOM 6470 C C . GLN B 1 355 ? -13.477 -62.594 -55.812 1 82.12 355 GLN B C 1
ATOM 6472 O O . GLN B 1 355 ? -13.328 -62.062 -54.719 1 82.12 355 GLN B O 1
ATOM 6477 N N . GLN B 1 356 ? -12.953 -63.688 -56.188 1 82.69 356 GLN B N 1
ATOM 6478 C CA . GLN B 1 356 ? -12.148 -64.438 -55.219 1 82.69 356 GLN B CA 1
ATOM 6479 C C . GLN B 1 356 ? -10.828 -63.688 -54.938 1 82.69 356 GLN B C 1
ATOM 6481 O O . GLN B 1 356 ? -10.359 -63.656 -53.812 1 82.69 356 GLN B O 1
ATOM 6486 N N . GLN B 1 357 ? -10.297 -63.094 -55.938 1 85.12 357 GLN B N 1
ATOM 6487 C CA . GLN B 1 357 ? -9.055 -62.344 -55.781 1 85.12 357 GLN B CA 1
ATOM 6488 C C . GLN B 1 357 ? -9.266 -61.094 -54.938 1 85.12 357 GLN B C 1
ATOM 6490 O O . GLN B 1 357 ? -8.43 -60.781 -54.062 1 85.12 357 GLN B O 1
ATOM 6495 N N . ARG B 1 358 ? -10.344 -60.469 -55.156 1 87.31 358 ARG B N 1
ATOM 6496 C CA . ARG B 1 358 ? -10.688 -59.281 -54.375 1 87.31 358 ARG B CA 1
ATOM 6497 C C . ARG B 1 358 ? -10.953 -59.656 -52.938 1 87.31 358 ARG B C 1
ATOM 6499 O O . ARG B 1 358 ? -10.57 -58.938 -52 1 87.31 358 ARG B O 1
ATOM 6506 N N . MET B 1 359 ? -11.578 -60.719 -52.75 1 88.5 359 MET B N 1
ATOM 6507 C CA . MET B 1 359 ? -11.875 -61.219 -51.406 1 88.5 359 MET B CA 1
ATOM 6508 C C . MET B 1 359 ? -10.586 -61.562 -50.688 1 88.5 359 MET B C 1
ATOM 6510 O O . MET B 1 359 ? -10.469 -61.281 -49.469 1 88.5 359 MET B O 1
ATOM 6514 N N . GLN B 1 360 ? -9.672 -62.062 -51.406 1 88.94 360 GLN B N 1
ATOM 6515 C CA . GLN B 1 360 ? -8.398 -62.406 -50.781 1 88.94 360 GLN B CA 1
ATOM 6516 C C . GLN B 1 360 ? -7.609 -61.156 -50.406 1 88.94 360 GLN B C 1
ATOM 6518 O O . GLN B 1 360 ? -6.961 -61.125 -49.344 1 88.94 360 GLN B O 1
ATOM 6523 N N . GLN B 1 361 ? -7.719 -60.219 -51.188 1 89.88 361 GLN B N 1
ATOM 6524 C CA . GLN B 1 361 ? -7.051 -58.969 -50.906 1 89.88 361 GLN B CA 1
ATOM 6525 C C . GLN B 1 361 ? -7.668 -58.281 -49.688 1 89.88 361 GLN B C 1
ATOM 6527 O O . GLN B 1 361 ? -6.949 -57.75 -48.844 1 89.88 361 GLN B O 1
ATOM 6532 N N . LEU B 1 362 ? -8.93 -58.281 -49.625 1 91 362 LEU B N 1
ATOM 6533 C CA . LEU B 1 362 ? -9.641 -57.688 -48.5 1 91 362 LEU B CA 1
ATOM 6534 C C . LEU B 1 362 ? -9.367 -58.469 -47.188 1 91 362 LEU B C 1
ATOM 6536 O O . LEU B 1 362 ? -9.258 -57.875 -46.125 1 91 362 LEU B O 1
ATOM 6540 N N . GLU B 1 363 ? -9.258 -59.719 -47.375 1 90.25 363 GLU B N 1
ATOM 6541 C CA . GLU B 1 363 ? -8.977 -60.531 -46.188 1 90.25 363 GLU B CA 1
ATOM 6542 C C . GLU B 1 363 ? -7.574 -60.25 -45.656 1 90.25 363 GLU B C 1
ATOM 6544 O O . GLU B 1 363 ? -7.367 -60.219 -44.438 1 90.25 363 GLU B O 1
ATOM 6549 N N . ALA B 1 364 ? -6.652 -60.125 -46.531 1 91.25 364 ALA B N 1
ATOM 6550 C CA . ALA B 1 364 ? -5.293 -59.781 -46.156 1 91.25 364 ALA B CA 1
ATOM 6551 C C . ALA B 1 364 ? -5.238 -58.406 -45.5 1 91.25 364 ALA B C 1
ATOM 6553 O O . ALA B 1 364 ? -4.547 -58.188 -44.5 1 91.25 364 ALA B O 1
ATOM 6554 N N . GLY B 1 365 ? -5.953 -57.562 -46.031 1 89.88 365 GLY B N 1
ATOM 6555 C CA . GLY B 1 365 ? -6.051 -56.219 -45.469 1 89.88 365 GLY B CA 1
ATOM 6556 C C . GLY B 1 365 ? -6.723 -56.188 -44.125 1 89.88 365 GLY B C 1
ATOM 6557 O O . GLY B 1 365 ? -6.273 -55.469 -43.219 1 89.88 365 GLY B O 1
ATOM 6558 N N . ALA B 1 366 ? -7.691 -56.875 -43.969 1 93.25 366 ALA B N 1
ATOM 6559 C CA . ALA B 1 366 ? -8.43 -56.938 -42.719 1 93.25 366 ALA B CA 1
ATOM 6560 C C . ALA B 1 366 ? -7.562 -57.531 -41.594 1 93.25 366 ALA B C 1
ATOM 6562 O O . ALA B 1 366 ? -7.648 -57.094 -40.438 1 93.25 366 ALA B O 1
ATOM 6563 N N . SER B 1 367 ? -6.805 -58.5 -42.031 1 93.38 367 SER B N 1
ATOM 6564 C CA . SER B 1 367 ? -5.934 -59.125 -41.031 1 93.38 367 SER B CA 1
ATOM 6565 C C . SER B 1 367 ? -4.863 -58.156 -40.562 1 93.38 367 SER B C 1
ATOM 6567 O O . SER B 1 367 ? -4.578 -58.094 -39.344 1 93.38 367 SER B O 1
ATOM 6569 N N . THR B 1 368 ? -4.301 -57.438 -41.469 1 93.5 368 THR B N 1
ATOM 6570 C CA . THR B 1 368 ? -3.301 -56.438 -41.125 1 93.5 368 THR B CA 1
ATOM 6571 C C . THR B 1 368 ? -3.914 -55.344 -40.25 1 93.5 368 THR B C 1
ATOM 6573 O O . THR B 1 368 ? -3.312 -54.906 -39.25 1 93.5 368 THR B O 1
ATOM 6576 N N . LEU B 1 369 ? -5.055 -54.906 -40.594 1 93.69 369 LEU B N 1
ATOM 6577 C CA . LEU B 1 369 ? -5.746 -53.875 -39.844 1 93.69 369 LEU B CA 1
ATOM 6578 C C . LEU B 1 369 ? -6.152 -54.375 -38.469 1 93.69 369 LEU B C 1
ATOM 6580 O O . LEU B 1 369 ? -6.164 -53.594 -37.5 1 93.69 369 LEU B O 1
ATOM 6584 N N . ALA B 1 370 ? -6.516 -55.562 -38.344 1 94.44 370 ALA B N 1
ATOM 6585 C CA . ALA B 1 370 ? -6.879 -56.156 -37.062 1 94.44 370 ALA B CA 1
ATOM 6586 C C . ALA B 1 370 ? -5.695 -56.125 -36.094 1 94.44 370 ALA B C 1
ATOM 6588 O O . ALA B 1 370 ? -5.867 -55.906 -34.906 1 94.44 370 ALA B O 1
ATOM 6589 N N . GLN B 1 371 ? -4.547 -56.406 -36.688 1 95.31 371 GLN B N 1
ATOM 6590 C CA . GLN B 1 371 ? -3.338 -56.312 -35.844 1 95.31 371 GLN B CA 1
ATOM 6591 C C . GLN B 1 371 ? -3.068 -54.875 -35.406 1 95.31 371 GLN B C 1
ATOM 6593 O O . GLN B 1 371 ? -2.668 -54.656 -34.25 1 95.31 371 GLN B O 1
ATOM 6598 N N . GLN B 1 372 ? -3.283 -54 -36.281 1 94.12 372 GLN B N 1
ATOM 6599 C CA . GLN B 1 372 ? -3.07 -52.594 -35.938 1 94.12 372 GLN B CA 1
ATOM 6600 C C . GLN B 1 372 ? -4.055 -52.125 -34.875 1 94.12 372 GLN B C 1
ATOM 6602 O O . GLN B 1 372 ? -3.705 -51.312 -34.031 1 94.12 372 GLN B O 1
ATOM 6607 N N . VAL B 1 373 ? -5.246 -52.562 -34.969 1 94.62 373 VAL B N 1
ATOM 6608 C CA . VAL B 1 373 ? -6.266 -52.219 -33.969 1 94.62 373 VAL B CA 1
ATOM 6609 C C . VAL B 1 373 ? -5.852 -52.75 -32.594 1 94.62 373 VAL B C 1
ATOM 6611 O O . VAL B 1 373 ? -6.02 -52.062 -31.594 1 94.62 373 VAL B O 1
ATOM 6614 N N . GLU B 1 374 ? -5.312 -53.906 -32.594 1 95.44 374 GLU B N 1
ATOM 6615 C CA . GLU B 1 374 ? -4.887 -54.5 -31.312 1 95.44 374 GLU B CA 1
ATOM 6616 C C . GLU B 1 374 ? -3.732 -53.719 -30.703 1 95.44 374 GLU B C 1
ATOM 6618 O O . GLU B 1 374 ? -3.717 -53.438 -29.5 1 95.44 374 GLU B O 1
ATOM 6623 N N . VAL B 1 375 ? -2.838 -53.406 -31.547 1 94.62 375 VAL B N 1
ATOM 6624 C CA . VAL B 1 375 ? -1.686 -52.625 -31.078 1 94.62 375 VAL B CA 1
ATOM 6625 C C . VAL B 1 375 ? -2.145 -51.25 -30.578 1 94.62 375 VAL B C 1
ATOM 6627 O O . VAL B 1 375 ? -1.706 -50.812 -29.516 1 94.62 375 VAL B O 1
ATOM 6630 N N . SER B 1 376 ? -2.949 -50.625 -31.344 1 94.38 376 SER B N 1
ATOM 6631 C CA . SER B 1 376 ? -3.438 -49.281 -30.953 1 94.38 376 SER B CA 1
ATOM 6632 C C . SER B 1 376 ? -4.309 -49.375 -29.703 1 94.38 376 SER B C 1
ATOM 6634 O O . SER B 1 376 ? -4.336 -48.438 -28.906 1 94.38 376 SER B O 1
ATOM 6636 N N . ARG B 1 377 ? -5.055 -50.406 -29.562 1 95 377 ARG B N 1
ATOM 6637 C CA . ARG B 1 377 ? -5.852 -50.625 -28.359 1 95 377 ARG B CA 1
ATOM 6638 C C . ARG B 1 377 ? -4.965 -50.75 -27.125 1 95 377 ARG B C 1
ATOM 6640 O O . ARG B 1 377 ? -5.246 -50.125 -26.094 1 95 377 ARG B O 1
ATOM 6647 N N . ASP B 1 378 ? -3.949 -51.562 -27.312 1 95.12 378 ASP B N 1
ATOM 6648 C CA . ASP B 1 378 ? -3.006 -51.719 -26.203 1 95.12 378 ASP B CA 1
ATOM 6649 C C . ASP B 1 378 ? -2.357 -50.406 -25.828 1 95.12 378 ASP B C 1
ATOM 6651 O O . ASP B 1 378 ? -2.186 -50.094 -24.656 1 95.12 378 ASP B O 1
ATOM 6655 N N . LYS B 1 379 ? -1.994 -49.688 -26.797 1 94.31 379 LYS B N 1
ATOM 6656 C CA . LYS B 1 379 ? -1.393 -48.375 -26.562 1 94.31 379 LYS B CA 1
ATOM 6657 C C . LYS B 1 379 ? -2.357 -47.438 -25.828 1 94.31 379 LYS B C 1
ATOM 6659 O O . LYS B 1 379 ? -1.958 -46.719 -24.922 1 94.31 379 LYS B O 1
ATOM 6664 N N . MET B 1 380 ? -3.551 -47.438 -26.219 1 94.38 380 MET B N 1
ATOM 6665 C CA . MET B 1 380 ? -4.578 -46.625 -25.609 1 94.38 380 MET B CA 1
ATOM 6666 C C . MET B 1 380 ? -4.797 -47 -24.156 1 94.38 380 MET B C 1
ATOM 6668 O O . MET B 1 380 ? -4.879 -46.156 -23.266 1 94.38 380 MET B O 1
ATOM 6672 N N . GLU B 1 381 ? -4.898 -48.281 -23.938 1 95.25 381 GLU B N 1
ATOM 6673 C CA . GLU B 1 381 ? -5.117 -48.781 -22.578 1 95.25 381 GLU B CA 1
ATOM 6674 C C . GLU B 1 381 ? -3.945 -48.406 -21.672 1 95.25 381 GLU B C 1
ATOM 6676 O O . GLU B 1 381 ? -4.141 -48.031 -20.516 1 95.25 381 GLU B O 1
ATOM 6681 N N . CYS B 1 382 ? -2.795 -48.594 -22.219 1 94.38 382 CYS B N 1
ATOM 6682 C CA . CYS B 1 382 ? -1.607 -48.188 -21.469 1 94.38 382 CYS B CA 1
ATOM 6683 C C . CYS B 1 382 ? -1.62 -46.688 -21.172 1 94.38 382 CYS B C 1
ATOM 6685 O O . CYS B 1 382 ? -1.292 -46.281 -20.062 1 94.38 382 CYS B O 1
ATOM 6687 N N . ALA B 1 383 ? -1.961 -45.938 -22.156 1 95.44 383 ALA B N 1
ATOM 6688 C CA . ALA B 1 383 ? -2.043 -44.469 -22 1 95.44 383 ALA B CA 1
ATOM 6689 C C . ALA B 1 383 ? -3.041 -44.094 -20.906 1 95.44 383 ALA B C 1
ATOM 6691 O O . ALA B 1 383 ? -2.77 -43.219 -20.094 1 95.44 383 ALA B O 1
ATOM 6692 N N . ASN B 1 384 ? -4.172 -44.75 -20.922 1 95.62 384 ASN B N 1
ATOM 6693 C CA . ASN B 1 384 ? -5.195 -44.5 -19.922 1 95.62 384 ASN B CA 1
ATOM 6694 C C . ASN B 1 384 ? -4.68 -44.781 -18.516 1 95.62 384 ASN B C 1
ATOM 6696 O O . ASN B 1 384 ? -4.836 -43.969 -17.609 1 95.62 384 ASN B O 1
ATOM 6700 N N . GLU B 1 385 ? -4.062 -45.875 -18.406 1 95.25 385 GLU B N 1
ATOM 6701 C CA . GLU B 1 385 ? -3.594 -46.312 -17.094 1 95.25 385 GLU B CA 1
ATOM 6702 C C . GLU B 1 385 ? -2.459 -45.406 -16.594 1 95.25 385 GLU B C 1
ATOM 6704 O O . GLU B 1 385 ? -2.432 -45.031 -15.43 1 95.25 385 GLU B O 1
ATOM 6709 N N . ASN B 1 386 ? -1.544 -45.125 -17.438 1 94.62 386 ASN B N 1
ATOM 6710 C CA . ASN B 1 386 ? -0.426 -44.25 -17.094 1 94.62 386 ASN B CA 1
ATOM 6711 C C . ASN B 1 386 ? -0.908 -42.875 -16.656 1 94.62 386 ASN B C 1
ATOM 6713 O O . ASN B 1 386 ? -0.459 -42.344 -15.633 1 94.62 386 ASN B O 1
ATOM 6717 N N . LEU B 1 387 ? -1.796 -42.344 -17.406 1 96.19 387 LEU B N 1
ATOM 6718 C CA . LEU B 1 387 ? -2.271 -41 -17.094 1 96.19 387 LEU B CA 1
ATOM 6719 C C . LEU B 1 387 ? -3.066 -41 -15.797 1 96.19 387 LEU B C 1
ATOM 6721 O O . LEU B 1 387 ? -2.939 -40.062 -15 1 96.19 387 LEU B O 1
ATOM 6725 N N . ARG B 1 388 ? -3.883 -41.969 -15.609 1 95.75 388 ARG B N 1
ATOM 6726 C CA . ARG B 1 388 ? -4.668 -42.062 -14.383 1 95.75 388 ARG B CA 1
ATOM 6727 C C . ARG B 1 388 ? -3.764 -42.062 -13.148 1 95.75 388 ARG B C 1
ATOM 6729 O O . ARG B 1 388 ? -3.975 -41.281 -12.219 1 95.75 388 ARG B O 1
ATOM 6736 N N . ALA B 1 389 ? -2.787 -42.906 -13.219 1 95.69 389 ALA B N 1
ATOM 6737 C CA . ALA B 1 389 ? -1.861 -43.031 -12.094 1 95.69 389 ALA B CA 1
ATOM 6738 C C . ALA B 1 389 ? -1.043 -41.75 -11.922 1 95.69 389 ALA B C 1
ATOM 6740 O O . ALA B 1 389 ? -0.873 -41.281 -10.797 1 95.69 389 ALA B O 1
ATOM 6741 N N . ASP B 1 390 ? -0.614 -41.25 -12.945 1 96.62 390 ASP B N 1
ATOM 6742 C CA . ASP B 1 390 ? 0.252 -40.094 -12.883 1 96.62 390 ASP B CA 1
ATOM 6743 C C . ASP B 1 390 ? -0.535 -38.844 -12.477 1 96.62 390 ASP B C 1
ATOM 6745 O O . ASP B 1 390 ? -0.005 -37.969 -11.797 1 96.62 390 ASP B O 1
ATOM 6749 N N . PHE B 1 391 ? -1.742 -38.75 -12.945 1 96.38 391 PHE B N 1
ATOM 6750 C CA . PHE B 1 391 ? -2.582 -37.625 -12.609 1 96.38 391 PHE B CA 1
ATOM 6751 C C . PHE B 1 391 ? -2.865 -37.562 -11.117 1 96.38 391 PHE B C 1
ATOM 6753 O O . PHE B 1 391 ? -2.881 -36.5 -10.508 1 96.38 391 PHE B O 1
ATOM 6760 N N . GLU B 1 392 ? -3.072 -38.688 -10.594 1 95 392 GLU B N 1
ATOM 6761 C CA . GLU B 1 392 ? -3.279 -38.781 -9.148 1 95 392 GLU B CA 1
ATOM 6762 C C . GLU B 1 392 ? -2.041 -38.312 -8.391 1 95 392 GLU B C 1
ATOM 6764 O O . GLU B 1 392 ? -2.145 -37.531 -7.441 1 95 392 GLU B O 1
ATOM 6769 N N . ARG B 1 393 ? -0.912 -38.75 -8.797 1 95 393 ARG B N 1
ATOM 6770 C CA . ARG B 1 393 ? 0.341 -38.312 -8.18 1 95 393 ARG B CA 1
ATOM 6771 C C . ARG B 1 393 ? 0.562 -36.812 -8.352 1 95 393 ARG B C 1
ATOM 6773 O O . ARG B 1 393 ? 0.956 -36.125 -7.41 1 95 393 ARG B O 1
ATOM 6780 N N . TRP B 1 394 ? 0.35 -36.406 -9.516 1 95.62 394 TRP B N 1
ATOM 6781 C CA . TRP B 1 394 ? 0.501 -34.969 -9.836 1 95.62 394 TRP B CA 1
ATOM 6782 C C . TRP B 1 394 ? -0.415 -34.125 -8.969 1 95.62 394 TRP B C 1
ATOM 6784 O O . TRP B 1 394 ? -0.009 -33.062 -8.484 1 95.62 394 TRP B O 1
ATOM 6794 N N . ASN B 1 395 ? -1.614 -34.562 -8.742 1 93 395 ASN B N 1
ATOM 6795 C CA . ASN B 1 395 ? -2.57 -33.844 -7.918 1 93 395 ASN B CA 1
ATOM 6796 C C . ASN B 1 395 ? -2.104 -33.75 -6.465 1 93 395 ASN B C 1
ATOM 6798 O O . ASN B 1 395 ? -2.307 -32.75 -5.805 1 93 395 ASN B O 1
ATOM 6802 N N . GLN B 1 396 ? -1.5 -34.781 -6.004 1 91.69 396 GLN B N 1
ATOM 6803 C CA . GLN B 1 396 ? -0.979 -34.781 -4.641 1 91.69 396 GLN B CA 1
ATOM 6804 C C . GLN B 1 396 ? 0.187 -33.781 -4.5 1 91.69 396 GLN B C 1
ATOM 6806 O O . GLN B 1 396 ? 0.255 -33.031 -3.533 1 91.69 396 GLN B O 1
ATOM 6811 N N . ILE B 1 397 ? 1.024 -33.844 -5.391 1 91.75 397 ILE B N 1
ATOM 6812 C CA . ILE B 1 397 ? 2.178 -32.938 -5.383 1 91.75 397 ILE B CA 1
ATOM 6813 C C . ILE B 1 397 ? 1.708 -31.484 -5.492 1 91.75 397 ILE B C 1
ATOM 6815 O O . ILE B 1 397 ? 2.207 -30.609 -4.785 1 91.75 397 ILE B O 1
ATOM 6819 N N . LYS B 1 398 ? 0.806 -31.312 -6.387 1 92.75 398 LYS B N 1
ATOM 6820 C CA . LYS B 1 398 ? 0.233 -29.984 -6.578 1 92.75 398 LYS B CA 1
ATOM 6821 C C . LYS B 1 398 ? -0.341 -29.438 -5.27 1 92.75 398 LYS B C 1
ATOM 6823 O O . LYS B 1 398 ? -0.083 -28.297 -4.902 1 92.75 398 LYS B O 1
ATOM 6828 N N . SER B 1 399 ? -1.151 -30.219 -4.605 1 90.88 399 SER B N 1
ATOM 6829 C CA . SER B 1 399 ? -1.772 -29.812 -3.355 1 90.88 399 SER B CA 1
ATOM 6830 C C . SER B 1 399 ? -0.723 -29.453 -2.307 1 90.88 399 SER B C 1
ATOM 6832 O O . SER B 1 399 ? -0.854 -28.453 -1.602 1 90.88 399 SER B O 1
ATOM 6834 N N . ARG B 1 400 ? 0.279 -30.266 -2.297 1 90.81 400 ARG B N 1
ATOM 6835 C CA . ARG B 1 400 ? 1.36 -30.031 -1.349 1 90.81 400 ARG B CA 1
ATOM 6836 C C . ARG B 1 400 ? 2.096 -28.734 -1.678 1 90.81 400 ARG B C 1
ATOM 6838 O O . ARG B 1 400 ? 2.375 -27.922 -0.787 1 90.81 400 ARG B O 1
ATOM 6845 N N . ASP B 1 401 ? 2.404 -28.531 -2.859 1 91.5 401 ASP B N 1
ATOM 6846 C CA . ASP B 1 401 ? 3.135 -27.344 -3.291 1 91.5 401 ASP B CA 1
ATOM 6847 C C . ASP B 1 401 ? 2.316 -26.078 -3.051 1 91.5 401 ASP B C 1
ATOM 6849 O O . ASP B 1 401 ? 2.842 -25.078 -2.559 1 91.5 401 ASP B O 1
ATOM 6853 N N . LEU B 1 402 ? 1.097 -26.109 -3.451 1 91.56 402 LEU B N 1
ATOM 6854 C CA . LEU B 1 402 ? 0.233 -24.938 -3.275 1 91.56 402 LEU B CA 1
ATOM 6855 C C . LEU B 1 402 ? 0.047 -24.625 -1.796 1 91.56 402 LEU B C 1
ATOM 6857 O O . LEU B 1 402 ? 0.008 -23.453 -1.41 1 91.56 402 LEU B O 1
ATOM 6861 N N . LYS B 1 403 ? -0.094 -25.656 -1.024 1 92.25 403 LYS B N 1
ATOM 6862 C CA . LYS B 1 403 ? -0.173 -25.453 0.421 1 92.25 403 LYS B CA 1
ATOM 6863 C C . LYS B 1 403 ? 1.078 -24.766 0.951 1 92.25 403 LYS B C 1
ATOM 6865 O O . LYS B 1 403 ? 0.985 -23.859 1.776 1 92.25 403 LYS B O 1
ATOM 6870 N N . ASN B 1 404 ? 2.191 -25.188 0.508 1 92 404 ASN B N 1
ATOM 6871 C CA . ASN B 1 404 ? 3.451 -24.578 0.916 1 92 404 ASN B CA 1
ATOM 6872 C C . ASN B 1 404 ? 3.512 -23.109 0.529 1 92 404 ASN B C 1
ATOM 6874 O O . ASN B 1 404 ? 4.027 -22.281 1.285 1 92 404 ASN B O 1
ATOM 6878 N N . ILE B 1 405 ? 3.035 -22.812 -0.588 1 91.69 405 ILE B N 1
ATOM 6879 C CA . ILE B 1 405 ? 3.016 -21.438 -1.061 1 91.69 405 ILE B CA 1
ATOM 6880 C C . ILE B 1 405 ? 2.137 -20.594 -0.143 1 91.69 405 ILE B C 1
ATOM 6882 O O . ILE B 1 405 ? 2.535 -19.5 0.275 1 91.69 405 ILE B O 1
ATOM 6886 N N . LEU B 1 406 ? 0.967 -21.062 0.195 1 91.88 406 LEU B N 1
ATOM 6887 C CA . LEU B 1 406 ? 0.039 -20.344 1.061 1 91.88 406 LEU B CA 1
ATOM 6888 C C . LEU B 1 406 ? 0.624 -20.172 2.457 1 91.88 406 LEU B C 1
ATOM 6890 O O . LEU B 1 406 ? 0.472 -19.109 3.07 1 91.88 406 LEU B O 1
ATOM 6894 N N . GLN B 1 407 ? 1.288 -21.203 2.893 1 93.44 407 GLN B N 1
ATOM 6895 C CA . GLN B 1 407 ? 1.932 -21.125 4.199 1 93.44 407 GLN B CA 1
ATOM 6896 C C . GLN B 1 407 ? 3.021 -20.062 4.223 1 93.44 407 GLN B C 1
ATOM 6898 O O . GLN B 1 407 ? 3.119 -19.281 5.172 1 93.44 407 GLN B O 1
ATOM 6903 N N . ARG B 1 408 ? 3.801 -20.094 3.248 1 92.44 408 ARG B N 1
ATOM 6904 C CA . ARG B 1 408 ? 4.871 -19.109 3.154 1 92.44 408 ARG B CA 1
ATOM 6905 C C . ARG B 1 408 ? 4.309 -17.688 3.09 1 92.44 408 ARG B C 1
ATOM 6907 O O . ARG B 1 408 ? 4.867 -16.766 3.689 1 92.44 408 ARG B O 1
ATOM 6914 N N . MET B 1 409 ? 3.287 -17.516 2.361 1 91.44 409 MET B N 1
ATOM 6915 C CA . MET B 1 409 ? 2.613 -16.219 2.281 1 91.44 409 MET B CA 1
ATOM 6916 C C . MET B 1 409 ? 2.18 -15.742 3.666 1 91.44 409 MET B C 1
ATOM 6918 O O . MET B 1 409 ? 2.432 -14.602 4.043 1 91.44 409 MET B O 1
ATOM 6922 N N . ALA B 1 410 ? 1.533 -16.609 4.363 1 93.75 410 ALA B N 1
ATOM 6923 C CA . ALA B 1 410 ? 1.067 -16.266 5.707 1 93.75 410 ALA B CA 1
ATOM 6924 C C . ALA B 1 410 ? 2.238 -15.914 6.621 1 93.75 410 ALA B C 1
ATOM 6926 O O . ALA B 1 410 ? 2.188 -14.914 7.348 1 93.75 410 ALA B O 1
ATOM 6927 N N . ASP B 1 411 ? 3.27 -16.672 6.504 1 94.69 411 ASP B N 1
ATOM 6928 C CA . ASP B 1 411 ? 4.445 -16.453 7.344 1 94.69 411 ASP B CA 1
ATOM 6929 C C . ASP B 1 411 ? 5.07 -15.086 7.059 1 94.69 411 ASP B C 1
ATOM 6931 O O . ASP B 1 411 ? 5.461 -14.375 7.984 1 94.69 411 ASP B O 1
ATOM 6935 N N . LEU B 1 412 ? 5.176 -14.812 5.828 1 93.81 412 LEU B N 1
ATOM 6936 C CA . LEU B 1 412 ? 5.773 -13.539 5.43 1 93.81 412 LEU B CA 1
ATOM 6937 C C . LEU B 1 412 ? 4.957 -12.367 5.953 1 93.81 412 LEU B C 1
ATOM 6939 O O . LEU B 1 412 ? 5.516 -11.391 6.453 1 93.81 412 LEU B O 1
ATOM 6943 N N . HIS B 1 413 ? 3.67 -12.414 5.891 1 94.31 413 HIS B N 1
ATOM 6944 C CA . HIS B 1 413 ? 2.809 -11.336 6.375 1 94.31 413 HIS B CA 1
ATOM 6945 C C . HIS B 1 413 ? 2.852 -11.234 7.895 1 94.31 413 HIS B C 1
ATOM 6947 O O . HIS B 1 413 ? 2.877 -10.133 8.445 1 94.31 413 HIS B O 1
ATOM 6953 N N . ILE B 1 414 ? 2.844 -12.359 8.547 1 95.5 414 ILE B N 1
ATOM 6954 C CA . ILE B 1 414 ? 2.916 -12.367 10.008 1 95.5 414 ILE B CA 1
ATOM 6955 C C . ILE B 1 414 ? 4.195 -11.664 10.469 1 95.5 414 ILE B C 1
ATOM 6957 O O . ILE B 1 414 ? 4.156 -10.82 11.359 1 95.5 414 ILE B O 1
ATOM 6961 N N . ASN B 1 415 ? 5.238 -12.031 9.797 1 95.25 415 ASN B N 1
ATOM 6962 C CA . ASN B 1 415 ? 6.516 -11.422 10.156 1 95.25 415 ASN B CA 1
ATOM 6963 C C . ASN B 1 415 ? 6.496 -9.906 9.945 1 95.25 415 ASN B C 1
ATOM 6965 O O . ASN B 1 415 ? 6.941 -9.156 10.812 1 95.25 415 ASN B O 1
ATOM 6969 N N . MET B 1 416 ? 6 -9.477 8.859 1 95.12 416 MET B N 1
ATOM 6970 C CA . MET B 1 416 ? 5.938 -8.047 8.547 1 95.12 416 MET B CA 1
ATOM 6971 C C . MET B 1 416 ? 5.066 -7.305 9.547 1 95.12 416 MET B C 1
ATOM 6973 O O . MET B 1 416 ? 5.469 -6.266 10.078 1 95.12 416 MET B O 1
ATOM 6977 N N . TYR B 1 417 ? 3.896 -7.797 9.844 1 95.62 417 TYR B N 1
ATOM 6978 C CA . TYR B 1 417 ? 2.971 -7.129 10.758 1 95.62 417 TYR B CA 1
ATOM 6979 C C . TYR B 1 417 ? 3.502 -7.145 12.18 1 95.62 417 TYR B C 1
ATOM 6981 O O . TYR B 1 417 ? 3.303 -6.188 12.938 1 95.62 417 TYR B O 1
ATOM 6989 N N . GLU B 1 418 ? 4.125 -8.234 12.531 1 95.81 418 GLU B N 1
ATOM 6990 C CA . GLU B 1 418 ? 4.707 -8.328 13.867 1 95.81 418 GLU B CA 1
ATOM 6991 C C . GLU B 1 418 ? 5.773 -7.254 14.078 1 95.81 418 GLU B C 1
ATOM 6993 O O . GLU B 1 418 ? 5.777 -6.574 15.109 1 95.81 418 GLU B O 1
ATOM 6998 N N . GLN B 1 419 ? 6.641 -7.102 13.156 1 95.69 419 GLN B N 1
ATOM 6999 C CA . GLN B 1 419 ? 7.699 -6.102 13.242 1 95.69 419 GLN B CA 1
ATOM 7000 C C . GLN B 1 419 ? 7.125 -4.688 13.242 1 95.69 419 GLN B C 1
ATOM 7002 O O . GLN B 1 419 ? 7.57 -3.832 14.016 1 95.69 419 GLN B O 1
ATOM 7007 N N . SER B 1 420 ? 6.152 -4.465 12.445 1 96 420 SER B N 1
ATOM 7008 C CA . SER B 1 420 ? 5.539 -3.145 12.344 1 96 420 SER B CA 1
ATOM 7009 C C . SER B 1 420 ? 4.781 -2.789 13.617 1 96 420 SER B C 1
ATOM 7011 O O . SER B 1 420 ? 4.875 -1.662 14.109 1 96 420 SER B O 1
ATOM 7013 N N . LEU B 1 421 ? 4.055 -3.746 14.133 1 95.88 421 LEU B N 1
ATOM 7014 C CA . LEU B 1 421 ? 3.322 -3.527 15.375 1 95.88 421 LEU B CA 1
ATOM 7015 C C . LEU B 1 421 ? 4.277 -3.217 16.531 1 95.88 421 LEU B C 1
ATOM 7017 O O . LEU B 1 421 ? 4.023 -2.311 17.328 1 95.88 421 LEU B O 1
ATOM 7021 N N . ALA B 1 422 ? 5.348 -3.953 16.578 1 96.19 422 ALA B N 1
ATOM 7022 C CA . ALA B 1 422 ? 6.348 -3.73 17.625 1 96.19 422 ALA B CA 1
ATOM 7023 C C . ALA B 1 422 ? 6.945 -2.332 17.516 1 96.19 422 ALA B C 1
ATOM 7025 O O . ALA B 1 422 ? 7.164 -1.667 18.531 1 96.19 422 ALA B O 1
ATOM 7026 N N . ALA B 1 423 ? 7.184 -1.886 16.281 1 95.75 423 ALA B N 1
ATOM 7027 C CA . ALA B 1 423 ? 7.785 -0.574 16.062 1 95.75 423 ALA B CA 1
ATOM 7028 C C . ALA B 1 423 ? 6.863 0.542 16.547 1 95.75 423 ALA B C 1
ATOM 7030 O O . ALA B 1 423 ? 7.289 1.438 17.266 1 95.75 423 ALA B O 1
ATOM 7031 N N . TRP B 1 424 ? 5.602 0.538 16.219 1 95.81 424 TRP B N 1
ATOM 7032 C CA . TRP B 1 424 ? 4.645 1.572 16.594 1 95.81 424 TRP B CA 1
ATOM 7033 C C . TRP B 1 424 ? 4.348 1.516 18.094 1 95.81 424 TRP B C 1
ATOM 7035 O O . TRP B 1 424 ? 4.184 2.553 18.734 1 95.81 424 TRP B O 1
ATOM 7045 N N . SER B 1 425 ? 4.262 0.281 18.625 1 94.94 425 SER B N 1
ATOM 7046 C CA . SER B 1 425 ? 4.023 0.111 20.062 1 94.94 425 SER B CA 1
ATOM 7047 C C . SER B 1 425 ? 5.16 0.698 20.891 1 94.94 425 SER B C 1
ATOM 7049 O O . SER B 1 425 ? 4.941 1.197 21.984 1 94.94 425 SER B O 1
ATOM 7051 N N . ALA B 1 426 ? 6.344 0.617 20.344 1 94.38 426 ALA B N 1
ATOM 7052 C CA . ALA B 1 426 ? 7.508 1.192 21.016 1 94.38 426 ALA B CA 1
ATOM 7053 C C . ALA B 1 426 ? 7.508 2.715 20.906 1 94.38 426 ALA B C 1
ATOM 7055 O O . ALA B 1 426 ? 8.008 3.406 21.797 1 94.38 426 ALA B O 1
ATOM 7056 N N . ALA B 1 427 ? 6.934 3.266 19.844 1 94.38 427 ALA B N 1
ATOM 7057 C CA . ALA B 1 427 ? 6.938 4.703 19.578 1 94.38 427 ALA B CA 1
ATOM 7058 C C . ALA B 1 427 ? 5.895 5.414 20.438 1 94.38 427 ALA B C 1
ATOM 7060 O O . ALA B 1 427 ? 6.098 6.555 20.859 1 94.38 427 ALA B O 1
ATOM 7061 N N . LEU B 1 428 ? 4.781 4.77 20.766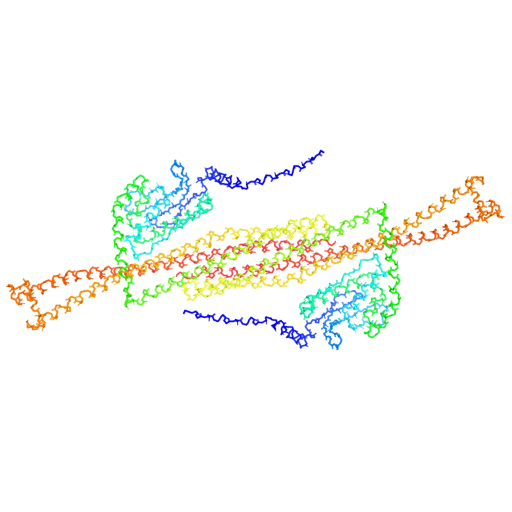 1 93.38 428 LEU B N 1
ATOM 7062 C CA . LEU B 1 428 ? 3.627 5.391 21.406 1 93.38 428 LEU B CA 1
ATOM 7063 C C . LEU B 1 428 ? 3.988 5.922 22.797 1 93.38 428 LEU B C 1
ATOM 7065 O O . LEU B 1 428 ? 3.693 7.074 23.109 1 93.38 428 LEU B O 1
ATOM 7069 N N . PRO B 1 429 ? 4.723 5.164 23.625 1 93.06 429 PRO B N 1
ATOM 7070 C CA . PRO B 1 429 ? 5.078 5.688 24.953 1 93.06 429 PRO B CA 1
ATOM 7071 C C . PRO B 1 429 ? 6.012 6.895 24.875 1 93.06 429 PRO B C 1
ATOM 7073 O O . PRO B 1 429 ? 5.93 7.797 25.703 1 93.06 429 PRO B O 1
ATOM 7076 N N . THR B 1 430 ? 6.867 6.918 23.891 1 92.44 430 THR B N 1
ATOM 7077 C CA . THR B 1 430 ? 7.785 8.039 23.719 1 92.44 430 THR B CA 1
ATOM 7078 C C . THR B 1 430 ? 7.023 9.312 23.375 1 92.44 430 THR B C 1
ATOM 7080 O O . THR B 1 430 ? 7.344 10.391 23.875 1 92.44 430 THR B O 1
ATOM 7083 N N . VAL B 1 431 ? 6.023 9.172 22.547 1 91.5 431 VAL B N 1
ATOM 7084 C CA . VAL B 1 431 ? 5.215 10.32 22.141 1 91.5 431 VAL B CA 1
ATOM 7085 C C . VAL B 1 431 ? 4.387 10.812 23.328 1 91.5 431 VAL B C 1
ATOM 7087 O O . VAL B 1 431 ? 4.289 12.016 23.578 1 91.5 431 VAL B O 1
ATOM 7090 N N . LYS B 1 432 ? 3.852 9.938 24.141 1 89.25 432 LYS B N 1
ATOM 7091 C CA . LYS B 1 432 ? 2.992 10.273 25.266 1 89.25 432 LYS B CA 1
ATOM 7092 C C . LYS B 1 432 ? 3.791 10.938 26.391 1 89.25 432 LYS B C 1
ATOM 7094 O O . LYS B 1 432 ? 3.293 11.836 27.062 1 89.25 432 LYS B O 1
ATOM 7099 N N . ASN B 1 433 ? 5.027 10.477 26.531 1 81.88 433 ASN B N 1
ATOM 7100 C CA . ASN B 1 433 ? 5.828 10.938 27.656 1 81.88 433 ASN B CA 1
ATOM 7101 C C . ASN B 1 433 ? 6.609 12.203 27.312 1 81.88 433 ASN B C 1
ATOM 7103 O O . ASN B 1 433 ? 7.32 12.75 28.156 1 81.88 433 ASN B O 1
ATOM 7107 N N . GLU B 1 434 ? 6.578 12.531 26.047 1 75.5 434 GLU B N 1
ATOM 7108 C CA . GLU B 1 434 ? 7.281 13.758 25.672 1 75.5 434 GLU B CA 1
ATOM 7109 C C . GLU B 1 434 ? 6.797 14.945 26.484 1 75.5 434 GLU B C 1
ATOM 7111 O O . GLU B 1 434 ? 5.594 15.109 26.703 1 75.5 434 GLU B O 1
ATOM 7116 N N . SER B 1 435 ? 7.637 15.438 27.516 1 61.56 435 SER B N 1
ATOM 7117 C CA . SER B 1 435 ? 7.414 16.5 28.484 1 61.56 435 SER B CA 1
ATOM 7118 C C . SER B 1 435 ? 6.852 17.75 27.828 1 61.56 435 SER B C 1
ATOM 7120 O O . SER B 1 435 ? 7.18 18.047 26.672 1 61.56 435 SER B O 1
ATOM 7122 N N . GLN B 1 436 ? 5.625 18.188 28.188 1 52.5 436 GLN B N 1
ATOM 7123 C CA . GLN B 1 436 ? 5.027 19.484 27.875 1 52.5 436 GLN B CA 1
ATOM 7124 C C . GLN B 1 436 ? 5.953 20.625 28.297 1 52.5 436 GLN B C 1
ATOM 7126 O O . GLN B 1 436 ? 6.707 20.5 29.25 1 52.5 436 GLN B O 1
#

Radius of gyration: 45.59 Å; Cα contacts (8 Å, |Δi|>4): 885; chains: 2; bounding box: 71×160×108 Å

Sequence (872 aa):
MSASEDFDEISGDRPDKIKNSNTIEALTEIENTSGDSMKGTFDENDLRDLQVLLDQPQKHVTPFETYISYQISTKTRRIEFEKQNYVVRRRYSDFEWLKNQLSVCYPTLIIPPLPEKHSLFEQIDRYDRDFITSRMLLLHRFLNRLADHPVLSCDKKYQAFLIDTPVEFSTFKKSFTGFGLFGKVSESLQNMASSYISKSRTVEFEKMSEYVDKLSEKIHTMEKIGQRIQKERIAYLQDLQMMQPILNHWRAYEPNLSEGLQAIGEASNTCAESRRKLVDSQKPNLSVPLHEYGLYIESAKDALRNRDNAQMDYEVHMEQLCRVKAEQTQLETAPLSDHPVMFGMNMWKSPEQVQQQRMQQLEAGASTLAQQVEVSRDKMECANENLRADFERWNQIKSRDLKNILQRMADLHINMYEQSLAAWSAALPTVKNESQMSASEDFDEISGDRPDKIKNSNTIEALTEIENTSGDSMKGTFDENDLRDLQVLLDQPQKHVTPFETYISYQISTKTRRIEFEKQNYVVRRRYSDFEWLKNQLSVCYPTLIIPPLPEKHSLFEQIDRYDRDFITSRMLLLHRFLNRLADHPVLSCDKKYQAFLIDTPVEFSTFKKSFTGFGLFGKVSESLQNMASSYISKSRTVEFEKMSEYVDKLSEKIHTMEKIGQRIQKERIAYLQDLQMMQPILNHWRAYEPNLSEGLQAIGEASNTCAESRRKLVDSQKPNLSVPLHEYGLYIESAKDALRNRDNAQMDYEVHMEQLCRVKAEQTQLETAPLSDHPVMFGMNMWKSPEQVQQQRMQQLEAGASTLAQQVEVSRDKMECANENLRADFERWNQIKSRDLKNILQRMADLHINMYEQSLAAWSAALPTVKNESQ

InterPro domains:
  IPR001683 Phox homology [PF00787] (81-162)
  IPR001683 Phox homology [PS50195] (48-169)
  IPR001683 Phox homology [SM00312] (45-165)
  IPR027267 AH/BAR domain superfamily [G3DSA:1.20.1270.60] (199-433)
  IPR027267 AH/BAR domain superfamily [SSF103657] (212-431)
  IPR036871 PX domain superfamily [G3DSA:3.30.1520.10] (42-175)
  IPR036871 PX domain superfamily [SSF64268] (50-162)

pLDDT: mean 81.86, std 20.79, range [18.98, 97.56]

Nearest PDB structures (foldseek):
  8afz-assembly1_A  TM=7.677E-01  e=4.612E-15  Homo sapiens
  3iq2-assembly2_B  TM=8.597E-01  e=9.272E-09  Homo sapiens
  4wpe-assembly1_A-2  TM=6.564E-01  e=2.355E-02  Saccharomyces cerevisiae S288C
  1i49-assembly1_B  TM=4.660E-01  e=8.024E-03  Homo sapiens
  6xj1-assembly1_A  TM=5.449E-01  e=8.664E-01  Schizosaccharomyces pombe 972h-